Protein 6E49 (pdb70)

Secondary structure (DSSP, 8-state):
-EEEEESSHHHHHHHHHHHSTT--EEEEEEETTEEEEEEE-TTSSEEEEEEEEGGGSSEEEESS-EEEEEEHHHHHHHTTSS-TTSEEEEEE-SS-SEEEEEEE-SSS--EEEEEEE-B---------PPPP-SEEEEEEHHHHHHHHHHHHTT-SEEEEEEETTEEEEEEE-SSEEEEEEE--B--SS-GGG-BEEEESS-EEEEEEHHHHHHHGGGGGT-SEEEEEEETTEEEEEEEEETTEEEEEEEPPPP-/-EEEEESSHHHHHHHHHHHSSS--EEEEEEETTEEEEEEE-TTSSEEEEEEEEGGGSSEEEESS-EEEEEEHHHHHHHTTSS-TTSEEEEEE-SS-SEEEEEEE-SSS--EEEEEEE-B---------PPPP-SEEEEEEHHHHHHHHHHHHTT-SEEEEEEETTEEEEEEE-SSEEEEEEE--B--SS-GGG-BEEEESS-EEEEEEHHHHHHHGGGGGT-SEEEEEEETTEEEEEEEEETTEEEEEEE-----/-EEEEESSHHHHHHHHHHHHSS--EEEEEEETTEEEEEEE-TTSSEEEEEEEEGGGSSEEEESS-EEEEEEHHHHHHHTTSS-TTSEEEEEE-SS-SEEEEEEE-SSS--EEEEEEE-B---------PPPP-SEEEEEEHHHHHHHHHHHHTT-SEEEEEEETTEEEEEEE-SSEEEEEEE--B--SS-GGG-BEEEESS-EEEEEEHHHHHHHGGGGGT-SEEEEEEETTEEEEEEEEETTEEEEEEEPPP-/--HHHHHTTTTTTS---/-HHHHHH-/-HHHHHH-

GO terms:
  GO:0005634 nucleus (C, IDA)
  GO:0005657 replication fork (C, IDA)
  GO:0030337 DNA polymerase processivity factor activity (F, IDA)
  GO:0051054 positive regulation of DNA metabolic process (P, IDA)
  GO:0006272 leading strand elongation (P, IDA)
  GO:0006273 lagging strand elongation (P, IDA)
  GO:0035753 maintenance of DNA trinucleotide repeats (P, IGI)
  GO:0030466 silent mating-type cassette heterochromatin formation (P, IGI)
  GO:0034087 establishment of mitotic sister chromatid cohesion (P, IGI)
  GO:0006298 mismatch repair (P, IGI)
  GO:0006301 DNA damage tolerance (P, IGI)
  GO:0070987 error-free translesion synthesis (P, IGI)
  GO:0007064 mitotic sister chromatid cohesion (P, IGI)
  GO:0000278 mitotic cell cycle (P, IGI)
  GO:0000710 meiotic mismatch repair (P, IGI)
  GO:0035753 maintenance of DNA trinucleotide repeats (P, IMP)
  GO:0043570 maintenance of DNA repeat elements (P, IMP)
  GO:0030466 silent mating-type cassette heterochromatin formation (P, IMP)
  GO:0031509 subtelomeric heterochromatin formation (P, IMP)
  GO:0006289 nucleotide-excision repair (P, IMP)

Organism: Saccharomyces cerevisiae (strain ATCC 204508 / S288c) (NCBI:txid559292)

Sequence (797 aa):
MLEAKFEEASLFKRIIDGFKDCVQLVNFQCKEDGIIAQAVDDSRVLLVSLEIGVEAFQEYRCDHPVTLGMDLTSLSKILRCGNNTDTLTLIADNTPDSIILLFEDTKKDRIAEYSLKLMDIDADFLKIEELQYDSTLSLPSSEFSKIVRDLSQLSDSINIMITKETIKFVADGDIGSGSVIIKPFVDMEHPETSIKLEMDQPVDLTFGAKYLLDIIKGSSLSDRVGIRLSSEAPALFQFDLKSGFLQFFLAPKFNMLEAKFEEASLFKRIIDGFKDCVQLVNFQCKEDGIIAQAVDDSRVLLVSLEIGVEAFQEYRCDHPVTLGMDLTSLSKILRCGNNTDTLTLIADNTPDSIILLFEDTKKDRIAEYSLKLMDIDADFLKIEELQYDSTLSLPSSEFSKIVRDLSQLSDSINIMITKETIKFVADGDIGSGSVIIKPFVDMEHPETSIKLEMDQPVDLTFGAKYLLDIIKGSSLSDRVGIRLSSEAPALFQFDLKSGFLQFFLAPKFNMLEAKFEEASLFKRIIDGFKDCVQLVNFQCKEDGIIAQAVDDSRVLLVSLEIGVEAFQEYRCDHPVTLGMDLTSLSKILRCGNNTDTLTLIADNTPDSIILLFEDTKKDRIAEYSLKLMDIDADFLKIEELQYDSTLSLPSSEFSKIVRDLSQLSDSINIMITKETIKFVADGDIGSGSVIIKPFVDMEHPETSIKLEMDQPVDLTFGAKYLLDIIKGSSLSDRVGIRLSSEAPALFQFDLKSGFLQFFLAPKFNGIAAMLQRHSRKRFQLGIAAMLQRGIAAMLQR

InterPro domains:
  IPR000730 Proliferating cell nuclear antigen, PCNA [MF_00317] (2-254)
  IPR000730 Proliferating cell nuclear antigen, PCNA [PR00339] (10-29)
  IPR000730 Proliferating cell nuclear antigen, PCNA [PR00339] (34-52)
  IPR000730 Proliferating cell nuclear antigen, PCNA [PR00339] (56-80)
  IPR000730 Proliferating cell nuclear antigen, PCNA [PR00339] (110-132)
  IPR000730 Proliferating cell nuclear antigen, PCNA [PR00339] (203-217)
  IPR000730 Proliferating cell nuclear antigen, PCNA [PR00339] (240-257)
  IPR000730 Proliferating cell nuclear antigen, PCNA [PTHR11352] (1-257)
  IPR000730 Proliferating cell nuclear antigen, PCNA [TIGR00590] (1-258)
  IPR022648 Proliferating cell nuclear antigen, PCNA, N-terminal [PF00705] (1-124)
  IPR022649 Proliferating cell nuclear antigen, PCNA, C-terminal [PF02747] (127-253)
  IPR022659 Proliferating cell nuclear antigen, PCNA, conserved site [PS00293] (61-79)
  IPR022659 Proliferating cell nuclear antigen, PCNA, conserved site [PS01251] (34-57)
  IPR046938 DNA clamp superfamily [SSF55979] (1-125)
  IPR046938 DNA clamp superfamily [SSF55979] (128-257)

Foldseek 3Di:
DKKFKAQFLVQVLLVLQLPVPQFFKWKWKDDPFFIKIWDAGPVRFKIKIWTAGNQRTPDIDDPGIDIFMDGSVQVSVCSVPEDRRWMWIWDADPPDQWIWIWTAHPPRDDIDIDIGGTDDDDDPDDPDDDDAFQKKKKAFLVVLLVVLVVLVVAHQKWKWKDDPQKIKIKHAHDVGIDMDIDGFDADPVDRLRTMDMDGNDIDIFMAGSVVSNSNSSSNSAARMWMWGHHRVAWIWIWGDHSRIIMIMTGDTDDD/DKKFKAQFLLQVLLVLQLPVPQFFKWKWKDDAFFIKIWDAGPVRFKIKIWTAGNQRTPDIDDPDIDIFMDGSVVVNVCSVPEPRRWMWIWDADPPDQWIKIWTAHPPRDDIDIDIGGTDDDDDPDDPDDDDAFQKKKKAFLVVLLVLLVVQVVADQKWKWKDDVQWIKIKHAHDVGIDMDIDGADADPVDRLHGMDMDGNDIDIFMAGSVVSNSNSSSNSAARMWMWGHHPVAWIWIWGAHPRIIMIMTGDTDDD/DKKFKAQFLLQVLLVLQLPVPQFFKKKWKDDDFFIKIWDAGPVRFKIKIWTAGNQRTPDIDDPDIDIFMDGSVQVNVCSVPEDRRWMWIWDADPPDQWIWIWTAHPPRDDIDIDTGGTDDDDDPDDPDDDDAFQKKKKAFLVVLLCLLVVQVVAHQKWKWKDDVQWIKIKHAHDVGIDMDIDGADADPVDRLRGMDMDGNDIEIFMAGSVVSNSNSSNNSAARMWMWGHHRVAWIWIWGDHSRIIMIMTGDTDD/DDPVCVVCVPVVPPDPD/DVVVVVVD/DVVVVVVD

Solvent-accessible surface area: 36570 Å² total; per-residue (Å²): 74,1,68,0,43,0,123,86,5,8,30,0,54,71,0,0,40,2,0,65,61,30,16,101,87,1,13,0,40,1,53,110,102,2,2,16,0,20,12,57,17,146,51,172,41,0,2,0,7,1,74,1,14,62,151,13,15,94,104,36,97,8,93,111,73,12,64,0,2,1,25,0,64,12,0,3,55,0,6,136,7,17,78,87,91,13,19,0,6,2,26,1,80,93,141,28,118,16,1,41,1,46,4,30,23,99,67,164,12,60,45,10,76,0,32,1,110,29,100,152,58,135,62,115,60,33,183,45,154,136,58,138,16,26,2,48,2,26,0,8,4,79,24,1,9,56,8,0,121,10,0,25,63,10,21,107,25,0,27,1,64,0,64,151,78,38,0,73,1,31,2,100,28,144,39,9,28,2,16,13,55,1,105,26,55,107,42,179,152,78,78,38,43,0,4,114,31,120,50,68,92,90,5,84,15,19,0,15,5,140,54,1,55,10,0,10,81,0,40,47,21,22,101,48,1,22,0,63,0,6,76,135,1,4,0,8,0,43,0,82,19,176,52,17,50,0,22,0,6,1,16,34,95,211,129,98,0,75,0,61,0,110,81,4,13,28,0,49,82,0,0,30,2,0,68,58,22,18,97,81,1,15,1,42,2,64,109,91,3,3,18,0,20,10,55,14,151,59,133,44,0,0,1,9,1,75,1,12,54,143,13,14,92,121,32,97,8,93,47,96,10,64,2,3,2,27,0,66,15,0,24,73,0,5,101,7,8,75,91,94,15,20,0,5,3,34,3,85,103,138,27,120,20,0,51,1,48,4,48,25,116,63,182,9,45,44,10,64,0,36,1,113,29,88,146,54,145,65,113,66,10,177,44,99,142,45,134,17,20,1,40,2,25,0,11,4,81,25,1,10,58,9,0,123,13,0,24,67,11,19,123,35,0,24,1,53,0,61,145,94,25,0,68,0,30,2,102,20,134,44,4,28,2,16,14,45,0,87,35,53,101,43,176,124,87,79,73,47,1,0,101,31,135,53,84,103,86,5,84,8,19,0,5,4,116,37,0,57,17,0,10,81,0,42,43,20,21,111,49,1,23,0,77,0,0,58,118,0,4,0,12,0,43,0,76,13,166,46,18,51,0,22,0,7,0,13,12,87,129,169,77,1,67,0,58,0,114,76,5,9,35,0,67,73,0,0,37,2,0,55,58,28,16,94,86,1,13,2,44,2,55,108,94,3,4,15,0,20,10,57,18,146,50,142,45,0,2,0,9,1,72,1,15,58,153,15,14,88,102,37,93,10,95,101,76,11,63,2,3,2,29,0,58,10,0,4,61,0,6,128,8,21,69,95,90,13,23,0,4,4,29,3,88,82,141,28,97,23,1,51,0,51,3,31,14,98,86,180,20,75,50,12,65,1,35,1,114,13,107,141,54,140,66,108,62,18,174,51,136,138,49,136,16,24,0,38,2,26,0,7,4,81,28,1,8,41,3,1,115,9,0,24,73,11,20,116,36,0,26,1,69,1,63,154,106,27,0,74,1,31,2,102,18,133,43,3,27,2,14,10,43,0,89,35,51,98,40,165,134,107,78,63,48,0,1,114,39,98,55,66,94,90,6,80,14,37,0,8,5,143,36,1,57,25,0,12,81,0,42,47,22,21,104,49,1,21,0,85,0,3,66,162,8,7,0,7,0,41,0,84,20,189,52,17,53,0,21,0,6,1,12,32,104,256,164,10,1,21,35,32,17,72,83,69,37,169,164,173,152,149,194,63,2,34,52,64,29,127,136,49,2,29,56,79,27,114,182

CATH classification: 3.70.10.10

Radius of gyration: 32.55 Å; Cα contacts (8 Å, |Δi|>4): 2005; chains: 6; bounding box: 86×49×89 Å

Structure (mmCIF, N/CA/C/O backbone):
data_6E49
#
_entry.id   6E49
#
_cell.length_a   169.346
_cell.length_b   41.795
_cell.length_c   146.968
_cell.angle_alpha   90.00
_cell.angle_beta   92.26
_cell.angle_gamma   90.00
#
_symmetry.space_group_name_H-M   'C 1 2 1'
#
loop_
_entity.id
_entity.type
_entity.pdbx_description
1 polymer 'Proliferating cell nuclear antigen'
2 polymer 'ATP-dependent DNA helicase PIF1'
3 water water
#
loop_
_atom_site.group_PDB
_atom_site.id
_atom_site.type_symbol
_atom_site.label_atom_id
_atom_site.label_alt_id
_atom_site.label_comp_id
_atom_site.label_asym_id
_atom_site.label_entity_id
_atom_site.label_seq_id
_atom_site.pdbx_PDB_ins_code
_atom_site.Cartn_x
_atom_site.Cartn_y
_atom_site.Cartn_z
_atom_site.occupancy
_atom_site.B_iso_or_equiv
_atom_site.auth_seq_id
_atom_site.auth_comp_id
_atom_site.auth_asym_id
_atom_site.auth_atom_id
_atom_site.pdbx_PDB_model_num
ATOM 1 N N . MET A 1 15 ? 12.058 -3.747 8.509 1.00 112.22 1 MET A N 1
ATOM 2 C CA . MET A 1 15 ? 10.738 -4.173 8.959 1.00 101.00 1 MET A CA 1
ATOM 3 C C . MET A 1 15 ? 10.888 -4.876 10.276 1.00 96.77 1 MET A C 1
ATOM 4 O O . MET A 1 15 ? 11.894 -5.467 10.598 1.00 87.77 1 MET A O 1
ATOM 9 N N . LEU A 1 16 ? 9.785 -4.769 11.007 1.00 99.29 2 LEU A N 1
ATOM 10 C CA . LEU A 1 16 ? 9.441 -5.497 12.211 1.00 93.52 2 LEU A CA 1
ATOM 11 C C . LEU A 1 16 ? 8.097 -6.224 11.949 1.00 88.98 2 LEU A C 1
ATOM 12 O O . LEU A 1 16 ? 7.163 -5.608 11.513 1.00 87.02 2 LEU A O 1
ATOM 17 N N . GLU A 1 17 ? 8.050 -7.525 12.156 1.00 88.57 3 GLU A N 1
ATOM 18 C CA . GLU A 1 17 ? 6.796 -8.275 12.179 1.00 94.13 3 GLU A CA 1
ATOM 19 C C . GLU A 1 17 ? 6.810 -9.176 13.410 1.00 93.75 3 GLU A C 1
ATOM 20 O O . GLU A 1 17 ? 7.559 -10.160 13.446 1.00 95.54 3 GLU A O 1
ATOM 26 N N . ALA A 1 18 ? 5.988 -8.832 14.405 1.00 87.55 4 ALA A N 1
ATOM 27 C CA . ALA A 1 18 ? 5.884 -9.562 15.635 1.00 87.83 4 ALA A CA 1
ATOM 28 C C . ALA A 1 18 ? 4.441 -9.941 15.849 1.00 85.00 4 ALA A C 1
ATOM 29 O O . ALA A 1 18 ? 3.588 -9.058 15.960 1.00 86.52 4 ALA A O 1
ATOM 31 N N . LYS A 1 19 ? 4.168 -11.242 15.880 1.00 82.32 5 LYS A N 1
ATOM 32 C CA . LYS A 1 19 ? 2.817 -11.749 16.031 1.00 82.87 5 LYS A CA 1
ATOM 33 C C . LYS A 1 19 ? 2.635 -12.370 17.412 1.00 81.18 5 LYS A C 1
ATOM 34 O O . LYS A 1 19 ? 3.255 -13.369 17.734 1.00 79.15 5 LYS A O 1
ATOM 40 N N . PHE A 1 20 ? 1.762 -11.787 18.224 1.00 82.51 6 PHE A N 1
ATOM 41 C CA . PHE A 1 20 ? 1.367 -12.401 19.487 1.00 84.94 6 PHE A CA 1
ATOM 42 C C . PHE A 1 20 ? 0.304 -13.445 19.191 1.00 91.96 6 PHE A C 1
ATOM 43 O O . PHE A 1 20 ? -0.623 -13.167 18.403 1.00 93.67 6 PHE A O 1
ATOM 51 N N . GLU A 1 21 ? 0.407 -14.621 19.832 1.00 101.46 7 GLU A N 1
ATOM 52 C CA . GLU A 1 21 ? -0.584 -15.688 19.619 1.00 106.50 7 GLU A CA 1
ATOM 53 C C . GLU A 1 21 ? -2.006 -15.243 19.976 1.00 101.67 7 GLU A C 1
ATOM 54 O O . GLU A 1 21 ? -2.949 -15.442 19.205 1.00 101.16 7 GLU A O 1
ATOM 60 N N . GLU A 1 22 ? -2.140 -14.605 21.136 1.00 104.82 8 GLU A N 1
ATOM 61 C CA . GLU A 1 22 ? -3.377 -13.944 21.583 1.00 103.78 8 GLU A CA 1
ATOM 62 C C . GLU A 1 22 ? -3.153 -12.452 21.754 1.00 94.17 8 GLU A C 1
ATOM 63 O O . GLU A 1 22 ? -2.254 -12.039 22.521 1.00 90.08 8 GLU A O 1
ATOM 69 N N . ALA A 1 23 ? -3.998 -11.670 21.088 1.00 89.61 9 ALA A N 1
ATOM 70 C CA . ALA A 1 23 ? -4.005 -10.197 21.194 1.00 90.75 9 ALA A CA 1
ATOM 71 C C . ALA A 1 23 ? -4.141 -9.622 22.588 1.00 92.93 9 ALA A C 1
ATOM 72 O O . ALA A 1 23 ? -3.645 -8.516 22.905 1.00 91.88 9 ALA A O 1
ATOM 74 N N . SER A 1 24 ? -4.918 -10.344 23.387 1.00 93.44 10 SER A N 1
ATOM 75 C CA . SER A 1 24 ? -5.112 -10.025 24.769 1.00 93.01 10 SER A CA 1
ATOM 76 C C . SER A 1 24 ? -3.798 -9.811 25.506 1.00 88.51 10 SER A C 1
ATOM 77 O O . SER A 1 24 ? -3.749 -8.991 26.417 1.00 89.19 10 SER A O 1
ATOM 80 N N . LEU A 1 25 ? -2.746 -10.559 25.173 1.00 84.29 11 LEU A N 1
ATOM 81 C CA . LEU A 1 25 ? -1.526 -10.474 25.976 1.00 85.38 11 LEU A CA 1
ATOM 82 C C . LEU A 1 25 ? -0.930 -9.086 25.888 1.00 84.94 11 LEU A C 1
ATOM 83 O O . LEU A 1 25 ? -0.443 -8.538 26.879 1.00 79.27 11 LEU A O 1
ATOM 88 N N . PHE A 1 26 ? -0.958 -8.503 24.695 1.00 85.72 12 PHE A N 1
ATOM 89 C CA . PHE A 1 26 ? -0.358 -7.202 24.547 1.00 85.33 12 PHE A CA 1
ATOM 90 C C . PHE A 1 26 ? -1.145 -6.169 25.320 1.00 86.15 12 PHE A C 1
ATOM 91 O O . PHE A 1 26 ? -0.546 -5.316 25.945 1.00 82.86 12 PHE A O 1
ATOM 99 N N . LYS A 1 27 ? -2.473 -6.267 25.294 1.00 90.32 13 LYS A N 1
ATOM 100 C CA . LYS A 1 27 ? -3.340 -5.358 26.086 1.00 91.54 13 LYS A CA 1
ATOM 101 C C . LYS A 1 27 ? -3.041 -5.451 27.578 1.00 88.53 13 LYS A C 1
ATOM 102 O O . LYS A 1 27 ? -2.913 -4.442 28.232 1.00 91.98 13 LYS A O 1
ATOM 108 N N . ARG A 1 28 ? -2.927 -6.654 28.107 1.00 86.88 14 ARG A N 1
ATOM 109 C CA . ARG A 1 28 ? -2.613 -6.854 29.522 1.00 89.14 14 ARG A CA 1
ATOM 110 C C . ARG A 1 28 ? -1.253 -6.318 29.887 1.00 88.61 14 ARG A C 1
ATOM 111 O O . ARG A 1 28 ? -1.065 -5.755 30.960 1.00 92.55 14 ARG A O 1
ATOM 119 N N . ILE A 1 29 ? -0.291 -6.531 29.013 1.00 87.18 15 ILE A N 1
ATOM 120 C CA . ILE A 1 29 ? 1.014 -5.951 29.222 1.00 86.89 15 ILE A CA 1
ATOM 121 C C . ILE A 1 29 ? 0.879 -4.467 29.373 1.00 85.58 15 ILE A C 1
ATOM 122 O O . ILE A 1 29 ? 1.325 -3.956 30.368 1.00 82.86 15 ILE A O 1
ATOM 127 N N . ILE A 1 30 ? 0.252 -3.794 28.414 1.00 86.73 16 ILE A N 1
ATOM 128 C CA . ILE A 1 30 ? 0.180 -2.309 28.424 1.00 84.96 16 ILE A CA 1
ATOM 129 C C . ILE A 1 30 ? -0.619 -1.836 29.632 1.00 84.29 16 ILE A C 1
ATOM 130 O O . ILE A 1 30 ? -0.309 -0.814 30.230 1.00 75.20 16 ILE A O 1
ATOM 135 N N . ASP A 1 31 ? -1.645 -2.599 29.989 1.00 87.67 17 ASP A N 1
ATOM 136 C CA . ASP A 1 31 ? -2.481 -2.256 31.117 1.00 90.82 17 ASP A CA 1
ATOM 137 C C . ASP A 1 31 ? -1.699 -2.219 32.457 1.00 97.51 17 ASP A C 1
ATOM 138 O O . ASP A 1 31 ? -2.022 -1.414 33.315 1.00 108.60 17 ASP A O 1
ATOM 143 N N . GLY A 1 32 ? -0.636 -3.004 32.624 1.00 95.68 18 GLY A N 1
ATOM 144 C CA . GLY A 1 32 ? 0.210 -2.887 33.829 1.00 97.67 18 GLY A CA 1
ATOM 145 C C . GLY A 1 32 ? 1.011 -1.583 33.963 1.00 96.10 18 GLY A C 1
ATOM 146 O O . GLY A 1 32 ? 1.234 -1.098 35.037 1.00 107.02 18 GLY A O 1
ATOM 147 N N . PHE A 1 33 ? 1.489 -1.066 32.869 1.00 92.45 19 PHE A N 1
ATOM 148 C CA . PHE A 1 33 ? 2.102 0.256 32.787 1.00 93.75 19 PHE A CA 1
ATOM 149 C C . PHE A 1 33 ? 1.136 1.450 32.693 1.00 91.22 19 PHE A C 1
ATOM 150 O O . PHE A 1 33 ? 1.555 2.549 32.848 1.00 91.13 19 PHE A O 1
ATOM 158 N N . LYS A 1 34 ? -0.040 1.266 32.113 1.00 88.83 20 LYS A N 1
ATOM 159 C CA . LYS A 1 34 ? -0.776 2.337 31.332 1.00 88.67 20 LYS A CA 1
ATOM 160 C C . LYS A 1 34 ? -1.001 3.583 32.173 1.00 92.02 20 LYS A C 1
ATOM 161 O O . LYS A 1 34 ? -0.755 4.669 31.727 1.00 91.43 20 LYS A O 1
ATOM 167 N N . ASP A 1 35 ? -1.387 3.402 33.429 1.00 99.32 21 ASP A N 1
ATOM 168 C CA . ASP A 1 35 ? -1.540 4.483 34.417 1.00 106.70 21 ASP A CA 1
ATOM 169 C C . ASP A 1 35 ? -0.164 4.618 35.012 1.00 109.57 21 ASP A C 1
ATOM 170 O O . ASP A 1 35 ? 0.689 3.844 34.697 1.00 122.29 21 ASP A O 1
ATOM 175 N N . CYS A 1 36 ? 0.154 5.592 35.823 1.00 117.63 22 CYS A N 1
ATOM 176 C CA . CYS A 1 36 ? 1.599 5.691 36.251 1.00 127.90 22 CYS A CA 1
ATOM 177 C C . CYS A 1 36 ? 2.702 6.040 35.168 1.00 119.79 22 CYS A C 1
ATOM 178 O O . CYS A 1 36 ? 3.810 6.352 35.540 1.00 127.53 22 CYS A O 1
ATOM 181 N N . VAL A 1 37 ? 2.425 5.982 33.878 1.00 116.87 23 VAL A N 1
ATOM 182 C CA . VAL A 1 37 ? 3.369 6.460 32.864 1.00 113.88 23 VAL A CA 1
ATOM 183 C C . VAL A 1 37 ? 2.751 6.462 31.465 1.00 109.44 23 VAL A C 1
ATOM 184 O O . VAL A 1 37 ? 2.353 5.429 30.979 1.00 99.98 23 VAL A O 1
ATOM 188 N N . GLN A 1 38 ? 2.703 7.619 30.823 1.00 112.08 24 GLN A N 1
ATOM 189 C CA . GLN A 1 38 ? 1.902 7.778 29.632 1.00 111.52 24 GLN A CA 1
ATOM 190 C C . GLN A 1 38 ? 2.705 7.679 28.312 1.00 108.76 24 GLN A C 1
ATOM 191 O O . GLN A 1 38 ? 2.243 7.080 27.367 1.00 110.26 24 GLN A O 1
ATOM 197 N N . LEU A 1 39 ? 3.906 8.244 28.255 1.00 104.31 25 LEU A N 1
ATOM 198 C CA . LEU A 1 39 ? 4.720 8.281 27.016 1.00 100.37 25 LEU A CA 1
ATOM 199 C C . LEU A 1 39 ? 5.901 7.379 27.166 1.00 97.08 25 LEU A C 1
ATOM 200 O O . LEU A 1 39 ? 6.695 7.602 28.055 1.00 104.70 25 LEU A O 1
ATOM 205 N N . VAL A 1 40 ? 6.064 6.381 26.310 1.00 91.84 26 VAL A N 1
ATOM 206 C CA . VAL A 1 40 ? 7.138 5.382 26.529 1.00 90.06 26 VAL A CA 1
ATOM 207 C C . VAL A 1 40 ? 7.721 4.895 25.203 1.00 85.03 26 VAL A C 1
ATOM 208 O O . VAL A 1 40 ? 7.003 4.744 24.243 1.00 80.35 26 VAL A O 1
ATOM 212 N N . ASN A 1 41 ? 9.032 4.669 25.186 1.00 85.90 27 ASN A N 1
ATOM 213 C CA . ASN A 1 41 ? 9.742 4.169 24.017 1.00 90.75 27 ASN A CA 1
ATOM 214 C C . ASN A 1 41 ? 9.880 2.656 24.058 1.00 86.79 27 ASN A C 1
ATOM 215 O O . ASN A 1 41 ? 10.463 2.104 24.989 1.00 84.69 27 ASN A O 1
ATOM 220 N N . PHE A 1 42 ? 9.341 1.990 23.056 1.00 86.23 28 PHE A N 1
ATOM 221 C CA . PHE A 1 42 ? 9.531 0.551 22.899 1.00 89.53 28 PHE A CA 1
ATOM 222 C C . PHE A 1 42 ? 10.653 0.301 21.911 1.00 91.70 28 PHE A C 1
ATOM 223 O O . PHE A 1 42 ? 10.592 0.713 20.772 1.00 89.52 28 PHE A O 1
ATOM 231 N N . GLN A 1 43 ? 11.638 -0.444 22.341 1.00 96.32 29 GLN A N 1
ATOM 232 C CA . GLN A 1 43 ? 12.886 -0.598 21.610 1.00 101.04 29 GLN A CA 1
ATOM 233 C C . GLN A 1 43 ? 12.905 -2.053 21.145 1.00 99.59 29 GLN A C 1
ATOM 234 O O . GLN A 1 43 ? 13.097 -2.969 21.950 1.00 92.27 29 GLN A O 1
ATOM 240 N N . CYS A 1 44 ? 12.658 -2.274 19.859 1.00 98.98 30 CYS A N 1
ATOM 241 C CA . CYS A 1 44 ? 12.708 -3.619 19.271 1.00 96.25 30 CYS A CA 1
ATOM 242 C C . CYS A 1 44 ? 14.064 -3.916 18.676 1.00 95.71 30 CYS A C 1
ATOM 243 O O . CYS A 1 44 ? 14.701 -3.042 18.120 1.00 91.27 30 CYS A O 1
ATOM 246 N N . LYS A 1 45 ? 14.459 -5.175 18.794 1.00 100.95 31 LYS A N 1
ATOM 247 C CA . LYS A 1 45 ? 15.6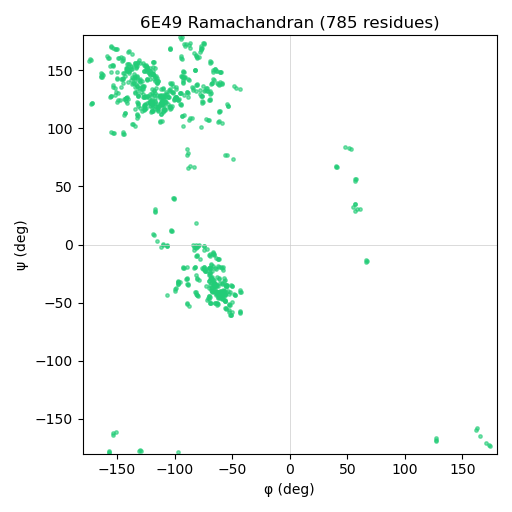80 -5.676 18.194 1.00 107.76 31 LYS A CA 1
ATOM 248 C C . LYS A 1 45 ? 15.604 -7.184 18.008 1.00 106.29 31 LYS A C 1
ATOM 249 O O . LYS A 1 45 ? 14.575 -7.774 18.253 1.00 98.25 31 LYS A O 1
ATOM 255 N N . GLU A 1 46 ? 16.670 -7.778 17.480 1.00 112.67 32 GLU A N 1
ATOM 256 C CA . GLU A 1 46 ? 16.745 -9.201 17.127 1.00 114.23 32 GLU A CA 1
ATOM 257 C C . GLU A 1 46 ? 16.149 -10.116 18.187 1.00 113.00 32 GLU A C 1
ATOM 258 O O . GLU A 1 46 ? 15.484 -11.079 17.816 1.00 118.68 32 GLU A O 1
ATOM 264 N N . ASP A 1 47 ? 16.367 -9.804 19.472 1.00 105.95 33 ASP A N 1
ATOM 265 C CA . ASP A 1 47 ? 16.087 -10.730 20.587 1.00 105.13 33 ASP A CA 1
ATOM 266 C C . ASP A 1 47 ? 14.779 -10.459 21.393 1.00 102.61 33 ASP A C 1
ATOM 267 O O . ASP A 1 47 ? 14.561 -11.053 22.458 1.00 97.31 33 ASP A O 1
ATOM 272 N N . GLY A 1 48 ? 13.916 -9.584 20.856 1.00 95.88 34 GLY A N 1
ATOM 273 C CA . GLY A 1 48 ? 12.650 -9.219 21.481 1.00 88.41 34 GLY A CA 1
ATOM 274 C C . GLY A 1 48 ? 12.493 -7.725 21.621 1.00 84.17 34 GLY A C 1
ATOM 275 O O . GLY A 1 48 ? 13.263 -6.968 21.034 1.00 80.04 34 GLY A O 1
ATOM 276 N N . ILE A 1 49 ? 11.512 -7.299 22.413 1.00 83.79 35 ILE A N 1
ATOM 277 C CA . ILE A 1 49 ? 11.283 -5.877 22.639 1.00 86.76 35 ILE A CA 1
ATOM 278 C C . ILE A 1 49 ? 11.502 -5.560 24.116 1.00 85.48 35 ILE A C 1
ATOM 279 O O . ILE A 1 49 ? 11.176 -6.342 24.949 1.00 86.91 35 ILE A O 1
ATOM 284 N N . ILE A 1 50 ? 12.105 -4.422 24.398 1.00 87.50 36 ILE A N 1
ATOM 285 C CA . ILE A 1 50 ? 12.270 -3.953 25.752 1.00 92.25 36 ILE A CA 1
ATOM 286 C C . ILE A 1 50 ? 11.710 -2.554 25.813 1.00 95.10 36 ILE A C 1
ATOM 287 O O . ILE A 1 50 ? 11.623 -1.892 24.787 1.00 93.87 36 ILE A O 1
ATOM 292 N N . ALA A 1 51 ? 11.274 -2.117 26.997 1.00 95.23 37 ALA A N 1
ATOM 293 C CA . ALA A 1 51 ? 10.733 -0.766 27.161 1.00 92.88 37 ALA A CA 1
ATOM 294 C C . ALA A 1 51 ? 10.986 -0.226 28.549 1.00 91.72 37 ALA A C 1
ATOM 295 O O . ALA A 1 51 ? 10.907 -0.970 29.506 1.00 93.37 37 ALA A O 1
ATOM 297 N N . GLN A 1 52 ? 11.254 1.071 28.658 1.00 93.47 38 GLN A N 1
ATOM 298 C CA . GLN A 1 52 ? 11.478 1.713 29.968 1.00 96.22 38 GLN A CA 1
ATOM 299 C C . GLN A 1 52 ? 10.873 3.078 30.057 1.00 95.54 38 GLN A C 1
ATOM 300 O O . GLN A 1 52 ? 10.790 3.818 29.064 1.00 95.35 38 GLN A O 1
ATOM 306 N N . ALA A 1 53 ? 10.517 3.444 31.277 1.00 97.11 39 ALA A N 1
ATOM 307 C CA . ALA A 1 53 ? 9.925 4.737 31.539 1.00 98.85 39 ALA A CA 1
ATOM 308 C C . ALA A 1 53 ? 9.997 5.030 33.006 1.00 101.00 39 ALA A C 1
ATOM 309 O O . ALA A 1 53 ? 9.897 4.131 33.838 1.00 103.11 39 ALA A O 1
ATOM 311 N N . VAL A 1 54 ? 10.134 6.306 33.317 1.00 103.56 40 VAL A N 1
ATOM 312 C CA . VAL A 1 54 ? 10.054 6.767 34.671 1.00 107.06 40 VAL A CA 1
ATOM 313 C C . VAL A 1 54 ? 8.862 7.686 34.763 1.00 108.83 40 VAL A C 1
ATOM 314 O O . VAL A 1 54 ? 8.585 8.410 33.841 1.00 106.89 40 VAL A O 1
ATOM 318 N N . ASP A 1 55 ? 8.157 7.670 35.878 1.00 114.13 41 ASP A N 1
ATOM 319 C CA . ASP A 1 55 ? 7.004 8.550 36.024 1.00 119.26 41 ASP A CA 1
ATOM 320 C C . ASP A 1 55 ? 7.439 9.984 36.258 1.00 122.88 41 ASP A C 1
ATOM 321 O O . ASP A 1 55 ? 8.624 10.243 36.469 1.00 116.58 41 ASP A O 1
ATOM 326 N N . ASP A 1 56 ? 6.476 10.904 36.268 1.00 127.20 42 ASP A N 1
ATOM 327 C CA . ASP A 1 56 ? 6.787 12.344 36.371 1.00 132.43 42 ASP A CA 1
ATOM 328 C C . ASP A 1 56 ? 7.458 12.724 37.704 1.00 128.16 42 ASP A C 1
ATOM 329 O O . ASP A 1 56 ? 8.310 13.579 37.711 1.00 130.77 42 ASP A O 1
ATOM 334 N N . SER A 1 57 ? 7.118 12.069 38.809 1.00 125.54 43 SER A N 1
ATOM 335 C CA . SER A 1 57 ? 7.755 12.370 40.096 1.00 124.99 43 SER A CA 1
ATOM 336 C C . SER A 1 57 ? 9.111 11.690 40.294 1.00 119.81 43 SER A C 1
ATOM 337 O O . SER A 1 57 ? 9.717 11.820 41.335 1.00 120.28 43 SER A O 1
ATOM 340 N N . ARG A 1 58 ? 9.543 10.914 39.321 1.00 121.67 44 ARG A N 1
ATOM 341 C CA . ARG A 1 58 ? 10.851 10.298 39.335 1.00 128.70 44 ARG A CA 1
ATOM 342 C C . ARG A 1 58 ? 11.124 9.336 40.512 1.00 125.83 44 ARG A C 1
ATOM 343 O O . ARG A 1 58 ? 12.262 9.172 40.943 1.00 127.28 44 ARG A O 1
ATOM 351 N N . VAL A 1 59 ? 10.085 8.662 41.028 1.00 122.32 45 VAL A N 1
ATOM 352 C CA . VAL A 1 59 ? 10.259 7.671 42.093 1.00 117.41 45 VAL A CA 1
ATOM 353 C C . VAL A 1 59 ? 9.983 6.230 41.703 1.00 112.97 45 VAL A C 1
ATOM 354 O O . VAL A 1 59 ? 10.168 5.336 42.535 1.00 114.09 45 VAL A O 1
ATOM 358 N N . LEU A 1 60 ? 9.559 6.006 40.447 1.00 108.67 46 LEU A N 1
ATOM 359 C CA . LEU A 1 60 ? 9.100 4.718 39.958 1.00 106.21 46 LEU A CA 1
ATOM 360 C C . LEU A 1 60 ? 9.562 4.500 38.517 1.00 104.82 46 LEU A C 1
ATOM 361 O O . LEU A 1 60 ? 9.247 5.291 37.598 1.00 101.41 46 LEU A O 1
ATOM 366 N N . LEU A 1 61 ? 10.284 3.413 38.291 1.00 100.93 47 LEU A N 1
ATOM 367 C CA . LEU A 1 61 ? 10.803 3.130 36.971 1.00 101.03 47 LEU A CA 1
ATOM 368 C C . LEU A 1 61 ? 10.154 1.828 36.579 1.00 102.53 47 LEU A C 1
ATOM 369 O O . LEU A 1 61 ? 10.134 0.896 37.384 1.00 105.35 47 LEU A O 1
ATOM 374 N N . VAL A 1 62 ? 9.631 1.791 35.356 1.00 99.01 48 VAL A N 1
ATOM 375 C CA . VAL A 1 62 ? 8.940 0.643 34.873 1.00 95.03 48 VAL A CA 1
ATOM 376 C C . VAL A 1 62 ? 9.810 0.083 33.768 1.00 95.25 48 VAL A C 1
ATOM 377 O O . VAL A 1 62 ? 10.193 0.821 32.853 1.00 93.05 48 VAL A O 1
ATOM 381 N N . SER A 1 63 ? 10.134 -1.209 33.839 1.00 93.88 49 SER A N 1
ATOM 382 C CA . SER A 1 63 ? 10.997 -1.842 32.845 1.00 91.96 49 SER A CA 1
ATOM 383 C C . SER A 1 63 ? 10.306 -3.080 32.292 1.00 89.91 49 SER A C 1
ATOM 384 O O . SER A 1 63 ? 9.833 -3.936 33.051 1.00 89.49 49 SER A O 1
ATOM 387 N N . LEU A 1 64 ? 10.249 -3.171 30.968 1.00 88.18 50 LEU A N 1
ATOM 388 C CA . LEU A 1 64 ? 9.539 -4.249 30.298 1.00 88.07 50 LEU A CA 1
ATOM 389 C C . LEU A 1 64 ? 10.499 -5.019 29.405 1.00 88.43 50 LEU A C 1
ATOM 390 O O . LEU A 1 64 ? 11.358 -4.460 28.742 1.00 83.52 50 LEU A O 1
ATOM 395 N N . GLU A 1 65 ? 10.315 -6.327 29.366 1.00 92.76 51 GLU A N 1
ATOM 396 C CA . GLU A 1 65 ? 11.116 -7.198 28.541 1.00 93.53 51 GLU A CA 1
ATOM 397 C C . GLU A 1 65 ? 10.215 -8.295 28.040 1.00 94.44 51 GLU A C 1
ATOM 398 O O . GLU A 1 65 ? 9.718 -9.108 28.810 1.00 96.69 51 GLU A O 1
ATOM 404 N N . ILE A 1 66 ? 9.958 -8.286 26.741 1.00 93.37 52 ILE A N 1
ATOM 405 C CA . ILE A 1 66 ? 9.262 -9.396 26.078 1.00 88.44 52 ILE A CA 1
ATOM 406 C C . ILE A 1 66 ? 10.290 -10.089 25.208 1.00 85.35 52 ILE A C 1
ATOM 407 O O . ILE A 1 66 ? 10.815 -9.494 24.291 1.00 81.72 52 ILE A O 1
ATOM 412 N N . GLY A 1 67 ? 10.607 -11.336 25.529 1.00 86.92 53 GLY A N 1
ATOM 413 C CA . GLY A 1 67 ? 11.533 -12.135 24.745 1.00 85.97 53 GLY A CA 1
ATOM 414 C C . GLY A 1 67 ? 10.865 -12.647 23.492 1.00 87.86 53 GLY A C 1
ATOM 415 O O . GLY A 1 67 ? 9.633 -12.583 23.336 1.00 87.74 53 GLY A O 1
ATOM 416 N N . VAL A 1 68 ? 11.686 -13.163 22.590 1.00 90.26 54 VAL A N 1
ATOM 417 C CA . VAL A 1 68 ? 11.201 -13.734 21.345 1.00 88.18 54 VAL A CA 1
ATOM 418 C C . VAL A 1 68 ? 10.227 -14.861 21.608 1.00 88.33 54 VAL A C 1
ATOM 419 O O . VAL A 1 68 ? 9.204 -14.927 20.958 1.00 85.48 54 VAL A O 1
ATOM 423 N N . GLU A 1 69 ? 10.511 -15.687 22.603 1.00 92.86 55 GLU A N 1
ATOM 424 C CA . GLU A 1 69 ? 9.686 -16.859 22.911 1.00 99.78 55 GLU A CA 1
ATOM 425 C C . GLU A 1 69 ? 8.191 -16.535 23.276 1.00 97.46 55 GLU A C 1
ATOM 426 O O . GLU A 1 69 ? 7.323 -17.388 23.180 1.00 96.68 55 GLU A O 1
ATOM 432 N N . ALA A 1 70 ? 7.915 -15.302 23.661 1.00 96.88 56 ALA A N 1
ATOM 433 C CA . ALA A 1 70 ? 6.541 -14.839 23.915 1.00 94.56 56 ALA A CA 1
ATOM 434 C C . ALA A 1 70 ? 5.672 -14.614 22.699 1.00 88.95 56 ALA A C 1
ATOM 435 O O . ALA A 1 70 ? 4.469 -14.512 22.821 1.00 85.79 56 ALA A O 1
ATOM 437 N N . PHE A 1 71 ? 6.289 -14.425 21.545 1.00 88.22 57 PHE A N 1
ATOM 438 C CA . PHE A 1 71 ? 5.554 -14.251 20.290 1.00 89.53 57 PHE A CA 1
ATOM 439 C C . PHE A 1 71 ? 5.440 -15.610 19.640 1.00 94.22 57 PHE A C 1
ATOM 440 O O . PHE A 1 71 ? 6.232 -16.503 19.984 1.00 102.32 57 PHE A O 1
ATOM 448 N N . GLN A 1 72 ? 4.486 -15.799 18.722 1.00 93.82 58 GLN A N 1
ATOM 449 C CA . GLN A 1 72 ? 4.489 -17.020 17.912 1.00 93.43 58 GLN A CA 1
ATOM 450 C C . GLN A 1 72 ? 5.301 -16.832 16.650 1.00 94.95 58 GLN A C 1
ATOM 451 O O . GLN A 1 72 ? 5.824 -17.797 16.140 1.00 100.52 58 GLN A O 1
ATOM 457 N N . GLU A 1 73 ? 5.388 -15.611 16.121 1.00 94.86 59 GLU A N 1
ATOM 458 C CA . GLU A 1 73 ? 6.359 -15.278 15.071 1.00 97.16 59 GLU A CA 1
ATOM 459 C C . GLU A 1 73 ? 7.004 -13.940 15.387 1.00 91.79 59 GLU A C 1
ATOM 460 O O . GLU A 1 73 ? 6.349 -13.042 15.889 1.00 91.09 59 GLU A O 1
ATOM 466 N N . TYR A 1 74 ? 8.283 -13.787 15.091 1.00 89.67 60 TYR A N 1
ATOM 467 C CA . TYR A 1 74 ? 8.997 -12.542 15.403 1.00 87.16 60 TYR A CA 1
ATOM 468 C C . TYR A 1 74 ? 10.113 -12.281 14.414 1.00 85.11 60 TYR A C 1
ATOM 469 O O . TYR A 1 74 ? 10.983 -13.063 14.287 1.00 86.87 60 TYR A O 1
ATOM 478 N N . ARG A 1 75 ? 10.097 -11.149 13.748 1.00 85.57 61 ARG A N 1
ATOM 479 C CA . ARG A 1 75 ? 11.196 -10.731 12.926 1.00 88.12 61 ARG A CA 1
ATOM 480 C C . ARG A 1 75 ? 11.581 -9.264 13.184 1.00 86.61 61 ARG A C 1
ATOM 481 O O . ARG A 1 75 ? 10.743 -8.405 13.218 1.00 83.52 61 ARG A O 1
ATOM 489 N N . CYS A 1 76 ? 12.857 -9.000 13.370 1.00 87.80 62 CYS A N 1
ATOM 490 C CA . CYS A 1 76 ? 13.359 -7.644 13.496 1.00 90.70 62 CYS A CA 1
ATOM 491 C C . CYS A 1 76 ? 14.748 -7.567 12.848 1.00 94.02 62 CYS A C 1
ATOM 492 O O . CYS A 1 76 ? 15.766 -7.857 13.470 1.00 95.73 62 CYS A O 1
ATOM 495 N N . ASP A 1 77 ? 14.758 -7.158 11.583 1.00 98.48 63 ASP A N 1
ATOM 496 C CA . ASP A 1 77 ? 15.964 -7.103 10.768 1.00 102.53 63 ASP A CA 1
ATOM 497 C C . ASP A 1 77 ? 16.991 -6.038 11.235 1.00 107.23 63 ASP A C 1
ATOM 498 O O . ASP A 1 77 ? 18.179 -6.170 10.938 1.00 120.23 63 ASP A O 1
ATOM 503 N N . HIS A 1 78 ? 16.535 -5.022 11.960 1.00 106.37 64 HIS A N 1
ATOM 504 C CA . HIS A 1 78 ? 17.352 -3.904 12.351 1.00 107.67 64 HIS A CA 1
ATOM 505 C C . HIS A 1 78 ? 16.792 -3.321 13.625 1.00 106.10 64 HIS A C 1
ATOM 506 O O . HIS A 1 78 ? 15.579 -3.223 13.731 1.00 105.59 64 HIS A O 1
ATOM 513 N N . PRO A 1 79 ? 17.609 -2.991 14.640 1.00 106.11 65 PRO A N 1
ATOM 514 C CA . PRO A 1 79 ? 17.046 -2.229 15.760 1.00 105.82 65 PRO A CA 1
ATOM 515 C C . PRO A 1 79 ? 16.093 -1.068 15.389 1.00 106.15 65 PRO A C 1
ATOM 516 O O . PRO A 1 79 ? 16.356 -0.311 14.429 1.00 110.02 65 PRO A O 1
ATOM 520 N N . VAL A 1 80 ? 14.961 -1.014 16.089 1.00 102.93 66 VAL A N 1
ATOM 521 C CA . VAL A 1 80 ? 13.949 0.003 15.855 1.00 102.32 66 VAL A CA 1
ATOM 522 C C . VAL A 1 80 ? 13.360 0.442 17.187 1.00 98.63 66 VAL A C 1
ATOM 523 O O . VAL A 1 80 ? 12.900 -0.383 17.971 1.00 97.54 66 VAL A O 1
ATOM 527 N N . THR A 1 81 ? 13.362 1.740 17.429 1.00 99.82 67 THR A N 1
ATOM 528 C CA . THR A 1 81 ? 12.676 2.331 18.559 1.00 105.75 67 THR A CA 1
ATOM 529 C C . THR A 1 81 ? 11.343 2.875 18.090 1.00 101.12 67 THR A C 1
ATOM 530 O O . THR A 1 81 ? 11.287 3.638 17.155 1.00 107.56 67 THR A O 1
ATOM 534 N N . LEU A 1 82 ? 10.260 2.482 18.740 1.00 93.45 68 LEU A N 1
ATOM 535 C CA . LEU A 1 82 ? 8.978 3.062 18.442 1.00 91.07 68 LEU A CA 1
ATOM 536 C C . LEU A 1 82 ? 8.370 3.564 19.733 1.00 86.51 68 LEU A C 1
ATOM 537 O O . LEU A 1 82 ? 8.159 2.799 20.642 1.00 80.58 68 LEU A O 1
ATOM 542 N N . GLY A 1 83 ? 8.145 4.880 19.787 1.00 83.72 69 GLY A N 1
ATOM 543 C CA . GLY A 1 83 ? 7.602 5.570 20.933 1.00 82.14 69 GLY A CA 1
ATOM 544 C C . GLY A 1 83 ? 6.140 5.813 20.758 1.00 83.64 69 GLY A C 1
ATOM 545 O O . GLY A 1 83 ? 5.742 6.247 19.708 1.00 87.74 69 GLY A O 1
ATOM 546 N N . MET A 1 84 ? 5.337 5.533 21.784 1.00 85.66 70 MET A N 1
ATOM 547 C CA . MET A 1 84 ? 3.903 5.699 21.683 1.00 90.00 70 MET A CA 1
ATOM 548 C C . MET A 1 84 ? 3.310 6.273 22.927 1.00 92.04 70 MET A C 1
ATOM 549 O O . MET A 1 84 ? 3.829 6.039 23.998 1.00 88.60 70 MET A O 1
ATOM 554 N N . ASP A 1 85 ? 2.231 7.029 22.741 1.00 96.25 71 ASP A N 1
ATOM 555 C CA . ASP A 1 85 ? 1.360 7.426 23.828 1.00 102.74 71 ASP A CA 1
ATOM 556 C C . ASP A 1 85 ? 0.507 6.204 24.211 1.00 96.96 71 ASP A C 1
ATOM 557 O O . ASP A 1 85 ? -0.202 5.639 23.366 1.00 106.21 71 ASP A O 1
ATOM 562 N N . LEU A 1 86 ? 0.576 5.779 25.465 1.00 87.50 72 LEU A N 1
ATOM 563 C CA . LEU A 1 86 ? -0.105 4.560 25.861 1.00 84.26 72 LEU A CA 1
ATOM 564 C C . LEU A 1 86 ? -1.610 4.765 25.953 1.00 87.30 72 LEU A C 1
ATOM 565 O O . LEU A 1 86 ? -2.374 3.785 25.875 1.00 85.30 72 LEU A O 1
ATOM 570 N N . THR A 1 87 ? -2.048 6.013 26.144 1.00 90.15 73 THR A N 1
ATOM 571 C CA . THR A 1 87 ? -3.482 6.310 26.151 1.00 90.74 73 THR A CA 1
ATOM 572 C C . THR A 1 87 ? -4.060 5.992 24.806 1.00 88.65 73 THR A C 1
ATOM 573 O O . THR A 1 87 ? -5.027 5.270 24.733 1.00 91.15 73 THR A O 1
ATOM 577 N N . SER A 1 88 ? -3.414 6.512 23.754 1.00 91.12 74 SER A N 1
ATOM 578 C CA . SER A 1 88 ? -3.732 6.209 22.355 1.00 88.87 74 SER A CA 1
ATOM 579 C C . SER A 1 88 ? -3.673 4.737 22.054 1.00 85.52 74 SER A C 1
ATOM 580 O O . SER A 1 88 ? -4.550 4.192 21.412 1.00 85.58 74 SER A O 1
ATOM 583 N N . LEU A 1 89 ? -2.593 4.111 22.477 1.00 84.43 75 LEU A N 1
ATOM 584 C CA . LEU A 1 89 ? -2.366 2.691 22.170 1.00 83.72 75 LEU A CA 1
ATOM 585 C C . LEU A 1 89 ? -3.399 1.775 22.827 1.00 84.55 75 LEU A C 1
ATOM 586 O O . LEU A 1 89 ? -3.759 0.755 22.265 1.00 79.97 75 LEU A O 1
ATOM 591 N N . SER A 1 90 ? -3.870 2.127 24.018 1.00 93.15 76 SER A N 1
ATOM 592 C CA . SER A 1 90 ? -4.817 1.250 24.669 1.00 94.37 76 SER A CA 1
ATOM 593 C C . SER A 1 90 ? -6.237 1.524 24.144 1.00 97.71 76 SER A C 1
ATOM 594 O O . SER A 1 90 ? -7.056 0.623 24.226 1.00 105.71 76 SER A O 1
ATOM 597 N N . LYS A 1 91 ? -6.505 2.699 23.537 1.00 94.60 77 LYS A N 1
ATOM 598 C CA . LYS A 1 91 ? -7.751 2.905 22.730 1.00 93.08 77 LYS A CA 1
ATOM 599 C C . LYS A 1 91 ? -7.849 1.946 21.531 1.00 85.00 77 LYS A C 1
ATOM 600 O O . LYS A 1 91 ? -8.898 1.455 21.181 1.00 83.90 77 LYS A O 1
ATOM 606 N N . ILE A 1 92 ? -6.743 1.723 20.885 1.00 81.99 78 ILE A N 1
ATOM 607 C CA . ILE A 1 92 ? -6.678 0.744 19.831 1.00 86.55 78 ILE A CA 1
ATOM 608 C C . ILE A 1 92 ? -6.661 -0.693 20.343 1.00 91.73 78 ILE A C 1
ATOM 609 O O . ILE A 1 92 ? -6.959 -1.591 19.606 1.00 90.96 78 ILE A O 1
ATOM 614 N N . LEU A 1 93 ? -6.280 -0.920 21.583 1.00 96.60 79 LEU A N 1
ATOM 615 C CA . LEU A 1 93 ? -6.302 -2.271 22.132 1.00 96.07 79 LEU A CA 1
ATOM 616 C C . LEU A 1 93 ? -7.534 -2.454 23.019 1.00 107.60 79 LEU A C 1
ATOM 617 O O . LEU A 1 93 ? -7.467 -3.022 24.107 1.00 132.78 79 LEU A O 1
ATOM 622 N N . ARG A 1 94 ? -8.660 -1.913 22.602 1.00 113.83 80 ARG A N 1
ATOM 623 C CA . ARG A 1 94 ? -9.924 -2.557 22.900 1.00 121.30 80 ARG A CA 1
ATOM 624 C C . ARG A 1 94 ? -10.586 -2.960 21.551 1.00 130.20 80 ARG A C 1
ATOM 625 O O . ARG A 1 94 ? -11.825 -3.088 21.504 1.00 146.47 80 ARG A O 1
ATOM 633 N N . CYS A 1 95 ? -9.775 -3.222 20.493 1.00 130.37 81 CYS A N 1
ATOM 634 C CA . CYS A 1 95 ? -10.271 -3.368 19.077 1.00 126.88 81 CYS A CA 1
ATOM 635 C C . CYS A 1 95 ? -10.123 -4.740 18.386 1.00 118.72 81 CYS A C 1
ATOM 636 O O . CYS A 1 95 ? -10.463 -4.881 17.236 1.00 107.92 81 CYS A O 1
ATOM 639 N N . GLY A 1 96 ? -9.613 -5.722 19.112 1.00 122.04 82 GLY A N 1
ATOM 640 C CA . GLY A 1 96 ? -9.644 -7.111 18.681 1.00 127.32 82 GLY A CA 1
ATOM 641 C C . GLY A 1 96 ? -10.146 -7.960 19.835 1.00 134.88 82 GLY A C 1
ATOM 642 O O . GLY A 1 96 ? -10.076 -7.555 21.015 1.00 132.79 82 GLY A O 1
ATOM 643 N N . ASN A 1 97 ? -10.682 -9.127 19.489 1.00 142.01 83 ASN A N 1
ATOM 644 C CA . ASN A 1 97 ? -11.089 -10.108 20.481 1.00 148.95 83 ASN A CA 1
ATOM 645 C C . ASN A 1 97 ? -9.854 -10.683 21.157 1.00 163.33 83 ASN A C 1
ATOM 646 O O . ASN A 1 97 ? -8.750 -10.685 20.590 1.00 163.92 83 ASN A O 1
ATOM 651 N N . ASN A 1 98 ? -10.062 -11.197 22.371 1.00 176.08 84 ASN A N 1
ATOM 652 C CA . ASN A 1 98 ? -8.984 -11.845 23.137 1.00 171.13 84 ASN A CA 1
ATOM 653 C C . ASN A 1 98 ? -8.514 -13.171 22.458 1.00 166.09 84 ASN A C 1
ATOM 654 O O . ASN A 1 98 ? -7.516 -13.772 22.907 1.00 163.19 84 ASN A O 1
ATOM 659 N N . THR A 1 99 ? -9.233 -13.585 21.394 1.00 151.99 85 THR A N 1
ATOM 660 C CA . THR A 1 99 ? -8.956 -14.734 20.521 1.00 140.03 85 THR A CA 1
ATOM 661 C C . THR A 1 99 ? -8.410 -14.446 19.079 1.00 132.68 85 THR A C 1
ATOM 662 O O . THR A 1 99 ? -8.169 -15.374 18.287 1.00 134.59 85 THR A O 1
ATOM 666 N N . ASP A 1 100 ? -8.250 -13.179 18.695 1.00 118.67 86 ASP A N 1
ATOM 667 C CA . ASP A 1 100 ? -7.572 -12.831 17.426 1.00 102.98 86 ASP A CA 1
ATOM 668 C C . ASP A 1 100 ? -6.069 -12.839 17.665 1.00 98.07 86 ASP A C 1
ATOM 669 O O . ASP A 1 100 ? -5.568 -12.827 18.828 1.00 92.75 86 ASP A O 1
ATOM 674 N N . THR A 1 101 ? -5.331 -12.860 16.562 1.00 92.03 87 THR A N 1
ATOM 675 C CA . THR A 1 101 ? -3.873 -12.650 16.643 1.00 86.67 87 THR A CA 1
ATOM 676 C C . THR A 1 101 ? -3.585 -11.147 16.442 1.00 79.24 87 THR A C 1
ATOM 677 O O . THR A 1 101 ? -4.207 -10.475 15.624 1.00 75.02 87 THR A O 1
ATOM 681 N N . LEU A 1 102 ? -2.630 -10.640 17.174 1.00 76.82 88 LEU A N 1
ATOM 682 C CA . LEU A 1 102 ? -2.160 -9.309 16.945 1.00 81.98 88 LEU A CA 1
ATOM 683 C C . LEU A 1 102 ? -0.768 -9.341 16.362 1.00 81.36 88 LEU A C 1
ATOM 684 O O . LEU A 1 102 ? 0.093 -10.036 16.849 1.00 82.73 88 LEU A O 1
ATOM 689 N N . THR A 1 103 ? -0.547 -8.546 15.330 1.00 81.08 89 THR A N 1
ATOM 690 C CA . THR A 1 103 ? 0.768 -8.414 14.737 1.00 80.35 89 THR A CA 1
ATOM 691 C C . THR A 1 103 ? 1.163 -6.953 14.723 1.00 77.19 89 THR A C 1
ATOM 692 O O . THR A 1 103 ? 0.392 -6.133 14.229 1.00 71.80 89 THR A O 1
ATOM 696 N N . LEU A 1 104 ? 2.341 -6.653 15.271 1.00 76.12 90 LEU A N 1
ATOM 697 C CA . LEU A 1 104 ? 2.959 -5.324 15.120 1.00 77.92 90 LEU A CA 1
ATOM 698 C C . LEU A 1 104 ? 3.825 -5.246 13.863 1.00 74.63 90 LEU A C 1
ATOM 699 O O . LEU A 1 104 ? 4.613 -6.098 13.647 1.00 74.71 90 LEU A O 1
ATOM 704 N N . ILE A 1 105 ? 3.656 -4.235 13.058 1.00 75.15 91 ILE A N 1
ATOM 705 C CA . ILE A 1 105 ? 4.370 -4.100 11.802 1.00 80.88 91 ILE A CA 1
ATOM 706 C C . ILE A 1 105 ? 4.913 -2.704 11.744 1.00 83.99 91 ILE A C 1
ATOM 707 O O . ILE A 1 105 ? 4.158 -1.765 11.901 1.00 86.80 91 ILE A O 1
ATOM 712 N N . ALA A 1 106 ? 6.195 -2.556 11.497 1.00 88.64 92 ALA A N 1
ATOM 713 C CA . ALA A 1 106 ? 6.792 -1.237 11.369 1.00 95.96 92 ALA A CA 1
ATOM 714 C C . ALA A 1 106 ? 7.785 -1.300 10.236 1.00 107.25 92 ALA A C 1
ATOM 715 O O . ALA A 1 106 ? 8.348 -2.343 10.004 1.00 115.37 92 ALA A O 1
ATOM 717 N N . ASP A 1 107 ? 7.992 -0.192 9.537 1.00 119.27 93 ASP A N 1
ATOM 718 C CA . ASP A 1 107 ? 9.010 -0.118 8.475 1.00 123.87 93 ASP A CA 1
ATOM 719 C C . ASP A 1 107 ? 10.287 0.463 9.048 1.00 127.49 93 ASP A C 1
ATOM 720 O O . ASP A 1 107 ? 10.341 0.801 10.247 1.00 127.88 93 ASP A O 1
ATOM 725 N N . ASN A 1 108 ? 11.329 0.574 8.226 1.00 136.90 94 ASN A N 1
ATOM 726 C CA . ASN A 1 108 ? 12.528 1.305 8.661 1.00 142.10 94 ASN A CA 1
ATOM 727 C C . ASN A 1 108 ? 12.232 2.797 8.854 1.00 132.80 94 ASN A C 1
ATOM 728 O O . ASN A 1 108 ? 11.437 3.395 8.107 1.00 119.88 94 ASN A O 1
ATOM 733 N N . THR A 1 109 ? 12.849 3.351 9.911 1.00 133.65 95 THR A N 1
ATOM 734 C CA . THR A 1 109 ? 12.652 4.740 10.413 1.00 136.35 95 THR A CA 1
ATOM 735 C C . THR A 1 109 ? 11.190 5.200 10.382 1.00 127.38 95 THR A C 1
ATOM 736 O O . THR A 1 109 ? 10.847 6.107 9.621 1.00 130.78 95 THR A O 1
ATOM 740 N N . PRO A 1 110 ? 10.321 4.586 11.218 1.00 120.02 96 PRO A N 1
ATOM 741 C CA . PRO A 1 110 ? 8.879 4.788 11.018 1.00 116.86 96 PRO A CA 1
ATOM 742 C C . PRO A 1 110 ? 8.246 6.045 11.630 1.00 115.30 96 PRO A C 1
ATOM 743 O O . PRO A 1 110 ? 8.563 6.466 12.736 1.00 119.17 96 PRO A O 1
ATOM 747 N N . ASP A 1 111 ? 7.460 6.695 10.786 1.00 115.18 97 ASP A N 1
ATOM 748 C CA . ASP A 1 111 ? 6.339 7.564 11.142 1.00 115.29 97 ASP A CA 1
ATOM 749 C C . ASP A 1 111 ? 5.303 6.835 12.015 1.00 106.93 97 ASP A C 1
ATOM 750 O O . ASP A 1 111 ? 4.689 7.460 12.853 1.00 99.43 97 ASP A O 1
ATOM 755 N N . SER A 1 112 ? 5.079 5.532 11.783 1.00 99.03 98 SER A N 1
ATOM 756 C CA . SER A 1 112 ? 3.958 4.812 12.393 1.00 92.47 98 SER A CA 1
ATOM 757 C C . SER A 1 112 ? 4.120 3.324 12.583 1.00 88.09 98 SER A C 1
ATOM 758 O O . SER A 1 112 ? 4.822 2.644 11.859 1.00 95.76 98 SER A O 1
ATOM 761 N N . ILE A 1 113 ? 3.397 2.837 13.564 1.00 84.42 99 ILE A N 1
ATOM 762 C CA . ILE A 1 113 ? 3.305 1.428 13.889 1.00 83.56 99 ILE A CA 1
ATOM 763 C C . ILE A 1 113 ? 1.951 0.931 13.363 1.00 80.92 99 ILE A C 1
ATOM 764 O O . ILE A 1 113 ? 0.939 1.612 13.463 1.00 80.55 99 ILE A O 1
ATOM 769 N N . ILE A 1 114 ? 1.943 -0.257 12.773 1.00 81.23 100 ILE A N 1
ATOM 770 C CA . ILE A 1 114 ? 0.690 -0.928 12.358 1.00 78.64 100 ILE A CA 1
ATOM 771 C C . ILE A 1 114 ? 0.376 -2.042 13.344 1.00 76.04 100 ILE A C 1
ATOM 772 O O . ILE A 1 114 ? 1.244 -2.819 13.666 1.00 69.68 100 ILE A O 1
ATOM 777 N N . LEU A 1 115 ? -0.878 -2.100 13.805 1.00 77.81 101 LEU A N 1
ATOM 778 C CA . LEU A 1 115 ? -1.397 -3.205 14.598 1.00 73.93 101 LEU A CA 1
ATOM 779 C C . LEU A 1 115 ? -2.461 -3.899 13.794 1.00 73.45 101 LEU A C 1
ATOM 780 O O . LEU A 1 115 ? -3.521 -3.329 13.501 1.00 70.51 101 LEU A O 1
ATOM 785 N N . LEU A 1 116 ? -2.176 -5.156 13.450 1.00 76.23 102 LEU A N 1
ATOM 786 C CA . LEU A 1 116 ? -3.027 -5.944 12.600 1.00 77.63 102 LEU A CA 1
ATOM 787 C C . LEU A 1 116 ? -3.669 -7.052 13.433 1.00 75.44 102 LEU A C 1
ATOM 788 O O . LEU A 1 116 ? -2.960 -7.940 13.914 1.00 75.52 102 LEU A O 1
ATOM 793 N N . PHE A 1 117 ? -4.993 -6.988 13.598 1.00 72.73 103 PHE A N 1
ATOM 794 C CA . PHE A 1 117 ? -5.765 -8.027 14.292 1.00 75.27 103 PHE A CA 1
ATOM 795 C C . PHE A 1 117 ? -6.401 -8.911 13.264 1.00 76.06 103 PHE A C 1
ATOM 796 O O . PHE A 1 117 ? -7.090 -8.424 12.404 1.00 71.75 103 PHE A O 1
ATOM 804 N N . GLU A 1 118 ? -6.176 -10.206 13.350 1.00 84.13 104 GLU A N 1
ATOM 805 C CA . GLU A 1 118 ? -6.682 -11.111 12.349 1.00 92.91 104 GLU A CA 1
ATOM 806 C C . GLU A 1 118 ? -7.410 -12.244 13.096 1.00 91.50 104 GLU A C 1
ATOM 807 O O . GLU A 1 118 ? -6.993 -12.654 14.180 1.00 85.81 104 GLU A O 1
ATOM 813 N N . ASP A 1 119 ? -8.548 -12.666 12.551 1.00 101.81 105 ASP A N 1
ATOM 814 C CA . ASP A 1 119 ? -9.332 -13.775 13.100 1.00 120.66 105 ASP A CA 1
ATOM 815 C C . ASP A 1 119 ? -8.925 -15.110 12.452 1.00 140.33 105 ASP A C 1
ATOM 816 O O . ASP A 1 119 ? -8.529 -15.178 11.266 1.00 133.03 105 ASP A O 1
ATOM 821 N N . THR A 1 120 ? -9.042 -16.164 13.267 1.00 161.30 106 THR A N 1
ATOM 822 C CA . THR A 1 120 ? -8.668 -17.534 12.902 1.00 170.75 106 THR A CA 1
ATOM 823 C C . THR A 1 120 ? -9.308 -17.972 11.557 1.00 172.15 106 THR A C 1
ATOM 824 O O . THR A 1 120 ? -8.584 -18.243 10.587 1.00 162.20 106 THR A O 1
ATOM 828 N N . LYS A 1 121 ? -10.643 -17.995 11.479 1.00 168.84 107 LYS A N 1
ATOM 829 C CA . LYS A 1 121 ? -11.324 -18.068 10.167 1.00 164.88 107 LYS A CA 1
ATOM 830 C C . LYS A 1 121 ? -10.969 -16.817 9.307 1.00 181.37 107 LYS A C 1
ATOM 831 O O . LYS A 1 121 ? -11.333 -15.680 9.676 1.00 174.62 107 LYS A O 1
ATOM 837 N N . LYS A 1 122 ? -10.256 -17.050 8.190 1.00 193.73 108 LYS A N 1
ATOM 838 C CA . LYS A 1 122 ? -9.642 -15.977 7.320 1.00 196.66 108 LYS A CA 1
ATOM 839 C C . LYS A 1 122 ? -10.612 -14.873 6.790 1.00 182.65 108 LYS A C 1
ATOM 840 O O . LYS A 1 122 ? -11.010 -14.820 5.623 1.00 185.14 108 LYS A O 1
ATOM 846 N N . ASP A 1 123 ? -10.946 -13.958 7.682 1.00 163.41 109 ASP A N 1
ATOM 847 C CA . ASP A 1 123 ? -12.095 -13.098 7.546 1.00 143.58 109 ASP A CA 1
ATOM 848 C C . ASP A 1 123 ? -11.902 -12.129 8.725 1.00 132.19 109 ASP A C 1
ATOM 849 O O . ASP A 1 123 ? -11.177 -12.441 9.665 1.00 135.54 109 ASP A O 1
ATOM 854 N N . ARG A 1 124 ? -12.502 -10.958 8.688 1.00 115.13 110 ARG A N 1
ATOM 855 C CA . ARG A 1 124 ? -12.260 -9.937 9.728 1.00 113.81 110 ARG A CA 1
ATOM 856 C C . ARG A 1 124 ? -10.780 -9.651 9.961 1.00 103.72 110 ARG A C 1
ATOM 857 O O . ARG A 1 124 ? -10.189 -10.156 10.857 1.00 107.14 110 ARG A O 1
ATOM 865 N N . ILE A 1 125 ? -10.211 -8.794 9.129 1.00 95.25 111 ILE A N 1
ATOM 866 C CA . ILE A 1 125 ? -8.985 -8.071 9.429 1.00 85.33 111 ILE A CA 1
ATOM 867 C C . ILE A 1 125 ? -9.363 -6.733 9.984 1.00 76.95 111 ILE A C 1
ATOM 868 O O . ILE A 1 125 ? -10.155 -6.008 9.398 1.00 78.52 111 ILE A O 1
ATOM 873 N N . ALA A 1 126 ? -8.760 -6.381 11.103 1.00 72.54 112 ALA A N 1
ATOM 874 C CA . ALA A 1 126 ? -8.776 -5.013 11.611 1.00 71.77 112 ALA A CA 1
ATOM 875 C C . ALA A 1 126 ? -7.370 -4.488 11.570 1.00 71.04 112 ALA A C 1
ATOM 876 O O . ALA A 1 126 ? -6.501 -5.047 12.218 1.00 69.79 112 ALA A O 1
ATOM 878 N N . GLU A 1 127 ? -7.132 -3.444 10.798 1.00 75.57 113 GLU A N 1
ATOM 879 C CA . GLU A 1 127 ? -5.768 -2.872 10.668 1.00 78.70 113 GLU A CA 1
ATOM 880 C C . GLU A 1 127 ? -5.790 -1.473 11.245 1.00 74.02 113 GLU A C 1
ATOM 881 O O . GLU A 1 127 ? -6.577 -0.659 10.817 1.00 74.09 113 GLU A O 1
ATOM 887 N N . TYR A 1 128 ? -4.964 -1.225 12.247 1.00 72.50 114 TYR A N 1
ATOM 888 C CA . TYR A 1 128 ? -4.847 0.083 12.858 1.00 75.11 114 TYR A CA 1
ATOM 889 C C . TYR A 1 128 ? -3.439 0.609 12.606 1.00 76.30 114 TYR A C 1
ATOM 890 O O . TYR A 1 128 ? -2.457 -0.136 12.640 1.00 71.21 114 TYR A O 1
ATOM 899 N N . SER A 1 129 ? -3.376 1.908 12.319 1.00 79.74 115 SER A N 1
ATOM 900 C CA . SER A 1 129 ? -2.125 2.594 12.128 1.00 83.44 115 SER A CA 1
ATOM 901 C C . SER A 1 129 ? -2.052 3.657 13.196 1.00 80.60 115 SER A C 1
ATOM 902 O O . SER A 1 129 ? -2.869 4.527 13.234 1.00 87.35 115 SER A O 1
ATOM 905 N N . LEU A 1 130 ? -1.115 3.542 14.106 1.00 78.90 116 LEU A N 1
ATOM 906 C CA . LEU A 1 130 ? -0.999 4.481 15.184 1.00 82.70 116 LEU A CA 1
ATOM 907 C C . LEU A 1 130 ? 0.220 5.376 14.894 1.00 83.90 116 LEU A C 1
ATOM 908 O O . LEU A 1 130 ? 1.319 4.869 14.663 1.00 81.86 116 LEU A O 1
ATOM 913 N N . LYS A 1 131 ? 0.036 6.698 14.915 1.00 82.87 117 LYS A N 1
ATOM 914 C CA . LYS A 1 131 ? 1.170 7.612 14.749 1.00 83.19 117 LYS A CA 1
ATOM 915 C C . LYS A 1 131 ? 2.100 7.505 15.959 1.00 82.75 117 LYS A C 1
ATOM 916 O O . LYS A 1 131 ? 1.635 7.405 17.082 1.00 83.41 117 LYS A O 1
ATOM 922 N N . LEU A 1 132 ? 3.406 7.508 15.708 1.00 81.91 118 LEU A N 1
ATOM 923 C CA . LEU A 1 132 ? 4.436 7.403 16.740 1.00 84.60 118 LEU A CA 1
ATOM 924 C C . LEU A 1 132 ? 4.856 8.761 17.204 1.00 92.04 118 LEU A C 1
ATOM 925 O O . LEU A 1 132 ? 4.396 9.779 16.670 1.00 96.75 118 LEU A O 1
ATOM 930 N N . MET A 1 133 ? 5.681 8.778 18.248 1.00 97.62 119 MET A N 1
ATOM 931 C CA . MET A 1 133 ? 6.052 10.010 18.937 1.00 105.80 119 MET A CA 1
ATOM 932 C C . MET A 1 133 ? 7.554 10.061 19.096 1.00 112.49 119 MET A C 1
ATOM 933 O O . MET A 1 133 ? 8.265 9.043 19.005 1.00 115.52 119 MET A O 1
ATOM 938 N N . ASP A 1 134 ? 8.066 11.271 19.283 1.00 115.10 120 ASP A N 1
ATOM 939 C CA . ASP A 1 134 ? 9.498 11.448 19.506 1.00 112.28 120 ASP A CA 1
ATOM 940 C C . ASP A 1 134 ? 9.696 11.640 20.994 1.00 109.17 120 ASP A C 1
ATOM 941 O O . ASP A 1 134 ? 9.044 12.512 21.617 1.00 103.53 120 ASP A O 1
ATOM 946 N N . ILE A 1 135 ? 10.550 10.790 21.580 1.00 106.82 121 ILE A N 1
ATOM 947 C CA . ILE A 1 135 ? 10.753 10.730 23.030 1.00 106.65 121 ILE A CA 1
ATOM 948 C C . ILE A 1 135 ? 12.249 10.577 23.355 1.00 112.87 121 ILE A C 1
ATOM 949 O O . ILE A 1 135 ? 12.995 10.039 22.520 1.00 109.29 121 ILE A O 1
ATOM 954 N N . ASP A 1 136 ? 12.680 11.055 24.545 1.00 123.68 122 ASP A N 1
ATOM 955 C CA . ASP A 1 136 ? 14.084 10.895 25.004 1.00 131.24 122 ASP A CA 1
ATOM 956 C C . ASP A 1 136 ? 14.481 9.587 25.728 1.00 131.76 122 ASP A C 1
ATOM 957 O O . ASP A 1 136 ? 14.169 9.384 26.899 1.00 109.52 122 ASP A O 1
ATOM 962 N N . ALA A 1 137 ? 15.277 8.800 24.987 1.00 148.34 123 ALA A N 1
ATOM 963 C CA . ALA A 1 137 ? 15.542 7.372 25.233 1.00 160.94 123 ALA A CA 1
ATOM 964 C C . ALA A 1 137 ? 16.718 7.154 26.172 1.00 169.21 123 ALA A C 1
ATOM 965 O O . ALA A 1 137 ? 17.848 6.849 25.744 1.00 173.95 123 ALA A O 1
ATOM 967 N N . ASP A 1 138 ? 16.423 7.340 27.449 1.00 167.19 124 ASP A N 1
ATOM 968 C CA . ASP A 1 138 ? 17.368 7.110 28.523 1.00 168.10 124 ASP A CA 1
ATOM 969 C C . ASP A 1 138 ? 17.228 5.636 28.924 1.00 162.98 124 ASP A C 1
ATOM 970 O O . ASP A 1 138 ? 16.746 5.381 30.042 1.00 172.49 124 ASP A O 1
ATOM 975 N N . PHE A 1 139 ? 17.569 4.666 28.047 1.00 146.61 125 PHE A N 1
ATOM 976 C CA . PHE A 1 139 ? 17.460 3.261 28.461 1.00 146.30 125 PHE A CA 1
ATOM 977 C C . PHE A 1 139 ? 18.619 2.967 29.404 1.00 144.00 125 PHE A C 1
ATOM 978 O O . PHE A 1 139 ? 19.741 3.319 29.109 1.00 145.72 125 PHE A O 1
ATOM 986 N N . LEU A 1 140 ? 18.319 2.338 30.542 1.00 144.89 126 LEU A N 1
ATOM 987 C CA . LEU A 1 140 ? 19.276 2.055 31.609 1.00 143.47 126 LEU A CA 1
ATOM 988 C C . LEU A 1 140 ? 19.555 0.562 31.616 1.00 140.37 126 LEU A C 1
ATOM 989 O O . LEU A 1 140 ? 18.627 -0.247 31.725 1.00 133.16 126 LEU A O 1
ATOM 994 N N . LYS A 1 141 ? 20.829 0.197 31.473 1.00 140.90 127 LYS A N 1
ATOM 995 C CA . LYS A 1 141 ? 21.274 -1.162 31.760 1.00 142.79 127 LYS A CA 1
ATOM 996 C C . LYS A 1 141 ? 21.190 -1.236 33.273 1.00 144.24 127 LYS A C 1
ATOM 997 O O . LYS A 1 141 ? 21.970 -0.604 33.966 1.00 146.31 127 LYS A O 1
ATOM 1003 N N . ILE A 1 142 ? 20.208 -1.955 33.789 1.00 151.93 128 ILE A N 1
ATOM 1004 C CA . ILE A 1 142 ? 20.068 -2.138 35.228 1.00 160.76 128 ILE A CA 1
ATOM 1005 C C . ILE A 1 142 ? 20.779 -3.437 35.596 1.00 162.67 128 ILE A C 1
ATOM 1006 O O . ILE A 1 142 ? 20.328 -4.512 35.217 1.00 161.88 128 ILE A O 1
ATOM 1011 N N . GLU A 1 143 ? 21.898 -3.325 36.306 1.00 168.60 129 GLU A N 1
ATOM 1012 C CA . GLU A 1 143 ? 22.649 -4.480 36.777 1.00 173.11 129 GLU A CA 1
ATOM 1013 C C . GLU A 1 143 ? 21.923 -5.079 37.982 1.00 176.10 129 GLU A C 1
ATOM 1014 O O . GLU A 1 143 ? 21.613 -4.345 38.931 1.00 182.24 129 GLU A O 1
ATOM 1020 N N . GLU A 1 144 ? 21.643 -6.390 37.949 1.00 173.16 130 GLU A N 1
ATOM 1021 C CA . GLU A 1 144 ? 20.870 -7.033 39.021 1.00 168.58 130 GLU A CA 1
ATOM 1022 C C . GLU A 1 144 ? 21.563 -6.720 40.307 1.00 167.42 130 GLU A C 1
ATOM 1023 O O . GLU A 1 144 ? 22.727 -7.041 40.446 1.00 174.81 130 GLU A O 1
ATOM 1029 N N . LEU A 1 145 ? 20.863 -6.067 41.220 1.00 158.62 131 LEU A N 1
ATOM 1030 C CA . LEU A 1 145 ? 21.368 -5.904 42.556 1.00 157.20 131 LEU A CA 1
ATOM 1031 C C . LEU A 1 145 ? 21.150 -7.227 43.342 1.00 157.89 131 LEU A C 1
ATOM 1032 O O . LEU A 1 145 ? 20.383 -8.116 42.923 1.00 149.67 131 LEU A O 1
ATOM 1037 N N . GLN A 1 146 ? 21.885 -7.382 44.438 1.00 162.66 132 GLN A N 1
ATOM 1038 C CA . GLN A 1 146 ? 21.523 -8.365 45.449 1.00 156.44 132 GLN A CA 1
ATOM 1039 C C . GLN A 1 146 ? 20.665 -7.659 46.480 1.00 148.09 132 GLN A C 1
ATOM 1040 O O . GLN A 1 146 ? 20.851 -6.477 46.769 1.00 145.92 132 GLN A O 1
ATOM 1046 N N . TYR A 1 147 ? 19.684 -8.367 47.005 1.00 144.44 133 TYR A N 1
ATOM 1047 C CA . TYR A 1 147 ? 18.687 -7.773 47.894 1.00 142.81 133 TYR A CA 1
ATOM 1048 C C . TYR A 1 147 ? 18.700 -8.484 49.229 1.00 142.72 133 TYR A C 1
ATOM 1049 O O . TYR A 1 147 ? 18.978 -9.676 49.306 1.00 138.89 133 TYR A O 1
ATOM 1058 N N . ASP A 1 148 ? 18.326 -7.775 50.272 1.00 144.27 134 ASP A N 1
ATOM 1059 C CA . ASP A 1 148 ? 18.274 -8.361 51.613 1.00 147.90 134 ASP A CA 1
ATOM 1060 C C . ASP A 1 148 ? 17.201 -9.440 51.710 1.00 152.13 134 ASP A C 1
ATOM 1061 O O . ASP A 1 148 ? 17.390 -10.403 52.425 1.00 150.05 134 ASP A O 1
ATOM 1066 N N . SER A 1 149 ? 16.074 -9.260 51.011 1.00 153.64 135 SER A N 1
ATOM 1067 C CA . SER A 1 149 ? 14.991 -10.260 51.004 1.00 147.88 135 SER A CA 1
ATOM 1068 C C . SER A 1 149 ? 14.349 -10.409 49.657 1.00 144.91 135 SER A C 1
ATOM 1069 O O . SER A 1 149 ? 14.256 -9.464 48.881 1.00 139.90 135 SER A O 1
ATOM 1072 N N . THR A 1 150 ? 13.846 -11.611 49.436 1.00 144.29 136 THR A N 1
ATOM 1073 C CA . THR A 1 150 ? 13.041 -11.919 48.276 1.00 146.30 136 THR A CA 1
ATOM 1074 C C . THR A 1 150 ? 11.815 -12.680 48.722 1.00 153.70 136 THR A C 1
ATOM 1075 O O . THR A 1 150 ? 11.916 -13.578 49.567 1.00 157.87 136 THR A O 1
ATOM 1079 N N . LEU A 1 151 ? 10.661 -12.317 48.179 1.00 152.85 137 LEU A N 1
ATOM 1080 C CA . LEU A 1 151 ? 9.462 -13.110 48.406 1.00 148.52 137 LEU A CA 1
ATOM 1081 C C . LEU A 1 151 ? 8.648 -13.188 47.146 1.00 144.23 137 LEU A C 1
ATOM 1082 O O . LEU A 1 151 ? 8.768 -12.333 46.277 1.00 149.67 137 LEU A O 1
ATOM 1087 N N . SER A 1 152 ? 7.850 -14.234 47.029 1.00 134.34 138 SER A N 1
ATOM 1088 C CA . SER A 1 152 ? 6.883 -14.269 45.970 1.00 125.65 138 SER A CA 1
ATOM 1089 C C . SER A 1 152 ? 5.584 -14.726 46.557 1.00 120.93 138 SER A C 1
ATOM 1090 O O . SER A 1 152 ? 5.576 -15.556 47.445 1.00 127.18 138 SER A O 1
ATOM 1093 N N . LEU A 1 153 ? 4.486 -14.165 46.064 1.00 110.88 139 LEU A N 1
ATOM 1094 C CA . LEU A 1 153 ? 3.154 -14.500 46.536 1.00 108.58 139 LEU A CA 1
ATOM 1095 C C . LEU A 1 153 ? 2.153 -14.286 45.421 1.00 105.85 139 LEU A C 1
ATOM 1096 O O . LEU A 1 153 ? 2.490 -13.711 44.395 1.00 100.43 139 LEU A O 1
ATOM 1101 N N . PRO A 1 154 ? 0.920 -14.764 45.600 1.00 111.49 140 PRO A N 1
ATOM 1102 C CA . PRO A 1 154 ? -0.060 -14.524 44.555 1.00 116.33 140 PRO A CA 1
ATOM 1103 C C . PRO A 1 154 ? -0.319 -13.055 44.328 1.00 117.56 140 PRO A C 1
ATOM 1104 O O . PRO A 1 154 ? -0.432 -12.314 45.288 1.00 126.75 140 PRO A O 1
ATOM 1108 N N . SER A 1 155 ? -0.408 -12.653 43.065 1.00 116.57 141 SER A N 1
ATOM 1109 C CA . SER A 1 155 ? -0.752 -11.294 42.696 1.00 110.07 141 SER A CA 1
ATOM 1110 C C . SER A 1 155 ? -2.010 -10.794 43.324 1.00 106.79 141 SER A C 1
ATOM 1111 O O . SER A 1 155 ? -2.117 -9.627 43.712 1.00 101.83 141 SER A O 1
ATOM 1114 N N . SER A 1 156 ? -2.998 -11.664 43.327 1.00 110.00 142 SER A N 1
ATOM 1115 C CA . SER A 1 156 ? -4.317 -11.307 43.794 1.00 112.38 142 SER A CA 1
ATOM 1116 C C . SER A 1 156 ? -4.259 -11.053 45.309 1.00 116.94 142 SER A C 1
ATOM 1117 O O . SER A 1 156 ? -5.037 -10.286 45.842 1.00 115.02 142 SER A O 1
ATOM 1120 N N . GLU A 1 157 ? -3.349 -11.719 45.998 1.00 117.38 143 GLU A N 1
ATOM 1121 C CA . GLU A 1 157 ? -3.331 -11.623 47.413 1.00 121.27 143 GLU A CA 1
ATOM 1122 C C . GLU A 1 157 ? -2.653 -10.344 47.808 1.00 114.48 143 GLU A C 1
ATOM 1123 O O . GLU A 1 157 ? -3.108 -9.643 48.707 1.00 123.40 143 GLU A O 1
ATOM 1129 N N . PHE A 1 158 ? -1.548 -10.082 47.134 1.00 107.93 144 PHE A N 1
ATOM 1130 C CA . PHE A 1 158 ? -0.806 -8.861 47.244 1.00 100.63 144 PHE A CA 1
ATOM 1131 C C . PHE A 1 158 ? -1.683 -7.685 46.864 1.00 97.93 144 PHE A C 1
ATOM 1132 O O . PHE A 1 158 ? -1.647 -6.645 47.503 1.00 103.19 144 PHE A O 1
ATOM 1140 N N . SER A 1 159 ? -2.459 -7.848 45.810 1.00 96.03 145 SER A N 1
ATOM 1141 C CA . SER A 1 159 ? -3.356 -6.803 45.376 1.00 97.17 145 SER A CA 1
ATOM 1142 C C . SER A 1 159 ? -4.364 -6.423 46.431 1.00 97.01 145 SER A C 1
ATOM 1143 O O . SER A 1 159 ? -4.639 -5.251 46.615 1.00 94.87 145 SER A O 1
ATOM 1146 N N . LYS A 1 160 ? -4.921 -7.434 47.091 1.00 103.19 146 LYS A N 1
ATOM 1147 C CA . LYS A 1 160 ? -5.960 -7.256 48.088 1.00 100.80 146 LYS A CA 1
ATOM 1148 C C . LYS A 1 160 ? -5.400 -6.613 49.331 1.00 99.76 146 LYS A C 1
ATOM 1149 O O . LYS A 1 160 ? -5.998 -5.721 49.876 1.00 105.11 146 LYS A O 1
ATOM 1155 N N . ILE A 1 161 ? -4.238 -7.073 49.780 1.00 96.24 147 ILE A N 1
ATOM 1156 C CA . ILE A 1 161 ? -3.518 -6.424 50.873 1.00 94.45 147 ILE A CA 1
ATOM 1157 C C . ILE A 1 161 ? -3.306 -4.932 50.627 1.00 94.01 147 ILE A C 1
ATOM 1158 O O . ILE A 1 161 ? -3.585 -4.140 51.490 1.00 96.74 147 ILE A O 1
ATOM 1163 N N . VAL A 1 162 ? -2.771 -4.565 49.472 1.00 99.24 148 VAL A N 1
ATOM 1164 C CA . VAL A 1 162 ? -2.484 -3.181 49.165 1.00 100.68 148 VAL A CA 1
ATOM 1165 C C . VAL A 1 162 ? -3.762 -2.400 49.103 1.00 100.94 148 VAL A C 1
ATOM 1166 O O . VAL A 1 162 ? -3.851 -1.362 49.717 1.00 94.72 148 VAL A O 1
ATOM 1170 N N . ARG A 1 163 ? -4.740 -2.889 48.341 1.00 105.05 149 ARG A N 1
ATOM 1171 C CA . ARG A 1 163 ? -6.032 -2.202 48.215 1.00 106.83 149 ARG A CA 1
ATOM 1172 C C . ARG A 1 163 ? -6.693 -2.014 49.580 1.00 110.41 149 ARG A C 1
ATOM 1173 O O . ARG A 1 163 ? -7.217 -0.968 49.854 1.00 107.82 149 ARG A O 1
ATOM 1181 N N . ASP A 1 164 ? -6.615 -3.000 50.458 1.00 116.76 150 ASP A N 1
ATOM 1182 C CA . ASP A 1 164 ? -7.225 -2.874 51.785 1.00 116.99 150 ASP A CA 1
ATOM 1183 C C . ASP A 1 164 ? -6.528 -1.874 52.672 1.00 107.05 150 ASP A C 1
ATOM 1184 O O . ASP A 1 164 ? -7.164 -0.998 53.223 1.00 110.88 150 ASP A O 1
ATOM 1189 N N . LEU A 1 165 ? -5.225 -1.976 52.788 1.00 101.72 151 LEU A N 1
ATOM 1190 C CA . LEU A 1 165 ? -4.486 -1.051 53.648 1.00 103.10 151 LEU A CA 1
ATOM 1191 C C . LEU A 1 165 ? -4.480 0.356 53.143 1.00 101.60 151 LEU A C 1
ATOM 1192 O O . LEU A 1 165 ? -4.359 1.255 53.928 1.00 105.03 151 LEU A O 1
ATOM 1197 N N . SER A 1 166 ? -4.588 0.560 51.840 1.00 101.94 152 SER A N 1
ATOM 1198 C CA . SER A 1 166 ? -4.610 1.902 51.260 1.00 103.49 152 SER A CA 1
ATOM 1199 C C . SER A 1 166 ? -5.684 2.737 51.828 1.00 105.66 152 SER A C 1
ATOM 1200 O O . SER A 1 166 ? -5.559 3.932 51.863 1.00 110.85 152 SER A O 1
ATOM 1203 N N . GLN A 1 167 ? -6.769 2.099 52.227 1.00 108.53 153 GLN A N 1
ATOM 1204 C CA . GLN A 1 167 ? -7.898 2.777 52.821 1.00 111.10 153 GLN A CA 1
ATOM 1205 C C . GLN A 1 167 ? -7.633 3.362 54.199 1.00 109.88 153 GLN A C 1
ATOM 1206 O O . GLN A 1 167 ? -8.395 4.181 54.643 1.00 104.37 153 GLN A O 1
ATOM 1212 N N . LEU A 1 168 ? -6.579 2.929 54.873 1.00 111.78 154 LEU A N 1
ATOM 1213 C CA . LEU A 1 168 ? -6.198 3.472 56.147 1.00 113.33 154 LEU A CA 1
ATOM 1214 C C . LEU A 1 168 ? -5.129 4.521 56.050 1.00 115.86 154 LEU A C 1
ATOM 1215 O O . LEU A 1 168 ? -5.118 5.389 56.885 1.00 126.25 154 LEU A O 1
ATOM 1220 N N . SER A 1 169 ? -4.207 4.450 55.100 1.00 120.36 155 SER A N 1
ATOM 1221 C CA . SER A 1 169 ? -3.203 5.529 54.955 1.00 123.06 155 SER A CA 1
ATOM 1222 C C . SER A 1 169 ? -2.631 5.636 53.555 1.00 121.32 155 SER A C 1
ATOM 1223 O O . SER A 1 169 ? -2.877 4.772 52.703 1.00 119.03 155 SER A O 1
ATOM 1226 N N . ASP A 1 170 ? -1.873 6.703 53.339 1.00 120.11 156 ASP A N 1
ATOM 1227 C CA . ASP A 1 170 ? -1.106 6.904 52.115 1.00 122.73 156 ASP A CA 1
ATOM 1228 C C . ASP A 1 170 ? 0.257 6.195 52.107 1.00 119.66 156 ASP A C 1
ATOM 1229 O O . ASP A 1 170 ? 0.981 6.272 51.122 1.00 118.07 156 ASP A O 1
ATOM 1234 N N . SER A 1 171 ? 0.611 5.536 53.201 1.00 116.80 157 SER A N 1
ATOM 1235 C CA . SER A 1 171 ? 1.859 4.800 53.307 1.00 118.65 157 SER A CA 1
ATOM 1236 C C . SER A 1 171 ? 1.639 3.403 53.825 1.00 113.83 157 SER A C 1
ATOM 1237 O O . SER A 1 171 ? 0.851 3.169 54.724 1.00 120.57 157 SER A O 1
ATOM 1240 N N . ILE A 1 172 ? 2.363 2.464 53.263 1.00 116.51 158 ILE A N 1
ATOM 1241 C CA . ILE A 1 172 ? 2.271 1.078 53.648 1.00 118.03 158 ILE A CA 1
ATOM 1242 C C . ILE A 1 172 ? 3.699 0.623 53.931 1.00 120.29 158 ILE A C 1
ATOM 1243 O O . ILE A 1 172 ? 4.638 0.893 53.168 1.00 121.47 158 ILE A O 1
ATOM 1248 N N . ASN A 1 173 ? 3.849 -0.065 55.043 1.00 119.74 159 ASN A N 1
ATOM 1249 C CA . ASN A 1 173 ? 5.134 -0.413 55.536 1.00 122.53 159 ASN A CA 1
ATOM 1250 C C . ASN A 1 173 ? 5.250 -1.903 55.384 1.00 123.02 159 ASN A C 1
ATOM 1251 O O . ASN A 1 173 ? 4.374 -2.635 55.827 1.00 119.00 159 ASN A O 1
ATOM 1256 N N . ILE A 1 174 ? 6.334 -2.359 54.761 1.00 129.34 160 ILE A N 1
ATOM 1257 C CA . ILE A 1 174 ? 6.590 -3.792 54.587 1.00 132.36 160 ILE A CA 1
ATOM 1258 C C . ILE A 1 174 ? 7.746 -4.182 55.471 1.00 137.11 160 ILE A C 1
ATOM 1259 O O . ILE A 1 174 ? 8.809 -3.595 55.357 1.00 142.78 160 ILE A O 1
ATOM 1264 N N . MET A 1 175 ? 7.543 -5.205 56.299 1.00 140.79 161 MET A N 1
ATOM 1265 C CA . MET A 1 175 ? 8.462 -5.548 57.372 1.00 144.77 161 MET A CA 1
ATOM 1266 C C . MET A 1 175 ? 8.693 -7.027 57.256 1.00 142.90 161 MET A C 1
ATOM 1267 O O . MET A 1 175 ? 7.743 -7.811 57.375 1.00 139.85 161 MET A O 1
ATOM 1272 N N . ILE A 1 176 ? 9.942 -7.405 57.037 1.00 148.00 162 ILE A N 1
ATOM 1273 C CA . ILE A 1 176 ? 10.303 -8.811 56.907 1.00 159.33 162 ILE A CA 1
ATOM 1274 C C . ILE A 1 176 ? 11.230 -9.293 58.018 1.00 161.83 162 ILE A C 1
ATOM 1275 O O . ILE A 1 176 ? 12.260 -8.675 58.312 1.00 155.91 162 ILE A O 1
ATOM 1280 N N . THR A 1 177 ? 10.834 -10.397 58.635 1.00 163.72 163 THR A N 1
ATOM 1281 C CA . THR A 1 177 ? 11.654 -11.078 59.607 1.00 164.44 163 THR A CA 1
ATOM 1282 C C . THR A 1 177 ? 11.651 -12.532 59.182 1.00 171.75 163 THR A C 1
ATOM 1283 O O . THR A 1 177 ? 11.093 -12.893 58.152 1.00 166.29 163 THR A O 1
ATOM 1287 N N . LYS A 1 178 ? 12.295 -13.369 59.975 1.00 182.41 164 LYS A N 1
ATOM 1288 C CA . LYS A 1 178 ? 12.497 -14.750 59.599 1.00 185.74 164 LYS A CA 1
ATOM 1289 C C . LYS A 1 178 ? 11.162 -15.471 59.619 1.00 179.31 164 LYS A C 1
ATOM 1290 O O . LYS A 1 178 ? 10.458 -15.432 60.607 1.00 180.18 164 LYS A O 1
ATOM 1296 N N . GLU A 1 179 ? 10.791 -16.094 58.506 1.00 173.39 165 GLU A N 1
ATOM 1297 C CA . GLU A 1 179 ? 9.492 -16.806 58.376 1.00 173.12 165 GLU A CA 1
ATOM 1298 C C . GLU A 1 179 ? 8.222 -15.929 58.706 1.00 169.79 165 GLU A C 1
ATOM 1299 O O . GLU A 1 179 ? 7.206 -16.460 59.195 1.00 180.64 165 GLU A O 1
ATOM 1305 N N . THR A 1 180 ? 8.297 -14.620 58.422 1.00 161.16 166 THR A N 1
ATOM 1306 C CA . THR A 1 180 ? 7.185 -13.681 58.647 1.00 156.15 166 THR A CA 1
ATOM 1307 C C . THR A 1 180 ? 7.275 -12.462 57.734 1.00 152.60 166 THR A C 1
ATOM 1308 O O . THR A 1 180 ? 8.314 -11.749 57.681 1.00 157.22 166 THR A O 1
ATOM 1312 N N . ILE A 1 181 ? 6.167 -12.199 57.044 1.00 142.46 167 ILE A N 1
ATOM 1313 C CA . ILE A 1 181 ? 6.024 -11.003 56.246 1.00 137.30 167 ILE A CA 1
ATOM 1314 C C . ILE A 1 181 ? 4.868 -10.203 56.846 1.00 131.07 167 ILE A C 1
ATOM 1315 O O . ILE A 1 181 ? 3.793 -10.767 57.104 1.00 123.35 167 ILE A O 1
ATOM 1320 N N . LYS A 1 182 ? 5.071 -8.902 57.058 1.00 126.05 168 LYS A N 1
ATOM 1321 C CA . LYS A 1 182 ? 4.077 -8.087 57.749 1.00 130.89 168 LYS A CA 1
ATOM 1322 C C . LYS A 1 182 ? 3.865 -6.804 56.963 1.00 126.91 168 LYS A C 1
ATOM 1323 O O . LYS A 1 182 ? 4.837 -6.081 56.702 1.00 133.56 168 LYS A O 1
ATOM 1329 N N . PHE A 1 183 ? 2.623 -6.537 56.561 1.00 118.84 169 PHE A N 1
ATOM 1330 C CA . PHE A 1 183 ? 2.272 -5.290 55.876 1.00 118.24 169 PHE A CA 1
ATOM 1331 C C . PHE A 1 183 ? 1.483 -4.432 56.853 1.00 114.67 169 PHE A C 1
ATOM 1332 O O . PHE A 1 183 ? 0.552 -4.926 57.446 1.00 105.57 169 PHE A O 1
ATOM 1340 N N . VAL A 1 184 ? 1.838 -3.164 57.004 1.00 117.11 170 VAL A N 1
ATOM 1341 C CA . VAL A 1 184 ? 1.198 -2.298 57.999 1.00 121.87 170 VAL A CA 1
ATOM 1342 C C . VAL A 1 184 ? 0.887 -0.909 57.441 1.00 122.18 170 VAL A C 1
ATOM 1343 O O . VAL A 1 184 ? 1.688 -0.323 56.720 1.00 129.75 170 VAL A O 1
ATOM 1347 N N . ALA A 1 185 ? -0.287 -0.386 57.776 1.00 119.74 171 ALA A N 1
ATOM 1348 C CA . ALA A 1 185 ? -0.671 0.969 57.432 1.00 118.94 171 ALA A CA 1
ATOM 1349 C C . ALA A 1 185 ? -1.286 1.605 58.648 1.00 125.83 171 ALA A C 1
ATOM 1350 O O . ALA A 1 185 ? -1.986 0.944 59.434 1.00 127.37 171 ALA A O 1
ATOM 1352 N N . ASP A 1 186 ? -1.037 2.896 58.788 1.00 129.53 172 ASP A N 1
ATOM 1353 C CA . ASP A 1 186 ? -1.425 3.573 60.001 1.00 133.91 172 ASP A CA 1
ATOM 1354 C C . ASP A 1 186 ? -1.916 4.968 59.666 1.00 127.86 172 ASP A C 1
ATOM 1355 O O . ASP A 1 186 ? -1.216 5.736 59.001 1.00 126.54 172 ASP A O 1
ATOM 1360 N N . GLY A 1 187 ? -3.117 5.300 60.107 1.00 123.12 173 GLY A N 1
ATOM 1361 C CA . GLY A 1 187 ? -3.710 6.556 59.711 1.00 127.61 173 GLY A CA 1
ATOM 1362 C C . GLY A 1 187 ? -4.710 7.088 60.704 1.00 126.82 173 GLY A C 1
ATOM 1363 O O . GLY A 1 187 ? -4.778 6.650 61.858 1.00 113.18 173 GLY A O 1
ATOM 1364 N N . ASP A 1 188 ? -5.504 8.031 60.223 1.00 133.59 174 ASP A N 1
ATOM 1365 C CA . ASP A 1 188 ? -6.372 8.799 61.081 1.00 138.07 174 ASP A CA 1
ATOM 1366 C C . ASP A 1 188 ? -7.511 7.960 61.615 1.00 133.57 174 ASP A C 1
ATOM 1367 O O . ASP A 1 188 ? -7.704 7.945 62.790 1.00 137.77 174 ASP A O 1
ATOM 1372 N N . ILE A 1 189 ? -8.204 7.190 60.795 1.00 128.99 175 ILE A N 1
ATOM 1373 C CA . ILE A 1 189 ? -9.296 6.369 61.336 1.00 128.90 175 ILE A CA 1
ATOM 1374 C C . ILE A 1 189 ? -8.854 5.208 62.242 1.00 128.80 175 ILE A C 1
ATOM 1375 O O . ILE A 1 189 ? -9.616 4.727 63.073 1.00 124.71 175 ILE A O 1
ATOM 1380 N N . GLY A 1 190 ? -7.627 4.752 62.054 1.00 126.95 176 GLY A N 1
ATOM 1381 C CA . GLY A 1 190 ? -7.088 3.629 62.784 1.00 129.73 176 GLY A CA 1
ATOM 1382 C C . GLY A 1 190 ? -5.869 3.073 62.043 1.00 134.96 176 GLY A C 1
ATOM 1383 O O . GLY A 1 190 ? -5.268 3.748 61.217 1.00 132.44 176 GLY A O 1
ATOM 1384 N N . SER A 1 191 ? -5.523 1.827 62.326 1.00 134.06 177 SER A N 1
ATOM 1385 C CA . SER A 1 191 ? -4.393 1.179 61.709 1.00 135.09 177 SER A CA 1
ATOM 1386 C C . SER A 1 191 ? -4.734 -0.263 61.379 1.00 135.66 177 SER A C 1
ATOM 1387 O O . SER A 1 191 ? -5.703 -0.849 61.894 1.00 136.22 177 SER A O 1
ATOM 1390 N N . GLY A 1 192 ? -3.893 -0.870 60.566 1.00 132.04 178 GLY A N 1
ATOM 1391 C CA . GLY A 1 192 ? -4.126 -2.254 60.238 1.00 127.88 178 GLY A CA 1
ATOM 1392 C C . GLY A 1 192 ? -2.878 -2.935 59.815 1.00 126.15 178 GLY A C 1
ATOM 1393 O O . GLY A 1 192 ? -1.946 -2.297 59.323 1.00 136.50 178 GLY A O 1
ATOM 1394 N N . SER A 1 193 ? -2.849 -4.243 60.013 1.00 117.10 179 SER A N 1
ATOM 1395 C CA . SER A 1 193 ? -1.719 -5.013 59.588 1.00 115.77 179 SER A CA 1
ATOM 1396 C C . SER A 1 193 ? -2.100 -6.385 59.094 1.00 110.60 179 SER A C 1
ATOM 1397 O O . SER A 1 193 ? -2.914 -7.057 59.700 1.00 103.40 179 SER A O 1
ATOM 1400 N N . VAL A 1 194 ? -1.463 -6.811 58.016 1.00 113.01 180 VAL A N 1
ATOM 1401 C CA . VAL A 1 194 ? -1.668 -8.135 57.506 1.00 120.82 180 VAL A CA 1
ATOM 1402 C C . VAL A 1 194 ? -0.378 -8.921 57.656 1.00 130.00 180 VAL A C 1
ATOM 1403 O O . VAL A 1 194 ? 0.648 -8.542 57.092 1.00 135.19 180 VAL A O 1
ATOM 1407 N N . ILE A 1 195 ? -0.429 -10.010 58.419 1.00 133.27 181 ILE A N 1
ATOM 1408 C CA . ILE A 1 195 ? 0.744 -10.835 58.661 1.00 135.96 181 ILE A CA 1
ATOM 1409 C C . ILE A 1 195 ? 0.542 -12.145 57.917 1.00 136.30 181 ILE A C 1
ATOM 1410 O O . ILE A 1 195 ? -0.433 -12.840 58.188 1.00 127.47 181 ILE A O 1
ATOM 1415 N N . ILE A 1 196 ? 1.430 -12.486 56.985 1.00 140.97 182 ILE A N 1
ATOM 1416 C CA . ILE A 1 196 ? 1.312 -13.742 56.230 1.00 141.87 182 ILE A CA 1
ATOM 1417 C C . ILE A 1 196 ? 2.586 -14.498 56.408 1.00 144.74 182 ILE A C 1
ATOM 1418 O O . ILE A 1 196 ? 3.663 -13.900 56.589 1.00 150.20 182 ILE A O 1
ATOM 1423 N N . LYS A 1 197 ? 2.457 -15.818 56.331 1.00 144.76 183 LYS A N 1
ATOM 1424 C CA . LYS A 1 197 ? 3.545 -16.705 56.651 1.00 154.57 183 LYS A CA 1
ATOM 1425 C C . LYS A 1 197 ? 3.807 -17.537 55.414 1.00 147.82 183 LYS A C 1
ATOM 1426 O O . LYS A 1 197 ? 2.867 -17.830 54.685 1.00 138.82 183 LYS A O 1
ATOM 1432 N N . PRO A 1 198 ? 5.087 -17.902 55.178 1.00 148.69 184 PRO A N 1
ATOM 1433 C CA . PRO A 1 198 ? 5.444 -18.779 54.047 1.00 154.74 184 PRO A CA 1
ATOM 1434 C C . PRO A 1 198 ? 4.758 -20.101 54.176 1.00 162.21 184 PRO A C 1
ATOM 1435 O O . PRO A 1 198 ? 4.620 -20.591 55.299 1.00 171.34 184 PRO A O 1
ATOM 1439 N N . PHE A 1 199 ? 4.281 -20.648 53.066 1.00 166.25 185 PHE A N 1
ATOM 1440 C CA . PHE A 1 199 ? 3.725 -22.001 53.071 1.00 168.99 185 PHE A CA 1
ATOM 1441 C C . PHE A 1 199 ? 3.652 -22.519 51.648 1.00 169.12 185 PHE A C 1
ATOM 1442 O O . PHE A 1 199 ? 3.501 -21.722 50.726 1.00 177.88 185 PHE A O 1
ATOM 1450 N N . VAL A 1 200 ? 3.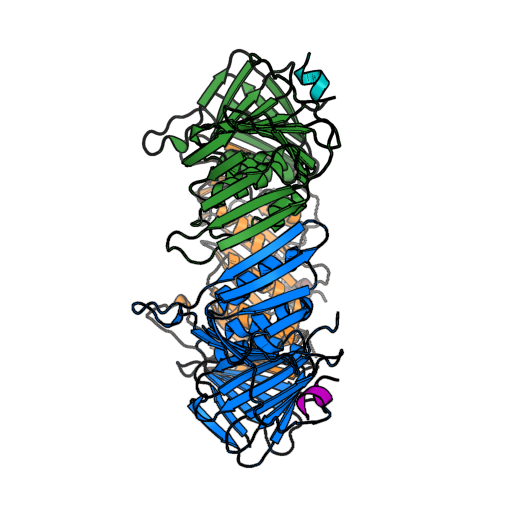834 -23.825 51.478 1.00 169.14 186 VAL A N 1
ATOM 1451 C CA . VAL A 1 200 ? 3.774 -24.458 50.180 1.00 171.75 186 VAL A CA 1
ATOM 1452 C C . VAL A 1 200 ? 2.628 -25.446 50.211 1.00 176.20 186 VAL A C 1
ATOM 1453 O O . VAL A 1 200 ? 2.642 -26.367 51.011 1.00 186.65 186 VAL A O 1
ATOM 1457 N N . ASP A 1 201 ? 1.625 -25.214 49.376 1.00 172.28 187 ASP A N 1
ATOM 1458 C CA . ASP A 1 201 ? 0.501 -26.148 49.215 1.00 174.12 187 ASP A CA 1
ATOM 1459 C C . ASP A 1 201 ? 0.714 -26.919 47.921 1.00 169.15 187 ASP A C 1
ATOM 1460 O O . ASP A 1 201 ? 0.769 -26.316 46.851 1.00 160.43 187 ASP A O 1
ATOM 1465 N N . MET A 1 202 ? 0.839 -28.235 48.023 1.00 172.56 188 MET A N 1
ATOM 1466 C CA . MET A 1 202 ? 1.198 -29.073 46.883 1.00 176.42 188 MET A CA 1
ATOM 1467 C C . MET A 1 202 ? 0.081 -29.192 45.827 1.00 177.70 188 MET A C 1
ATOM 1468 O O . MET A 1 202 ? 0.370 -29.228 44.628 1.00 176.47 188 MET A O 1
ATOM 1473 N N . GLU A 1 203 ? -1.175 -29.252 46.282 1.00 182.86 189 GLU A N 1
ATOM 1474 C CA . GLU A 1 203 ? -2.390 -29.209 45.401 1.00 187.70 189 GLU A CA 1
ATOM 1475 C C . GLU A 1 203 ? -2.267 -28.140 44.290 1.00 183.99 189 GLU A C 1
ATOM 1476 O O . GLU A 1 203 ? -2.381 -28.466 43.109 1.00 173.05 189 GLU A O 1
ATOM 1482 N N . HIS A 1 204 ? -2.067 -26.876 44.675 1.00 185.30 190 HIS A N 1
ATOM 1483 C CA . HIS A 1 204 ? -1.747 -25.835 43.710 1.00 178.81 190 HIS A CA 1
ATOM 1484 C C . HIS A 1 204 ? -0.635 -24.959 44.249 1.00 180.29 190 HIS A C 1
ATOM 1485 O O . HIS A 1 204 ? -0.877 -24.127 45.110 1.00 174.94 190 HIS A O 1
ATOM 1492 N N . PRO A 1 205 ? 0.602 -25.149 43.725 1.00 185.96 191 PRO A N 1
ATOM 1493 C CA . PRO A 1 205 ? 1.734 -24.398 44.245 1.00 186.36 191 PRO A CA 1
ATOM 1494 C C . PRO A 1 205 ? 1.793 -22.963 43.708 1.00 183.33 191 PRO A C 1
ATOM 1495 O O . PRO A 1 205 ? 2.702 -22.214 44.080 1.00 182.38 191 PRO A O 1
ATOM 1499 N N . GLU A 1 206 ? 0.846 -22.576 42.848 1.00 175.70 192 GLU A N 1
ATOM 1500 C CA . GLU A 1 206 ? 0.685 -21.161 42.525 1.00 169.07 192 GLU A CA 1
ATOM 1501 C C . GLU A 1 206 ? 0.192 -20.357 43.743 1.00 160.78 192 GLU A C 1
ATOM 1502 O O . GLU A 1 206 ? 0.598 -19.207 43.917 1.00 162.19 192 GLU A O 1
ATOM 1508 N N . THR A 1 207 ? -0.586 -20.952 44.646 1.00 150.04 193 THR A N 1
ATOM 1509 C CA . THR A 1 207 ? -0.964 -20.246 45.898 1.00 141.42 193 THR A CA 1
ATOM 1510 C C . THR A 1 207 ? 0.149 -20.121 46.978 1.00 135.12 193 THR A C 1
ATOM 1511 O O . THR A 1 207 ? -0.064 -19.504 48.032 1.00 130.59 193 THR A O 1
ATOM 1515 N N . SER A 1 208 ? 1.333 -20.677 46.713 1.00 134.75 194 SER A N 1
ATOM 1516 C CA . SER A 1 208 ? 2.421 -20.646 47.672 1.00 137.72 194 SER A CA 1
ATOM 1517 C C . SER A 1 208 ? 2.935 -19.273 47.955 1.00 129.13 194 SER A C 1
ATOM 1518 O O . SER A 1 208 ? 2.910 -18.408 47.101 1.00 132.30 194 SER A O 1
ATOM 1521 N N . ILE A 1 209 ? 3.433 -19.114 49.162 1.00 128.76 195 ILE A N 1
ATOM 1522 C CA . ILE A 1 209 ? 4.123 -17.927 49.579 1.00 131.93 195 ILE A CA 1
ATOM 1523 C C . ILE A 1 209 ? 5.532 -18.354 49.972 1.00 139.16 195 ILE A C 1
ATOM 1524 O O . ILE A 1 209 ? 5.695 -19.200 50.855 1.00 142.62 195 ILE A O 1
ATOM 1529 N N . LYS A 1 210 ? 6.533 -17.790 49.295 1.00 135.12 196 LYS A N 1
ATOM 1530 C CA . LYS A 1 210 ? 7.918 -18.168 49.484 1.00 132.96 196 LYS A CA 1
ATOM 1531 C C . LYS A 1 210 ? 8.723 -16.970 49.963 1.00 136.13 196 LYS A C 1
ATOM 1532 O O . LYS A 1 210 ? 8.385 -15.840 49.656 1.00 140.34 196 LYS A O 1
ATOM 1538 N N . LEU A 1 211 ? 9.814 -17.217 50.692 1.00 142.03 197 LEU A N 1
ATOM 1539 C CA . LEU A 1 211 ? 10.585 -16.153 51.348 1.00 144.18 197 LEU A CA 1
ATOM 1540 C C . LEU A 1 211 ? 12.062 -16.536 51.482 1.00 152.22 197 LEU A C 1
ATOM 1541 O O . LEU A 1 211 ? 12.377 -17.610 51.914 1.00 153.47 197 LEU A O 1
ATOM 1546 N N . GLU A 1 212 ? 12.964 -15.657 51.100 1.00 159.71 198 GLU A N 1
ATOM 1547 C CA . GLU A 1 212 ? 14.384 -15.886 51.264 1.00 165.15 198 GLU A CA 1
ATOM 1548 C C . GLU A 1 212 ? 14.862 -14.616 51.965 1.00 164.82 198 GLU A C 1
ATOM 1549 O O . GLU A 1 212 ? 14.773 -13.530 51.399 1.00 156.62 198 GLU A O 1
ATOM 1555 N N . MET A 1 213 ? 15.328 -14.728 53.202 1.00 167.20 199 MET A N 1
ATOM 1556 C CA . MET A 1 213 ? 15.758 -13.559 53.961 1.00 162.68 199 MET A CA 1
ATOM 1557 C C . MET A 1 213 ? 17.217 -13.673 54.356 1.00 164.21 199 MET A C 1
ATOM 1558 O O . MET A 1 213 ? 17.590 -14.600 55.038 1.00 161.13 199 MET A O 1
ATOM 1563 N N . ASP A 1 214 ? 18.049 -12.738 53.911 1.00 171.97 200 ASP A N 1
ATOM 1564 C CA . ASP A 1 214 ? 19.410 -12.609 54.453 1.00 179.58 200 ASP A CA 1
ATOM 1565 C C . ASP A 1 214 ? 19.377 -11.679 55.637 1.00 185.19 200 ASP A C 1
ATOM 1566 O O . ASP A 1 214 ? 19.912 -11.991 56.661 1.00 193.83 200 ASP A O 1
ATOM 1571 N N . GLN A 1 215 ? 18.771 -10.515 55.478 1.00 190.25 201 GLN A N 1
ATOM 1572 C CA . GLN A 1 215 ? 18.678 -9.538 56.568 1.00 188.21 201 GLN A CA 1
ATOM 1573 C C . GLN A 1 215 ? 17.196 -9.173 56.717 1.00 182.60 201 GLN A C 1
ATOM 1574 O O . GLN A 1 215 ? 16.459 -9.137 55.710 1.00 177.91 201 GLN A O 1
ATOM 1580 N N . PRO A 1 216 ? 16.772 -8.844 57.941 1.00 184.16 202 PRO A N 1
ATOM 1581 C CA . PRO A 1 216 ? 15.479 -8.209 58.081 1.00 178.41 202 PRO A CA 1
ATOM 1582 C C . PRO A 1 216 ? 15.422 -6.884 57.325 1.00 171.01 202 PRO A C 1
ATOM 1583 O O . PRO A 1 216 ? 16.441 -6.184 57.196 1.00 168.68 202 PRO A O 1
ATOM 1587 N N . VAL A 1 217 ? 14.237 -6.554 56.827 1.00 162.96 203 VAL A N 1
ATOM 1588 C CA . VAL A 1 217 ? 14.024 -5.279 56.162 1.00 160.19 203 VAL A CA 1
ATOM 1589 C C . VAL A 1 217 ? 12.757 -4.642 56.658 1.00 155.11 203 VAL A C 1
ATOM 1590 O O . VAL A 1 217 ? 11.867 -5.325 57.135 1.00 147.18 203 VAL A O 1
ATOM 1594 N N . ASP A 1 218 ? 12.722 -3.319 56.559 1.00 153.58 204 ASP A N 1
ATOM 1595 C CA . ASP A 1 218 ? 11.644 -2.511 57.091 1.00 149.57 204 ASP A CA 1
ATOM 1596 C C . ASP A 1 218 ? 11.606 -1.248 56.234 1.00 143.03 204 ASP A C 1
ATOM 1597 O O . ASP A 1 218 ? 12.369 -0.324 56.455 1.00 137.53 204 ASP A O 1
ATOM 1602 N N . LEU A 1 219 ? 10.731 -1.250 55.231 1.00 139.92 205 LEU A N 1
ATOM 1603 C CA . LEU A 1 219 ? 10.623 -0.165 54.258 1.00 134.38 205 LEU A CA 1
ATOM 1604 C C . LEU A 1 219 ? 9.208 0.349 54.216 1.00 127.38 205 LEU A C 1
ATOM 1605 O O . LEU A 1 219 ? 8.279 -0.374 54.538 1.00 126.89 205 LEU A O 1
ATOM 1610 N N . THR A 1 220 ? 9.053 1.607 53.832 1.00 123.48 206 THR A N 1
ATOM 1611 C CA . THR A 1 220 ? 7.744 2.206 53.710 1.00 122.67 206 THR A CA 1
ATOM 1612 C C . THR A 1 220 ? 7.630 2.729 52.297 1.00 120.13 206 THR A C 1
ATOM 1613 O O . THR A 1 220 ? 8.619 3.223 51.744 1.00 120.10 206 THR A O 1
ATOM 1617 N N . PHE A 1 221 ? 6.431 2.586 51.727 1.00 114.37 207 PHE A N 1
ATOM 1618 C CA . PHE A 1 221 ? 6.180 2.974 50.359 1.00 114.12 207 PHE A CA 1
ATOM 1619 C C . PHE A 1 221 ? 4.894 3.766 50.248 1.00 114.37 207 PHE A C 1
ATOM 1620 O O . PHE A 1 221 ? 3.997 3.589 51.050 1.00 117.70 207 PHE A O 1
ATOM 1628 N N . GLY A 1 222 ? 4.797 4.635 49.244 1.00 112.41 208 GLY A N 1
ATOM 1629 C CA . GLY A 1 222 ? 3.545 5.325 48.957 1.00 109.32 208 GLY A CA 1
ATOM 1630 C C . GLY A 1 222 ? 2.474 4.395 48.431 1.00 105.88 208 GLY A C 1
ATOM 1631 O O . GLY A 1 222 ? 2.677 3.648 47.516 1.00 112.93 208 GLY A O 1
ATOM 1632 N N . ALA A 1 223 ? 1.299 4.459 48.994 1.00 107.08 209 ALA A N 1
ATOM 1633 C CA . ALA A 1 223 ? 0.207 3.638 48.533 1.00 105.55 209 ALA A CA 1
ATOM 1634 C C . ALA A 1 223 ? -0.192 4.000 47.112 1.00 100.19 209 ALA A C 1
ATOM 1635 O O . ALA A 1 223 ? -0.566 3.140 46.394 1.00 99.56 209 ALA A O 1
ATOM 1637 N N . LYS A 1 224 ? -0.109 5.265 46.728 1.00 101.96 210 LYS A N 1
ATOM 1638 C CA . LYS A 1 224 ? -0.338 5.716 45.345 1.00 107.36 210 LYS A CA 1
ATOM 1639 C C . LYS A 1 224 ? 0.431 4.858 44.338 1.00 109.72 210 LYS A C 1
ATOM 1640 O O . LYS A 1 224 ? -0.081 4.494 43.292 1.00 103.74 210 LYS A O 1
ATOM 1646 N N . TYR A 1 225 ? 1.677 4.559 44.663 1.00 109.20 211 TYR A N 1
ATOM 1647 C CA . TYR A 1 225 ? 2.530 3.839 43.753 1.00 109.96 211 TYR A CA 1
ATOM 1648 C C . TYR A 1 225 ? 2.268 2.351 43.806 1.00 105.54 211 TYR A C 1
ATOM 1649 O O . TYR A 1 225 ? 2.206 1.705 42.758 1.00 108.99 211 TYR A O 1
ATOM 1658 N N . LEU A 1 226 ? 2.093 1.807 45.005 1.00 99.04 212 LEU A N 1
ATOM 1659 C CA . LEU A 1 226 ? 1.709 0.417 45.098 1.00 96.44 212 LEU A CA 1
ATOM 1660 C C . LEU A 1 226 ? 0.378 0.125 44.367 1.00 98.98 212 LEU A C 1
ATOM 1661 O O . LEU A 1 226 ? 0.244 -0.953 43.785 1.00 98.96 212 LEU A O 1
ATOM 1666 N N . LEU A 1 227 ? -0.561 1.079 44.354 1.00 99.43 213 LEU A N 1
ATOM 1667 C CA . LEU A 1 227 ? -1.870 0.876 43.694 1.00 100.66 213 LEU A CA 1
ATOM 1668 C C . LEU A 1 227 ? -1.823 0.824 42.194 1.00 102.88 213 LEU A C 1
ATOM 1669 O O . LEU A 1 227 ? -2.775 0.302 41.569 1.00 105.08 213 LEU A O 1
ATOM 1674 N N . ASP A 1 228 ? -0.739 1.369 41.635 1.00 102.51 214 ASP A N 1
ATOM 1675 C CA . ASP A 1 228 ? -0.426 1.228 40.206 1.00 105.12 214 ASP A CA 1
ATOM 1676 C C . ASP A 1 228 ? 0.392 -0.027 39.908 1.00 96.60 214 ASP A C 1
ATOM 1677 O O . ASP A 1 228 ? 0.251 -0.630 38.843 1.00 97.80 214 ASP A O 1
ATOM 1682 N N . ILE A 1 229 ? 1.267 -0.391 40.826 1.00 89.70 215 ILE A N 1
ATOM 1683 C CA . ILE A 1 229 ? 2.094 -1.559 40.629 1.00 86.91 215 ILE A CA 1
ATOM 1684 C C . ILE A 1 229 ? 1.247 -2.828 40.620 1.00 87.67 215 ILE A C 1
ATOM 1685 O O . ILE A 1 229 ? 1.461 -3.740 39.820 1.00 91.88 215 ILE A O 1
ATOM 1690 N N . ILE A 1 230 ? 0.264 -2.887 41.495 1.00 88.57 216 ILE A N 1
ATOM 1691 C CA . ILE A 1 230 ? -0.529 -4.067 41.562 1.00 91.16 216 ILE A CA 1
ATOM 1692 C C . ILE A 1 230 ? -1.335 -4.273 40.306 1.00 90.23 216 ILE A C 1
ATOM 1693 O O . ILE A 1 230 ? -1.937 -5.304 40.165 1.00 101.43 216 ILE A O 1
ATOM 1698 N N . LYS A 1 231 ? -1.370 -3.331 39.386 1.00 92.14 217 LYS A N 1
ATOM 1699 C CA . LYS A 1 231 ? -1.982 -3.622 38.077 1.00 95.82 217 LYS A CA 1
ATOM 1700 C C . LYS A 1 231 ? -1.242 -4.608 37.165 1.00 96.21 217 LYS A C 1
ATOM 1701 O O . LYS A 1 231 ? -1.814 -5.096 36.172 1.00 102.74 217 LYS A O 1
ATOM 1707 N N . GLY A 1 232 ? -0.012 -4.964 37.540 1.00 99.52 218 GLY A N 1
ATOM 1708 C CA . GLY A 1 232 ? 0.694 -6.066 36.894 1.00 99.33 218 GLY A CA 1
ATOM 1709 C C . GLY A 1 232 ? 0.023 -7.414 37.041 1.00 102.67 218 GLY A C 1
ATOM 1710 O O . GLY A 1 232 ? 0.386 -8.391 36.392 1.00 105.62 218 GLY A O 1
ATOM 1711 N N . SER A 1 233 ? -0.949 -7.481 37.930 1.00 103.26 219 SER A N 1
ATOM 1712 C CA . SER A 1 233 ? -1.714 -8.684 38.161 1.00 106.90 219 SER A CA 1
ATOM 1713 C C . SER A 1 233 ? -2.428 -9.228 36.944 1.00 104.99 219 SER A C 1
ATOM 1714 O O . SER A 1 233 ? -2.781 -10.406 36.917 1.00 105.20 219 SER A O 1
ATOM 1717 N N . SER A 1 234 ? -2.663 -8.356 35.957 1.00 97.76 220 SER A N 1
ATOM 1718 C CA . SER A 1 234 ? -3.234 -8.774 34.711 1.00 95.11 220 SER A CA 1
ATOM 1719 C C . SER A 1 234 ? -2.291 -9.666 33.938 1.00 98.92 220 SER A C 1
ATOM 1720 O O . SER A 1 234 ? -2.765 -10.352 33.051 1.00 112.82 220 SER A O 1
ATOM 1723 N N . LEU A 1 235 ? -0.994 -9.671 34.240 1.00 95.38 221 LEU A N 1
ATOM 1724 C CA . LEU A 1 235 ? -0.002 -10.508 33.543 1.00 95.09 221 LEU A CA 1
ATOM 1725 C C . LEU A 1 235 ? 0.346 -11.824 34.153 1.00 98.88 221 LEU A C 1
ATOM 1726 O O . LEU A 1 235 ? 0.732 -12.751 33.449 1.00 102.89 221 LEU A O 1
ATOM 1731 N N . SER A 1 236 ? 0.311 -11.888 35.473 1.00 104.10 222 SER A N 1
ATOM 1732 C CA . SER A 1 236 ? 0.875 -13.023 36.176 1.00 101.82 222 SER A CA 1
ATOM 1733 C C . SER A 1 236 ? 0.069 -13.354 37.419 1.00 106.29 222 SER A C 1
ATOM 1734 O O . SER A 1 236 ? -0.492 -12.465 38.068 1.00 96.40 222 SER A O 1
ATOM 1737 N N . ASP A 1 237 ? 0.044 -14.663 37.716 1.00 118.04 223 ASP A N 1
ATOM 1738 C CA . ASP A 1 237 ? -0.598 -15.244 38.892 1.00 118.09 223 ASP A CA 1
ATOM 1739 C C . ASP A 1 237 ? 0.145 -14.833 40.094 1.00 113.13 223 ASP A C 1
ATOM 1740 O O . ASP A 1 237 ? -0.448 -14.722 41.156 1.00 115.00 223 ASP A O 1
ATOM 1745 N N . ARG A 1 238 ? 1.453 -14.688 39.923 1.00 107.23 224 ARG A N 1
ATOM 1746 C CA . ARG A 1 238 ? 2.358 -14.367 41.012 1.00 111.86 224 ARG A CA 1
ATOM 1747 C C . ARG A 1 238 ? 3.117 -13.039 40.828 1.00 112.71 224 ARG A C 1
ATOM 1748 O O . ARG A 1 238 ? 3.296 -12.543 39.689 1.00 109.86 224 ARG A O 1
ATOM 1756 N N . VAL A 1 239 ? 3.559 -12.484 41.962 1.00 108.76 225 VAL A N 1
ATOM 1757 C CA . VAL A 1 239 ? 4.405 -11.295 41.974 1.00 105.16 225 VAL A CA 1
ATOM 1758 C C . VAL A 1 239 ? 5.660 -11.555 42.777 1.00 101.43 225 VAL A C 1
ATOM 1759 O O . VAL A 1 239 ? 5.585 -12.123 43.827 1.00 104.41 225 VAL A O 1
ATOM 1763 N N . GLY A 1 240 ? 6.805 -11.130 42.280 1.00 102.36 226 GLY A N 1
ATOM 1764 C CA . GLY A 1 240 ? 8.041 -11.222 43.024 1.00 108.96 226 GLY A CA 1
ATOM 1765 C C . GLY A 1 240 ? 8.388 -9.866 43.588 1.00 111.61 226 GLY A C 1
ATOM 1766 O O . GLY A 1 240 ? 8.370 -8.851 42.871 1.00 116.97 226 GLY A O 1
ATOM 1767 N N . ILE A 1 241 ? 8.712 -9.846 44.873 1.00 116.29 227 ILE A N 1
ATOM 1768 C CA . ILE A 1 241 ? 9.089 -8.613 45.554 1.00 119.80 227 ILE A CA 1
ATOM 1769 C C . ILE A 1 241 ? 10.475 -8.787 46.137 1.00 126.18 227 ILE A C 1
ATOM 1770 O O . ILE A 1 241 ? 10.705 -9.700 46.940 1.00 129.02 227 ILE A O 1
ATOM 1775 N N . ARG A 1 242 ? 11.389 -7.908 45.739 1.00 124.13 228 ARG A N 1
ATOM 1776 C CA . ARG A 1 242 ? 12.750 -7.941 46.229 1.00 122.40 228 ARG A CA 1
ATOM 1777 C C . ARG A 1 242 ? 12.969 -6.629 46.941 1.00 120.93 228 ARG A C 1
ATOM 1778 O O . ARG A 1 242 ? 12.790 -5.577 46.363 1.00 115.94 228 ARG A O 1
ATOM 1786 N N . LEU A 1 243 ? 13.329 -6.702 48.215 1.00 129.62 229 LEU A N 1
ATOM 1787 C CA . LEU A 1 243 ? 13.543 -5.526 49.036 1.00 131.70 229 LEU A CA 1
ATOM 1788 C C . LEU A 1 243 ? 14.959 -5.465 49.547 1.00 137.51 229 LEU A C 1
ATOM 1789 O O . LEU A 1 243 ? 15.570 -6.493 49.834 1.00 125.78 229 LEU A O 1
ATOM 1794 N N . SER A 1 244 ? 15.480 -4.256 49.690 1.00 148.67 230 SER A N 1
ATOM 1795 C CA . SER A 1 244 ? 16.623 -4.076 50.577 1.00 157.82 230 SER A CA 1
ATOM 1796 C C . SER A 1 244 ? 16.553 -2.678 51.178 1.00 160.42 230 SER A C 1
ATOM 1797 O O . SER A 1 244 ? 15.869 -1.782 50.657 1.00 159.58 230 SER A O 1
ATOM 1800 N N . SER A 1 245 ? 17.269 -2.502 52.281 1.00 163.59 231 SER A N 1
ATOM 1801 C CA . SER A 1 245 ? 17.204 -1.271 53.083 1.00 161.73 231 SER A CA 1
ATOM 1802 C C . SER A 1 245 ? 18.047 -0.120 52.539 1.00 163.66 231 SER A C 1
ATOM 1803 O O . SER A 1 245 ? 17.944 1.011 53.016 1.00 161.43 231 SER A O 1
ATOM 1806 N N . GLU A 1 246 ? 18.864 -0.409 51.546 1.00 168.08 232 GLU A N 1
ATOM 1807 C CA . GLU A 1 246 ? 19.697 0.598 50.918 1.00 175.39 232 GLU A CA 1
ATOM 1808 C C . GLU A 1 246 ? 18.968 1.208 49.725 1.00 177.00 232 GLU A C 1
ATOM 1809 O O . GLU A 1 246 ? 19.301 2.307 49.308 1.00 178.93 232 GLU A O 1
ATOM 1815 N N . ALA A 1 247 ? 17.973 0.500 49.202 1.00 176.56 233 ALA A N 1
ATOM 1816 C CA . ALA A 1 247 ? 17.741 0.494 47.758 1.00 170.36 233 ALA A CA 1
ATOM 1817 C C . ALA A 1 247 ? 16.282 0.411 47.324 1.00 159.39 233 ALA A C 1
ATOM 1818 O O . ALA A 1 247 ? 15.409 -0.076 48.086 1.00 150.61 233 ALA A O 1
ATOM 1820 N N . PRO A 1 248 ? 16.031 0.843 46.071 1.00 147.66 234 PRO A N 1
ATOM 1821 C CA . PRO A 1 248 ? 14.673 0.739 45.623 1.00 141.68 234 PRO A CA 1
ATOM 1822 C C . PRO A 1 248 ? 14.240 -0.716 45.551 1.00 137.76 234 PRO A C 1
ATOM 1823 O O . PRO A 1 248 ? 15.057 -1.632 45.346 1.00 135.20 234 PRO A O 1
ATOM 1827 N N . ALA A 1 249 ? 12.952 -0.892 45.779 1.00 132.97 235 ALA A N 1
ATOM 1828 C CA . ALA A 1 249 ? 12.337 -2.184 45.771 1.00 129.83 235 ALA A CA 1
ATOM 1829 C C . ALA A 1 249 ? 12.038 -2.544 44.326 1.00 119.25 235 ALA A C 1
ATOM 1830 O O . ALA A 1 249 ? 11.781 -1.663 43.503 1.00 110.63 235 ALA A O 1
ATOM 1832 N N . LEU A 1 250 ? 12.058 -3.844 44.050 1.00 115.53 236 LEU A N 1
ATOM 1833 C CA . LEU A 1 250 ? 11.693 -4.418 42.753 1.00 112.95 236 LEU A CA 1
ATOM 1834 C C . LEU A 1 250 ? 10.407 -5.204 42.910 1.00 108.90 236 LEU A C 1
ATOM 1835 O O . LEU A 1 250 ? 10.360 -6.139 43.709 1.00 109.37 236 LEU A O 1
ATOM 1840 N N . PHE A 1 251 ? 9.372 -4.829 42.162 1.00 101.98 237 PHE A N 1
ATOM 1841 C CA . PHE A 1 251 ? 8.168 -5.655 42.060 1.00 102.37 237 PHE A CA 1
ATOM 1842 C C . PHE A 1 251 ? 8.160 -6.173 40.647 1.00 100.05 237 PHE A C 1
ATOM 1843 O O . PHE A 1 251 ? 8.260 -5.390 39.719 1.00 102.04 237 PHE A O 1
ATOM 1851 N N . GLN A 1 252 ? 8.093 -7.493 40.492 1.00 96.52 238 GLN A N 1
ATOM 1852 C CA . GLN A 1 252 ? 8.241 -8.105 39.199 1.00 94.02 238 GLN A CA 1
ATOM 1853 C C . GLN A 1 252 ? 7.128 -9.091 38.928 1.00 95.56 238 GLN A C 1
ATOM 1854 O O . GLN A 1 252 ? 6.803 -9.921 39.772 1.00 91.27 238 GLN A O 1
ATOM 1860 N N . PHE A 1 253 ? 6.574 -9.008 37.716 1.00 99.32 239 PHE A N 1
ATOM 1861 C CA . PHE A 1 253 ? 5.507 -9.901 37.243 1.00 98.14 239 PHE A CA 1
ATOM 1862 C C . PHE A 1 253 ? 6.062 -10.606 36.033 1.00 98.27 239 PHE A C 1
ATOM 1863 O O . PHE A 1 253 ? 6.458 -9.948 35.087 1.00 95.05 239 PHE A O 1
ATOM 1871 N N . ASP A 1 254 ? 6.084 -11.934 36.051 1.00 103.45 240 ASP A N 1
ATOM 1872 C CA . ASP A 1 254 ? 6.724 -12.681 34.980 1.00 102.71 240 ASP A CA 1
ATOM 1873 C C . ASP A 1 254 ? 5.765 -12.937 33.866 1.00 104.29 240 ASP A C 1
ATOM 1874 O O . ASP A 1 254 ? 4.602 -13.149 34.107 1.00 112.34 240 ASP A O 1
ATOM 1879 N N . LEU A 1 255 ? 6.265 -12.861 32.631 1.00 112.60 241 LEU A N 1
ATOM 1880 C CA . LEU A 1 255 ? 5.535 -13.242 31.420 1.00 113.33 241 LEU A CA 1
ATOM 1881 C C . LEU A 1 255 ? 6.075 -14.584 30.955 1.00 117.63 241 LEU A C 1
ATOM 1882 O O . LEU A 1 255 ? 7.128 -15.034 31.437 1.00 115.11 241 LEU A O 1
ATOM 1887 N N . LYS A 1 256 ? 5.367 -15.194 29.998 1.00 123.10 242 LYS A N 1
ATOM 1888 C CA . LYS A 1 256 ? 5.945 -16.237 29.145 1.00 127.68 242 LYS A CA 1
ATOM 1889 C C . LYS A 1 256 ? 7.142 -15.623 28.424 1.00 123.11 242 LYS A C 1
ATOM 1890 O O . LYS A 1 256 ? 6.981 -14.806 27.515 1.00 125.65 242 LYS A O 1
ATOM 1896 N N . SER A 1 257 ? 8.331 -15.982 28.881 1.00 113.26 243 SER A N 1
ATOM 1897 C CA . SER A 1 257 ? 9.583 -15.436 28.359 1.00 114.47 243 SER A CA 1
ATOM 1898 C C . SER A 1 257 ? 9.683 -13.915 28.420 1.00 107.96 243 SER A C 1
ATOM 1899 O O . SER A 1 257 ? 9.930 -13.251 27.450 1.00 106.09 243 SER A O 1
ATOM 1902 N N . GLY A 1 258 ? 9.493 -13.364 29.602 1.00 108.43 244 GLY A N 1
ATOM 1903 C CA . GLY A 1 258 ? 9.717 -11.935 29.825 1.00 104.94 244 GLY A CA 1
ATOM 1904 C C . GLY A 1 258 ? 9.308 -11.471 31.204 1.00 102.11 244 GLY A C 1
ATOM 1905 O O . GLY A 1 258 ? 8.942 -12.268 32.061 1.00 94.32 244 GLY A O 1
ATOM 1906 N N . PHE A 1 259 ? 9.357 -10.168 31.408 1.00 101.32 245 PHE A N 1
ATOM 1907 C CA . PHE A 1 259 ? 8.885 -9.614 32.640 1.00 101.59 245 PHE A CA 1
ATOM 1908 C C . PHE A 1 259 ? 8.492 -8.159 32.549 1.00 100.06 245 PHE A C 1
ATOM 1909 O O . PHE A 1 259 ? 8.899 -7.423 31.667 1.00 106.97 245 PHE A O 1
ATOM 1917 N N . LEU A 1 260 ? 7.704 -7.757 33.519 1.00 94.85 246 LEU A N 1
ATOM 1918 C CA . LEU A 1 260 ? 7.384 -6.382 33.727 1.00 92.31 246 LEU A CA 1
ATOM 1919 C C . LEU A 1 260 ? 7.861 -6.095 35.120 1.00 93.74 246 LEU A C 1
ATOM 1920 O O . LEU A 1 260 ? 7.459 -6.771 36.061 1.00 102.63 246 LEU A O 1
ATOM 1925 N N . GLN A 1 261 ? 8.746 -5.117 35.252 1.00 93.29 247 GLN A N 1
ATOM 1926 C CA . GLN A 1 261 ? 9.319 -4.779 36.545 1.00 92.15 247 GLN A CA 1
ATOM 1927 C C . GLN A 1 261 ? 9.019 -3.366 36.951 1.00 91.53 247 GLN A C 1
ATOM 1928 O O . GLN A 1 261 ? 8.958 -2.473 36.125 1.00 93.49 247 GLN A O 1
ATOM 1934 N N . PHE A 1 262 ? 8.873 -3.168 38.242 1.00 95.83 248 PHE A N 1
ATOM 1935 C CA . PHE A 1 262 ? 8.666 -1.864 38.796 1.00 98.07 248 PHE A CA 1
ATOM 1936 C C . PHE A 1 262 ? 9.721 -1.651 39.862 1.00 105.41 248 PHE A C 1
ATOM 1937 O O . PHE A 1 262 ? 9.782 -2.405 40.851 1.00 109.49 248 PHE A O 1
ATOM 1945 N N . PHE A 1 263 ? 10.529 -0.612 39.683 1.00 108.64 249 PHE A N 1
ATOM 1946 C CA . PHE A 1 263 ? 11.515 -0.257 40.687 1.00 114.12 249 PHE A CA 1
ATOM 1947 C C . PHE A 1 263 ? 10.942 0.939 41.420 1.00 111.82 249 PHE A C 1
ATOM 1948 O O . PHE A 1 263 ? 10.690 1.982 40.809 1.00 109.69 249 PHE A O 1
ATOM 1956 N N . LEU A 1 264 ? 10.700 0.769 42.713 1.00 107.87 250 LEU A N 1
ATOM 1957 C CA . LEU A 1 264 ? 10.084 1.815 43.500 1.00 113.50 250 LEU A CA 1
ATOM 1958 C C . LEU A 1 264 ? 10.992 2.257 44.644 1.00 119.24 250 LEU A C 1
ATOM 1959 O O . LEU A 1 264 ? 11.462 1.437 45.461 1.00 113.70 250 LEU A O 1
ATOM 1964 N N . ALA A 1 265 ? 11.181 3.574 44.717 1.00 122.63 251 ALA A N 1
ATOM 1965 C CA . ALA A 1 265 ? 11.916 4.219 45.787 1.00 130.62 251 ALA A CA 1
ATOM 1966 C C . ALA A 1 265 ? 11.141 4.202 47.103 1.00 137.69 251 ALA A C 1
ATOM 1967 O O . ALA A 1 265 ? 9.956 4.546 47.133 1.00 135.15 251 ALA A O 1
ATOM 1969 N N . PRO A 1 266 ? 11.811 3.856 48.206 1.00 145.12 252 PRO A N 1
ATOM 1970 C CA . PRO A 1 266 ? 11.118 3.947 49.482 1.00 139.85 252 PRO A CA 1
ATOM 1971 C C . PRO A 1 266 ? 11.026 5.367 49.974 1.00 135.58 252 PRO A C 1
ATOM 1972 O O . PRO A 1 266 ? 11.702 6.252 49.459 1.00 127.81 252 PRO A O 1
ATOM 1976 N N . LYS A 1 267 ? 10.207 5.537 51.009 1.00 137.87 253 LYS A N 1
ATOM 1977 C CA . LYS A 1 267 ? 10.000 6.796 51.663 1.00 144.79 253 LYS A CA 1
ATOM 1978 C C . LYS A 1 267 ? 11.071 6.928 52.766 1.00 152.91 253 LYS A C 1
ATOM 1979 O O . LYS A 1 267 ? 11.157 6.040 53.603 1.00 156.81 253 LYS A O 1
ATOM 1985 N N . PHE A 1 268 ? 11.849 8.021 52.806 1.00 160.67 254 PHE A N 1
ATOM 1986 C CA . PHE A 1 268 ? 12.609 8.359 54.042 1.00 177.23 254 PHE A CA 1
ATOM 1987 C C . PHE A 1 268 ? 11.587 8.979 55.015 1.00 183.59 254 PHE A C 1
ATOM 1988 O O . PHE A 1 268 ? 10.790 9.836 54.607 1.00 190.95 254 PHE A O 1
ATOM 1996 N N . ASN A 1 269 ? 11.596 8.537 56.284 1.00 186.05 255 ASN A N 1
ATOM 1997 C CA . ASN A 1 269 ? 10.546 8.915 57.254 1.00 179.47 255 ASN A CA 1
ATOM 1998 C C . ASN A 1 269 ? 11.101 9.553 58.544 1.00 171.36 255 ASN A C 1
ATOM 1999 O O . ASN A 1 269 ? 11.100 8.957 59.602 1.00 170.23 255 ASN A O 1
ATOM 2004 N N . MET B 1 15 ? -61.218 3.879 22.401 1.00 117.69 1 MET B N 1
ATOM 2005 C CA . MET B 1 15 ? -60.229 3.185 23.183 1.00 110.85 1 MET B CA 1
ATOM 2006 C C . MET B 1 15 ? -59.221 2.515 22.280 1.00 107.72 1 MET B C 1
ATOM 2007 O O . MET B 1 15 ? -59.470 2.205 21.109 1.00 104.30 1 MET B O 1
ATOM 2012 N N . LEU B 1 16 ? -58.062 2.340 22.910 1.00 102.29 2 LEU B N 1
ATOM 2013 C CA . LEU B 1 16 ? -56.967 1.521 22.484 1.00 96.32 2 LEU B CA 1
ATOM 2014 C C . LEU B 1 16 ? -56.665 0.522 23.622 1.00 92.29 2 LEU B C 1
ATOM 2015 O O . LEU B 1 16 ? -56.544 0.907 24.789 1.00 89.52 2 LEU B O 1
ATOM 2020 N N . GLU B 1 17 ? -56.611 -0.763 23.288 1.00 89.46 3 GLU B N 1
ATOM 2021 C CA . GLU B 1 17 ? -56.110 -1.785 24.188 1.00 88.49 3 GLU B CA 1
ATOM 2022 C C . GLU B 1 17 ? -55.138 -2.645 23.408 1.00 89.28 3 GLU B C 1
ATOM 2023 O O . GLU B 1 17 ? -55.562 -3.404 22.523 1.00 93.60 3 GLU B O 1
ATOM 2029 N N . ALA B 1 18 ? -53.852 -2.542 23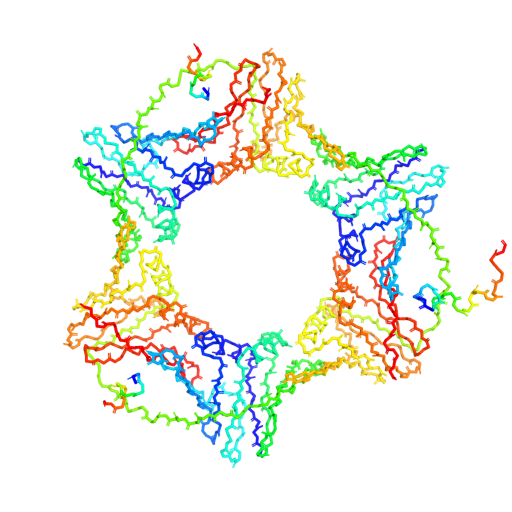.763 1.00 85.94 4 ALA B N 1
ATOM 2030 C CA . ALA B 1 18 ? -52.797 -3.301 23.138 1.00 85.87 4 ALA B CA 1
ATOM 2031 C C . ALA B 1 18 ? -52.049 -4.026 24.232 1.00 87.74 4 ALA B C 1
ATOM 2032 O O . ALA B 1 18 ? -51.444 -3.381 25.077 1.00 87.27 4 ALA B O 1
ATOM 2034 N N . LYS B 1 19 ? -52.074 -5.354 24.203 1.00 87.71 5 LYS B N 1
ATOM 2035 C CA . LYS B 1 19 ? -51.372 -6.163 25.187 1.00 86.74 5 LYS B CA 1
ATOM 2036 C C . LYS B 1 19 ? -50.153 -6.839 24.548 1.00 83.05 5 LYS B C 1
ATOM 2037 O O . LYS B 1 19 ? -50.298 -7.662 23.662 1.00 78.38 5 LYS B O 1
ATOM 2043 N N . PHE B 1 20 ? -48.960 -6.508 25.015 1.00 85.27 6 PHE B N 1
ATOM 2044 C CA . PHE B 1 20 ? -47.773 -7.275 24.641 1.00 93.15 6 PHE B CA 1
ATOM 2045 C C . PHE B 1 20 ? -47.710 -8.528 25.498 1.00 100.10 6 PHE B C 1
ATOM 2046 O O . PHE B 1 20 ? -47.912 -8.429 26.707 1.00 91.58 6 PHE B O 1
ATOM 2054 N N . GLU B 1 21 ? -47.365 -9.671 24.889 1.00 111.62 7 GLU B N 1
ATOM 2055 C CA . GLU B 1 21 ? -47.145 -10.908 25.652 1.00 113.98 7 GLU B CA 1
ATOM 2056 C C . GLU B 1 21 ? -46.083 -10.739 26.755 1.00 117.32 7 GLU B C 1
ATOM 2057 O O . GLU B 1 21 ? -46.308 -11.146 27.902 1.00 111.64 7 GLU B O 1
ATOM 2063 N N . GLU B 1 22 ? -44.938 -10.142 26.385 1.00 116.32 8 GLU B N 1
ATOM 2064 C CA . GLU B 1 22 ? -43.862 -9.818 27.325 1.00 114.71 8 GLU B CA 1
ATOM 2065 C C . GLU B 1 22 ? -43.611 -8.320 27.340 1.00 109.07 8 GLU B C 1
ATOM 2066 O O . GLU B 1 22 ? -43.314 -7.728 26.301 1.00 109.68 8 GLU B O 1
ATOM 2072 N N . ALA B 1 23 ? -43.690 -7.722 28.532 1.00 100.94 9 ALA B N 1
ATOM 2073 C CA . ALA B 1 23 ? -43.382 -6.310 28.780 1.00 96.40 9 ALA B CA 1
ATOM 2074 C C . ALA B 1 23 ? -42.009 -5.841 28.331 1.00 94.33 9 ALA B C 1
ATOM 2075 O O . ALA B 1 23 ? -41.802 -4.660 27.982 1.00 98.33 9 ALA B O 1
ATOM 2077 N N . SER B 1 24 ? -41.055 -6.745 28.459 1.00 89.50 10 SER B N 1
ATOM 2078 C CA . SER B 1 24 ? -39.719 -6.519 28.018 1.00 93.14 10 SER B CA 1
ATOM 2079 C C . SER B 1 24 ? -39.659 -6.013 26.567 1.00 86.54 10 SER B C 1
ATOM 2080 O O . SER B 1 24 ? -38.773 -5.215 26.244 1.00 86.82 10 SER B O 1
ATOM 2083 N N . LEU B 1 25 ? -40.561 -6.472 25.700 1.00 79.47 11 LEU B N 1
ATOM 2084 C CA . LEU B 1 25 ? -40.458 -6.102 24.291 1.00 76.37 11 LEU B CA 1
ATOM 2085 C C . LEU B 1 25 ? -40.600 -4.621 24.095 1.00 72.22 11 LEU B C 1
ATOM 2086 O O . LEU B 1 25 ? -39.886 -4.004 23.328 1.00 72.30 11 LEU B O 1
ATOM 2091 N N . PHE B 1 26 ? -41.527 -4.035 24.817 1.00 72.32 12 PHE B N 1
ATOM 2092 C CA . PHE B 1 26 ? -41.762 -2.619 24.658 1.00 69.47 12 PHE B CA 1
ATOM 2093 C C . PHE B 1 26 ? -40.600 -1.831 25.136 1.00 64.39 12 PHE B C 1
ATOM 2094 O O . PHE B 1 26 ? -40.237 -0.884 24.492 1.00 63.46 12 PHE B O 1
ATOM 2102 N N . LYS B 1 27 ? -40.001 -2.234 26.247 1.00 65.48 13 LYS B N 1
ATOM 2103 C CA . LYS B 1 27 ? -38.808 -1.549 26.783 1.00 67.05 13 LYS B CA 1
ATOM 2104 C C . LYS B 1 27 ? -37.648 -1.601 25.787 1.00 67.32 13 LYS B C 1
ATOM 2105 O O . LYS B 1 27 ? -37.005 -0.586 25.561 1.00 69.43 13 LYS B O 1
ATOM 2111 N N . ARG B 1 28 ? -37.391 -2.772 25.188 1.00 67.35 14 ARG B N 1
ATOM 2112 C CA . ARG B 1 28 ? -36.332 -2.899 24.210 1.00 68.02 14 ARG B CA 1
ATOM 2113 C C . ARG B 1 28 ? -36.581 -2.067 22.976 1.00 64.62 14 ARG B C 1
ATOM 2114 O O . ARG B 1 28 ? -35.672 -1.474 22.429 1.00 65.10 14 ARG B O 1
ATOM 2122 N N . ILE B 1 29 ? -37.827 -2.045 22.536 1.00 63.42 15 ILE B N 1
ATOM 2123 C CA . ILE B 1 29 ? -38.194 -1.191 21.435 1.00 65.44 15 ILE B CA 1
ATOM 2124 C C . ILE B 1 29 ? -37.814 0.212 21.758 1.00 67.10 15 ILE B C 1
ATOM 2125 O O . ILE B 1 29 ? -37.080 0.780 20.980 1.00 74.03 15 ILE B O 1
ATOM 2130 N N . ILE B 1 30 ? -38.284 0.759 22.893 1.00 66.08 16 ILE B N 1
ATOM 2131 C CA . ILE B 1 30 ? -38.082 2.183 23.212 1.00 65.42 16 ILE B CA 1
ATOM 2132 C C . ILE B 1 30 ? -36.579 2.468 23.398 1.00 66.50 16 ILE B C 1
ATOM 2133 O O . ILE B 1 30 ? -36.076 3.532 23.015 1.00 59.49 16 ILE B O 1
ATOM 2138 N N . ASP B 1 31 ? -35.878 1.484 23.967 1.00 69.16 17 ASP B N 1
ATOM 2139 C CA . ASP B 1 31 ? -34.465 1.646 24.205 1.00 75.34 17 ASP B CA 1
ATOM 2140 C C . ASP B 1 31 ? -33.642 1.807 22.906 1.00 76.74 17 ASP B C 1
ATOM 2141 O O . ASP B 1 31 ? -32.649 2.508 22.921 1.00 88.34 17 ASP B O 1
ATOM 2146 N N . GLY B 1 32 ? -34.078 1.272 21.779 1.00 75.13 18 GLY B N 1
ATOM 2147 C CA . GLY B 1 32 ? -33.390 1.551 20.507 1.00 77.22 18 GLY B CA 1
ATOM 2148 C C . GLY B 1 32 ? -33.497 2.954 19.958 1.00 79.65 18 GLY B C 1
ATOM 2149 O O . GLY B 1 32 ? -32.570 3.453 19.338 1.00 98.49 18 GLY B O 1
ATOM 2150 N N . PHE B 1 33 ? -34.632 3.587 20.155 1.00 77.02 19 PHE B N 1
ATOM 2151 C CA . PHE B 1 33 ? -34.816 5.011 19.874 1.00 77.03 19 PHE B CA 1
ATOM 2152 C C . PHE B 1 33 ? -34.283 5.993 20.962 1.00 76.12 19 PHE B C 1
ATOM 2153 O O . PHE B 1 33 ? -34.247 7.164 20.725 1.00 78.28 19 PHE B O 1
ATOM 2161 N N . LYS B 1 34 ? -34.253 5.583 22.219 1.00 79.07 20 LYS B N 1
ATOM 2162 C CA . LYS B 1 34 ? -34.489 6.495 23.412 1.00 75.16 20 LYS B CA 1
ATOM 2163 C C . LYS B 1 34 ? -33.519 7.672 23.412 1.00 73.74 20 LYS B C 1
ATOM 2164 O O . LYS B 1 34 ? -33.912 8.787 23.614 1.00 74.40 20 LYS B O 1
ATOM 2170 N N . ASP B 1 35 ? -32.253 7.404 23.119 1.00 75.58 21 ASP B N 1
ATOM 2171 C CA . ASP B 1 35 ? -31.221 8.454 22.944 1.00 77.24 21 ASP B CA 1
ATOM 2172 C C . ASP B 1 35 ? -31.335 8.844 21.483 1.00 79.90 21 ASP B C 1
ATOM 2173 O O . ASP B 1 35 ? -32.117 8.285 20.780 1.00 89.09 21 ASP B O 1
ATOM 2178 N N . CYS B 1 36 ? -30.673 9.836 20.969 1.00 85.67 22 CYS B N 1
ATOM 2179 C CA . CYS B 1 36 ? -31.017 10.239 19.548 1.00 91.35 22 CYS B CA 1
ATOM 2180 C C . CYS B 1 36 ? -32.423 10.842 19.211 1.00 87.50 22 CYS B C 1
ATOM 2181 O O . CYS B 1 36 ? -32.582 11.409 18.144 1.00 99.71 22 CYS B O 1
ATOM 2184 N N . VAL B 1 37 ? -33.413 10.733 20.076 1.00 83.62 23 VAL B N 1
ATOM 2185 C CA . VAL B 1 37 ? -34.665 11.470 19.889 1.00 83.73 23 VAL B CA 1
ATOM 2186 C C . VAL B 1 37 ? -35.560 11.338 21.119 1.00 82.87 23 VAL B C 1
ATOM 2187 O O . VAL B 1 37 ? -35.929 10.256 21.485 1.00 83.87 23 VAL B O 1
ATOM 2191 N N . GLN B 1 38 ? -35.934 12.443 21.732 1.00 84.76 24 GLN B N 1
ATOM 2192 C CA . GLN B 1 38 ? -36.581 12.426 23.028 1.00 83.85 24 GLN B CA 1
ATOM 2193 C C . GLN B 1 38 ? -38.125 12.563 22.956 1.00 80.90 24 GLN B C 1
ATOM 2194 O O . GLN B 1 38 ? -38.794 11.906 23.681 1.00 83.98 24 GLN B O 1
ATOM 2200 N N . LEU B 1 39 ? -38.687 13.350 22.057 1.00 81.70 25 LEU B N 1
ATOM 2201 C CA . LEU B 1 39 ? -40.142 13.599 21.974 1.00 77.11 25 LEU B CA 1
ATOM 2202 C C . LEU B 1 39 ? -40.669 12.981 20.728 1.00 74.82 25 LEU B C 1
ATOM 2203 O O . LEU B 1 39 ? -40.256 13.387 19.653 1.00 78.70 25 LEU B O 1
ATOM 2208 N N . VAL B 1 40 ? -41.627 12.075 20.825 1.00 71.93 26 VAL B N 1
ATOM 2209 C CA . VAL B 1 40 ? -42.064 11.335 19.623 1.00 72.23 26 VAL B CA 1
ATOM 2210 C C . VAL B 1 40 ? -43.548 11.035 19.635 1.00 69.19 26 VAL B C 1
ATOM 2211 O O . VAL B 1 40 ? -44.075 10.747 20.675 1.00 70.26 26 VAL B O 1
ATOM 2215 N N . ASN B 1 41 ? -44.179 11.088 18.460 1.00 67.95 27 ASN B N 1
ATOM 2216 C CA . ASN B 1 41 ? -45.600 10.773 18.317 1.00 69.14 27 ASN B CA 1
ATOM 2217 C C . ASN B 1 41 ? -45.795 9.333 17.914 1.00 70.27 27 ASN B C 1
ATOM 2218 O O . ASN B 1 41 ? -45.293 8.900 16.859 1.00 70.47 27 ASN B O 1
ATOM 2223 N N . PHE B 1 42 ? -46.515 8.582 18.740 1.00 69.41 28 PHE B N 1
ATOM 2224 C CA . PHE B 1 42 ? -46.914 7.230 18.376 1.00 70.13 28 PHE B CA 1
ATOM 2225 C C . PHE B 1 42 ? -48.317 7.260 17.835 1.00 71.92 28 PHE B C 1
ATOM 2226 O O . PHE B 1 42 ? -49.247 7.656 18.521 1.00 75.29 28 PHE B O 1
ATOM 2234 N N . GLN B 1 43 ? -48.479 6.746 16.638 1.00 77.50 29 GLN B N 1
ATOM 2235 C CA . GLN B 1 43 ? -49.713 6.840 15.905 1.00 84.77 29 GLN B CA 1
ATOM 2236 C C . GLN B 1 43 ? -50.299 5.445 15.849 1.00 88.36 29 GLN B C 1
ATOM 2237 O O . GLN B 1 43 ? -49.791 4.584 15.134 1.00 93.85 29 GLN B O 1
ATOM 2243 N N . CYS B 1 44 ? -51.349 5.213 16.620 1.00 91.24 30 CYS B N 1
ATOM 2244 C CA . CYS B 1 44 ? -52.047 3.926 16.612 1.00 94.66 30 CYS B CA 1
ATOM 2245 C C . CYS B 1 44 ? -53.220 3.951 15.674 1.00 100.54 30 CYS B C 1
ATOM 2246 O O . CYS B 1 44 ? -53.900 4.975 15.531 1.00 104.74 30 CYS B O 1
ATOM 2249 N N . LYS B 1 45 ? -53.457 2.809 15.042 1.00 104.85 31 LYS B N 1
ATOM 2250 C CA . LYS B 1 45 ? -54.605 2.626 14.169 1.00 108.92 31 LYS B CA 1
ATOM 2251 C C . LYS B 1 45 ? -54.932 1.134 14.052 1.00 108.71 31 LYS B C 1
ATOM 2252 O O . LYS B 1 45 ? -54.318 0.320 14.717 1.00 96.24 31 LYS B O 1
ATOM 2258 N N . GLU B 1 46 ? -55.939 0.810 13.246 1.00 117.20 32 GLU B N 1
ATOM 2259 C CA . GLU B 1 46 ? -56.472 -0.544 13.091 1.00 119.11 32 GLU B CA 1
ATOM 2260 C C . GLU B 1 46 ? -55.409 -1.622 12.982 1.00 111.33 32 GLU B C 1
ATOM 2261 O O . GLU B 1 46 ? -55.560 -2.684 13.545 1.00 108.04 32 GLU B O 1
ATOM 2267 N N . ASP B 1 47 ? -54.345 -1.327 12.245 1.00 105.42 33 ASP B N 1
ATOM 2268 C CA . ASP B 1 47 ? -53.352 -2.316 11.768 1.00 103.08 33 ASP B CA 1
ATOM 2269 C C . ASP B 1 47 ? -52.009 -2.336 12.552 1.00 99.57 33 ASP B C 1
ATOM 2270 O O . ASP B 1 47 ? -51.049 -2.985 12.121 1.00 95.80 33 ASP B O 1
ATOM 2275 N N . GLY B 1 48 ? -51.965 -1.661 13.711 1.00 96.61 34 GLY B N 1
ATOM 2276 C CA . GLY B 1 48 ? -50.782 -1.605 14.570 1.00 90.69 34 GLY B CA 1
ATOM 2277 C C . GLY B 1 48 ? -50.388 -0.184 14.914 1.00 85.40 34 GLY B C 1
ATOM 2278 O O . GLY B 1 48 ? -51.167 0.734 14.689 1.00 85.82 34 GLY B O 1
ATOM 2279 N N . ILE B 1 49 ? -49.192 0.000 15.493 1.00 80.75 35 ILE B N 1
ATOM 2280 C CA . ILE B 1 49 ? -48.699 1.335 15.830 1.00 83.14 35 ILE B CA 1
ATOM 2281 C C . ILE B 1 49 ? -47.470 1.667 15.010 1.00 76.23 35 ILE B C 1
ATOM 2282 O O . ILE B 1 49 ? -46.668 0.818 14.735 1.00 72.72 35 ILE B O 1
ATOM 2287 N N . ILE B 1 50 ? -47.388 2.894 14.541 1.00 73.92 36 ILE B N 1
ATOM 2288 C CA . ILE B 1 50 ? -46.194 3.379 13.845 1.00 74.99 36 ILE B CA 1
ATOM 2289 C C . ILE B 1 50 ? -45.715 4.602 14.572 1.00 67.87 36 ILE B C 1
ATOM 2290 O O . ILE B 1 50 ? -46.494 5.238 15.257 1.00 68.38 36 ILE B O 1
ATOM 2295 N N . ALA B 1 51 ? -44.434 4.882 14.497 1.00 64.29 37 ALA B N 1
ATOM 2296 C CA . ALA B 1 51 ? -43.872 6.082 15.116 1.00 65.06 37 ALA B CA 1
ATOM 2297 C C . ALA B 1 51 ? -42.711 6.641 14.320 1.00 65.26 37 ALA B C 1
ATOM 2298 O O . ALA B 1 51 ? -41.938 5.897 13.769 1.00 67.51 37 ALA B O 1
ATOM 2300 N N . GLN B 1 52 ? -42.606 7.956 14.248 1.00 66.10 38 GLN B N 1
ATOM 2301 C CA . GLN B 1 52 ? -41.528 8.633 13.552 1.00 65.51 38 GLN B CA 1
ATOM 2302 C C . GLN B 1 52 ? -41.007 9.821 14.309 1.00 66.58 38 GLN B C 1
ATOM 2303 O O . GLN B 1 52 ? -41.744 10.537 15.010 1.00 70.53 38 GLN B O 1
ATOM 2309 N N . ALA B 1 53 ? -39.735 10.093 14.074 1.00 65.95 39 ALA B N 1
ATOM 2310 C CA . ALA B 1 53 ? -39.078 11.220 14.675 1.00 63.14 39 ALA B CA 1
ATOM 2311 C C . ALA B 1 53 ? -37.833 11.534 13.939 1.00 63.42 39 ALA B C 1
ATOM 2312 O O . ALA B 1 53 ? -37.150 10.652 13.453 1.00 62.66 39 ALA B O 1
ATOM 2314 N N . VAL B 1 54 ? -37.520 12.825 13.881 1.00 65.27 40 VAL B N 1
ATOM 2315 C CA . VAL B 1 54 ? -36.262 13.280 13.327 1.00 63.09 40 VAL B CA 1
ATOM 2316 C C . VAL B 1 54 ? -35.484 13.936 14.434 1.00 64.39 40 VAL B C 1
ATOM 2317 O O . VAL B 1 54 ? -36.052 14.542 15.285 1.00 69.04 40 VAL B O 1
ATOM 2321 N N . ASP B 1 55 ? -34.185 13.810 14.457 1.00 67.33 41 ASP B N 1
ATOM 2322 C CA . ASP B 1 55 ? -33.383 14.446 15.517 1.00 72.42 41 ASP B CA 1
ATOM 2323 C C . ASP B 1 55 ? -33.289 15.965 15.244 1.00 74.53 41 ASP B C 1
ATOM 2324 O O . ASP B 1 55 ? -33.685 16.427 14.191 1.00 68.96 41 ASP B O 1
ATOM 2329 N N . ASP B 1 56 ? -32.704 16.695 16.188 1.00 80.03 42 ASP B N 1
ATOM 2330 C CA . ASP B 1 56 ? -32.630 18.160 16.118 1.00 83.78 42 ASP B CA 1
ATOM 2331 C C . ASP B 1 56 ? -31.834 18.676 14.926 1.00 80.94 42 ASP B C 1
ATOM 2332 O O . ASP B 1 56 ? -32.208 19.685 14.334 1.00 88.50 42 ASP B O 1
ATOM 2337 N N . SER B 1 57 ? -30.776 17.990 14.527 1.00 74.98 43 SER B N 1
ATOM 2338 C CA . SER B 1 57 ? -29.979 18.426 13.372 1.00 73.49 43 SER B CA 1
ATOM 2339 C C . SER B 1 57 ? -30.567 18.027 12.034 1.00 71.04 43 SER B C 1
ATOM 2340 O O . SER B 1 57 ? -30.028 18.357 11.024 1.00 69.80 43 SER B O 1
ATOM 2343 N N . ARG B 1 58 ? -31.669 17.303 12.034 1.00 71.61 44 ARG B N 1
ATOM 2344 C CA . ARG B 1 58 ? -32.314 16.862 10.823 1.00 71.30 44 ARG B CA 1
ATOM 2345 C C . ARG B 1 58 ? -31.433 16.021 9.835 1.00 67.44 44 ARG B C 1
ATOM 2346 O O . ARG B 1 58 ? -31.648 16.070 8.641 1.00 64.87 44 ARG B O 1
ATOM 2354 N N . VAL B 1 59 ? -30.533 15.202 10.364 1.00 65.07 45 VAL B N 1
ATOM 2355 C CA . VAL B 1 59 ? -29.858 14.201 9.534 1.00 67.94 45 VAL B CA 1
ATOM 2356 C C . VAL B 1 59 ? -30.201 12.731 9.752 1.00 64.36 45 VAL B C 1
ATOM 2357 O O . VAL B 1 59 ? -29.670 11.897 9.051 1.00 63.05 45 VAL B O 1
ATOM 2361 N N . LEU B 1 60 ? -31.089 12.453 10.697 1.00 62.18 46 LEU B N 1
ATOM 2362 C CA . LEU B 1 60 ? -31.425 11.108 11.142 1.00 60.61 46 LEU B CA 1
ATOM 2363 C C . LEU B 1 60 ? -32.941 10.997 11.412 1.00 60.82 46 LEU B C 1
ATOM 2364 O O . LEU B 1 60 ? -33.489 11.717 12.239 1.00 63.42 46 LEU B O 1
ATOM 2369 N N . LEU B 1 61 ? -33.603 10.081 10.725 1.00 59.25 47 LEU B N 1
ATOM 2370 C CA . LEU B 1 61 ? -35.011 9.898 10.920 1.00 58.33 47 LEU B CA 1
ATOM 2371 C C . LEU B 1 61 ? -35.187 8.485 11.388 1.00 58.31 47 LEU B C 1
ATOM 2372 O O . LEU B 1 61 ? -34.549 7.558 10.870 1.00 58.79 47 LEU B O 1
ATOM 2377 N N . VAL B 1 62 ? -35.989 8.317 12.428 1.00 56.79 48 VAL B N 1
ATOM 2378 C CA . VAL B 1 62 ? -36.191 7.054 13.051 1.00 56.51 48 VAL B CA 1
ATOM 2379 C C . VAL B 1 62 ? -37.621 6.676 12.739 1.00 57.94 48 VAL B C 1
ATOM 2380 O O . VAL B 1 62 ? -38.518 7.477 13.024 1.00 58.29 48 VAL B O 1
ATOM 2384 N N . SER B 1 63 ? -37.842 5.480 12.187 1.00 58.79 49 SER B N 1
ATOM 2385 C CA . SER B 1 63 ? -39.208 5.049 11.858 1.00 63.31 49 SER B CA 1
ATOM 2386 C C . SER B 1 63 ? -39.478 3.692 12.516 1.00 64.96 49 SER B C 1
ATOM 2387 O O . SER B 1 63 ? -38.694 2.745 12.359 1.00 69.33 49 SER B O 1
ATOM 2390 N N . LEU B 1 64 ? -40.576 3.607 13.246 1.00 64.37 50 LEU B N 1
ATOM 2391 C CA . LEU B 1 64 ? -40.951 2.399 13.957 1.00 66.38 50 LEU B CA 1
ATOM 2392 C C . LEU B 1 64 ? -42.286 1.866 13.414 1.00 68.06 50 LEU B C 1
ATOM 2393 O O . LEU B 1 64 ? -43.205 2.607 13.100 1.00 66.18 50 LEU B O 1
ATOM 2398 N N . GLU B 1 65 ? -42.380 0.558 13.342 1.00 74.03 51 GLU B N 1
ATOM 2399 C CA 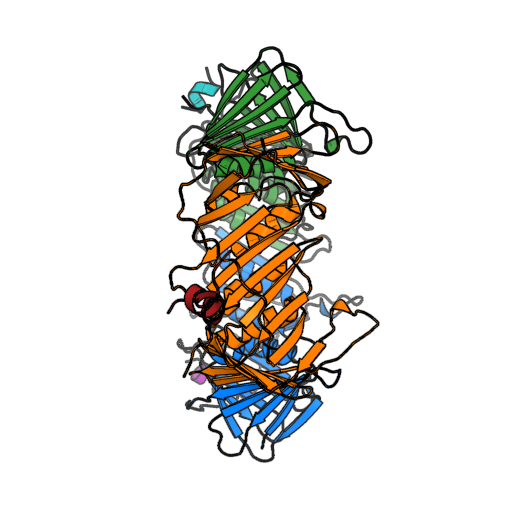. GLU B 1 65 ? -43.601 -0.106 12.931 1.00 79.87 51 GLU B CA 1
ATOM 2400 C C . GLU B 1 65 ? -43.755 -1.373 13.752 1.00 74.74 51 GLU B C 1
ATOM 2401 O O . GLU B 1 65 ? -42.950 -2.294 13.655 1.00 73.41 51 GLU B O 1
ATOM 2407 N N . ILE B 1 66 ? -44.762 -1.382 14.594 1.00 74.33 52 ILE B N 1
ATOM 2408 C CA . ILE B 1 66 ? -45.175 -2.610 15.279 1.00 77.67 52 ILE B CA 1
ATOM 2409 C C . ILE B 1 66 ? -46.512 -3.047 14.664 1.00 79.09 52 ILE B C 1
ATOM 2410 O O . ILE B 1 66 ? -47.498 -2.326 14.742 1.00 82.20 52 ILE B O 1
ATOM 2415 N N . GLY B 1 67 ? -46.527 -4.203 14.021 1.00 78.24 53 GLY B N 1
ATOM 2416 C CA . GLY B 1 67 ? -47.754 -4.730 13.460 1.00 80.67 53 GLY B CA 1
ATOM 2417 C C . GLY B 1 67 ? -48.650 -5.337 14.505 1.00 81.12 53 GLY B C 1
ATOM 2418 O O . GLY B 1 67 ? -48.257 -5.521 15.659 1.00 77.80 53 GLY B O 1
ATOM 2419 N N . VAL B 1 68 ? -49.865 -5.663 14.088 1.00 85.71 54 VAL B N 1
ATOM 2420 C CA . VAL B 1 68 ? -50.824 -6.300 14.995 1.00 89.54 54 VAL B CA 1
ATOM 2421 C C . VAL B 1 68 ? -50.300 -7.611 15.535 1.00 85.27 54 VAL B C 1
ATOM 2422 O O . VAL B 1 68 ? -50.408 -7.878 16.720 1.00 84.33 54 VAL B O 1
ATOM 2426 N N . GLU B 1 69 ? -49.662 -8.373 14.674 1.00 86.54 55 GLU B N 1
ATOM 2427 C CA . GLU B 1 69 ? -49.162 -9.717 15.029 1.00 92.47 55 GLU B CA 1
ATOM 2428 C C . GLU B 1 69 ? -48.107 -9.719 16.178 1.00 87.97 55 GLU B C 1
ATOM 2429 O O . GLU B 1 69 ? -47.889 -10.733 16.820 1.00 86.36 55 GLU B O 1
ATOM 2435 N N . ALA B 1 70 ? -47.481 -8.573 16.452 1.00 85.46 56 ALA B N 1
ATOM 2436 C CA . ALA B 1 70 ? -46.550 -8.417 17.576 1.00 81.17 56 ALA B CA 1
ATOM 2437 C C . ALA B 1 70 ? -47.177 -8.332 18.943 1.00 78.85 56 ALA B C 1
ATOM 2438 O O . ALA B 1 70 ? -46.484 -8.494 19.920 1.00 79.46 56 ALA B O 1
ATOM 2440 N N . PHE B 1 71 ? -48.451 -8.011 19.024 1.00 79.16 57 PHE B N 1
ATOM 2441 C CA . PHE B 1 71 ? -49.178 -8.004 20.294 1.00 83.97 57 PHE B CA 1
ATOM 2442 C C . PHE B 1 71 ? -49.857 -9.361 20.446 1.00 92.28 57 PHE B C 1
ATOM 2443 O O . PHE B 1 71 ? -50.024 -10.037 19.445 1.00 99.69 57 PHE B O 1
ATOM 2451 N N . GLN B 1 72 ? -50.280 -9.746 21.652 1.00 94.39 58 GLN B N 1
ATOM 2452 C CA . GLN B 1 72 ? -51.145 -10.911 21.793 1.00 96.19 58 GLN B CA 1
ATOM 2453 C C . GLN B 1 72 ? -52.607 -10.533 21.717 1.00 97.41 58 GLN B C 1
ATOM 2454 O O . GLN B 1 72 ? -53.390 -11.355 21.270 1.00 105.54 58 GLN B O 1
ATOM 2460 N N . GLU B 1 73 ? -52.976 -9.332 22.135 1.00 95.37 59 GLU B N 1
ATOM 2461 C CA . GLU B 1 73 ? -54.296 -8.774 21.806 1.00 100.05 59 GLU B CA 1
ATOM 2462 C C . GLU B 1 73 ? -54.156 -7.312 21.421 1.00 98.64 59 GLU B C 1
ATOM 2463 O O . GLU B 1 73 ? -53.317 -6.598 21.970 1.00 108.45 59 GLU B O 1
ATOM 2469 N N . TYR B 1 74 ? -54.969 -6.860 20.465 1.00 92.20 60 TYR B N 1
ATOM 2470 C CA . TYR B 1 74 ? -54.875 -5.493 19.976 1.00 87.30 60 TYR B CA 1
ATOM 2471 C C . TYR B 1 74 ? -56.210 -4.960 19.519 1.00 89.07 60 TYR B C 1
ATOM 2472 O O . TYR B 1 74 ? -56.819 -5.514 18.648 1.00 87.64 60 TYR B O 1
ATOM 2481 N N . ARG B 1 75 ? -56.640 -3.836 20.062 1.00 97.10 61 ARG B N 1
ATOM 2482 C CA . ARG B 1 75 ? -57.825 -3.167 19.562 1.00 103.56 61 ARG B CA 1
ATOM 2483 C C . ARG B 1 75 ? -57.604 -1.655 19.413 1.00 105.04 61 ARG B C 1
ATOM 2484 O O . ARG B 1 75 ? -57.088 -1.009 20.301 1.00 106.90 61 ARG B O 1
ATOM 2492 N N . CYS B 1 76 ? -57.970 -1.110 18.266 1.00 106.55 62 CYS B N 1
ATOM 2493 C CA . CYS B 1 76 ? -57.911 0.325 18.043 1.00 109.25 62 CYS B CA 1
ATOM 2494 C C . CYS B 1 76 ? -59.086 0.731 17.148 1.00 113.72 62 CYS B C 1
ATOM 2495 O O . CYS B 1 76 ? -59.047 0.619 15.909 1.00 115.84 62 CYS B O 1
ATOM 2498 N N . ASP B 1 77 ? -60.145 1.197 17.805 1.00 119.29 63 ASP B N 1
ATOM 2499 C CA . ASP B 1 77 ? -61.415 1.496 17.121 1.00 124.06 63 ASP B CA 1
ATOM 2500 C C . ASP B 1 77 ? -61.361 2.711 16.183 1.00 124.26 63 ASP B C 1
ATOM 2501 O O . ASP B 1 77 ? -62.170 2.846 15.299 1.00 130.11 63 ASP B O 1
ATOM 2506 N N . HIS B 1 78 ? -60.391 3.588 16.379 1.00 125.76 64 HIS B N 1
ATOM 2507 C CA . HIS B 1 78 ? -60.317 4.910 15.763 1.00 124.86 64 HIS B CA 1
ATOM 2508 C C . HIS B 1 78 ? -58.828 5.269 15.706 1.00 115.63 64 HIS B C 1
ATOM 2509 O O . HIS B 1 78 ? -58.130 5.031 16.692 1.00 109.78 64 HIS B O 1
ATOM 2516 N N . PRO B 1 79 ? -58.333 5.841 14.609 1.00 114.65 65 PRO B N 1
ATOM 2517 C CA . PRO B 1 79 ? -56.953 6.386 14.723 1.00 111.26 65 PRO B CA 1
ATOM 2518 C C . PRO B 1 79 ? -56.690 7.272 15.945 1.00 105.37 65 PRO B C 1
ATOM 2519 O O . PRO B 1 79 ? -57.540 8.045 16.344 1.00 110.29 65 PRO B O 1
ATOM 2523 N N . VAL B 1 80 ? -55.548 7.065 16.589 1.00 103.25 66 VAL B N 1
ATOM 2524 C CA . VAL B 1 80 ? -55.183 7.800 17.803 1.00 102.97 66 VAL B CA 1
ATOM 2525 C C . VAL B 1 80 ? -53.694 8.082 17.772 1.00 100.34 66 VAL B C 1
ATOM 2526 O O . VAL B 1 80 ? -52.885 7.166 17.624 1.00 99.36 66 VAL B O 1
ATOM 2530 N N . THR B 1 81 ? -53.351 9.359 17.929 1.00 95.13 67 THR B N 1
ATOM 2531 C CA . THR B 1 81 ? -51.968 9.767 18.094 1.00 91.84 67 THR B CA 1
ATOM 2532 C C . THR B 1 81 ? -51.697 9.969 19.567 1.00 91.25 67 THR B C 1
ATOM 2533 O O . THR B 1 81 ? -52.417 10.706 20.214 1.00 99.09 67 THR B O 1
ATOM 2537 N N . LEU B 1 82 ? -50.673 9.329 20.108 1.00 87.68 68 LEU B N 1
ATOM 2538 C CA . LEU B 1 82 ? -50.264 9.625 21.454 1.00 88.16 68 LEU B CA 1
ATOM 2539 C C . LEU B 1 82 ? -48.796 9.961 21.460 1.00 88.24 68 LEU B C 1
ATOM 2540 O O . LEU B 1 82 ? -47.980 9.139 21.064 1.00 86.65 68 LEU B O 1
ATOM 2545 N N . GLY B 1 83 ? -48.490 11.195 21.885 1.00 86.84 69 GLY B N 1
ATOM 2546 C CA . GLY B 1 83 ? -47.142 11.705 21.928 1.00 85.08 69 GLY B CA 1
ATOM 2547 C C . GLY B 1 83 ? -46.586 11.592 23.328 1.00 83.07 69 GLY B C 1
ATOM 2548 O O . GLY B 1 83 ? -47.263 11.918 24.264 1.00 78.55 69 GLY B O 1
ATOM 2549 N N . MET B 1 84 ? -45.342 11.125 23.456 1.00 83.16 70 MET B N 1
ATOM 2550 C CA . MET B 1 84 ? -44.724 10.946 24.738 1.00 83.62 70 MET B CA 1
ATOM 2551 C C . MET B 1 84 ? -43.291 11.348 24.749 1.00 85.75 70 MET B C 1
ATOM 2552 O O . MET B 1 84 ? -42.629 11.254 23.762 1.00 89.33 70 MET B O 1
ATOM 2557 N N . ASP B 1 85 ? -42.850 11.844 25.893 1.00 87.47 71 ASP B N 1
ATOM 2558 C CA . ASP B 1 85 ? -41.456 12.040 26.173 1.00 89.99 71 ASP B CA 1
ATOM 2559 C C . ASP B 1 85 ? -40.856 10.646 26.492 1.00 87.54 71 ASP B C 1
ATOM 2560 O O . ASP B 1 85 ? -41.300 9.951 27.404 1.00 87.40 71 ASP B O 1
ATOM 2565 N N . LEU B 1 86 ? -39.851 10.239 25.738 1.00 81.22 72 LEU B N 1
ATOM 2566 C CA . LEU B 1 86 ? -39.274 8.918 25.894 1.00 75.39 72 LEU B CA 1
ATOM 2567 C C . LEU B 1 86 ? -38.430 8.818 27.176 1.00 75.07 72 LEU B C 1
ATOM 2568 O O . LEU B 1 86 ? -38.213 7.717 27.693 1.00 72.55 72 LEU B O 1
ATOM 2573 N N . THR B 1 87 ? -37.950 9.957 27.681 1.00 74.50 73 THR B N 1
ATOM 2574 C CA . THR B 1 87 ? -37.230 9.973 28.939 1.00 77.10 73 THR B CA 1
ATOM 2575 C C . THR B 1 87 ? -38.152 9.533 30.060 1.00 79.47 73 THR B C 1
ATOM 2576 O O . THR B 1 87 ? -37.817 8.617 30.815 1.00 83.45 73 THR B O 1
ATOM 2580 N N . SER B 1 88 ? -39.326 10.163 30.114 1.00 78.24 74 SER B N 1
ATOM 2581 C CA . SER B 1 88 ? -40.424 9.793 31.015 1.00 76.20 74 SER B CA 1
ATOM 2582 C C . SER B 1 88 ? -40.851 8.361 30.855 1.00 75.03 74 SER B C 1
ATOM 2583 O O . SER B 1 88 ? -41.040 7.644 31.823 1.00 71.10 74 SER B O 1
ATOM 2586 N N . LEU B 1 89 ? -41.054 7.969 29.616 1.00 78.43 75 LEU B N 1
ATOM 2587 C CA . LEU B 1 89 ? -41.580 6.632 29.313 1.00 82.89 75 LEU B CA 1
ATOM 2588 C C . LEU B 1 89 ? -40.595 5.531 29.686 1.00 80.59 75 LEU B C 1
ATOM 2589 O O . LEU B 1 89 ? -41.008 4.449 30.061 1.00 80.20 75 LEU B O 1
ATOM 2594 N N . SER B 1 90 ? -39.301 5.782 29.579 1.00 80.20 76 SER B N 1
ATOM 2595 C CA . SER B 1 90 ? -38.362 4.747 29.924 1.00 85.72 76 SER B CA 1
ATOM 2596 C C . SER B 1 90 ? -38.122 4.697 31.435 1.00 86.82 76 SER B C 1
ATOM 2597 O O . SER B 1 90 ? -37.745 3.634 31.924 1.00 99.99 76 SER B O 1
ATOM 2600 N N . LYS B 1 91 ? -38.432 5.767 32.178 1.00 84.89 77 LYS B N 1
ATOM 2601 C CA . LYS B 1 91 ? -38.507 5.700 33.671 1.00 83.82 77 LYS B CA 1
ATOM 2602 C C . LYS B 1 91 ? -39.601 4.709 34.148 1.00 85.20 77 LYS B C 1
ATOM 2603 O O . LYS B 1 91 ? -39.449 3.966 35.111 1.00 87.86 77 LYS B O 1
ATOM 2609 N N . ILE B 1 92 ? -40.726 4.726 33.477 1.00 84.16 78 ILE B N 1
ATOM 2610 C CA . ILE B 1 92 ? -41.774 3.786 33.757 1.00 82.55 78 ILE B CA 1
ATOM 2611 C C . ILE B 1 92 ? -41.476 2.401 33.190 1.00 87.03 78 ILE B C 1
ATOM 2612 O O . ILE B 1 92 ? -42.089 1.441 33.575 1.00 94.51 78 ILE B O 1
ATOM 2617 N N . LEU B 1 93 ? -40.588 2.262 32.219 1.00 92.44 79 LEU B N 1
ATOM 2618 C CA . LEU B 1 93 ? -40.214 0.965 31.697 1.00 90.68 79 LEU B CA 1
ATOM 2619 C C . LEU B 1 93 ? -38.890 0.516 32.281 1.00 97.52 79 LEU B C 1
ATOM 2620 O O . LEU B 1 93 ? -38.038 -0.015 31.579 1.00 93.39 79 LEU B O 1
ATOM 2625 N N . ARG B 1 94 ? -38.687 0.764 33.564 1.00 108.22 80 ARG B N 1
ATOM 2626 C CA . ARG B 1 94 ? -37.951 -0.212 34.357 1.00 124.78 80 ARG B CA 1
ATOM 2627 C C . ARG B 1 94 ? -38.876 -0.766 35.466 1.00 138.45 80 ARG B C 1
ATOM 2628 O O . ARG B 1 94 ? -38.376 -1.149 36.535 1.00 143.77 80 ARG B O 1
ATOM 2636 N N . CYS B 1 95 ? -40.198 -0.831 35.200 1.00 147.54 81 CYS B N 1
ATOM 2637 C CA . CYS B 1 95 ? -41.259 -1.077 36.254 1.00 154.09 81 CYS B CA 1
ATOM 2638 C C . CYS B 1 95 ? -42.122 -2.340 36.129 1.00 148.92 81 CYS B C 1
ATOM 2639 O O . CYS B 1 95 ? -43.082 -2.518 36.892 1.00 128.65 81 CYS B O 1
ATOM 2642 N N . GLY B 1 96 ? -41.776 -3.222 35.208 1.00 161.81 82 GLY B N 1
ATOM 2643 C CA . GLY B 1 96 ? -42.344 -4.568 35.188 1.00 169.66 82 GLY B CA 1
ATOM 2644 C C . GLY B 1 96 ? -41.217 -5.580 35.008 1.00 178.73 82 GLY B C 1
ATOM 2645 O O . GLY B 1 96 ? -40.141 -5.242 34.492 1.00 184.47 82 GLY B O 1
ATOM 2646 N N . ASN B 1 97 ? -41.453 -6.818 35.442 1.00 183.54 83 ASN B N 1
ATOM 2647 C CA . ASN B 1 97 ? -40.560 -7.922 35.112 1.00 185.59 83 ASN B CA 1
ATOM 2648 C C . ASN B 1 97 ? -40.637 -8.231 33.629 1.00 187.12 83 ASN B C 1
ATOM 2649 O O . ASN B 1 97 ? -41.645 -7.938 32.960 1.00 184.87 83 ASN B O 1
ATOM 2654 N N . ASN B 1 98 ? -39.568 -8.852 33.129 1.00 185.64 84 ASN B N 1
ATOM 2655 C CA . ASN B 1 98 ? -39.506 -9.267 31.721 1.00 188.75 84 ASN B CA 1
ATOM 2656 C C . ASN B 1 98 ? -40.538 -10.393 31.393 1.00 180.93 84 ASN B C 1
ATOM 2657 O O . ASN B 1 98 ? -40.722 -10.737 30.198 1.00 196.71 84 ASN B O 1
ATOM 2662 N N . THR B 1 99 ? -41.198 -10.910 32.450 1.00 156.51 85 THR B N 1
ATOM 2663 C CA . THR B 1 99 ? -42.287 -11.904 32.411 1.00 136.40 85 THR B CA 1
ATOM 2664 C C . THR B 1 99 ? -43.745 -11.405 32.707 1.00 129.75 85 THR B C 1
ATOM 2665 O O . THR B 1 99 ? -44.687 -12.206 32.735 1.00 119.54 85 THR B O 1
ATOM 2669 N N . ASP B 1 100 ? -43.938 -10.115 32.981 1.00 123.26 86 ASP B N 1
ATOM 2670 C CA . ASP B 1 100 ? -45.302 -9.547 33.084 1.00 111.92 86 ASP B CA 1
ATOM 2671 C C . ASP B 1 100 ? -45.841 -9.246 31.713 1.00 96.14 86 ASP B C 1
ATOM 2672 O O . ASP B 1 100 ? -45.091 -9.152 30.747 1.00 101.20 86 ASP B O 1
ATOM 2677 N N . THR B 1 101 ? -47.147 -9.086 31.622 1.00 88.14 87 THR B N 1
ATOM 2678 C CA . THR B 1 101 ? -47.776 -8.578 30.413 1.00 89.29 87 THR B CA 1
ATOM 2679 C C . THR B 1 101 ? -47.921 -7.056 30.528 1.00 89.01 87 THR B C 1
ATOM 2680 O O . THR B 1 101 ? -48.267 -6.531 31.569 1.00 86.96 87 THR B O 1
ATOM 2684 N N . LEU B 1 102 ? -47.662 -6.357 29.437 1.00 83.44 88 LEU B N 1
ATOM 2685 C CA . LEU B 1 102 ? -47.887 -4.937 29.409 1.00 77.32 88 LEU B CA 1
ATOM 2686 C C . LEU B 1 102 ? -49.047 -4.622 28.505 1.00 75.32 88 LEU B C 1
ATOM 2687 O O . LEU B 1 102 ? -49.134 -5.131 27.409 1.00 71.34 88 LEU B O 1
ATOM 2692 N N . THR B 1 103 ? -49.938 -3.765 28.972 1.00 78.54 89 THR B N 1
ATOM 2693 C CA . THR B 1 103 ? -51.080 -3.350 28.189 1.00 79.47 89 THR B CA 1
ATOM 2694 C C . THR B 1 103 ? -51.105 -1.846 28.137 1.00 79.22 89 THR B C 1
ATOM 2695 O O . THR B 1 103 ? -51.061 -1.208 29.186 1.00 78.66 89 THR B O 1
ATOM 2699 N N . LEU B 1 104 ? -51.180 -1.299 26.912 1.00 75.58 90 LEU B N 1
ATOM 2700 C CA . LEU B 1 104 ? -51.432 0.115 26.700 1.00 76.21 90 LEU B CA 1
ATOM 2701 C C . LEU B 1 104 ? -52.911 0.395 26.612 1.00 76.85 90 LEU B C 1
ATOM 2702 O O . LEU B 1 104 ? -53.592 -0.243 25.885 1.00 78.88 90 LEU B O 1
ATOM 2707 N N . ILE B 1 105 ? -53.399 1.390 27.342 1.00 80.02 91 ILE B N 1
ATOM 2708 C CA . ILE B 1 105 ? -54.814 1.727 27.356 1.00 82.36 91 ILE B CA 1
ATOM 2709 C C . ILE B 1 105 ? -54.918 3.200 27.154 1.00 85.30 91 ILE B C 1
ATOM 2710 O O . ILE B 1 105 ? -54.283 3.931 27.885 1.00 88.49 91 ILE B O 1
ATOM 2715 N N . ALA B 1 106 ? -55.710 3.651 26.197 1.00 92.48 92 ALA B N 1
ATOM 2716 C CA . ALA B 1 106 ? -55.922 5.092 26.019 1.00 102.17 92 ALA B CA 1
ATOM 2717 C C . ALA B 1 106 ? -57.371 5.301 25.669 1.00 112.92 92 ALA B C 1
ATOM 2718 O O . ALA B 1 106 ? -57.969 4.410 25.063 1.00 124.82 92 ALA B O 1
ATOM 2720 N N . ASP B 1 107 ? -57.946 6.450 26.050 1.00 118.39 93 ASP B N 1
ATOM 2721 C CA . ASP B 1 107 ? -59.308 6.782 25.633 1.00 123.96 93 ASP B CA 1
ATOM 2722 C C . ASP B 1 107 ? -59.307 7.612 24.366 1.00 127.88 93 ASP B C 1
ATOM 2723 O O . ASP B 1 107 ? -58.261 7.918 23.832 1.00 128.70 93 ASP B O 1
ATOM 2728 N N . ASN B 1 108 ? -60.489 7.951 23.886 1.00 137.74 94 ASN B N 1
ATOM 2729 C CA . ASN B 1 108 ? -60.657 8.919 22.784 1.00 142.75 94 ASN B CA 1
ATOM 2730 C C . ASN B 1 108 ? -60.088 10.301 23.186 1.00 138.75 94 ASN B C 1
ATOM 2731 O O . ASN B 1 108 ? -60.325 10.741 24.322 1.00 131.68 94 ASN B O 1
ATOM 2736 N N . THR B 1 109 ? -59.377 10.943 22.245 1.00 136.26 95 THR B N 1
ATOM 2737 C CA . THR B 1 109 ? -58.681 12.244 22.419 1.00 133.11 95 THR B CA 1
ATOM 2738 C C . THR B 1 109 ? -57.983 12.406 23.788 1.00 129.59 95 THR B C 1
ATOM 2739 O O . THR B 1 109 ? -58.390 13.242 24.596 1.00 127.81 95 THR B O 1
ATOM 2743 N N . PRO B 1 110 ? -56.925 11.597 24.044 1.00 123.61 96 PRO B N 1
ATOM 2744 C CA . PRO B 1 110 ? -56.442 11.482 25.428 1.00 119.43 96 PRO B CA 1
ATOM 2745 C C . PRO B 1 110 ? -55.471 12.543 25.943 1.00 119.81 96 PRO B C 1
ATOM 2746 O O . PRO B 1 110 ? -54.583 13.019 25.234 1.00 111.85 96 PRO B O 1
ATOM 2750 N N . ASP B 1 111 ? -55.783 12.996 27.148 1.00 129.40 97 ASP B N 1
ATOM 2751 C CA . ASP B 1 111 ? -54.843 13.547 28.124 1.00 132.24 97 ASP B CA 1
ATOM 2752 C C . ASP B 1 111 ? -53.681 12.584 28.435 1.00 120.77 97 ASP B C 1
ATOM 2753 O O . ASP B 1 111 ? -52.594 13.052 28.702 1.00 118.01 97 ASP B O 1
ATOM 2758 N N . SER B 1 112 ? -53.931 11.269 28.467 1.00 112.83 98 SER B N 1
ATOM 2759 C CA . SER B 1 112 ? -52.959 10.296 28.985 1.00 105.25 98 SER B CA 1
ATOM 2760 C C . SER B 1 112 ? -53.030 8.888 28.461 1.00 99.58 98 SER B C 1
ATOM 2761 O O . SER B 1 112 ? -54.056 8.412 28.036 1.00 106.54 98 SER B O 1
ATOM 2764 N N . ILE B 1 113 ? -51.890 8.234 28.515 1.00 95.48 99 ILE B N 1
ATOM 2765 C CA . ILE B 1 113 ? -51.742 6.824 28.187 1.00 91.38 99 ILE B CA 1
ATOM 2766 C C . ILE B 1 113 ? -51.614 6.060 29.505 1.00 90.70 99 ILE B C 1
ATOM 2767 O O . ILE B 1 113 ? -50.948 6.500 30.440 1.00 88.93 99 ILE B O 1
ATOM 2772 N N . ILE B 1 114 ? -52.264 4.902 29.599 1.00 92.39 100 ILE B N 1
ATOM 2773 C CA . ILE B 1 114 ? -52.106 3.996 30.756 1.00 92.15 100 ILE B CA 1
ATOM 2774 C C . ILE B 1 114 ? -51.241 2.817 30.346 1.00 87.34 100 ILE B C 1
ATOM 2775 O O . ILE B 1 114 ? -51.506 2.224 29.310 1.00 87.77 100 ILE B O 1
ATOM 2780 N N . LEU B 1 115 ? -50.257 2.472 31.171 1.00 82.96 101 LEU B N 1
ATOM 2781 C CA . LEU B 1 115 ? -49.493 1.241 31.020 1.00 81.04 101 LEU B CA 1
ATOM 2782 C C . LEU B 1 115 ? -49.757 0.342 32.205 1.00 81.02 101 LEU B C 1
ATOM 2783 O O . LEU B 1 115 ? -49.400 0.664 33.342 1.00 78.18 101 LEU B O 1
ATOM 2788 N N . LEU B 1 116 ? -50.352 -0.798 31.924 1.00 81.57 102 LEU B N 1
ATOM 2789 C CA . LEU B 1 116 ? -50.784 -1.734 32.935 1.00 79.62 102 LEU B CA 1
ATOM 2790 C C . LEU B 1 116 ? -49.927 -3.003 32.846 1.00 78.49 102 LEU B C 1
ATOM 2791 O O . LEU B 1 116 ? -49.987 -3.717 31.852 1.00 77.41 102 LEU B O 1
ATOM 2796 N N . PHE B 1 117 ? -49.109 -3.247 33.860 1.00 80.76 103 PHE B N 1
ATOM 2797 C CA . PHE B 1 117 ? -48.258 -4.443 33.951 1.00 82.26 103 PHE B CA 1
ATOM 2798 C C . PHE B 1 117 ? -48.932 -5.415 34.880 1.00 88.22 103 PHE B C 1
ATOM 2799 O O . PHE B 1 117 ? -49.220 -5.078 35.996 1.00 91.31 103 PHE B O 1
ATOM 2807 N N . GLU B 1 118 ? -49.169 -6.632 34.429 1.00 97.65 104 GLU B N 1
ATOM 2808 C CA . GLU B 1 118 ? -49.891 -7.609 35.197 1.00 103.66 104 GLU B CA 1
ATOM 2809 C C . GLU B 1 118 ? -49.038 -8.887 35.227 1.00 101.29 104 GLU B C 1
ATOM 2810 O O . GLU B 1 118 ? -48.355 -9.208 34.276 1.00 103.37 104 GLU B O 1
ATOM 2816 N N . ASP B 1 119 ? -49.020 -9.551 36.376 1.00 112.73 105 ASP B N 1
ATOM 2817 C CA . ASP B 1 119 ? -48.296 -10.814 36.562 1.00 120.57 105 ASP B CA 1
ATOM 2818 C C . ASP B 1 119 ? -49.208 -12.022 36.302 1.00 122.07 105 ASP B C 1
ATOM 2819 O O . ASP B 1 119 ? -50.433 -11.986 36.563 1.00 106.63 105 ASP B O 1
ATOM 2824 N N . THR B 1 120 ? -48.570 -13.087 35.798 1.00 132.73 106 THR B N 1
ATOM 2825 C CA . THR B 1 120 ? -49.237 -14.341 35.431 1.00 139.08 106 THR B CA 1
ATOM 2826 C C . THR B 1 120 ? -50.119 -14.892 36.581 1.00 147.76 106 THR B C 1
ATOM 2827 O O . THR B 1 120 ? -51.345 -14.993 36.420 1.00 145.58 106 THR B O 1
ATOM 2831 N N . LYS B 1 121 ? -49.517 -15.194 37.739 1.00 152.17 107 LYS B N 1
ATOM 2832 C CA . LYS B 1 121 ? -50.301 -15.402 38.976 1.00 157.46 107 LYS B CA 1
ATOM 2833 C C . LYS B 1 121 ? -51.083 -14.093 39.326 1.00 168.47 107 LYS B C 1
ATOM 2834 O O . LYS B 1 121 ? -50.478 -13.056 39.635 1.00 158.76 107 LYS B O 1
ATOM 2840 N N . LYS B 1 122 ? -52.420 -14.179 39.276 1.00 180.55 108 LYS B N 1
ATOM 2841 C CA . LYS B 1 122 ? -53.397 -13.064 39.432 1.00 183.30 108 LYS B CA 1
ATOM 2842 C C . LYS B 1 122 ? -53.215 -12.118 40.667 1.00 184.97 108 LYS B C 1
ATOM 2843 O O . LYS B 1 122 ? -53.997 -12.117 41.629 1.00 188.64 108 LYS B O 1
ATOM 2849 N N . ASP B 1 123 ? -52.201 -11.278 40.599 1.00 174.84 109 ASP B N 1
ATOM 2850 C CA . ASP B 1 123 ? -51.620 -10.675 41.794 1.00 167.18 109 ASP B CA 1
ATOM 2851 C C . ASP B 1 123 ? -50.609 -9.695 41.218 1.00 160.99 109 ASP B C 1
ATOM 2852 O O . ASP B 1 123 ? -50.203 -9.850 40.080 1.00 170.84 109 ASP B O 1
ATOM 2857 N N . ARG B 1 124 ? -50.212 -8.686 41.964 1.00 147.41 110 ARG B N 1
ATOM 2858 C CA . ARG B 1 124 ? -49.279 -7.652 41.418 1.00 136.83 110 ARG B CA 1
ATOM 2859 C C . ARG B 1 124 ? -49.770 -7.044 40.108 1.00 121.14 110 ARG B C 1
ATOM 2860 O O . ARG B 1 124 ? -49.343 -7.435 39.072 1.00 117.00 110 ARG B O 1
ATOM 2868 N N . ILE B 1 125 ? -50.661 -6.071 40.197 1.00 114.99 111 ILE B N 1
ATOM 2869 C CA . ILE B 1 125 ? -50.904 -5.109 39.128 1.00 107.98 111 ILE B CA 1
ATOM 2870 C C . ILE B 1 125 ? -50.079 -3.881 39.429 1.00 100.25 111 ILE B C 1
ATOM 2871 O O . ILE B 1 125 ? -50.158 -3.331 40.519 1.00 103.03 111 ILE B O 1
ATOM 2876 N N . ALA B 1 126 ? -49.333 -3.420 38.439 1.00 93.95 112 ALA B N 1
ATOM 2877 C CA . ALA B 1 126 ? -48.752 -2.080 38.471 1.00 94.58 112 ALA B CA 1
ATOM 2878 C C . ALA B 1 126 ? -49.396 -1.287 37.357 1.00 95.42 112 ALA B C 1
ATOM 2879 O O . ALA B 1 126 ? -49.293 -1.662 36.204 1.00 97.60 112 ALA B O 1
ATOM 2881 N N . GLU B 1 127 ? -50.106 -0.206 37.702 1.00 97.79 113 GLU B N 1
ATOM 2882 C CA . GLU B 1 127 ? -50.732 0.669 36.718 1.00 98.00 113 GLU B CA 1
ATOM 2883 C C . GLU B 1 127 ? -49.999 2.008 36.718 1.00 96.60 113 GLU B C 1
ATOM 2884 O O . GLU B 1 127 ? -49.862 2.630 37.765 1.00 103.36 113 GLU B O 1
ATOM 2890 N N . TYR B 1 128 ? -49.504 2.419 35.555 1.00 91.31 114 TYR B N 1
ATOM 2891 C CA . TYR B 1 128 ? -48.879 3.728 35.380 1.00 89.05 114 TYR B CA 1
ATOM 2892 C C . TYR B 1 128 ? -49.721 4.551 34.433 1.00 86.88 114 TYR B C 1
ATOM 2893 O O . TYR B 1 128 ? -50.265 4.037 33.448 1.00 86.85 114 TYR B O 1
ATOM 2902 N N . SER B 1 129 ? -49.849 5.837 34.744 1.00 85.15 115 SER B N 1
ATOM 2903 C CA . SER B 1 129 ? -50.547 6.776 33.886 1.00 84.15 115 SER B CA 1
ATOM 2904 C C . SER B 1 129 ? -49.510 7.820 33.504 1.00 83.31 115 SER B C 1
ATOM 2905 O O . SER B 1 129 ? -48.973 8.493 34.360 1.00 81.25 115 SER B O 1
ATOM 2908 N N . LEU B 1 130 ? -49.176 7.895 32.232 1.00 81.96 116 LEU B N 1
ATOM 2909 C CA . LEU B 1 130 ? -48.200 8.843 31.783 1.00 85.58 116 LEU B CA 1
ATOM 2910 C C . LEU B 1 130 ? -48.928 9.995 31.064 1.00 85.86 116 LEU B C 1
ATOM 2911 O O . LEU B 1 130 ? -49.717 9.754 30.144 1.00 85.55 116 LEU B O 1
ATOM 2916 N N . LYS B 1 131 ? -48.664 11.234 31.468 1.00 87.63 117 LYS B N 1
ATOM 2917 C CA . LYS B 1 131 ? -49.241 12.390 30.775 1.00 91.58 117 LYS B CA 1
ATOM 2918 C C . LYS B 1 131 ? -48.638 12.492 29.385 1.00 86.40 117 LYS B C 1
ATOM 2919 O O . LYS B 1 131 ? -47.460 12.310 29.251 1.00 87.29 117 LYS B O 1
ATOM 2925 N N . LEU B 1 132 ? -49.474 12.803 28.394 1.00 86.65 118 LEU B N 1
ATOM 2926 C CA . LEU B 1 132 ? -49.088 12.910 27.000 1.00 85.26 118 LEU B CA 1
ATOM 2927 C C . LEU B 1 132 ? -48.653 14.316 26.677 1.00 85.26 118 LEU B C 1
ATOM 2928 O O . LEU B 1 132 ? -48.743 15.217 27.502 1.00 83.35 118 LEU B O 1
ATOM 2933 N N . MET B 1 133 ? -48.131 14.465 25.469 1.00 88.32 119 MET B N 1
ATOM 2934 C CA . MET B 1 133 ? -47.582 15.701 25.001 1.00 98.51 119 MET B CA 1
ATOM 2935 C C . MET B 1 133 ? -48.186 16.094 23.681 1.00 100.37 119 MET B C 1
ATOM 2936 O O . MET B 1 133 ? -48.696 15.244 22.941 1.00 107.01 119 MET B O 1
ATOM 2941 N N . ASP B 1 134 ? -48.154 17.394 23.390 1.00 105.89 120 ASP B N 1
ATOM 2942 C CA . ASP B 1 134 ? -48.516 17.850 22.076 1.00 109.95 120 ASP B CA 1
ATOM 2943 C C . ASP B 1 134 ? -47.291 18.042 21.226 1.00 106.06 120 ASP B C 1
ATOM 2944 O O . ASP B 1 134 ? -46.371 18.739 21.660 1.00 104.04 120 ASP B O 1
ATOM 2949 N N . ILE B 1 135 ? -47.291 17.380 20.056 1.00 104.84 121 ILE B N 1
ATOM 2950 C CA . ILE B 1 135 ? -46.138 17.358 19.158 1.00 108.46 121 ILE B CA 1
ATOM 2951 C C . ILE B 1 135 ? -46.572 17.545 17.700 1.00 113.49 121 ILE B C 1
ATOM 2952 O O . ILE B 1 135 ? -47.696 17.178 17.354 1.00 113.78 121 ILE B O 1
ATOM 2957 N N . ASP B 1 136 ? -45.689 18.131 16.864 1.00 121.44 122 ASP B N 1
ATOM 2958 C CA . ASP B 1 136 ? -45.959 18.337 15.414 1.00 121.87 122 ASP B CA 1
ATOM 2959 C C . ASP B 1 136 ? -45.596 17.178 14.452 1.00 125.44 122 ASP B C 1
ATOM 2960 O O . ASP B 1 136 ? -44.438 16.977 14.093 1.00 115.22 122 ASP B O 1
ATOM 2965 N N . ALA B 1 137 ? -46.663 16.528 13.973 1.00 137.42 123 ALA B N 1
ATOM 2966 C CA . ALA B 1 137 ? -46.664 15.227 13.296 1.00 137.43 123 ALA B CA 1
ATOM 2967 C C . ALA B 1 137 ? -46.471 15.405 11.776 1.00 138.66 123 ALA B C 1
ATOM 2968 O O . ALA B 1 137 ? -47.426 15.378 10.967 1.00 133.39 123 ALA B O 1
ATOM 2970 N N . ASP B 1 138 ? -45.209 15.561 11.412 1.00 135.96 124 ASP B N 1
ATOM 2971 C CA . ASP B 1 138 ? -44.763 15.401 10.027 1.00 137.72 124 ASP B CA 1
ATOM 2972 C C . ASP B 1 138 ? -44.540 13.885 9.776 1.00 129.69 124 ASP B C 1
ATOM 2973 O O . ASP B 1 138 ? -43.392 13.478 9.647 1.00 139.16 124 ASP B O 1
ATOM 2978 N N . PHE B 1 139 ? -45.586 13.041 9.782 1.00 116.49 125 PHE B N 1
ATOM 2979 C CA . PHE B 1 139 ? -45.385 11.628 9.413 1.00 109.23 125 PHE B CA 1
ATOM 2980 C C . PHE B 1 139 ? -45.131 11.557 7.894 1.00 103.68 125 PHE B C 1
ATOM 2981 O O . PHE B 1 139 ? -45.844 12.164 7.129 1.00 103.91 125 PHE B O 1
ATOM 2989 N N . LEU B 1 140 ? -44.094 10.829 7.502 1.00 99.16 126 LEU B N 1
ATOM 2990 C CA . LEU B 1 140 ? -43.625 10.714 6.129 1.00 100.22 126 LEU B CA 1
ATOM 2991 C C . LEU B 1 140 ? -43.963 9.326 5.607 1.00 106.39 126 LEU B C 1
ATOM 2992 O O . LEU B 1 140 ? -43.575 8.321 6.205 1.00 106.46 126 LEU B O 1
ATOM 2997 N N . LYS B 1 141 ? -44.703 9.273 4.503 1.00 115.67 127 LYS B N 1
ATOM 2998 C CA . LYS B 1 141 ? -44.837 8.030 3.732 1.00 118.52 127 LYS B CA 1
ATOM 2999 C C . LYS B 1 141 ? -43.454 7.902 3.073 1.00 112.99 127 LYS B C 1
ATOM 3000 O O . LYS B 1 141 ? -43.112 8.681 2.205 1.00 107.95 127 LYS B O 1
ATOM 3006 N N . ILE B 1 142 ? -42.655 6.960 3.539 1.00 110.36 128 ILE B N 1
ATOM 3007 C CA . ILE B 1 142 ? -41.348 6.718 2.965 1.00 108.03 128 ILE B CA 1
ATOM 3008 C C . ILE B 1 142 ? -41.467 5.645 1.871 1.00 112.10 128 ILE B C 1
ATOM 3009 O O . ILE B 1 142 ? -41.777 4.496 2.171 1.00 104.56 128 ILE B O 1
ATOM 3014 N N . GLU B 1 143 ? -41.262 6.047 0.623 1.00 118.72 129 GLU B N 1
ATOM 3015 C CA . GLU B 1 143 ? -41.320 5.129 -0.510 1.00 133.16 129 GLU B CA 1
ATOM 3016 C C . GLU B 1 143 ? -40.038 4.294 -0.557 1.00 131.55 129 GLU B C 1
ATOM 3017 O O . GLU B 1 143 ? -38.943 4.849 -0.529 1.00 126.12 129 GLU B O 1
ATOM 3023 N N . GLU B 1 144 ? -40.177 2.968 -0.625 1.00 134.81 130 GLU B N 1
ATOM 3024 C CA . GLU B 1 144 ? -39.017 2.053 -0.630 1.00 135.91 130 GLU B CA 1
ATOM 3025 C C . GLU B 1 144 ? -38.115 2.513 -1.730 1.00 127.32 130 GLU B C 1
ATOM 3026 O O . GLU B 1 144 ? -38.546 2.551 -2.870 1.00 128.70 130 GLU B O 1
ATOM 3032 N N . LEU B 1 145 ? -36.897 2.895 -1.406 1.00 119.03 131 LEU B N 1
ATOM 3033 C CA . LEU B 1 145 ? -35.925 3.126 -2.436 1.00 124.12 131 LEU B CA 1
ATOM 3034 C C . LEU B 1 145 ? -35.335 1.763 -2.898 1.00 117.31 131 LEU B C 1
ATOM 3035 O O . LEU B 1 145 ? -35.493 0.735 -2.225 1.00 115.68 131 LEU B O 1
ATOM 3040 N N . GLN B 1 146 ? -34.725 1.745 -4.078 1.00 113.32 132 GLN B N 1
ATOM 3041 C CA . GLN B 1 146 ? -33.799 0.685 -4.437 1.00 112.15 132 GLN B CA 1
ATOM 3042 C C . GLN B 1 146 ? -32.404 1.174 -4.022 1.00 101.80 132 GLN B C 1
ATOM 3043 O O . GLN B 1 146 ? -32.076 2.365 -4.119 1.00 97.99 132 GLN B O 1
ATOM 3049 N N . TYR B 1 147 ? -31.585 0.242 -3.559 1.00 89.62 133 TYR B N 1
ATOM 3050 C CA . TYR B 1 147 ? -30.287 0.585 -3.011 1.00 82.68 133 TYR B CA 1
ATOM 3051 C C . TYR B 1 147 ? -29.204 -0.107 -3.769 1.00 82.06 133 TYR B C 1
ATOM 3052 O O . TYR B 1 147 ? -29.386 -1.229 -4.221 1.00 88.53 133 TYR B O 1
ATOM 3061 N N . ASP B 1 148 ? -28.051 0.516 -3.848 1.00 80.49 134 ASP B N 1
ATOM 3062 C CA . ASP B 1 148 ? -26.914 -0.067 -4.542 1.00 83.38 134 ASP B CA 1
ATOM 3063 C C . ASP B 1 148 ? -26.417 -1.316 -3.839 1.00 81.33 134 ASP B C 1
ATOM 3064 O O . ASP B 1 148 ? -25.987 -2.245 -4.512 1.00 79.66 134 ASP B O 1
ATOM 3069 N N . SER B 1 149 ? -26.462 -1.339 -2.500 1.00 80.06 135 SER B N 1
ATOM 3070 C CA . SER B 1 149 ? -26.052 -2.527 -1.719 1.00 79.08 135 SER B CA 1
ATOM 3071 C C . SER B 1 149 ? -26.891 -2.781 -0.536 1.00 73.69 135 SER B C 1
ATOM 3072 O O . SER B 1 149 ? -27.438 -1.886 0.071 1.00 70.00 135 SER B O 1
ATOM 3075 N N . THR B 1 150 ? -26.939 -4.051 -0.188 1.00 72.94 136 THR B N 1
ATOM 3076 C CA . THR B 1 150 ? -27.637 -4.521 1.006 1.00 70.65 136 THR B CA 1
ATOM 3077 C C . THR B 1 150 ? -26.735 -5.493 1.723 1.00 69.04 136 THR B C 1
ATOM 3078 O O . THR B 1 150 ? -26.070 -6.318 1.089 1.00 70.17 136 THR B O 1
ATOM 3082 N N . LEU B 1 151 ? -26.651 -5.345 3.041 1.00 65.42 137 LEU B N 1
ATOM 3083 C CA . LEU B 1 151 ? -25.948 -6.318 3.841 1.00 67.28 137 LEU B CA 1
ATOM 3084 C C . LEU B 1 151 ? -26.667 -6.564 5.134 1.00 67.38 137 LEU B C 1
ATOM 3085 O O . LEU B 1 151 ? -27.443 -5.737 5.573 1.00 72.82 137 LEU B O 1
ATOM 3090 N N . SER B 1 152 ? -26.462 -7.725 5.731 1.00 64.06 138 SER B N 1
ATOM 3091 C CA . SER B 1 152 ? -26.848 -7.900 7.091 1.00 62.53 138 SER B CA 1
ATOM 3092 C C . SER B 1 152 ? -25.739 -8.528 7.854 1.00 59.60 138 SER B C 1
ATOM 3093 O O . SER B 1 152 ? -25.046 -9.307 7.327 1.00 58.59 138 SER B O 1
ATOM 3096 N N . LEU B 1 153 ? -25.583 -8.144 9.112 1.00 58.73 139 LEU B N 1
ATOM 3097 C CA . LEU B 1 153 ? -24.547 -8.652 9.991 1.00 58.54 139 LEU B CA 1
ATOM 3098 C C . LEU B 1 153 ? -24.994 -8.635 11.429 1.00 58.29 139 LEU B C 1
ATOM 3099 O O . LEU B 1 153 ? -26.042 -8.085 11.719 1.00 59.87 139 LEU B O 1
ATOM 3104 N N . PRO B 1 154 ? -24.260 -9.293 12.325 1.00 58.11 140 PRO B N 1
ATOM 3105 C CA . PRO B 1 154 ? -24.680 -9.239 13.702 1.00 57.99 140 PRO B CA 1
ATOM 3106 C C . PRO B 1 154 ? -24.656 -7.828 14.246 1.00 58.77 140 PRO B C 1
ATOM 3107 O O . PRO B 1 154 ? -23.721 -7.124 13.994 1.00 60.71 140 PRO B O 1
ATOM 3111 N N . SER B 1 155 ? -25.668 -7.450 15.008 1.00 58.75 141 SER B N 1
ATOM 3112 C CA . SER B 1 155 ? -25.698 -6.211 15.738 1.00 58.68 141 SER B CA 1
ATOM 3113 C C . SER B 1 155 ? -24.486 -5.985 16.592 1.00 60.31 141 SER B C 1
ATOM 3114 O O . SER B 1 155 ? -24.005 -4.842 16.703 1.00 62.54 141 SER B O 1
ATOM 3117 N N . SER B 1 156 ? -24.040 -7.052 17.240 1.00 61.29 142 SER B N 1
ATOM 3118 C CA . SER B 1 156 ? -22.927 -6.927 18.162 1.00 61.45 142 SER B CA 1
ATOM 3119 C C . SER B 1 156 ? -21.649 -6.622 17.397 1.00 59.97 142 SER B C 1
ATOM 3120 O O . SER B 1 156 ? -20.737 -6.014 17.911 1.00 59.38 142 SER B O 1
ATOM 3123 N N . GLU B 1 157 ? -21.569 -7.079 16.175 1.00 61.15 143 GLU B N 1
ATOM 3124 C CA . GLU B 1 157 ? -20.347 -6.984 15.446 1.00 65.48 143 GLU B CA 1
ATOM 3125 C C . GLU B 1 157 ? -20.252 -5.589 14.891 1.00 63.02 143 GLU B C 1
ATOM 3126 O O . GLU B 1 157 ? -19.194 -4.970 14.932 1.00 62.67 143 GLU B O 1
ATOM 3132 N N . PHE B 1 158 ? -21.392 -5.133 14.355 1.00 59.04 144 PHE B N 1
ATOM 3133 C CA . PHE B 1 158 ? -21.583 -3.825 13.881 1.00 56.20 144 PHE B CA 1
ATOM 3134 C C . PHE B 1 158 ? -21.357 -2.825 15.013 1.00 56.61 144 PHE B C 1
ATOM 3135 O O . PHE B 1 158 ? -20.735 -1.792 14.821 1.00 59.12 144 PHE B O 1
ATOM 3143 N N . SER B 1 159 ? -21.875 -3.129 16.170 1.00 56.70 145 SER B N 1
ATOM 3144 C CA . SER B 1 159 ? -21.694 -2.296 17.329 1.00 58.39 145 SER B CA 1
ATOM 3145 C C . SER B 1 159 ? -20.270 -2.095 17.713 1.00 59.77 145 SER B C 1
ATOM 3146 O O . SER B 1 159 ? -19.882 -0.993 18.047 1.00 63.06 145 SER B O 1
ATOM 3149 N N . LYS B 1 160 ? -19.497 -3.170 17.675 1.00 61.04 146 LYS B N 1
ATOM 3150 C CA . LYS B 1 160 ? -18.093 -3.177 18.075 1.00 61.39 146 LYS B CA 1
ATOM 3151 C C . LYS B 1 160 ? -17.257 -2.404 17.078 1.00 59.75 146 LYS B C 1
ATOM 3152 O O . LYS B 1 160 ? -16.415 -1.633 17.459 1.00 59.09 146 LYS B O 1
ATOM 3158 N N . ILE B 1 161 ? -17.505 -2.628 15.798 1.00 58.38 147 ILE B N 1
ATOM 3159 C CA . ILE B 1 161 ? -16.877 -1.852 14.740 1.00 57.92 147 ILE B CA 1
ATOM 3160 C C . ILE B 1 161 ? -17.056 -0.341 14.936 1.00 57.57 147 ILE B C 1
ATOM 3161 O O . ILE B 1 161 ? -16.092 0.411 14.861 1.00 53.86 147 ILE B O 1
ATOM 3166 N N . VAL B 1 162 ? -18.306 0.080 15.129 1.00 57.36 148 VAL B N 1
ATOM 3167 C CA . VAL B 1 162 ? -18.598 1.481 15.258 1.00 57.10 148 VAL B CA 1
ATOM 3168 C C . VAL B 1 162 ? -17.953 2.011 16.512 1.00 58.98 148 VAL B C 1
ATOM 3169 O O . VAL B 1 162 ? -17.306 3.018 16.459 1.00 59.78 148 VAL B O 1
ATOM 3173 N N . ARG B 1 163 ? -18.156 1.344 17.647 1.00 61.96 149 ARG B N 1
ATOM 3174 C CA . ARG B 1 163 ? -17.574 1.780 18.923 1.00 64.02 149 ARG B CA 1
ATOM 3175 C C . ARG B 1 163 ? -16.065 1.871 18.832 1.00 65.15 149 ARG B C 1
ATOM 3176 O O . ARG B 1 163 ? -15.497 2.816 19.300 1.00 68.83 149 ARG B O 1
ATOM 3184 N N . ASP B 1 164 ? -15.410 0.943 18.162 1.00 67.38 150 ASP B N 1
ATOM 3185 C CA . ASP B 1 164 ? -13.939 0.989 18.038 1.00 67.91 150 ASP B CA 1
ATOM 3186 C C . ASP B 1 164 ? -13.456 2.120 17.176 1.00 64.78 150 ASP B C 1
ATOM 3187 O O . ASP B 1 164 ? -12.617 2.878 17.586 1.00 67.24 150 ASP B O 1
ATOM 3192 N N . LEU B 1 165 ? -14.001 2.260 15.989 1.00 62.19 151 LEU B N 1
ATOM 3193 C CA . LEU B 1 165 ? -13.543 3.303 15.095 1.00 62.42 151 LEU B CA 1
ATOM 3194 C C . LEU B 1 165 ? -13.881 4.676 15.569 1.00 64.48 151 LEU B C 1
ATOM 3195 O O . LEU B 1 165 ? -13.160 5.601 15.237 1.00 66.44 151 LEU B O 1
ATOM 3200 N N . SER B 1 166 ? -14.965 4.826 16.320 1.00 65.59 152 SER B N 1
ATOM 3201 C CA . SER B 1 166 ? -15.372 6.136 16.834 1.00 66.25 152 SER B CA 1
ATOM 3202 C C . SER B 1 166 ? -14.313 6.778 17.644 1.00 66.63 152 SER B C 1
ATOM 3203 O O . SER B 1 166 ? -14.272 7.987 17.693 1.00 67.16 152 SER B O 1
ATOM 3206 N N . GLN B 1 167 ? -13.483 5.976 18.276 1.00 66.49 153 GLN B N 1
ATOM 3207 C CA . GLN B 1 167 ? -12.406 6.466 19.081 1.00 68.45 153 GLN B CA 1
ATOM 3208 C C . GLN B 1 167 ? -11.295 7.146 18.320 1.00 71.12 153 GLN B C 1
ATOM 3209 O O . GLN B 1 167 ? -10.501 7.870 18.899 1.00 75.04 153 GLN B O 1
ATOM 3215 N N . LEU B 1 168 ? -11.195 6.880 17.018 1.00 71.44 154 LEU B N 1
ATOM 3216 C CA . LEU B 1 168 ? -10.186 7.483 16.190 1.00 69.03 154 LEU B CA 1
ATOM 3217 C C . LEU B 1 168 ? -10.726 8.693 15.446 1.00 69.77 154 LEU B C 1
ATOM 3218 O O . LEU B 1 168 ? -9.964 9.549 15.156 1.00 73.27 154 LEU B O 1
ATOM 3223 N N . SER B 1 169 ? -12.002 8.744 15.071 1.00 69.82 155 SER B N 1
ATOM 3224 C CA . SER B 1 169 ? -12.554 9.887 14.379 1.00 71.82 155 SER B CA 1
ATOM 3225 C C . SER B 1 169 ? -14.021 10.113 14.543 1.00 72.19 155 SER B C 1
ATOM 3226 O O . SER B 1 169 ? -14.700 9.284 15.097 1.00 77.51 155 SER B O 1
ATOM 3229 N N . ASP B 1 170 ? -14.472 11.291 14.096 1.00 73.70 156 ASP B N 1
ATOM 3230 C CA . ASP B 1 170 ? -15.877 11.673 14.033 1.00 76.94 156 ASP B CA 1
ATOM 3231 C C . ASP B 1 170 ? -16.591 11.164 12.797 1.00 71.06 156 ASP B C 1
ATOM 3232 O O . ASP B 1 170 ? -17.787 11.344 12.674 1.00 70.81 156 ASP B O 1
ATOM 3237 N N . SER B 1 171 ? -15.873 10.526 11.888 1.00 68.18 157 SER B N 1
ATOM 3238 C CA . SER B 1 171 ? -16.441 9.998 10.654 1.00 67.97 157 SER B CA 1
ATOM 3239 C C . SER B 1 171 ? -16.029 8.553 10.456 1.00 65.60 157 SER B C 1
ATOM 3240 O O . SER B 1 171 ? -14.898 8.168 10.716 1.00 65.92 157 SER B O 1
ATOM 3243 N N . ILE B 1 172 ? -16.954 7.785 9.950 1.00 63.02 158 ILE B N 1
ATOM 3244 C CA . ILE B 1 172 ? -16.692 6.413 9.602 1.00 63.10 158 ILE B CA 1
ATOM 3245 C C . ILE B 1 172 ? -17.150 6.263 8.156 1.00 65.82 158 ILE B C 1
ATOM 3246 O O . ILE B 1 172 ? -18.250 6.679 7.770 1.00 66.70 158 ILE B O 1
ATOM 3251 N N . ASN B 1 173 ? -16.303 5.636 7.375 1.00 67.74 159 ASN B N 1
ATOM 3252 C CA . ASN B 1 173 ? -16.532 5.505 5.985 1.00 72.47 159 ASN B CA 1
ATOM 3253 C C . ASN B 1 173 ? -16.851 4.060 5.728 1.00 71.69 159 ASN B C 1
ATOM 3254 O O . ASN B 1 173 ? -16.102 3.214 6.139 1.00 74.37 159 ASN B O 1
ATOM 3259 N N . ILE B 1 174 ? -17.963 3.798 5.038 1.00 71.48 160 ILE B N 1
ATOM 3260 C CA . ILE B 1 174 ? -18.366 2.462 4.668 1.00 72.13 160 ILE B CA 1
ATOM 3261 C C . ILE B 1 174 ? -18.199 2.266 3.200 1.00 72.11 160 ILE B C 1
ATOM 3262 O O . ILE B 1 174 ? -18.768 2.998 2.450 1.00 71.00 160 ILE B O 1
ATOM 3267 N N . MET B 1 175 ? -17.455 1.235 2.807 1.00 74.90 161 MET B N 1
ATOM 3268 C CA . MET B 1 175 ? -17.014 1.031 1.450 1.00 77.01 161 MET B CA 1
ATOM 3269 C C . MET B 1 175 ? -17.349 -0.366 1.099 1.00 75.46 161 MET B C 1
ATOM 3270 O O . MET B 1 175 ? -16.833 -1.279 1.731 1.00 80.00 161 MET B O 1
ATOM 3275 N N . ILE B 1 176 ? -18.216 -0.537 0.104 1.00 75.23 162 ILE B N 1
ATOM 3276 C CA . ILE B 1 176 ? -18.598 -1.855 -0.369 1.00 74.76 162 ILE B CA 1
ATOM 3277 C C . ILE B 1 176 ? -18.120 -2.177 -1.782 1.00 75.28 162 ILE B C 1
ATOM 3278 O O . ILE B 1 176 ? -18.297 -1.403 -2.716 1.00 76.07 162 ILE B O 1
ATOM 3283 N N . THR B 1 177 ? -17.469 -3.322 -1.907 1.00 74.13 163 THR B N 1
ATOM 3284 C CA . THR B 1 177 ? -17.050 -3.853 -3.173 1.00 73.99 163 THR B CA 1
ATOM 3285 C C . THR B 1 177 ? -17.522 -5.286 -3.172 1.00 77.24 163 THR B C 1
ATOM 3286 O O . THR B 1 177 ? -18.177 -5.741 -2.248 1.00 77.58 163 THR B O 1
ATOM 3290 N N . LYS B 1 178 ? -17.203 -5.995 -4.228 1.00 86.00 164 LYS B N 1
ATOM 3291 C CA . LYS B 1 178 ? -17.730 -7.334 -4.415 1.00 89.28 164 LYS B CA 1
ATOM 3292 C C . LYS B 1 178 ? -17.098 -8.256 -3.376 1.00 87.34 164 LYS B C 1
ATOM 3293 O O . LYS B 1 178 ? -15.880 -8.300 -3.248 1.00 86.09 164 LYS B O 1
ATOM 3299 N N . GLU B 1 179 ? -17.906 -8.952 -2.606 1.00 87.51 165 GLU B N 1
ATOM 3300 C CA . GLU B 1 179 ? -17.387 -9.836 -1.548 1.00 92.48 165 GLU B CA 1
ATOM 3301 C C . GLU B 1 179 ? -16.470 -9.167 -0.473 1.00 86.58 165 GLU B C 1
ATOM 3302 O O . GLU B 1 179 ? -15.630 -9.819 0.140 1.00 81.89 165 GLU B O 1
ATOM 3308 N N . THR B 1 180 ? -16.682 -7.871 -0.214 1.00 82.67 166 THR B N 1
ATOM 3309 C CA . THR B 1 180 ? -15.901 -7.081 0.769 1.00 77.56 166 THR B CA 1
ATOM 3310 C C . THR B 1 180 ? -16.685 -5.887 1.298 1.00 74.18 166 THR B C 1
ATOM 3311 O O . THR B 1 180 ? -17.175 -5.056 0.546 1.00 74.04 166 THR B O 1
ATOM 3315 N N . ILE B 1 181 ? -16.747 -5.802 2.611 1.00 73.59 167 ILE B N 1
ATOM 3316 C CA . ILE B 1 181 ? -17.287 -4.648 3.318 1.00 69.88 167 ILE B CA 1
ATOM 3317 C C . ILE B 1 181 ? -16.157 -4.079 4.144 1.00 70.23 167 ILE B C 1
ATOM 3318 O O . ILE B 1 181 ? -15.488 -4.809 4.873 1.00 71.12 167 ILE B O 1
ATOM 3323 N N . LYS B 1 182 ? -15.914 -2.781 4.030 1.00 71.23 168 LYS B N 1
ATOM 3324 C CA . LYS B 1 182 ? -14.719 -2.151 4.642 1.00 71.00 168 LYS B CA 1
ATOM 3325 C C . LYS B 1 182 ? -15.184 -0.913 5.400 1.00 68.29 168 LYS B C 1
ATOM 3326 O O . LYS B 1 182 ? -15.862 -0.063 4.822 1.00 72.71 168 LYS B O 1
ATOM 3332 N N . PHE B 1 183 ? -14.903 -0.865 6.700 1.00 63.11 169 PHE B N 1
ATOM 3333 C CA . PHE B 1 183 ? -15.228 0.285 7.539 1.00 61.48 169 PHE B CA 1
ATOM 3334 C C . PHE B 1 183 ? -13.916 0.990 7.855 1.00 61.01 169 PHE B C 1
ATOM 3335 O O . PHE B 1 183 ? -12.974 0.355 8.275 1.00 64.71 169 PHE B O 1
ATOM 3343 N N . VAL B 1 184 ? -13.843 2.291 7.653 1.00 60.64 170 VAL B N 1
ATOM 3344 C CA . VAL B 1 184 ? -12.601 3.041 7.819 1.00 61.70 170 VAL B CA 1
ATOM 3345 C C . VAL B 1 184 ? -12.822 4.356 8.584 1.00 62.25 170 VAL B C 1
ATOM 3346 O O . VAL B 1 184 ? -13.819 5.038 8.376 1.00 62.65 170 VAL B O 1
ATOM 3350 N N . ALA B 1 185 ? -11.901 4.668 9.474 1.00 62.96 171 ALA B N 1
ATOM 3351 C CA . ALA B 1 185 ? -11.922 5.892 10.244 1.00 66.98 171 ALA B CA 1
ATOM 3352 C C . ALA B 1 185 ? -10.530 6.428 10.301 1.00 71.55 171 ALA B C 1
ATOM 3353 O O . ALA B 1 185 ? -9.566 5.659 10.438 1.00 74.66 171 ALA B O 1
ATOM 3355 N N . ASP B 1 186 ? -10.404 7.735 10.222 1.00 75.32 172 ASP B N 1
ATOM 3356 C CA . ASP B 1 186 ? -9.109 8.341 10.133 1.00 82.22 172 ASP B CA 1
ATOM 3357 C C . ASP B 1 186 ? -9.069 9.608 10.957 1.00 82.88 172 ASP B C 1
ATOM 3358 O O . ASP B 1 186 ? -9.929 10.497 10.784 1.00 87.34 172 ASP B O 1
ATOM 3363 N N . GLY B 1 187 ? -8.110 9.697 11.870 1.00 79.18 173 GLY B N 1
ATOM 3364 C CA . GLY B 1 187 ? -8.055 10.837 12.748 1.00 83.07 173 GLY B CA 1
ATOM 3365 C C . GLY B 1 187 ? -6.669 11.181 13.211 1.00 87.86 173 GLY B C 1
ATOM 3366 O O . GLY B 1 187 ? -5.664 10.730 12.635 1.00 84.41 173 GLY B O 1
ATOM 3367 N N . ASP B 1 188 ? -6.628 11.949 14.288 1.00 93.85 174 ASP B N 1
ATOM 3368 C CA . ASP B 1 188 ? -5.395 12.574 14.699 1.00 99.93 174 ASP B CA 1
ATOM 3369 C C . ASP B 1 188 ? -4.431 11.563 15.265 1.00 94.48 174 ASP B C 1
ATOM 3370 O O . ASP B 1 188 ? -3.317 11.528 14.818 1.00 99.17 174 ASP B O 1
ATOM 3375 N N . ILE B 1 189 ? -4.839 10.680 16.166 1.00 88.91 175 ILE B N 1
ATOM 3376 C CA . ILE B 1 189 ? -3.870 9.706 16.684 1.00 86.83 175 ILE B CA 1
ATOM 3377 C C . ILE B 1 189 ? -3.432 8.641 15.682 1.00 84.26 175 ILE B C 1
ATOM 3378 O O . ILE B 1 189 ? -2.350 8.054 15.816 1.00 87.59 175 ILE B O 1
ATOM 3383 N N . GLY B 1 190 ? -4.276 8.376 14.701 1.00 82.87 176 GLY B N 1
ATOM 3384 C CA . GLY B 1 190 ? -4.040 7.327 13.737 1.00 78.83 176 GLY B CA 1
ATOM 3385 C C . GLY B 1 190 ? -5.319 7.019 12.968 1.00 75.28 176 GLY B C 1
ATOM 3386 O O . GLY B 1 190 ? -6.267 7.785 12.963 1.00 78.04 176 GLY B O 1
ATOM 3387 N N . SER B 1 191 ? -5.331 5.898 12.292 1.00 72.28 177 SER B N 1
ATOM 3388 C CA . SER B 1 191 ? -6.447 5.452 11.503 1.00 69.97 177 SER B CA 1
ATOM 3389 C C . SER B 1 191 ? -6.691 3.961 11.712 1.00 67.41 177 SER B C 1
ATOM 3390 O O . SER B 1 191 ? -5.829 3.195 12.188 1.00 65.76 177 SER B O 1
ATOM 3393 N N . GLY B 1 192 ? -7.859 3.540 11.301 1.00 64.87 178 GLY B N 1
ATOM 3394 C CA . GLY B 1 192 ? -8.215 2.147 11.509 1.00 64.67 178 GLY B CA 1
ATOM 3395 C C . GLY B 1 192 ? -9.155 1.681 10.423 1.00 62.70 178 GLY B C 1
ATOM 3396 O O . GLY B 1 192 ? -9.954 2.482 9.915 1.00 59.27 178 GLY B O 1
ATOM 3397 N N . SER B 1 193 ? -9.051 0.399 10.089 1.00 63.41 179 SER B N 1
ATOM 3398 C CA . SER B 1 193 ? -9.985 -0.140 9.150 1.00 68.14 179 SER B CA 1
ATOM 3399 C C . SER B 1 193 ? -10.324 -1.568 9.403 1.00 65.37 179 SER B C 1
ATOM 3400 O O . SER B 1 193 ? -9.454 -2.359 9.643 1.00 67.10 179 SER B O 1
ATOM 3403 N N . VAL B 1 194 ? -11.601 -1.884 9.321 1.00 63.93 180 VAL B N 1
ATOM 3404 C CA . VAL B 1 194 ? -12.076 -3.211 9.579 1.00 65.53 180 VAL B CA 1
ATOM 3405 C C . VAL B 1 194 ? -12.687 -3.749 8.321 1.00 65.08 180 VAL B C 1
ATOM 3406 O O . VAL B 1 194 ? -13.647 -3.195 7.814 1.00 66.65 180 VAL B O 1
ATOM 3410 N N . ILE B 1 195 ? -12.136 -4.836 7.825 1.00 66.30 181 ILE B N 1
ATOM 3411 C CA . ILE B 1 195 ? -12.585 -5.445 6.576 1.00 70.42 181 ILE B CA 1
ATOM 3412 C C . ILE B 1 195 ? -13.246 -6.756 6.926 1.00 72.40 181 ILE B C 1
ATOM 3413 O O . ILE B 1 195 ? -12.600 -7.607 7.488 1.00 77.45 181 ILE B O 1
ATOM 3418 N N . ILE B 1 196 ? -14.520 -6.943 6.597 1.00 72.41 182 ILE B N 1
ATOM 3419 C CA . ILE B 1 196 ? -15.226 -8.225 6.879 1.00 70.86 182 ILE B CA 1
ATOM 3420 C C . ILE B 1 196 ? -15.768 -8.710 5.598 1.00 72.88 182 ILE B C 1
ATOM 3421 O O . ILE B 1 196 ? -16.101 -7.919 4.727 1.00 71.55 182 ILE B O 1
ATOM 3426 N N . LYS B 1 197 ? -15.881 -10.029 5.486 1.00 78.36 183 LYS B N 1
ATOM 3427 C CA . LYS B 1 197 ? -16.235 -10.674 4.225 1.00 79.13 183 LYS B CA 1
ATOM 3428 C C . LYS B 1 197 ? -17.463 -11.492 4.483 1.00 75.18 183 LYS B C 1
ATOM 3429 O O . LYS B 1 197 ? -17.602 -11.980 5.614 1.00 74.19 183 LYS B O 1
ATOM 3435 N N . PRO B 1 198 ? -18.343 -11.654 3.473 1.00 73.87 184 PRO B N 1
ATOM 3436 C CA . PRO B 1 198 ? -19.545 -12.488 3.599 1.00 75.53 184 PRO B CA 1
ATOM 3437 C C . PRO B 1 198 ? -19.208 -13.880 3.941 1.00 77.53 184 PRO B C 1
ATOM 3438 O O . PRO B 1 198 ? -18.222 -14.383 3.417 1.00 85.53 184 PRO B O 1
ATOM 3442 N N . PHE B 1 199 ? -19.973 -14.490 4.824 1.00 81.39 185 PHE B N 1
ATOM 3443 C CA . PHE B 1 199 ? -19.787 -15.908 5.130 1.00 91.64 185 PHE B CA 1
ATOM 3444 C C . PHE B 1 199 ? -21.003 -16.420 5.850 1.00 91.75 185 PHE B C 1
ATOM 3445 O O . PHE B 1 199 ? -21.653 -15.669 6.565 1.00 89.56 185 PHE B O 1
ATOM 3453 N N . VAL B 1 200 ? -21.342 -17.680 5.581 1.00 93.99 186 VAL B N 1
ATOM 3454 C CA . VAL B 1 200 ? -22.478 -18.329 6.222 1.00 93.40 186 VAL B CA 1
ATOM 3455 C C . VAL B 1 200 ? -21.913 -19.506 6.965 1.00 90.25 186 VAL B C 1
ATOM 3456 O O . VAL B 1 200 ? -21.371 -20.392 6.377 1.00 97.44 186 VAL B O 1
ATOM 3460 N N . ASP B 1 201 ? -22.009 -19.467 8.277 1.00 92.08 187 ASP B N 1
ATOM 3461 C CA . ASP B 1 201 ? -21.583 -20.546 9.160 1.00 94.19 187 ASP B CA 1
ATOM 3462 C C . ASP B 1 201 ? -22.847 -21.236 9.639 1.00 91.70 187 ASP B C 1
ATOM 3463 O O . ASP B 1 201 ? -23.697 -20.615 10.297 1.00 90.21 187 ASP B O 1
ATOM 3468 N N . MET B 1 202 ? -22.997 -22.510 9.311 1.00 92.29 188 MET B N 1
ATOM 3469 C CA . MET B 1 202 ? -24.317 -23.125 9.551 1.00 95.17 188 MET B CA 1
ATOM 3470 C C . MET B 1 202 ? -24.463 -23.558 11.032 1.00 98.64 188 MET B C 1
ATOM 3471 O O . MET B 1 202 ? -25.580 -23.548 11.517 1.00 95.22 188 MET B O 1
ATOM 3476 N N . GLU B 1 203 ? -23.350 -23.850 11.741 1.00 108.61 189 GLU B N 1
ATOM 3477 C CA . GLU B 1 203 ? -23.340 -24.033 13.220 1.00 116.22 189 GLU B CA 1
ATOM 3478 C C . GLU B 1 203 ? -24.181 -22.953 13.951 1.00 110.09 189 GLU B C 1
ATOM 3479 O O . GLU B 1 203 ? -25.085 -23.281 14.714 1.00 106.19 189 GLU B O 1
ATOM 3485 N N . HIS B 1 204 ? -23.858 -21.668 13.737 1.00 103.27 190 HIS B N 1
ATOM 3486 C CA . HIS B 1 204 ? -24.698 -20.583 14.206 1.00 102.97 190 HIS B CA 1
ATOM 3487 C C . HIS B 1 204 ? -24.878 -19.549 13.126 1.00 89.35 190 HIS B C 1
ATOM 3488 O O . HIS B 1 204 ? -24.001 -18.760 12.914 1.00 81.47 190 HIS B O 1
ATOM 3495 N N . PRO B 1 205 ? -26.048 -19.552 12.442 1.00 87.67 191 PRO B N 1
ATOM 3496 C CA . PRO B 1 205 ? -26.240 -18.652 11.319 1.00 87.94 191 PRO B CA 1
ATOM 3497 C C . PRO B 1 205 ? -26.601 -17.237 11.750 1.00 88.58 191 PRO B C 1
ATOM 3498 O O . PRO B 1 205 ? -26.754 -16.360 10.893 1.00 87.91 191 PRO B O 1
ATOM 3502 N N . GLU B 1 206 ? -26.741 -17.009 13.060 1.00 90.50 192 GLU B N 1
ATOM 3503 C CA . GLU B 1 206 ? -26.878 -15.664 13.571 1.00 88.83 192 GLU B CA 1
ATOM 3504 C C . GLU B 1 206 ? -25.548 -14.908 13.414 1.00 83.18 192 GLU B C 1
ATOM 3505 O O . GLU B 1 206 ? -25.593 -13.702 13.329 1.00 89.82 192 GLU B O 1
ATOM 3511 N N . THR B 1 207 ? -24.392 -15.584 13.449 1.00 73.20 193 THR B N 1
ATOM 3512 C CA . THR B 1 207 ? -23.137 -14.907 13.099 1.00 70.00 193 THR B CA 1
ATOM 3513 C C . THR B 1 207 ? -22.900 -14.545 11.593 1.00 67.18 193 THR B C 1
ATOM 3514 O O . THR B 1 207 ? -21.880 -13.980 11.249 1.00 62.92 193 THR B O 1
ATOM 3518 N N . SER B 1 208 ? -23.798 -14.929 10.702 1.00 67.51 194 SER B N 1
ATOM 3519 C CA . SER B 1 208 ? -23.571 -14.777 9.257 1.00 67.93 194 SER B CA 1
ATOM 3520 C C . SER B 1 208 ? -23.525 -13.359 8.813 1.00 66.48 194 SER B C 1
ATOM 3521 O O . SER B 1 208 ? -24.183 -12.521 9.369 1.00 67.53 194 SER B O 1
ATOM 3524 N N . ILE B 1 209 ? -22.733 -13.118 7.788 1.00 66.24 195 ILE B N 1
ATOM 3525 C CA . ILE B 1 209 ? -22.618 -11.835 7.150 1.00 65.03 195 ILE B CA 1
ATOM 3526 C C . ILE B 1 209 ? -23.025 -12.018 5.701 1.00 64.84 195 ILE B C 1
ATOM 3527 O O . ILE B 1 209 ? -22.429 -12.831 5.013 1.00 72.70 195 ILE B O 1
ATOM 3532 N N . LYS B 1 210 ? -24.045 -11.309 5.258 1.00 62.32 196 LYS B N 1
ATOM 3533 C CA . LYS B 1 210 ? -24.598 -11.434 3.936 1.00 65.88 196 LYS B CA 1
ATOM 3534 C C . LYS B 1 210 ? -24.455 -10.151 3.159 1.00 67.53 196 LYS B C 1
ATOM 3535 O O . LYS B 1 210 ? -24.464 -9.108 3.747 1.00 69.38 196 LYS B O 1
ATOM 3541 N N . LEU B 1 211 ? -24.361 -10.213 1.838 1.00 69.85 197 LEU B N 1
ATOM 3542 C CA . LEU B 1 211 ? -24.048 -9.048 0.991 1.00 68.50 197 LEU B CA 1
ATOM 3543 C C . LEU B 1 211 ? -24.627 -9.156 -0.410 1.00 68.87 197 LEU B C 1
ATOM 3544 O O . LEU B 1 211 ? -24.481 -10.139 -1.025 1.00 74.09 197 LEU B O 1
ATOM 3549 N N . GLU B 1 212 ? -25.324 -8.167 -0.881 1.00 72.42 198 GLU B N 1
ATOM 3550 C CA . GLU B 1 212 ? -25.973 -8.213 -2.191 1.00 79.16 198 GLU B CA 1
ATOM 3551 C C . GLU B 1 212 ? -25.558 -6.854 -2.786 1.00 81.56 198 GLU B C 1
ATOM 3552 O O . GLU B 1 212 ? -25.934 -5.789 -2.268 1.00 86.96 198 GLU B O 1
ATOM 3558 N N . MET B 1 213 ? -24.726 -6.861 -3.819 1.00 79.98 199 MET B N 1
ATOM 3559 C CA . MET B 1 213 ? -24.166 -5.636 -4.358 1.00 77.97 199 MET B CA 1
ATOM 3560 C C . MET B 1 213 ? -24.543 -5.483 -5.820 1.00 78.86 199 MET B C 1
ATOM 3561 O O . MET B 1 213 ? -24.190 -6.312 -6.610 1.00 82.12 199 MET B O 1
ATOM 3566 N N . ASP B 1 214 ? -25.248 -4.425 -6.178 1.00 82.90 200 ASP B N 1
ATOM 3567 C CA . ASP B 1 214 ? -25.396 -4.036 -7.594 1.00 88.76 200 ASP B CA 1
ATOM 3568 C C . ASP B 1 214 ? -24.257 -3.135 -7.996 1.00 86.97 200 ASP B C 1
ATOM 3569 O O . ASP B 1 214 ? -23.601 -3.385 -8.966 1.00 91.95 200 ASP B O 1
ATOM 3574 N N . GLN B 1 215 ? -24.033 -2.075 -7.239 1.00 87.86 201 GLN B N 1
ATOM 3575 C CA . GLN B 1 215 ? -22.936 -1.173 -7.489 1.00 90.64 201 GLN B CA 1
ATOM 3576 C C . GLN B 1 215 ? -22.075 -1.048 -6.243 1.00 87.10 201 GLN B C 1
ATOM 3577 O O . GLN B 1 215 ? -22.569 -1.148 -5.122 1.00 83.21 201 GLN B O 1
ATOM 3583 N N . PRO B 1 216 ? -20.772 -0.810 -6.430 1.00 85.30 202 PRO B N 1
ATOM 3584 C CA . PRO B 1 216 ? -19.973 -0.388 -5.312 1.00 83.80 202 PRO B CA 1
ATOM 3585 C C . PRO B 1 216 ? -20.477 0.915 -4.718 1.00 82.63 202 PRO B C 1
ATOM 3586 O O . PRO B 1 216 ? -21.019 1.763 -5.417 1.00 79.38 202 PRO B O 1
ATOM 3590 N N . VAL B 1 217 ? -20.297 1.046 -3.411 1.00 83.78 203 VAL B N 1
ATOM 3591 C CA . VAL B 1 217 ? -20.673 2.253 -2.692 1.00 84.47 203 VAL B CA 1
ATOM 3592 C C . VAL B 1 217 ? -19.570 2.657 -1.761 1.00 82.87 203 VAL B C 1
ATOM 3593 O O . VAL B 1 217 ? -18.801 1.850 -1.342 1.00 83.02 203 VAL B O 1
ATOM 3597 N N . ASP B 1 218 ? -19.528 3.938 -1.469 1.00 86.32 204 ASP B N 1
ATOM 3598 C CA . ASP B 1 218 ? -18.480 4.560 -0.678 1.00 84.49 204 ASP B CA 1
ATOM 3599 C C . ASP B 1 218 ? -19.129 5.788 -0.036 1.00 80.16 204 ASP B C 1
ATOM 3600 O O . ASP B 1 218 ? -19.264 6.796 -0.662 1.00 82.53 204 ASP B O 1
ATOM 3605 N N . LEU B 1 219 ? -19.579 5.635 1.200 1.00 75.45 205 LEU B N 1
ATOM 3606 C CA . LEU B 1 219 ? -20.295 6.649 1.948 1.00 74.80 205 LEU B CA 1
ATOM 3607 C C . LEU B 1 219 ? -19.612 6.934 3.252 1.00 70.96 205 LEU B C 1
ATOM 3608 O O . LEU B 1 219 ? -18.933 6.084 3.774 1.00 74.29 205 LEU B O 1
ATOM 3613 N N . THR B 1 220 ? -19.782 8.135 3.773 1.00 67.75 206 THR B N 1
ATOM 3614 C CA . THR B 1 220 ? -19.203 8.503 5.045 1.00 65.90 206 THR B CA 1
ATOM 3615 C C . THR B 1 220 ? -20.319 8.975 5.926 1.00 61.86 206 THR B C 1
ATOM 3616 O O . THR B 1 220 ? -21.251 9.611 5.426 1.00 61.17 206 THR B O 1
ATOM 3620 N N . PHE B 1 221 ? -20.237 8.632 7.213 1.00 57.29 207 PHE B N 1
ATOM 3621 C CA . PHE B 1 221 ? -21.274 8.963 8.161 1.00 56.48 207 PHE B CA 1
ATOM 3622 C C . PHE B 1 221 ? -20.676 9.556 9.430 1.00 55.70 207 PHE B C 1
ATOM 3623 O O . PHE B 1 221 ? -19.546 9.247 9.759 1.00 56.89 207 PHE B O 1
ATOM 3631 N N . GLY B 1 222 ? -21.436 10.372 10.147 1.00 54.04 208 GLY B N 1
ATOM 3632 C CA . GLY B 1 222 ? -21.013 10.821 11.451 1.00 55.39 208 GLY B CA 1
ATOM 3633 C C . GLY B 1 222 ? -21.010 9.711 12.497 1.00 56.11 208 GLY B C 1
ATOM 3634 O O . GLY B 1 222 ? -21.944 8.944 12.654 1.00 57.40 208 GLY B O 1
ATOM 3635 N N . ALA B 1 223 ? -19.950 9.611 13.237 1.00 57.17 209 ALA B N 1
ATOM 3636 C CA . ALA B 1 223 ? -19.862 8.595 14.254 1.00 56.94 209 ALA B CA 1
ATOM 3637 C C . ALA B 1 223 ? -20.872 8.816 15.370 1.00 58.25 209 ALA B C 1
ATOM 3638 O O . ALA B 1 223 ? -21.380 7.920 15.911 1.00 59.44 209 ALA B O 1
ATOM 3640 N N . LYS B 1 224 ? -21.172 10.040 15.704 1.00 63.24 210 LYS B N 1
ATOM 3641 C CA . LYS B 1 224 ? -22.240 10.448 16.643 1.00 64.13 210 LYS B CA 1
ATOM 3642 C C . LYS B 1 224 ? -23.524 9.766 16.327 1.00 61.97 210 LYS B C 1
ATOM 3643 O O . LYS B 1 224 ? -24.212 9.310 17.217 1.00 62.36 210 LYS B O 1
ATOM 3649 N N . TYR B 1 225 ? -23.871 9.682 15.060 1.00 61.84 211 TYR B N 1
ATOM 3650 C CA . TYR B 1 225 ? -25.155 9.104 14.668 1.00 61.78 211 TYR B CA 1
ATOM 3651 C C . TYR B 1 225 ? -25.078 7.591 14.647 1.00 59.89 211 TYR B C 1
ATOM 3652 O O . TYR B 1 225 ? -26.006 6.937 15.119 1.00 61.14 211 TYR B O 1
ATOM 3661 N N . LEU B 1 226 ? -23.978 7.027 14.145 1.00 56.29 212 LEU B N 1
ATOM 3662 C CA . LEU B 1 226 ? -23.827 5.608 14.202 1.00 55.16 212 LEU B CA 1
ATOM 3663 C C . LEU B 1 226 ? -23.836 5.101 15.649 1.00 56.10 212 LEU B C 1
ATOM 3664 O O . LEU B 1 226 ? -24.383 3.994 15.893 1.00 56.46 212 LEU B O 1
ATOM 3669 N N . LEU B 1 227 ? -23.318 5.885 16.617 1.00 56.04 213 LEU B N 1
ATOM 3670 C CA . LEU B 1 227 ? -23.263 5.447 18.034 1.00 54.97 213 LEU B CA 1
ATOM 3671 C C . LEU B 1 227 ? -24.594 5.385 18.717 1.00 56.88 213 LEU B C 1
ATOM 3672 O O . LEU B 1 227 ? -24.707 4.699 19.758 1.00 57.33 213 LEU B O 1
ATOM 3677 N N . ASP B 1 228 ? -25.576 6.098 18.153 1.00 58.41 214 ASP B N 1
ATOM 3678 C CA . ASP B 1 228 ? -26.966 5.993 18.584 1.00 62.08 214 ASP B CA 1
ATOM 3679 C C . ASP B 1 228 ? -27.738 4.888 17.822 1.00 60.71 214 ASP B C 1
ATOM 3680 O O . ASP B 1 228 ? -28.700 4.277 18.358 1.00 56.77 214 ASP B O 1
ATOM 3685 N N . ILE B 1 229 ? -27.382 4.697 16.546 1.00 58.54 215 ILE B N 1
ATOM 3686 C CA . ILE B 1 229 ? -28.060 3.711 15.752 1.00 58.38 215 ILE B CA 1
ATOM 3687 C C . ILE B 1 229 ? -27.797 2.296 16.278 1.00 58.14 215 ILE B C 1
ATOM 3688 O O . ILE B 1 229 ? -28.684 1.435 16.330 1.00 54.51 215 ILE B O 1
ATOM 3693 N N . ILE B 1 230 ? -26.573 2.062 16.686 1.00 59.01 216 ILE B N 1
ATOM 3694 C CA . ILE B 1 230 ? -26.221 0.782 17.158 1.00 60.68 216 ILE B CA 1
ATOM 3695 C C . ILE B 1 230 ? -26.967 0.405 18.402 1.00 63.04 216 ILE B C 1
ATOM 3696 O O . ILE B 1 230 ? -26.902 -0.722 18.824 1.00 67.61 216 ILE B O 1
ATOM 3701 N N . LYS B 1 231 ? -27.656 1.334 19.044 1.00 63.58 217 LYS B N 1
ATOM 3702 C CA . LYS B 1 231 ? -28.512 0.953 20.168 1.00 63.56 217 LYS B CA 1
ATOM 3703 C C . LYS B 1 231 ? -29.772 0.145 19.815 1.00 65.09 217 LYS B C 1
ATOM 3704 O O . LYS B 1 231 ? -30.436 -0.399 20.720 1.00 67.99 217 LYS B O 1
ATOM 3710 N N . GLY B 1 232 ? -30.074 0.006 18.530 1.00 63.27 218 GLY B N 1
ATOM 3711 C CA . GLY B 1 232 ? -31.088 -0.924 18.091 1.00 64.68 218 GLY B CA 1
ATOM 3712 C C . GLY B 1 232 ? -30.796 -2.385 18.406 1.00 64.24 218 GLY B C 1
ATOM 3713 O O . GLY B 1 232 ? -31.663 -3.250 18.259 1.00 61.15 218 GLY B O 1
ATOM 3714 N N . SER B 1 233 ? -29.562 -2.648 18.803 1.00 65.66 219 SER B N 1
ATOM 3715 C CA . SER B 1 233 ? -29.145 -3.953 19.193 1.00 70.79 219 SER B CA 1
ATOM 3716 C C . SER B 1 233 ? -29.947 -4.564 20.341 1.00 73.65 219 SER B C 1
ATOM 3717 O O . SER B 1 233 ? -29.922 -5.775 20.524 1.00 78.05 219 SER B O 1
ATOM 3720 N N . SER B 1 234 ? -30.645 -3.735 21.114 1.00 72.16 220 SER B N 1
ATOM 3721 C CA . SER B 1 234 ? -31.564 -4.178 22.112 1.00 70.13 220 SER B CA 1
ATOM 3722 C C . SER B 1 234 ? -32.747 -4.933 21.531 1.00 69.65 220 SER B C 1
ATOM 3723 O O . SER B 1 234 ? -33.367 -5.640 22.262 1.00 72.76 220 SER B O 1
ATOM 3726 N N . LEU B 1 235 ? -33.066 -4.756 20.245 1.00 69.87 221 LEU B N 1
ATOM 3727 C CA . LEU B 1 235 ? -34.166 -5.450 19.579 1.00 66.86 221 LEU B CA 1
ATOM 3728 C C . LEU B 1 235 ? -33.837 -6.671 18.800 1.00 67.18 221 LEU B C 1
ATOM 3729 O O . LEU B 1 235 ? -34.728 -7.504 18.599 1.00 68.54 221 LEU B O 1
ATOM 3734 N N . SER B 1 236 ? -32.668 -6.674 18.186 1.00 68.10 222 SER B N 1
ATOM 3735 C CA . SER B 1 236 ? -32.338 -7.682 17.220 1.00 70.51 222 SER B CA 1
ATOM 3736 C C . SER B 1 236 ? -30.881 -8.100 17.287 1.00 71.14 222 SER B C 1
ATOM 3737 O O . SER B 1 236 ? -30.012 -7.313 17.570 1.00 73.43 222 SER B O 1
ATOM 3740 N N . ASP B 1 237 ? -30.660 -9.370 17.027 1.00 75.56 223 ASP B N 1
ATOM 3741 C CA . ASP B 1 237 ? -29.348 -10.026 16.980 1.00 77.23 223 ASP B CA 1
ATOM 3742 C C . ASP B 1 237 ? -28.646 -9.541 15.782 1.00 66.92 223 ASP B C 1
ATOM 3743 O O . ASP B 1 237 ? -27.428 -9.533 15.789 1.00 63.37 223 ASP B O 1
ATOM 3748 N N . ARG B 1 238 ? -29.430 -9.230 14.738 1.00 60.86 224 ARG B N 1
ATOM 3749 C CA . ARG B 1 238 ? -28.925 -8.788 13.468 1.00 61.61 224 ARG B CA 1
ATOM 3750 C C . ARG B 1 238 ? -29.374 -7.364 13.069 1.00 60.44 224 ARG B C 1
ATOM 3751 O O . ARG B 1 238 ? -30.403 -6.855 13.527 1.00 61.41 224 ARG B O 1
ATOM 3759 N N . VAL B 1 239 ? -28.596 -6.742 12.186 1.00 57.25 225 VAL B N 1
ATOM 3760 C CA . VAL B 1 239 ? -28.923 -5.422 11.626 1.00 54.79 225 VAL B CA 1
ATOM 3761 C C . VAL B 1 239 ? -28.860 -5.475 10.121 1.00 54.18 225 VAL B C 1
ATOM 3762 O O . VAL B 1 239 ? -27.940 -6.020 9.583 1.00 54.65 225 VAL B O 1
ATOM 3766 N N . GLY B 1 240 ? -29.833 -4.884 9.448 1.00 54.07 226 GLY B N 1
ATOM 3767 C CA . GLY B 1 240 ? -29.795 -4.777 7.999 1.00 54.66 226 GLY B CA 1
ATOM 3768 C C . GLY B 1 240 ? -29.356 -3.367 7.621 1.00 55.78 226 GLY B C 1
ATOM 3769 O O . GLY B 1 240 ? -29.883 -2.374 8.142 1.00 55.27 226 GLY B O 1
ATOM 3770 N N . ILE B 1 241 ? -28.388 -3.279 6.719 1.00 55.60 227 ILE B N 1
ATOM 3771 C CA . ILE B 1 241 ? -27.859 -2.026 6.248 1.00 56.12 227 ILE B CA 1
ATOM 3772 C C . ILE B 1 241 ? -28.048 -1.939 4.750 1.00 58.63 227 ILE B C 1
ATOM 3773 O O . ILE B 1 241 ? -27.552 -2.781 4.023 1.00 60.14 227 ILE B O 1
ATOM 3778 N N . ARG B 1 242 ? -28.754 -0.915 4.289 1.00 62.21 228 ARG B N 1
ATOM 3779 C CA . ARG B 1 242 ? -28.952 -0.673 2.874 1.00 64.53 228 ARG B CA 1
ATOM 3780 C C . ARG B 1 242 ? -28.295 0.656 2.559 1.00 65.18 228 ARG B C 1
ATOM 3781 O O . ARG B 1 242 ? -28.624 1.637 3.151 1.00 65.74 228 ARG B O 1
ATOM 3789 N N . LEU B 1 243 ? -27.356 0.659 1.638 1.00 66.90 229 LEU B N 1
ATOM 3790 C CA . LEU B 1 243 ? -26.629 1.852 1.219 1.00 67.69 229 LEU B CA 1
ATOM 3791 C C . LEU B 1 243 ? -26.851 2.172 -0.235 1.00 70.76 229 LEU B C 1
ATOM 3792 O O . LEU B 1 243 ? -26.996 1.287 -1.050 1.00 79.21 229 LEU B O 1
ATOM 3797 N N . SER B 1 244 ? -26.875 3.430 -0.578 1.00 76.41 230 SER B N 1
ATOM 3798 C CA . SER B 1 244 ? -26.643 3.833 -1.954 1.00 82.20 230 SER B CA 1
ATOM 3799 C C . SER B 1 244 ? -25.992 5.203 -1.982 1.00 85.90 230 SER B C 1
ATOM 3800 O O . SER B 1 244 ? -26.077 5.964 -1.004 1.00 89.43 230 SER B O 1
ATOM 3803 N N . SER B 1 245 ? -25.373 5.518 -3.109 1.00 91.20 231 SER B N 1
ATOM 3804 C CA . SER B 1 245 ? -24.597 6.743 -3.281 1.00 96.02 231 SER B CA 1
ATOM 3805 C C . SER B 1 245 ? -25.405 8.012 -3.511 1.00 97.78 231 SER B C 1
ATOM 3806 O O . SER B 1 245 ? -24.870 9.111 -3.416 1.00 96.80 231 SER B O 1
ATOM 3809 N N . GLU B 1 246 ? -26.687 7.846 -3.776 1.00 107.63 232 GLU B N 1
ATOM 3810 C CA . GLU B 1 246 ? -27.574 8.951 -4.046 1.00 121.49 232 GLU B CA 1
ATOM 3811 C C . GLU B 1 246 ? -28.243 9.396 -2.757 1.00 125.22 232 GLU B C 1
ATOM 3812 O O . GLU B 1 246 ? -28.703 10.532 -2.658 1.00 133.13 232 GLU B O 1
ATOM 3818 N N . ALA B 1 247 ? -28.255 8.515 -1.748 1.00 116.99 233 ALA B N 1
ATOM 3819 C CA . ALA B 1 247 ? -29.400 8.431 -0.855 1.00 103.44 233 ALA B CA 1
ATOM 3820 C C . ALA B 1 247 ? -29.073 8.100 0.586 1.00 92.14 233 ALA B C 1
ATOM 3821 O O . ALA B 1 247 ? -27.995 7.503 0.902 1.00 91.57 233 ALA B O 1
ATOM 3823 N N . PRO B 1 248 ? -30.025 8.471 1.478 1.00 78.77 234 PRO B N 1
ATOM 3824 C CA . PRO B 1 248 ? -29.717 8.175 2.860 1.00 74.11 234 PRO B CA 1
ATOM 3825 C C . PRO B 1 248 ? -29.682 6.660 3.052 1.00 69.79 234 PRO B C 1
ATOM 3826 O O . PRO B 1 248 ? -30.346 5.894 2.335 1.00 66.72 234 PRO B O 1
ATOM 3830 N N . ALA B 1 249 ? -28.860 6.275 4.009 1.00 65.58 235 ALA B N 1
ATOM 3831 C CA . ALA B 1 249 ? -28.662 4.901 4.339 1.00 62.74 235 ALA B CA 1
ATOM 3832 C C . ALA B 1 249 ? -29.783 4.487 5.257 1.00 60.42 235 ALA B C 1
ATOM 3833 O O . ALA B 1 249 ? -30.288 5.301 6.035 1.00 63.23 235 ALA B O 1
ATOM 3835 N N . LEU B 1 250 ? -30.136 3.212 5.191 1.00 59.19 236 LEU B N 1
ATOM 3836 C CA . LEU B 1 250 ? -31.122 2.561 6.067 1.00 58.59 236 LEU B CA 1
ATOM 3837 C C . LEU B 1 250 ? -30.435 1.583 6.949 1.00 56.92 236 LEU B C 1
ATOM 3838 O O . LEU B 1 250 ? -29.786 0.681 6.459 1.00 54.51 236 LEU B O 1
ATOM 3843 N N . PHE B 1 251 ? -30.557 1.758 8.258 1.00 58.42 237 PHE B N 1
ATOM 3844 C CA . PHE B 1 251 ? -30.141 0.706 9.235 1.00 58.16 237 PHE B CA 1
ATOM 3845 C C . PHE B 1 251 ? -31.422 0.214 9.838 1.00 58.06 237 PHE B C 1
ATOM 3846 O O . PHE B 1 251 ? -32.209 0.997 10.335 1.00 56.99 237 PHE B O 1
ATOM 3854 N N . GLN B 1 252 ? -31.682 -1.082 9.734 1.00 60.23 238 GLN B N 1
ATOM 3855 C CA . GLN B 1 252 ? -32.950 -1.663 10.182 1.00 60.84 238 GLN B CA 1
ATOM 3856 C C . GLN B 1 252 ? -32.756 -2.834 11.127 1.00 58.70 238 GLN B C 1
ATOM 3857 O O . GLN B 1 252 ? -31.912 -3.693 10.876 1.00 55.59 238 GLN B O 1
ATOM 3863 N N . PHE B 1 253 ? -33.545 -2.838 12.195 1.00 59.25 239 PHE B N 1
ATOM 3864 C CA . PHE B 1 253 ? -33.542 -3.916 13.227 1.00 60.79 239 PHE B CA 1
ATOM 3865 C C . PHE B 1 253 ? -34.923 -4.532 13.268 1.00 60.41 239 PHE B C 1
ATOM 3866 O O . PHE B 1 253 ? -35.902 -3.790 13.452 1.00 58.83 239 PHE B O 1
ATOM 3874 N N . ASP B 1 254 ? -35.039 -5.836 13.038 1.00 64.13 240 ASP B N 1
ATOM 3875 C CA . ASP B 1 254 ? -36.407 -6.389 12.819 1.00 70.19 240 ASP B CA 1
ATOM 3876 C C . ASP B 1 254 ? -37.031 -6.837 14.109 1.00 70.94 240 ASP B C 1
ATOM 3877 O O . ASP B 1 254 ? -36.323 -7.284 14.975 1.00 71.65 240 ASP B O 1
ATOM 3882 N N . LEU B 1 255 ? -38.337 -6.661 14.242 1.00 73.78 241 LEU B N 1
ATOM 3883 C CA . LEU B 1 255 ? -39.136 -7.199 15.326 1.00 78.30 241 LEU B CA 1
ATOM 3884 C C . LEU B 1 255 ? -39.934 -8.392 14.827 1.00 85.86 241 LEU B C 1
ATOM 3885 O O . LEU B 1 255 ? -40.029 -8.593 13.617 1.00 84.40 241 LEU B O 1
ATOM 3890 N N . LYS B 1 256 ? -40.524 -9.144 15.778 1.00 92.61 242 LYS B N 1
ATOM 3891 C CA . LYS B 1 256 ? -41.627 -10.039 15.445 1.00 95.56 242 LYS B CA 1
ATOM 3892 C C . LYS B 1 256 ? -42.769 -9.172 14.910 1.00 89.90 242 LYS B C 1
ATOM 3893 O O . LYS B 1 256 ? -43.417 -8.437 15.649 1.00 80.44 242 LYS B O 1
ATOM 3899 N N . SER B 1 257 ? -42.963 -9.244 13.598 1.00 87.07 243 SER B N 1
ATOM 3900 C CA . SER B 1 257 ? -43.944 -8.456 12.892 1.00 87.69 243 SER B CA 1
ATOM 3901 C C . SER B 1 257 ? -43.777 -6.960 13.073 1.00 84.39 243 SER B C 1
ATOM 3902 O O . SER B 1 257 ? -44.706 -6.257 13.473 1.00 90.95 243 SER B O 1
ATOM 3905 N N . GLY B 1 258 ? -42.592 -6.483 12.737 1.00 82.06 244 GLY B N 1
ATOM 3906 C CA . GLY B 1 258 ? -42.329 -5.044 12.660 1.00 77.59 244 GLY B CA 1
ATOM 3907 C C . GLY B 1 258 ? -40.862 -4.687 12.481 1.00 71.56 244 GLY B C 1
ATOM 3908 O O . GLY B 1 258 ? -40.010 -5.547 12.264 1.00 74.17 244 GLY B O 1
ATOM 3909 N N . PHE B 1 259 ? -40.562 -3.419 12.597 1.00 66.88 245 PHE B N 1
ATOM 3910 C CA . PHE B 1 259 ? -39.192 -2.990 12.536 1.00 66.13 245 PHE B CA 1
ATOM 3911 C C . PHE B 1 259 ? -38.939 -1.644 13.157 1.00 64.12 245 PHE B C 1
ATOM 3912 O O . PHE B 1 259 ? -39.838 -0.827 13.343 1.00 62.50 245 PHE B O 1
ATOM 3920 N N . LEU B 1 260 ? -37.673 -1.414 13.433 1.00 62.27 246 LEU B N 1
ATOM 3921 C CA . LEU B 1 260 ? -37.219 -0.116 13.792 1.00 61.88 246 LEU B CA 1
ATOM 3922 C C . LEU B 1 260 ? -36.189 0.229 12.744 1.00 59.84 246 LEU B C 1
ATOM 3923 O O . LEU B 1 260 ? -35.241 -0.513 12.537 1.00 59.96 246 LEU B O 1
ATOM 3928 N N . GLN B 1 261 ? -36.372 1.339 12.084 1.00 58.99 247 GLN B N 1
ATOM 3929 C CA . GLN B 1 261 ? -35.438 1.769 11.045 1.00 59.90 247 GLN B CA 1
ATOM 3930 C C . GLN B 1 261 ? -34.806 3.111 11.352 1.00 57.99 247 GLN B C 1
ATOM 3931 O O . GLN B 1 261 ? -35.433 3.988 11.923 1.00 57.11 247 GLN B O 1
ATOM 3937 N N . PHE B 1 262 ? -33.585 3.269 10.912 1.00 56.18 248 PHE B N 1
ATOM 3938 C CA . PHE B 1 262 ? -32.894 4.524 11.015 1.00 57.58 248 PHE B CA 1
ATOM 3939 C C . PHE B 1 262 ? -32.448 4.938 9.603 1.00 59.04 248 PHE B C 1
ATOM 3940 O O . PHE B 1 262 ? -31.698 4.208 8.946 1.00 58.02 248 PHE B O 1
ATOM 3948 N N . PHE B 1 263 ? -32.887 6.103 9.169 1.00 60.63 249 PHE B N 1
ATOM 3949 C CA . PHE B 1 263 ? -32.456 6.628 7.882 1.00 60.58 249 PHE B CA 1
ATOM 3950 C C . PHE B 1 263 ? -31.441 7.703 8.218 1.00 60.83 249 PHE B C 1
ATOM 3951 O O . PHE B 1 263 ? -31.744 8.700 8.923 1.00 61.41 249 PHE B O 1
ATOM 3959 N N . LEU B 1 264 ? -30.232 7.492 7.730 1.00 59.02 250 LEU B N 1
ATOM 3960 C CA . LEU B 1 264 ? -29.178 8.449 7.980 1.00 58.90 250 LEU B CA 1
ATOM 3961 C C . LEU B 1 264 ? -28.620 9.047 6.720 1.00 58.05 250 LEU B C 1
ATOM 3962 O O . LEU B 1 264 ? -28.211 8.330 5.788 1.00 58.52 250 LEU B O 1
ATOM 3967 N N . ALA B 1 265 ? -28.547 10.365 6.738 1.00 58.58 251 ALA B N 1
ATOM 3968 C CA . ALA B 1 265 ? -27.917 11.172 5.682 1.00 59.69 251 ALA B CA 1
ATOM 3969 C C . ALA B 1 265 ? -26.427 11.042 5.674 1.00 61.35 251 ALA B C 1
ATOM 3970 O O . ALA B 1 265 ? -25.786 11.155 6.727 1.00 61.54 251 ALA B O 1
ATOM 3972 N N . PRO B 1 266 ? -25.833 10.814 4.496 1.00 66.01 252 PRO B N 1
ATOM 3973 C CA . PRO B 1 266 ? -24.355 10.761 4.493 1.00 69.05 252 PRO B CA 1
ATOM 3974 C C . PRO B 1 266 ? -23.757 12.141 4.540 1.00 74.79 252 PRO B C 1
ATOM 3975 O O . PRO B 1 266 ? -24.436 13.129 4.290 1.00 76.64 252 PRO B O 1
ATOM 3979 N N . LYS B 1 267 ? -22.474 12.169 4.840 1.00 81.67 253 LYS B N 1
ATOM 3980 C CA . LYS B 1 267 ? -21.661 13.364 4.965 1.00 88.41 253 LYS B CA 1
ATOM 3981 C C . LYS B 1 267 ? -21.092 13.512 3.573 1.00 100.53 253 LYS B C 1
ATOM 3982 O O . LYS B 1 267 ? -20.341 12.652 3.134 1.00 108.79 253 LYS B O 1
ATOM 3988 N N . PHE B 1 268 ? -21.653 14.419 2.780 1.00 123.09 254 PHE B N 1
ATOM 3989 C CA . PHE B 1 268 ? -21.195 14.589 1.375 1.00 141.67 254 PHE B CA 1
ATOM 3990 C C . PHE B 1 268 ? -19.939 15.449 1.403 1.00 152.02 254 PHE B C 1
ATOM 3991 O O . PHE B 1 268 ? -19.916 16.453 2.104 1.00 156.96 254 PHE B O 1
ATOM 3999 N N . ASN B 1 269 ? -18.880 15.027 0.704 1.00 157.90 255 ASN B N 1
ATOM 4000 C CA . ASN B 1 269 ? -17.530 15.648 0.877 1.00 161.00 255 ASN B CA 1
ATOM 4001 C C . ASN B 1 269 ? -16.889 16.144 -0.434 1.00 152.55 255 ASN B C 1
ATOM 4002 O O . ASN B 1 269 ? -16.895 17.344 -0.724 1.00 138.31 255 ASN B O 1
ATOM 4007 N N . MET C 1 15 ? -13.358 -6.938 78.995 1.00 138.43 1 MET C N 1
ATOM 4008 C CA . MET C 1 15 ? -13.124 -7.401 77.636 1.00 133.41 1 MET C CA 1
ATOM 4009 C C . MET C 1 15 ? -14.435 -7.789 77.004 1.00 130.70 1 MET C C 1
ATOM 4010 O O . MET C 1 15 ? -15.403 -8.158 77.683 1.00 113.96 1 MET C O 1
ATOM 4015 N N . LEU C 1 16 ? -14.382 -7.706 75.679 1.00 136.32 2 LEU C N 1
ATOM 4016 C CA . LEU C 1 16 ? -15.373 -8.177 74.747 1.00 130.77 2 LEU C CA 1
ATOM 4017 C C . LEU C 1 16 ? -14.652 -9.070 73.730 1.00 128.32 2 LEU C C 1
ATOM 4018 O O . LEU C 1 16 ? -13.643 -8.661 73.145 1.00 127.51 2 LEU C O 1
ATOM 4023 N N . GLU C 1 17 ? -15.145 -10.295 73.539 1.00 128.45 3 GLU C N 1
ATOM 4024 C CA . GLU C 1 17 ? -14.736 -11.132 72.412 1.00 129.93 3 GLU C CA 1
ATOM 4025 C C . GLU C 1 17 ? -15.986 -11.686 71.759 1.00 125.94 3 GLU C C 1
ATOM 4026 O O . GLU C 1 17 ? -16.663 -12.535 72.353 1.00 113.94 3 GLU C O 1
ATOM 4032 N N . ALA C 1 18 ? -16.271 -11.208 70.545 1.00 129.97 4 ALA C N 1
ATOM 4033 C CA . ALA C 1 18 ? -17.437 -11.626 69.780 1.00 127.65 4 ALA C CA 1
ATOM 4034 C C . ALA C 1 18 ? -16.959 -12.087 68.422 1.00 122.90 4 ALA C C 1
ATOM 4035 O O . ALA C 1 18 ? -16.400 -11.297 67.669 1.00 123.01 4 ALA C O 1
ATOM 4037 N N . LYS C 1 19 ? -17.160 -13.366 68.127 1.00 122.83 5 LYS C N 1
ATOM 4038 C CA . LYS C 1 19 ? -16.731 -13.960 66.875 1.00 122.15 5 LYS C CA 1
ATOM 4039 C C . LYS C 1 19 ? -17.934 -14.276 65.999 1.00 119.22 5 LYS C C 1
ATOM 4040 O O . LYS C 1 19 ? -18.742 -15.118 66.342 1.00 121.07 5 LYS C O 1
ATOM 4046 N N . PHE C 1 20 ? -18.035 -13.631 64.844 1.00 120.58 6 PHE C N 1
ATOM 4047 C CA . PHE C 1 20 ? -19.019 -14.047 63.832 1.00 117.16 6 PHE C CA 1
ATOM 4048 C C . PHE C 1 20 ? -18.466 -15.228 63.073 1.00 122.23 6 PHE C C 1
ATOM 4049 O O . PHE C 1 20 ? -17.296 -15.190 62.686 1.00 126.24 6 PHE C O 1
ATOM 4057 N N . GLU C 1 21 ? -19.299 -16.240 62.807 1.00 133.37 7 GLU C N 1
ATOM 4058 C CA . GLU C 1 21 ? -18.865 -17.403 61.995 1.00 142.37 7 GLU C CA 1
ATOM 4059 C C . GLU C 1 21 ? -18.381 -16.961 60.596 1.00 139.68 7 GLU C C 1
ATOM 4060 O O . GLU C 1 21 ? -17.319 -17.404 60.150 1.00 138.42 7 GLU C O 1
ATOM 4066 N N . GLU C 1 22 ? -19.166 -16.100 59.936 1.00 134.69 8 GLU C N 1
ATOM 4067 C CA . GLU C 1 22 ? -18.789 -15.485 58.663 1.00 131.21 8 GLU C CA 1
ATOM 4068 C C . GLU C 1 22 ? -18.684 -13.968 58.786 1.00 125.16 8 GLU C C 1
ATOM 4069 O O . GLU C 1 22 ? -19.649 -13.320 59.153 1.00 122.43 8 GLU C O 1
ATOM 4075 N N . ALA C 1 23 ? -17.521 -13.422 58.446 1.00 123.21 9 ALA C N 1
ATOM 4076 C CA . ALA C 1 23 ? -17.247 -11.962 58.409 1.00 120.94 9 ALA C CA 1
ATOM 4077 C C . ALA C 1 23 ? -18.199 -11.146 57.539 1.00 123.35 9 ALA C C 1
ATOM 4078 O O . ALA C 1 23 ? -18.456 -9.965 57.811 1.00 121.34 9 ALA C O 1
ATOM 4080 N N . SER C 1 24 ? -18.621 -11.757 56.449 1.00 122.56 10 SER C N 1
ATOM 4081 C CA . SER C 1 24 ? -19.610 -11.182 55.571 1.00 121.46 10 SER C CA 1
ATOM 4082 C C . SER C 1 24 ? -20.86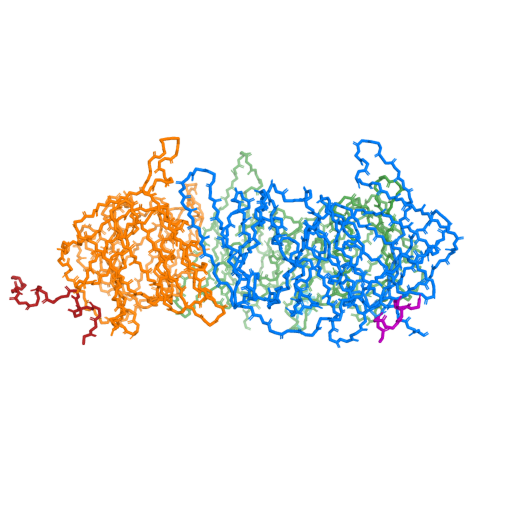1 -10.693 56.323 1.00 119.46 10 SER C C 1
ATOM 4083 O O . SER C 1 24 ? -21.467 -9.704 55.932 1.00 124.73 10 SER C O 1
ATOM 4086 N N . LEU C 1 25 ? -21.273 -11.386 57.377 1.00 114.62 11 LEU C N 1
ATOM 4087 C CA . LEU C 1 25 ? -22.531 -11.021 58.033 1.00 114.74 11 LEU C CA 1
ATOM 4088 C C . LEU C 1 25 ? -22.432 -9.645 58.648 1.00 112.73 11 LEU C C 1
ATOM 4089 O O . LEU C 1 25 ? -23.363 -8.860 58.590 1.00 117.60 11 LEU C O 1
ATOM 4094 N N . PHE C 1 26 ? -21.298 -9.336 59.234 1.00 113.15 12 PHE C N 1
ATOM 4095 C CA . PHE C 1 26 ? -21.159 -8.042 59.871 1.00 108.14 12 PHE C CA 1
ATOM 4096 C C . PHE C 1 26 ? -21.161 -6.952 58.833 1.00 106.56 12 PHE C C 1
ATOM 4097 O O . PHE C 1 26 ? -21.771 -5.936 59.072 1.00 101.89 12 PHE C O 1
ATOM 4105 N N . LYS C 1 27 ? -20.509 -7.177 57.686 1.00 103.79 13 LYS C N 1
ATOM 4106 C CA . LYS C 1 27 ? -20.518 -6.203 56.587 1.00 100.37 13 LYS C CA 1
ATOM 4107 C C . LYS C 1 27 ? -21.941 -5.935 56.082 1.00 99.65 13 LYS C C 1
ATOM 4108 O O . LYS C 1 27 ? -22.313 -4.778 55.892 1.00 105.05 13 LYS C O 1
ATOM 4114 N N . ARG C 1 28 ? -22.729 -6.986 55.876 1.00 96.61 14 ARG C N 1
ATOM 4115 C CA . ARG C 1 28 ? -24.107 -6.831 55.438 1.00 102.15 14 ARG C CA 1
ATOM 4116 C C . ARG C 1 28 ? -24.958 -6.089 56.446 1.00 100.94 14 ARG C C 1
ATOM 4117 O O . ARG C 1 28 ? -25.802 -5.270 56.079 1.00 102.56 14 ARG C O 1
ATOM 4125 N N . ILE C 1 29 ? -24.753 -6.407 57.711 1.00 100.76 15 ILE C N 1
ATOM 4126 C CA . ILE C 1 29 ? -25.422 -5.681 58.762 1.00 105.16 15 ILE C CA 1
ATOM 4127 C C . ILE C 1 29 ? -25.136 -4.220 58.615 1.00 102.99 15 ILE C C 1
ATOM 4128 O O . ILE C 1 29 ? -26.074 -3.464 58.522 1.00 108.91 15 ILE C O 1
ATOM 4133 N N . ILE C 1 30 ? -23.861 -3.833 58.567 1.00 100.59 16 ILE C N 1
ATOM 4134 C CA . ILE C 1 30 ? -23.482 -2.405 58.566 1.00 102.33 16 ILE C CA 1
ATOM 4135 C C . ILE C 1 30 ? -23.982 -1.741 57.301 1.00 106.06 16 ILE C C 1
ATOM 4136 O O . ILE C 1 30 ? -24.397 -0.575 57.317 1.00 105.71 16 ILE C O 1
ATOM 4141 N N . ASP C 1 31 ? -23.953 -2.489 56.203 1.00 110.26 17 ASP C N 1
ATOM 4142 C CA . ASP C 1 31 ? -24.404 -1.955 54.925 1.00 112.88 17 ASP C CA 1
ATOM 4143 C C . ASP C 1 31 ? -25.895 -1.543 54.928 1.00 109.83 17 ASP C C 1
ATOM 4144 O O . ASP C 1 31 ? -26.245 -0.599 54.249 1.00 110.53 17 ASP C O 1
ATOM 4149 N N . GLY C 1 32 ? -26.748 -2.172 55.727 1.00 108.47 18 GLY C N 1
ATOM 4150 C CA . GLY C 1 32 ? -28.149 -1.716 55.837 1.00 112.92 18 GLY C CA 1
ATOM 4151 C C . GLY C 1 32 ? -28.351 -0.353 56.517 1.00 117.96 18 GLY C C 1
ATOM 4152 O O . GLY C 1 32 ? -29.245 0.416 56.162 1.00 124.42 18 GLY C O 1
ATOM 4153 N N . PHE C 1 33 ? -27.552 -0.086 57.532 1.00 115.29 19 PHE C N 1
ATOM 4154 C CA . PHE C 1 33 ? -27.475 1.230 58.166 1.00 113.91 19 PHE C CA 1
ATOM 4155 C C . PHE C 1 33 ? -26.645 2.299 57.425 1.00 112.86 19 PHE C C 1
ATOM 4156 O O . PHE C 1 33 ? -26.785 3.429 57.704 1.00 106.80 19 PHE C O 1
ATOM 4164 N N . LYS C 1 34 ? -25.608 1.893 56.695 1.00 116.46 20 LYS C N 1
ATOM 4165 C CA . LYS C 1 34 ? -24.375 2.702 56.462 1.00 111.81 20 LYS C CA 1
ATOM 4166 C C . LYS C 1 34 ? -24.704 4.065 55.860 1.00 108.21 20 LYS C C 1
ATOM 4167 O O . LYS C 1 34 ? -24.195 5.069 56.306 1.00 98.03 20 LYS C O 1
ATOM 4173 N N . ASP C 1 35 ? -25.623 4.090 54.886 1.00 105.62 21 ASP C N 1
ATOM 4174 C CA . ASP C 1 35 ? -26.129 5.321 54.282 1.00 104.36 21 ASP C CA 1
ATOM 4175 C C . ASP C 1 35 ? -27.266 5.725 55.196 1.00 112.60 21 ASP C C 1
ATOM 4176 O O . ASP C 1 35 ? -27.604 4.992 56.093 1.00 122.74 21 ASP C O 1
ATOM 4181 N N . CYS C 1 36 ? -27.843 6.894 55.100 1.00 118.37 22 CYS C N 1
ATOM 4182 C CA . CYS C 1 36 ? -28.890 7.242 56.131 1.00 118.83 22 CYS C CA 1
ATOM 4183 C C . CYS C 1 36 ? -28.457 7.452 57.620 1.00 112.19 22 CYS C C 1
ATOM 4184 O O . CYS C 1 36 ? -29.234 7.973 58.391 1.00 117.36 22 CYS C O 1
ATOM 4187 N N . VAL C 1 37 ? -27.261 7.070 58.036 1.00 111.47 23 VAL C N 1
ATOM 4188 C CA . VAL C 1 37 ? -26.771 7.408 59.384 1.00 119.68 23 VAL C CA 1
ATOM 4189 C C . VAL C 1 37 ? -25.302 7.034 59.552 1.00 120.22 23 VAL C C 1
ATOM 4190 O O . VAL C 1 37 ? -24.944 5.895 59.416 1.00 125.04 23 VAL C O 1
ATOM 4194 N N . GLN C 1 38 ? -24.461 8.001 59.881 1.00 125.74 24 GLN C N 1
ATOM 4195 C CA . GLN C 1 38 ? -23.023 7.812 59.799 1.00 127.97 24 GLN C CA 1
ATOM 4196 C C . GLN C 1 38 ? -22.357 7.486 61.155 1.00 122.81 24 GLN C C 1
ATOM 4197 O O . GLN C 1 38 ? -21.473 6.669 61.209 1.00 119.85 24 GLN C O 1
ATOM 4203 N N . LEU C 1 39 ? -22.795 8.106 62.250 1.00 125.62 25 LEU C N 1
ATOM 4204 C CA . LEU C 1 39 ? -22.140 7.970 63.571 1.00 131.37 25 LEU C CA 1
ATOM 4205 C C . LEU C 1 39 ? -23.051 7.212 64.485 1.00 125.92 25 LEU C C 1
ATOM 4206 O O . LEU C 1 39 ? -24.163 7.669 64.716 1.00 127.50 25 LEU C O 1
ATOM 4211 N N . VAL C 1 40 ? -22.615 6.089 65.030 1.00 121.53 26 VAL C N 1
ATOM 4212 C CA . VAL C 1 40 ? -23.538 5.245 65.815 1.00 123.68 26 VAL C CA 1
ATOM 4213 C C . VAL C 1 40 ? -22.827 4.569 66.982 1.00 130.72 26 VAL C C 1
ATOM 4214 O O . VAL C 1 40 ? -21.678 4.164 66.854 1.00 138.87 26 VAL C O 1
ATOM 4218 N N . ASN C 1 41 ? -23.525 4.466 68.117 1.00 131.59 27 ASN C N 1
ATOM 4219 C CA . ASN C 1 41 ? -22.999 3.813 69.314 1.00 125.93 27 ASN C CA 1
ATOM 4220 C C . ASN C 1 41 ? -23.453 2.369 69.364 1.00 122.42 27 ASN C C 1
ATOM 4221 O O . ASN C 1 41 ? -24.661 2.080 69.384 1.00 115.48 27 ASN C O 1
ATOM 4226 N N . PHE C 1 42 ? -22.489 1.459 69.390 1.00 126.67 28 PHE C N 1
ATOM 4227 C CA . PHE C 1 42 ? -22.791 0.045 69.567 1.00 131.23 28 PHE C CA 1
ATOM 4228 C C . PHE C 1 42 ? -22.586 -0.305 71.029 1.00 131.51 28 PHE C C 1
ATOM 4229 O O . PHE C 1 42 ? -21.500 -0.138 71.583 1.00 126.49 28 PHE C O 1
ATOM 4237 N N . GLN C 1 43 ? -23.629 -0.859 71.620 1.00 130.19 29 GLN C N 1
ATOM 4238 C CA . GLN C 1 43 ? -23.689 -1.056 73.041 1.00 132.17 29 GLN C CA 1
ATOM 4239 C C . GLN C 1 43 ? -23.649 -2.562 73.238 1.00 130.66 29 GLN C C 1
ATOM 4240 O O . GLN C 1 43 ? -24.630 -3.254 72.959 1.00 132.76 29 GLN C O 1
ATOM 4246 N N . CYS C 1 44 ? -22.510 -3.076 73.696 1.00 133.61 30 CYS C N 1
ATOM 4247 C CA . CYS C 1 44 ? -22.379 -4.497 74.009 1.00 134.42 30 CYS C CA 1
ATOM 4248 C C . CYS C 1 44 ? -22.655 -4.767 75.464 1.00 139.55 30 CYS C C 1
ATOM 4249 O O . CYS C 1 44 ? -22.318 -3.961 76.337 1.00 139.65 30 CYS C O 1
ATOM 4252 N N . LYS C 1 45 ? -23.270 -5.917 75.712 1.00 142.64 31 LYS C N 1
ATOM 4253 C CA . LYS C 1 45 ? -23.546 -6.378 77.053 1.00 142.95 31 LYS C CA 1
ATOM 4254 C C . LYS C 1 45 ? -23.721 -7.896 77.055 1.00 143.13 31 LYS C C 1
ATOM 4255 O O . LYS C 1 45 ? -23.540 -8.539 76.030 1.00 150.44 31 LYS C O 1
ATOM 4261 N N . GLU C 1 46 ? -24.007 -8.451 78.230 1.00 143.95 32 GLU C N 1
ATOM 4262 C CA . GLU C 1 46 ? -24.114 -9.892 78.464 1.00 142.43 32 GLU C CA 1
ATOM 4263 C C . GLU C 1 46 ? -24.852 -10.653 77.372 1.00 136.22 32 GLU C C 1
ATOM 4264 O O . GLU C 1 46 ? -24.428 -11.731 76.984 1.00 134.09 32 GLU C O 1
ATOM 4270 N N . ASP C 1 47 ? -25.942 -10.064 76.877 1.00 130.97 33 ASP C N 1
ATOM 4271 C CA . ASP C 1 47 ? -26.948 -10.745 76.044 1.00 125.50 33 ASP C CA 1
ATOM 4272 C C . ASP C 1 47 ? -26.879 -10.447 74.521 1.00 121.80 33 ASP C C 1
ATOM 4273 O O . ASP C 1 47 ? -27.799 -10.812 73.763 1.00 119.72 33 ASP C O 1
ATOM 4278 N N . GLY C 1 48 ? -25.793 -9.810 74.078 1.00 121.95 34 GLY C N 1
ATOM 4279 C CA . GLY C 1 48 ? -25.589 -9.456 72.672 1.00 123.82 34 GLY C CA 1
ATOM 4280 C C . GLY C 1 48 ? -25.264 -7.988 72.497 1.00 127.68 34 GLY C C 1
ATOM 4281 O O . GLY C 1 48 ? -24.966 -7.294 73.478 1.00 122.06 34 GLY C O 1
ATOM 4282 N N . ILE C 1 49 ? -25.284 -7.518 71.241 1.00 131.96 35 ILE C N 1
ATOM 4283 C CA . ILE C 1 49 ? -25.008 -6.102 70.969 1.00 129.07 35 ILE C CA 1
ATOM 4284 C C . ILE C 1 49 ? -26.248 -5.447 70.389 1.00 121.55 35 ILE C C 1
ATOM 4285 O O . ILE C 1 49 ? -26.987 -6.055 69.654 1.00 111.08 35 ILE C O 1
ATOM 4290 N N . ILE C 1 50 ? -26.518 -4.233 70.828 1.00 122.61 36 ILE C N 1
ATOM 4291 C CA . ILE C 1 50 ? -27.631 -3.459 70.301 1.00 125.83 36 ILE C CA 1
ATOM 4292 C C . ILE C 1 50 ? -27.065 -2.137 69.845 1.00 128.14 36 ILE C C 1
ATOM 4293 O O . ILE C 1 50 ? -26.002 -1.732 70.308 1.00 130.72 36 ILE C O 1
ATOM 4298 N N . ALA C 1 51 ? -27.726 -1.501 68.882 1.00 127.51 37 ALA C N 1
ATOM 4299 C CA . ALA C 1 51 ? -27.254 -0.210 68.368 1.00 125.52 37 ALA C CA 1
ATOM 4300 C C . ALA C 1 51 ? -28.403 0.648 67.885 1.00 118.34 37 ALA C C 1
ATOM 4301 O O . ALA C 1 51 ? -29.327 0.143 67.311 1.00 112.42 37 ALA C O 1
ATOM 4303 N N . GLN C 1 52 ? -28.322 1.948 68.116 1.00 116.23 38 GLN C N 1
ATOM 4304 C CA . GLN C 1 52 ? -29.365 2.891 67.731 1.00 112.45 38 GLN C CA 1
ATOM 4305 C C . GLN C 1 52 ? -28.801 4.192 67.226 1.00 113.74 38 GLN C C 1
ATOM 4306 O O . GLN C 1 52 ? -27.747 4.670 67.669 1.00 117.53 38 GLN C O 1
ATOM 4312 N N . ALA C 1 53 ? -29.564 4.812 66.342 1.00 113.98 39 ALA C N 1
ATOM 4313 C CA . ALA C 1 53 ? -29.143 6.040 65.713 1.00 113.66 39 ALA C CA 1
ATOM 4314 C C . ALA C 1 53 ? -30.313 6.708 65.076 1.00 115.94 39 ALA C C 1
ATOM 4315 O O . ALA C 1 53 ? -31.177 6.033 64.523 1.00 111.35 39 ALA C O 1
ATOM 4317 N N . VAL C 1 54 ? -30.307 8.030 65.120 1.00 120.23 40 VAL C N 1
ATOM 4318 C CA . VAL C 1 54 ? -31.285 8.811 64.415 1.00 119.86 40 VAL C CA 1
ATOM 4319 C C . VAL C 1 54 ? -30.542 9.619 63.384 1.00 119.54 40 VAL C C 1
ATOM 4320 O O . VAL C 1 54 ? -29.439 10.090 63.654 1.00 116.07 40 VAL C O 1
ATOM 4324 N N . ASP C 1 55 ? -31.130 9.791 62.210 1.00 117.90 41 ASP C N 1
ATOM 4325 C CA . ASP C 1 55 ? -30.441 10.527 61.161 1.00 117.07 41 ASP C CA 1
ATOM 4326 C C . ASP C 1 55 ? -30.457 12.015 61.454 1.00 115.60 41 ASP C C 1
ATOM 4327 O O . ASP C 1 55 ? -31.150 12.459 62.378 1.00 110.29 41 ASP C O 1
ATOM 4332 N N . ASP C 1 56 ? -29.729 12.786 60.638 1.00 119.29 42 ASP C N 1
ATOM 4333 C CA . ASP C 1 56 ? -29.566 14.214 60.867 1.00 124.01 42 ASP C CA 1
ATOM 4334 C C . ASP C 1 56 ? -30.897 15.000 60.781 1.00 120.35 42 ASP C C 1
ATOM 4335 O O . ASP C 1 56 ? -31.085 15.940 61.522 1.00 127.53 42 ASP C O 1
ATOM 4340 N N . SER C 1 57 ? -31.819 14.606 59.917 1.00 112.06 43 SER C N 1
ATOM 4341 C CA . SER C 1 57 ? -33.111 15.295 59.819 1.00 112.34 43 SER C CA 1
ATOM 4342 C C . SER C 1 57 ? -34.129 14.848 60.869 1.00 108.29 43 SER C C 1
ATOM 4343 O O . SER C 1 57 ? -35.229 15.356 60.906 1.00 106.52 43 SER C O 1
ATOM 4346 N N . ARG C 1 58 ? -33.770 13.895 61.705 1.00 104.40 44 ARG C N 1
ATOM 4347 C CA . ARG C 1 58 ? -34.633 13.405 62.760 1.00 105.87 44 ARG C CA 1
ATOM 4348 C C . ARG C 1 58 ? -36.025 12.860 62.318 1.00 101.77 44 ARG C C 1
ATOM 4349 O O . ARG C 1 58 ? -36.978 12.945 63.081 1.00 95.20 44 ARG C O 1
ATOM 4357 N N . VAL C 1 59 ? -36.096 12.222 61.144 1.00 96.37 45 VAL C N 1
ATOM 4358 C CA . VAL C 1 59 ? -37.308 11.461 60.780 1.00 94.44 45 VAL C CA 1
ATOM 4359 C C . VAL C 1 59 ? -37.195 9.943 60.729 1.00 94.68 45 VAL C C 1
ATOM 4360 O O . VAL C 1 59 ? -38.190 9.264 60.433 1.00 91.98 45 VAL C O 1
ATOM 4364 N N . LEU C 1 60 ? -36.011 9.415 61.028 1.00 95.09 46 LEU C N 1
ATOM 4365 C CA . LEU C 1 60 ? -35.700 7.988 60.872 1.00 93.73 46 LEU C CA 1
ATOM 4366 C C . LEU C 1 60 ? -34.800 7.497 61.994 1.00 97.06 46 LEU C C 1
ATOM 4367 O O . LEU C 1 60 ? -33.717 8.035 62.224 1.00 97.53 46 LEU C O 1
ATOM 4372 N N . LEU C 1 61 ? -35.233 6.458 62.681 1.00 99.37 47 LEU C N 1
ATOM 4373 C CA . LEU C 1 61 ? -34.453 5.867 63.737 1.00 103.91 47 LEU C CA 1
ATOM 4374 C C . LEU C 1 61 ? -34.129 4.474 63.273 1.00 102.41 47 LEU C C 1
ATOM 4375 O O . LEU C 1 61 ? -35.001 3.763 62.785 1.00 102.35 47 LEU C O 1
ATOM 4380 N N . VAL C 1 62 ? -32.878 4.092 63.448 1.00 103.29 48 VAL C N 1
ATOM 4381 C CA . VAL C 1 62 ? -32.427 2.784 63.077 1.00 106.89 48 VAL C CA 1
ATOM 4382 C C . VAL C 1 62 ? -32.112 2.068 64.367 1.00 106.34 48 VAL C C 1
ATOM 4383 O O . VAL C 1 62 ? -31.366 2.601 65.171 1.00 105.76 48 VAL C O 1
ATOM 4387 N N . SER C 1 63 ? -32.672 0.872 64.567 1.00 105.41 49 SER C N 1
ATOM 4388 C CA . SER C 1 63 ? -32.362 0.067 65.740 1.00 105.34 49 SER C CA 1
ATOM 4389 C C . SER C 1 63 ? -31.838 -1.312 65.313 1.00 105.27 49 SER C C 1
ATOM 4390 O O . SER C 1 63 ? -32.470 -2.008 64.536 1.00 100.75 49 SER C O 1
ATOM 4393 N N . LEU C 1 64 ? -30.689 -1.699 65.841 1.00 106.93 50 LEU C N 1
ATOM 4394 C CA . LEU C 1 64 ? -30.093 -2.989 65.583 1.00 104.59 50 LEU C CA 1
ATOM 4395 C C . LEU C 1 64 ? -30.023 -3.849 66.868 1.00 110.72 50 LEU C C 1
ATOM 4396 O O . LEU C 1 64 ? -29.774 -3.366 67.969 1.00 107.99 50 LEU C O 1
ATOM 4401 N N . GLU C 1 65 ? -30.243 -5.138 66.699 1.00 113.79 51 GLU C N 1
ATOM 4402 C CA . GLU C 1 65 ? -30.145 -6.087 67.775 1.00 116.61 51 GLU C CA 1
ATOM 4403 C C . GLU C 1 65 ? -29.545 -7.360 67.210 1.00 110.50 51 GLU C C 1
ATOM 4404 O O . GLU C 1 65 ? -30.136 -8.023 66.363 1.00 105.05 51 GLU C O 1
ATOM 4410 N N . ILE C 1 66 ? -28.338 -7.672 67.648 1.00 112.05 52 ILE C N 1
ATOM 4411 C CA . ILE C 1 66 ? -27.731 -8.963 67.361 1.00 114.09 52 ILE C CA 1
ATOM 4412 C C . ILE C 1 66 ? -27.700 -9.724 68.678 1.00 119.79 52 ILE C C 1
ATOM 4413 O O . ILE C 1 66 ? -27.055 -9.288 69.640 1.00 124.28 52 ILE C O 1
ATOM 4418 N N . GLY C 1 67 ? -28.421 -10.847 68.733 1.00 119.58 53 GLY C N 1
ATOM 4419 C CA . GLY C 1 67 ? -28.434 -11.681 69.925 1.00 123.10 53 GLY C CA 1
ATOM 4420 C C . GLY C 1 67 ? -27.162 -12.495 70.042 1.00 126.44 53 GLY C C 1
ATOM 4421 O O . GLY C 1 67 ? -26.369 -12.573 69.086 1.00 134.88 53 GLY C O 1
ATOM 4422 N N . VAL C 1 68 ? -26.971 -13.125 71.197 1.00 123.39 54 VAL C N 1
ATOM 4423 C CA . VAL C 1 68 ? -25.811 -13.974 71.406 1.00 121.07 54 VAL C CA 1
ATOM 4424 C C . VAL C 1 68 ? -25.774 -15.109 70.396 1.00 121.03 54 VAL C C 1
ATOM 4425 O O . VAL C 1 68 ? -24.720 -15.403 69.833 1.00 114.41 54 VAL C O 1
ATOM 4429 N N . GLU C 1 69 ? -26.942 -15.678 70.109 1.00 126.69 55 GLU C N 1
ATOM 4430 C CA . GLU C 1 69 ? -27.034 -16.835 69.214 1.00 134.91 55 GLU C CA 1
ATOM 4431 C C . GLU C 1 69 ? -26.542 -16.561 67.751 1.00 124.83 55 GLU C C 1
ATOM 4432 O O . GLU C 1 69 ? -26.229 -17.480 67.016 1.00 118.65 55 GLU C O 1
ATOM 4438 N N . ALA C 1 70 ? -26.459 -15.300 67.350 1.00 122.87 56 ALA C N 1
ATOM 4439 C CA . ALA C 1 70 ? -25.919 -14.903 66.047 1.00 124.57 56 ALA C CA 1
ATOM 4440 C C . ALA C 1 70 ? -24.405 -14.990 65.911 1.00 123.71 56 ALA C C 1
ATOM 4441 O O . ALA C 1 70 ? -23.898 -14.957 64.807 1.00 125.84 56 ALA C O 1
ATOM 4443 N N . PHE C 1 71 ? -23.688 -15.019 67.017 1.00 125.49 57 PHE C N 1
ATOM 4444 C CA . PHE C 1 71 ? -22.237 -15.199 66.998 1.00 127.16 57 PHE C CA 1
ATOM 4445 C C . PHE C 1 71 ? -21.951 -16.677 67.170 1.00 137.86 57 PHE C C 1
ATOM 4446 O O . PHE C 1 71 ? -22.828 -17.390 67.656 1.00 153.99 57 PHE C O 1
ATOM 4454 N N . GLN C 1 72 ? -20.753 -17.150 66.802 1.00 136.17 58 GLN C N 1
ATOM 4455 C CA . GLN C 1 72 ? -20.355 -18.513 67.169 1.00 134.05 58 GLN C CA 1
ATOM 4456 C C . GLN C 1 72 ? -19.657 -18.534 68.518 1.00 137.84 58 GLN C C 1
ATOM 4457 O O . GLN C 1 72 ? -19.716 -19.532 69.197 1.00 148.15 58 GLN C O 1
ATOM 4463 N N . GLU C 1 73 ? -18.972 -17.454 68.895 1.00 135.49 59 GLU C N 1
ATOM 4464 C CA . GLU C 1 73 ? -18.503 -17.272 70.277 1.00 131.56 59 GLU C CA 1
ATOM 4465 C C . GLU C 1 73 ? -18.803 -15.851 70.737 1.00 124.36 59 GLU C C 1
ATOM 4466 O O . GLU C 1 73 ? -18.679 -14.920 69.955 1.00 113.78 59 GLU C O 1
ATOM 4472 N N . TYR C 1 74 ? -19.204 -15.690 71.997 1.00 123.50 60 TYR C N 1
ATOM 4473 C CA . TYR C 1 74 ? -19.512 -14.362 72.519 1.00 122.70 60 TYR C CA 1
ATOM 4474 C C . TYR C 1 74 ? -19.190 -14.232 73.988 1.00 123.62 60 TYR C C 1
ATOM 4475 O O . TYR C 1 74 ? -19.713 -14.965 74.770 1.00 128.17 60 TYR C O 1
ATOM 4484 N N . ARG C 1 75 ? -18.369 -13.262 74.361 1.00 126.66 61 ARG C N 1
ATOM 4485 C CA . ARG C 1 75 ? -18.148 -12.968 75.756 1.00 124.90 61 ARG C CA 1
ATOM 4486 C C . ARG C 1 75 ? -18.202 -11.457 76.021 1.00 129.26 61 ARG C C 1
ATOM 4487 O O . ARG C 1 75 ? -17.559 -10.677 75.325 1.00 125.95 61 ARG C O 1
ATOM 4495 N N . CYS C 1 76 ? -18.971 -11.048 77.031 1.00 140.49 62 CYS C N 1
ATOM 4496 C CA . CYS C 1 76 ? -19.002 -9.656 77.438 1.00 146.84 62 CYS C CA 1
ATOM 4497 C C . CYS C 1 76 ? -19.157 -9.568 78.957 1.00 149.81 62 CYS C C 1
ATOM 4498 O O . CYS C 1 76 ? -20.272 -9.590 79.508 1.00 147.29 62 CYS C O 1
ATOM 4501 N N . ASP C 1 77 ? -18.016 -9.432 79.623 1.00 154.97 63 ASP C N 1
ATOM 4502 C CA . ASP C 1 77 ? -17.941 -9.424 81.082 1.00 161.67 63 ASP C CA 1
ATOM 4503 C C . ASP C 1 77 ? -18.567 -8.172 81.724 1.00 162.51 63 ASP C C 1
ATOM 4504 O O . ASP C 1 77 ? -18.964 -8.222 82.897 1.00 175.93 63 ASP C O 1
ATOM 4509 N N . HIS C 1 78 ? -18.658 -7.075 80.969 1.00 154.23 64 HIS C N 1
ATOM 4510 C CA . HIS C 1 78 ? -19.050 -5.781 81.517 1.00 158.83 64 HIS C CA 1
ATOM 4511 C C . HIS C 1 78 ? -19.723 -4.994 80.414 1.00 152.42 64 HIS C C 1
ATOM 4512 O O . HIS C 1 78 ? -19.250 -5.037 79.301 1.00 164.01 64 HIS C O 1
ATOM 4519 N N . PRO C 1 79 ? -20.870 -4.340 80.661 1.00 150.81 65 PRO C N 1
ATOM 4520 C CA . PRO C 1 79 ? -21.370 -3.437 79.603 1.00 152.72 65 PRO C CA 1
ATOM 4521 C C . PRO C 1 79 ? -20.313 -2.496 78.987 1.00 149.25 65 PRO C C 1
ATOM 4522 O O . PRO C 1 79 ? -19.459 -1.955 79.695 1.00 146.84 65 PRO C O 1
ATOM 4526 N N . VAL C 1 80 ? -20.324 -2.395 77.659 1.00 141.49 66 VAL C N 1
ATOM 4527 C CA . VAL C 1 80 ? -19.355 -1.582 76.932 1.00 139.39 66 VAL C CA 1
ATOM 4528 C C . VAL C 1 80 ? -20.043 -0.908 75.770 1.00 135.75 66 VAL C C 1
ATOM 4529 O O . VAL C 1 80 ? -20.651 -1.589 74.944 1.00 138.40 66 VAL C O 1
ATOM 4533 N N . THR C 1 81 ? -19.907 0.414 75.705 1.00 138.80 67 THR C N 1
ATOM 4534 C CA . THR C 1 81 ? -20.348 1.177 74.550 1.00 143.49 67 THR C CA 1
ATOM 4535 C C . THR C 1 81 ? -19.145 1.456 73.673 1.00 142.84 67 THR C C 1
ATOM 4536 O O . THR C 1 81 ? -18.153 1.983 74.151 1.00 147.92 67 THR C O 1
ATOM 4540 N N . LEU C 1 82 ? -19.231 1.113 72.397 1.00 136.74 68 LEU C N 1
ATOM 4541 C CA . LEU C 1 82 ? -18.187 1.508 71.473 1.00 133.35 68 LEU C CA 1
ATOM 4542 C C . LEU C 1 82 ? -18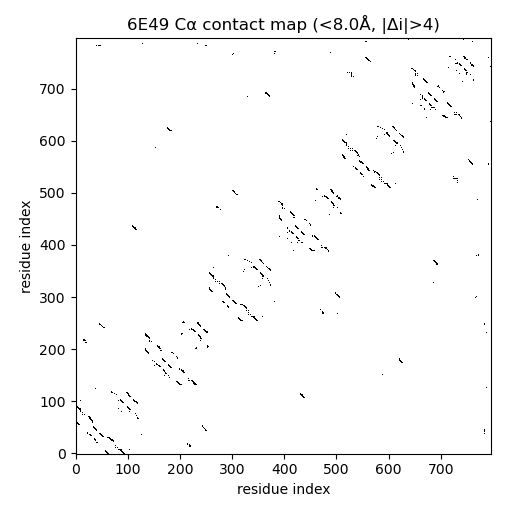.843 2.219 70.307 1.00 121.74 68 LEU C C 1
ATOM 4543 O O . LEU C 1 82 ? -19.695 1.639 69.639 1.00 117.92 68 LEU C O 1
ATOM 4548 N N . GLY C 1 83 ? -18.450 3.479 70.104 1.00 115.70 69 GLY C N 1
ATOM 4549 C CA . GLY C 1 83 ? -19.005 4.313 69.056 1.00 117.92 69 GLY C CA 1
ATOM 4550 C C . GLY C 1 83 ? -18.040 4.356 67.883 1.00 122.35 69 GLY C C 1
ATOM 4551 O O . GLY C 1 83 ? -16.811 4.479 68.069 1.00 125.44 69 GLY C O 1
ATOM 4552 N N . MET C 1 84 ? -18.586 4.232 66.674 1.00 124.12 70 MET C N 1
ATOM 4553 C CA . MET C 1 84 ? -17.769 4.244 65.485 1.00 118.49 70 MET C CA 1
ATOM 4554 C C . MET C 1 84 ? -18.436 4.999 64.375 1.00 117.00 70 MET C C 1
ATOM 4555 O O . MET C 1 84 ? -19.649 5.050 64.272 1.00 109.14 70 MET C O 1
ATOM 4560 N N . ASP C 1 85 ? -17.596 5.597 63.548 1.00 119.03 71 ASP C N 1
ATOM 4561 C CA . ASP C 1 85 ? -18.003 6.138 62.278 1.00 118.58 71 ASP C CA 1
ATOM 4562 C C . ASP C 1 85 ? -18.173 4.957 61.310 1.00 116.09 71 ASP C C 1
ATOM 4563 O O . ASP C 1 85 ? -17.246 4.162 61.098 1.00 120.57 71 ASP C O 1
ATOM 4568 N N . LEU C 1 86 ? -19.351 4.832 60.723 1.00 113.71 72 LEU C N 1
ATOM 4569 C CA . LEU C 1 86 ? -19.624 3.685 59.859 1.00 111.58 72 LEU C CA 1
ATOM 4570 C C . LEU C 1 86 ? -18.905 3.789 58.525 1.00 111.69 72 LEU C C 1
ATOM 4571 O O . LEU C 1 86 ? -18.679 2.763 57.874 1.00 122.73 72 LEU C O 1
ATOM 4576 N N . THR C 1 87 ? -18.551 5.007 58.115 1.00 109.54 73 THR C N 1
ATOM 4577 C CA . THR C 1 87 ? -17.768 5.197 56.900 1.00 108.82 73 THR C CA 1
ATOM 4578 C C . THR C 1 87 ? -16.423 4.529 57.069 1.00 111.57 73 THR C C 1
ATOM 4579 O O . THR C 1 87 ? -16.035 3.727 56.232 1.00 115.24 73 THR C O 1
ATOM 4583 N N . SER C 1 88 ? -15.751 4.843 58.180 1.00 117.32 74 SER C N 1
ATOM 4584 C CA . SER C 1 88 ? -14.497 4.207 58.597 1.00 114.60 74 SER C CA 1
ATOM 4585 C C . SER C 1 88 ? -14.611 2.721 58.717 1.00 112.20 74 SER C C 1
ATOM 4586 O O . SER C 1 88 ? -13.758 1.979 58.243 1.00 114.51 74 SER C O 1
ATOM 4589 N N . LEU C 1 89 ? -15.654 2.291 59.414 1.00 115.01 75 LEU C N 1
ATOM 4590 C CA . LEU C 1 89 ? -15.832 0.867 59.705 1.00 114.55 75 LEU C CA 1
ATOM 4591 C C . LEU C 1 89 ? -16.092 0.042 58.440 1.00 118.52 75 LEU C C 1
ATOM 4592 O O . LEU C 1 89 ? -15.693 -1.109 58.366 1.00 115.11 75 LEU C O 1
ATOM 4597 N N . SER C 1 90 ? -16.772 0.613 57.450 1.00 119.48 76 SER C N 1
ATOM 4598 C CA . SER C 1 90 ? -17.044 -0.158 56.262 1.00 116.27 76 SER C CA 1
ATOM 4599 C C . SER C 1 90 ? -15.841 -0.141 55.312 1.00 115.05 76 SER C C 1
ATOM 4600 O O . SER C 1 90 ? -15.723 -1.070 54.514 1.00 122.62 76 SER C O 1
ATOM 4603 N N . LYS C 1 91 ? -14.920 0.822 55.445 1.00 117.42 77 LYS C N 1
ATOM 4604 C CA . LYS C 1 91 ? -13.585 0.744 54.768 1.00 126.88 77 LYS C CA 1
ATOM 4605 C C . LYS C 1 91 ? -12.768 -0.488 55.248 1.00 126.73 77 LYS C C 1
ATOM 4606 O O . LYS C 1 91 ? -12.084 -1.158 54.480 1.00 136.44 77 LYS C O 1
ATOM 4612 N N . ILE C 1 92 ? -12.822 -0.758 56.534 1.00 117.91 78 ILE C N 1
ATOM 4613 C CA . ILE C 1 92 ? -12.210 -1.931 57.071 1.00 118.21 78 ILE C CA 1
ATOM 4614 C C . ILE C 1 92 ? -13.008 -3.205 56.757 1.00 124.63 78 ILE C C 1
ATOM 4615 O O . ILE C 1 92 ? -12.475 -4.283 56.857 1.00 144.24 78 ILE C O 1
ATOM 4620 N N . LEU C 1 93 ? -14.288 -3.108 56.448 1.00 126.52 79 LEU C N 1
ATOM 4621 C CA . LEU C 1 93 ? -15.067 -4.278 56.096 1.00 121.78 79 LEU C CA 1
ATOM 4622 C C . LEU C 1 93 ? -15.240 -4.383 54.589 1.00 128.90 79 LEU C C 1
ATOM 4623 O O . LEU C 1 93 ? -16.312 -4.700 54.092 1.00 123.38 79 LEU C O 1
ATOM 4628 N N . ARG C 1 94 ? -14.197 -4.058 53.842 1.00 143.73 80 ARG C N 1
ATOM 4629 C CA . ARG C 1 94 ? -13.960 -4.749 52.581 1.00 151.46 80 ARG C CA 1
ATOM 4630 C C . ARG C 1 94 ? -12.599 -5.497 52.694 1.00 164.28 80 ARG C C 1
ATOM 4631 O O . ARG C 1 94 ? -11.945 -5.734 51.672 1.00 170.32 80 ARG C O 1
ATOM 4639 N N . CYS C 1 95 ? -12.200 -5.917 53.917 1.00 178.31 81 CYS C N 1
ATOM 4640 C CA . CYS C 1 95 ? -10.820 -6.446 54.238 1.00 169.87 81 CYS C CA 1
ATOM 4641 C C . CYS C 1 95 ? -10.735 -7.899 54.752 1.00 154.42 81 CYS C C 1
ATOM 4642 O O . CYS C 1 95 ? -9.696 -8.327 55.264 1.00 134.03 81 CYS C O 1
ATOM 4645 N N . GLY C 1 96 ? -11.827 -8.633 54.702 1.00 160.04 82 GLY C N 1
ATOM 4646 C CA . GLY C 1 96 ? -11.796 -10.076 54.875 1.00 174.28 82 GLY C CA 1
ATOM 4647 C C . GLY C 1 96 ? -12.653 -10.732 53.823 1.00 186.84 82 GLY C C 1
ATOM 4648 O O . GLY C 1 96 ? -13.560 -10.108 53.269 1.00 193.11 82 GLY C O 1
ATOM 4649 N N . ASN C 1 97 ? -12.351 -11.994 53.530 1.00 189.91 83 ASN C N 1
ATOM 4650 C CA . ASN C 1 97 ? -13.193 -12.801 52.652 1.00 180.28 83 ASN C CA 1
ATOM 4651 C C . ASN C 1 97 ? -14.513 -13.107 53.339 1.00 179.16 83 ASN C C 1
ATOM 4652 O O . ASN C 1 97 ? -14.599 -13.102 54.589 1.00 169.80 83 ASN C O 1
ATOM 4657 N N . ASN C 1 98 ? -15.509 -13.417 52.526 1.00 178.65 84 ASN C N 1
ATOM 4658 C CA . ASN C 1 98 ? -16.827 -13.807 53.021 1.00 178.52 84 ASN C CA 1
ATOM 4659 C C . ASN C 1 98 ? -16.802 -15.160 53.800 1.00 175.30 84 ASN C C 1
ATOM 4660 O O . ASN C 1 98 ? -17.815 -15.550 54.424 1.00 174.06 84 ASN C O 1
ATOM 4665 N N . THR C 1 99 ? -15.638 -15.835 53.738 1.00 170.29 85 THR C N 1
ATOM 4666 C CA . THR C 1 99 ? -15.310 -17.094 54.429 1.00 166.54 85 THR C CA 1
ATOM 4667 C C . THR C 1 99 ? -14.330 -17.016 55.647 1.00 155.78 85 THR C C 1
ATOM 4668 O O . THR C 1 99 ? -13.998 -18.047 56.241 1.00 160.81 85 THR C O 1
ATOM 4672 N N . ASP C 1 100 ? -13.825 -15.829 55.991 1.00 141.03 86 ASP C N 1
ATOM 4673 C CA . ASP C 1 100 ? -13.029 -15.667 57.222 1.00 132.33 86 ASP C CA 1
ATOM 4674 C C . ASP C 1 100 ? -13.950 -15.519 58.411 1.00 132.74 86 ASP C C 1
ATOM 4675 O O . ASP C 1 100 ? -15.128 -15.195 58.258 1.00 146.83 86 ASP C O 1
ATOM 4680 N N . THR C 1 101 ? -13.397 -15.713 59.599 1.00 130.20 87 THR C N 1
ATOM 4681 C CA . THR C 1 101 ? -14.098 -15.359 60.826 1.00 126.36 87 THR C CA 1
ATOM 4682 C C . THR C 1 101 ? -13.702 -13.942 61.235 1.00 119.44 87 THR C C 1
ATOM 4683 O O . THR C 1 101 ? -12.541 -13.533 61.135 1.00 117.57 87 THR C O 1
ATOM 4687 N N . LEU C 1 102 ? -14.670 -13.180 61.703 1.00 111.45 88 LEU C N 1
ATOM 4688 C CA . LEU C 1 102 ? -14.376 -11.876 62.236 1.00 108.40 88 LEU C CA 1
ATOM 4689 C C . LEU C 1 102 ? -14.616 -11.892 63.719 1.00 109.58 88 LEU C C 1
ATOM 4690 O O . LEU C 1 102 ? -15.652 -12.368 64.184 1.00 110.37 88 LEU C O 1
ATOM 4695 N N . THR C 1 103 ? -13.668 -11.336 64.462 1.00 109.71 89 THR C N 1
ATOM 4696 C CA . THR C 1 103 ? -13.811 -11.233 65.891 1.00 109.55 89 THR C CA 1
ATOM 4697 C C . THR C 1 103 ? -13.606 -9.799 66.300 1.00 108.11 89 THR C C 1
ATOM 4698 O O . THR C 1 103 ? -12.585 -9.199 65.921 1.00 113.22 89 THR C O 1
ATOM 4702 N N . LEU C 1 104 ? -14.570 -9.257 67.051 1.00 109.05 90 LEU C N 1
ATOM 4703 C CA . LEU C 1 104 ? -14.420 -7.949 67.684 1.00 109.44 90 LEU C CA 1
ATOM 4704 C C . LEU C 1 104 ? -13.803 -8.095 69.077 1.00 112.72 90 LEU C C 1
ATOM 4705 O O . LEU C 1 104 ? -14.249 -8.906 69.864 1.00 108.40 90 LEU C O 1
ATOM 4710 N N . ILE C 1 105 ? -12.787 -7.303 69.379 1.00 113.24 91 ILE C N 1
ATOM 4711 C CA . ILE C 1 105 ? -12.096 -7.393 70.645 1.00 119.10 91 ILE C CA 1
ATOM 4712 C C . ILE C 1 105 ? -11.991 -5.999 71.189 1.00 123.14 91 ILE C C 1
ATOM 4713 O O . ILE C 1 105 ? -11.508 -5.117 70.484 1.00 116.25 91 ILE C O 1
ATOM 4718 N N . ALA C 1 106 ? -12.405 -5.792 72.434 1.00 129.21 92 ALA C N 1
ATOM 4719 C CA . ALA C 1 106 ? -12.263 -4.481 73.060 1.00 129.56 92 ALA C CA 1
ATOM 4720 C C . ALA C 1 106 ? -11.864 -4.709 74.495 1.00 137.06 92 ALA C C 1
ATOM 4721 O O . ALA C 1 106 ? -12.232 -5.727 75.062 1.00 138.30 92 ALA C O 1
ATOM 4723 N N . ASP C 1 107 ? -11.126 -3.778 75.092 1.00 149.26 93 ASP C N 1
ATOM 4724 C CA . ASP C 1 107 ? -10.834 -3.838 76.533 1.00 153.36 93 ASP C CA 1
ATOM 4725 C C . ASP C 1 107 ? -11.859 -3.005 77.300 1.00 157.25 93 ASP C C 1
ATOM 4726 O O . ASP C 1 107 ? -12.729 -2.385 76.706 1.00 157.55 93 ASP C O 1
ATOM 4731 N N . ASN C 1 108 ? -11.773 -2.997 78.625 1.00 163.11 94 ASN C N 1
ATOM 4732 C CA . ASN C 1 108 ? -12.563 -2.038 79.401 1.00 168.80 94 ASN C CA 1
ATOM 4733 C C . ASN C 1 108 ? -12.096 -0.588 79.135 1.00 162.04 94 ASN C C 1
ATOM 4734 O O . ASN C 1 108 ? -10.906 -0.319 78.920 1.00 151.56 94 ASN C O 1
ATOM 4739 N N . THR C 1 109 ? -13.093 0.305 79.091 1.00 156.45 95 THR C N 1
ATOM 4740 C CA . THR C 1 109 ? -12.971 1.742 78.710 1.00 152.73 95 THR C CA 1
ATOM 4741 C C . THR C 1 109 ? -12.028 1.973 77.519 1.00 144.91 95 THR C C 1
ATOM 4742 O O . THR C 1 109 ? -10.972 2.593 77.670 1.00 142.45 95 THR C O 1
ATOM 4746 N N . PRO C 1 110 ? -12.414 1.489 76.315 1.00 141.82 96 PRO C N 1
ATOM 4747 C CA . PRO C 1 110 ? -11.432 1.480 75.216 1.00 134.68 96 PRO C CA 1
ATOM 4748 C C . PRO C 1 110 ? -11.315 2.806 74.404 1.00 133.29 96 PRO C C 1
ATOM 4749 O O . PRO C 1 110 ? -12.294 3.511 74.119 1.00 128.00 96 PRO C O 1
ATOM 4753 N N . ASP C 1 111 ? -10.064 3.157 74.180 1.00 138.82 97 ASP C N 1
ATOM 4754 C CA . ASP C 1 111 ? -9.590 3.955 73.057 1.00 143.25 97 ASP C CA 1
ATOM 4755 C C . ASP C 1 111 ? -9.998 3.366 71.690 1.00 142.06 97 ASP C C 1
ATOM 4756 O O . ASP C 1 111 ? -10.253 4.116 70.752 1.00 134.70 97 ASP C O 1
ATOM 4761 N N . SER C 1 112 ? -10.025 2.027 71.564 1.00 142.01 98 SER C N 1
ATOM 4762 C CA . SER C 1 112 ? -10.174 1.371 70.261 1.00 130.34 98 SER C CA 1
ATOM 4763 C C . SER C 1 112 ? -10.780 -0.011 70.259 1.00 123.47 98 SER C C 1
ATOM 4764 O O . SER C 1 112 ? -10.662 -0.785 71.202 1.00 121.60 98 SER C O 1
ATOM 4767 N N . ILE C 1 113 ? -11.364 -0.326 69.119 1.00 123.02 99 ILE C N 1
ATOM 4768 C CA . ILE C 1 113 ? -11.929 -1.642 68.837 1.00 122.46 99 ILE C CA 1
ATOM 4769 C C . ILE C 1 113 ? -10.939 -2.387 67.930 1.00 120.08 99 ILE C C 1
ATOM 4770 O O . ILE C 1 113 ? -10.361 -1.792 67.027 1.00 113.74 99 ILE C O 1
ATOM 4775 N N . ILE C 1 114 ? -10.733 -3.676 68.191 1.00 116.87 100 ILE C N 1
ATOM 4776 C CA . ILE C 1 114 ? -9.913 -4.530 67.306 1.00 113.42 100 ILE C CA 1
ATOM 4777 C C . ILE C 1 114 ? -10.837 -5.421 66.482 1.00 106.72 100 ILE C C 1
ATOM 4778 O O . ILE C 1 114 ? -11.743 -6.032 67.044 1.00 111.64 100 ILE C O 1
ATOM 4783 N N . LEU C 1 115 ? -10.585 -5.502 65.177 1.00 98.89 101 LEU C N 1
ATOM 4784 C CA . LEU C 1 115 ? -11.258 -6.446 64.299 1.00 103.47 101 LEU C CA 1
ATOM 4785 C C . LEU C 1 115 ? -10.231 -7.414 63.771 1.00 106.18 101 LEU C C 1
ATOM 4786 O O . LEU C 1 115 ? -9.310 -7.028 63.034 1.00 116.04 101 LEU C O 1
ATOM 4791 N N . LEU C 1 116 ? -10.417 -8.674 64.125 1.00 108.18 102 LEU C N 1
ATOM 4792 C CA . LEU C 1 116 ? -9.486 -9.720 63.792 1.00 111.24 102 LEU C CA 1
ATOM 4793 C C . LEU C 1 116 ? -10.138 -10.660 62.792 1.00 109.79 102 LEU C C 1
ATOM 4794 O O . LEU C 1 116 ? -11.107 -11.349 63.141 1.00 109.67 102 LEU C O 1
ATOM 4799 N N . PHE C 1 117 ? -9.618 -10.673 61.551 1.00 111.17 103 PHE C N 1
ATOM 4800 C CA . PHE C 1 117 ? -10.088 -11.578 60.508 1.00 112.36 103 PHE C CA 1
ATOM 4801 C C . PHE C 1 117 ? -9.118 -12.729 60.434 1.00 118.56 103 PHE C C 1
ATOM 4802 O O . PHE C 1 117 ? -7.925 -12.515 60.284 1.00 113.54 103 PHE C O 1
ATOM 4810 N N . GLU C 1 118 ? -9.623 -13.947 60.527 1.00 135.88 104 GLU C N 1
ATOM 4811 C CA . GLU C 1 118 ? -8.767 -15.104 60.541 1.00 158.01 104 GLU C CA 1
ATOM 4812 C C . GLU C 1 118 ? -9.340 -16.088 59.508 1.00 160.16 104 GLU C C 1
ATOM 4813 O O . GLU C 1 118 ? -10.546 -16.184 59.321 1.00 155.15 104 GLU C O 1
ATOM 4819 N N . ASP C 1 119 ? -8.452 -16.762 58.781 1.00 167.36 105 ASP C N 1
ATOM 4820 C CA . ASP C 1 119 ? -8.835 -17.780 57.794 1.00 172.17 105 ASP C CA 1
ATOM 4821 C C . ASP C 1 119 ? -8.844 -19.181 58.410 1.00 182.08 105 ASP C C 1
ATOM 4822 O O . ASP C 1 119 ? -8.063 -19.490 59.334 1.00 195.76 105 ASP C O 1
ATOM 4827 N N . THR C 1 120 ? -9.729 -20.019 57.863 1.00 187.24 106 THR C N 1
ATOM 4828 C CA . THR C 1 120 ? -9.924 -21.408 58.313 1.00 189.54 106 THR C CA 1
ATOM 4829 C C . THR C 1 120 ? -8.586 -22.192 58.391 1.00 195.95 106 THR C C 1
ATOM 4830 O O . THR C 1 120 ? -8.187 -22.615 59.487 1.00 192.20 106 THR C O 1
ATOM 4834 N N . LYS C 1 121 ? -7.880 -22.336 57.259 1.00 200.96 107 LYS C N 1
ATOM 4835 C CA . LYS C 1 121 ? -6.469 -22.765 57.309 1.00 209.87 107 LYS C CA 1
ATOM 4836 C C . LYS C 1 121 ? -5.617 -21.723 58.092 1.00 221.89 107 LYS C C 1
ATOM 4837 O O . LYS C 1 121 ? -5.477 -20.575 57.645 1.00 230.51 107 LYS C O 1
ATOM 4843 N N . LYS C 1 122 ? -5.073 -22.137 59.247 1.00 222.97 108 LYS C N 1
ATOM 4844 C CA . LYS C 1 122 ? -4.382 -21.236 60.253 1.00 215.67 108 LYS C CA 1
ATOM 4845 C C . LYS C 1 122 ? -3.188 -20.382 59.687 1.00 208.83 108 LYS C C 1
ATOM 4846 O O . LYS C 1 122 ? -2.013 -20.629 59.928 1.00 204.27 108 LYS C O 1
ATOM 4852 N N . ASP C 1 123 ? -3.555 -19.324 58.986 1.00 195.04 109 ASP C N 1
ATOM 4853 C CA . ASP C 1 123 ? -2.689 -18.639 58.063 1.00 183.43 109 ASP C CA 1
ATOM 4854 C C . ASP C 1 123 ? -3.521 -17.416 57.667 1.00 181.55 109 ASP C C 1
ATOM 4855 O O . ASP C 1 123 ? -4.724 -17.416 57.884 1.00 189.74 109 ASP C O 1
ATOM 4860 N N . ARG C 1 124 ? -2.914 -16.357 57.155 1.00 177.25 110 ARG C N 1
ATOM 4861 C CA . ARG C 1 124 ? -3.607 -15.075 56.949 1.00 166.47 110 ARG C CA 1
ATOM 4862 C C . ARG C 1 124 ? -4.410 -14.597 58.167 1.00 159.24 110 ARG C C 1
ATOM 4863 O O . ARG C 1 124 ? -5.612 -14.837 58.256 1.00 152.63 110 ARG C O 1
ATOM 4871 N N . ILE C 1 125 ? -3.737 -13.939 59.110 1.00 147.41 111 ILE C N 1
ATOM 4872 C CA . ILE C 1 125 ? -4.401 -13.079 60.077 1.00 138.01 111 ILE C CA 1
ATOM 4873 C C . ILE C 1 125 ? -4.357 -11.659 59.568 1.00 136.39 111 ILE C C 1
ATOM 4874 O O . ILE C 1 125 ? -3.288 -11.163 59.203 1.00 128.85 111 ILE C O 1
ATOM 4879 N N . ALA C 1 126 ? -5.504 -10.997 59.567 1.00 138.23 112 ALA C N 1
ATOM 4880 C CA . ALA C 1 126 ? -5.564 -9.551 59.369 1.00 136.20 112 ALA C CA 1
ATOM 4881 C C . ALA C 1 126 ? -6.097 -8.944 60.651 1.00 132.32 112 ALA C C 1
ATOM 4882 O O . ALA C 1 126 ? -7.223 -9.256 61.042 1.00 121.96 112 ALA C O 1
ATOM 4884 N N . GLU C 1 127 ? -5.307 -8.080 61.293 1.00 131.69 113 GLU C N 1
ATOM 4885 C CA . GLU C 1 127 ? -5.738 -7.384 62.495 1.00 130.96 113 GLU C CA 1
ATOM 4886 C C . GLU C 1 127 ? -5.894 -5.901 62.196 1.00 123.79 113 GLU C C 1
ATOM 4887 O O . GLU C 1 127 ? -4.956 -5.265 61.733 1.00 120.17 113 GLU C O 1
ATOM 4893 N N . TYR C 1 128 ? -7.093 -5.368 62.434 1.00 118.80 114 TYR C N 1
ATOM 4894 C CA . TYR C 1 128 ? -7.359 -3.947 62.291 1.00 114.57 114 TYR C CA 1
ATOM 4895 C C . TYR C 1 128 ? -7.688 -3.378 63.667 1.00 113.45 114 TYR C C 1
ATOM 4896 O O . TYR C 1 128 ? -8.352 -4.024 64.498 1.00 100.70 114 TYR C O 1
ATOM 4905 N N . SER C 1 129 ? -7.192 -2.178 63.913 1.00 118.37 115 SER C N 1
ATOM 4906 C CA . SER C 1 129 ? -7.486 -1.450 65.126 1.00 120.12 115 SER C CA 1
ATOM 4907 C C . SER C 1 129 ? -8.136 -0.164 64.683 1.00 120.29 115 SER C C 1
ATOM 4908 O O . SER C 1 129 ? -7.523 0.632 64.008 1.00 120.54 115 SER C O 1
ATOM 4911 N N . LEU C 1 130 ? -9.401 0.016 65.012 1.00 122.48 116 LEU C N 1
ATOM 4912 C CA . LEU C 1 130 ? -10.130 1.189 64.579 1.00 127.74 116 LEU C CA 1
ATOM 4913 C C . LEU C 1 130 ? -10.285 2.108 65.803 1.00 129.08 116 LEU C C 1
ATOM 4914 O O . LEU C 1 130 ? -10.757 1.686 66.854 1.00 118.70 116 LEU C O 1
ATOM 4919 N N . LYS C 1 131 ? -9.881 3.372 65.666 1.00 130.57 117 LYS C N 1
ATOM 4920 C CA . LYS C 1 131 ? -10.049 4.347 66.745 1.00 130.29 117 LYS C CA 1
ATOM 4921 C C . LYS C 1 131 ? -11.538 4.635 66.935 1.00 126.14 117 LYS C C 1
ATOM 4922 O O . LYS C 1 131 ? -12.259 4.742 65.961 1.00 116.48 117 LYS C O 1
ATOM 4928 N N . LEU C 1 132 ? -11.976 4.725 68.188 1.00 132.79 118 LEU C N 1
ATOM 4929 C CA . LEU C 1 132 ? -13.390 4.934 68.540 1.00 131.74 118 LEU C CA 1
ATOM 4930 C C . LEU C 1 132 ? -13.715 6.392 68.663 1.00 132.00 118 LEU C C 1
ATOM 4931 O O . LEU C 1 132 ? -12.817 7.234 68.593 1.00 125.38 118 LEU C O 1
ATOM 4936 N N . MET C 1 133 ? -15.005 6.675 68.796 1.00 137.95 119 MET C N 1
ATOM 4937 C CA . MET C 1 133 ? -15.508 8.040 68.780 1.00 144.61 119 MET C CA 1
ATOM 4938 C C . MET C 1 133 ? -16.414 8.288 69.971 1.00 142.90 119 MET C C 1
ATOM 4939 O O . MET C 1 133 ? -16.934 7.358 70.576 1.00 138.18 119 MET C O 1
ATOM 4944 N N . ASP C 1 134 ? -16.531 9.553 70.348 1.00 141.94 120 ASP C N 1
ATOM 4945 C CA . ASP C 1 134 ? -17.414 9.914 71.445 1.00 137.14 120 ASP C CA 1
ATOM 4946 C C . ASP C 1 134 ? -18.716 10.436 70.885 1.00 133.89 120 ASP C C 1
ATOM 4947 O O . ASP C 1 134 ? -18.706 11.340 70.059 1.00 131.05 120 ASP C O 1
ATOM 4952 N N . ILE C 1 135 ? -19.818 9.821 71.315 1.00 132.28 121 ILE C N 1
ATOM 4953 C CA . ILE C 1 135 ? -21.157 10.078 70.773 1.00 141.07 121 ILE C CA 1
ATOM 4954 C C . ILE C 1 135 ? -22.200 10.145 71.903 1.00 147.91 121 ILE C C 1
ATOM 4955 O O . ILE C 1 135 ? -21.984 9.542 72.952 1.00 149.51 121 ILE C O 1
ATOM 4960 N N . ASP C 1 136 ? -23.309 10.869 71.690 1.00 155.33 122 ASP C N 1
ATOM 4961 C CA . ASP C 1 136 ? -24.406 10.995 72.692 1.00 163.92 122 ASP C CA 1
ATOM 4962 C C . ASP C 1 136 ? -25.503 9.928 72.696 1.00 164.49 122 ASP C C 1
ATOM 4963 O O . ASP C 1 136 ? -26.394 9.877 71.804 1.00 148.29 122 ASP C O 1
ATOM 4968 N N . ALA C 1 137 ? -25.440 9.099 73.759 1.00 167.80 123 ALA C N 1
ATOM 4969 C CA . ALA C 1 137 ? -26.143 7.804 73.865 1.00 163.66 123 ALA C CA 1
ATOM 4970 C C . ALA C 1 137 ? -27.530 7.964 74.465 1.00 157.65 123 ALA C C 1
ATOM 4971 O O . ALA C 1 137 ? -27.774 7.652 75.621 1.00 156.61 123 ALA C O 1
ATOM 4973 N N . ASP C 1 138 ? -28.441 8.444 73.632 1.00 158.69 124 A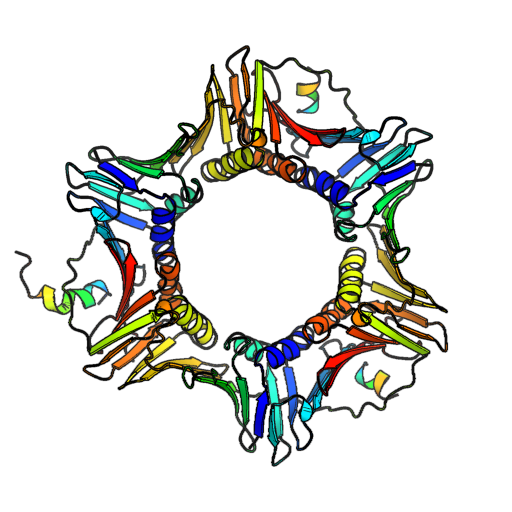SP C N 1
ATOM 4974 C CA . ASP C 1 138 ? -29.863 8.464 73.892 1.00 169.08 124 ASP C CA 1
ATOM 4975 C C . ASP C 1 138 ? -30.394 7.091 73.428 1.00 174.57 124 ASP C C 1
ATOM 4976 O O . ASP C 1 138 ? -31.124 7.035 72.422 1.00 193.48 124 ASP C O 1
ATOM 4981 N N . PHE C 1 139 ? -30.033 5.978 74.101 1.00 168.96 125 PHE C N 1
ATOM 4982 C CA . PHE C 1 139 ? -30.646 4.687 73.741 1.00 166.33 125 PHE C CA 1
ATOM 4983 C C . PHE C 1 139 ? -32.078 4.709 74.275 1.00 164.25 125 PHE C C 1
ATOM 4984 O O . PHE C 1 139 ? -32.302 5.091 75.420 1.00 174.33 125 PHE C O 1
ATOM 4992 N N . LEU C 1 140 ? -33.031 4.313 73.427 1.00 160.45 126 LEU C N 1
ATOM 4993 C CA . LEU C 1 140 ? -34.452 4.349 73.722 1.00 160.20 126 LEU C CA 1
ATOM 4994 C C . LEU C 1 140 ? -34.944 2.924 73.933 1.00 166.62 126 LEU C C 1
ATOM 4995 O O . LEU C 1 140 ? -34.775 2.081 73.051 1.00 174.01 126 LEU C O 1
ATOM 5000 N N . LYS C 1 141 ? -35.529 2.659 75.105 1.00 171.42 127 LYS C N 1
ATOM 5001 C CA . LYS C 1 141 ? -36.316 1.463 75.318 1.00 173.85 127 LYS C CA 1
ATOM 5002 C C . LYS C 1 141 ? -37.552 1.691 74.486 1.00 176.67 127 LYS C C 1
ATOM 5003 O O . LYS C 1 141 ? -38.370 2.544 74.823 1.00 186.05 127 LYS C O 1
ATOM 5009 N N . ILE C 1 142 ? -37.663 0.983 73.364 1.00 175.97 128 ILE C N 1
ATOM 5010 C CA . ILE C 1 142 ? -38.833 1.106 72.504 1.00 166.48 128 ILE C CA 1
ATOM 5011 C C . ILE C 1 142 ? -39.822 0.021 72.925 1.00 156.46 128 ILE C C 1
ATOM 5012 O O . ILE C 1 142 ? -39.581 -1.157 72.722 1.00 145.29 128 ILE C O 1
ATOM 5017 N N . GLU C 1 143 ? -40.931 0.449 73.527 1.00 151.82 129 GLU C N 1
ATOM 5018 C CA . GLU C 1 143 ? -41.992 -0.424 74.009 1.00 159.73 129 GLU C CA 1
ATOM 5019 C C . GLU C 1 143 ? -42.804 -0.823 72.770 1.00 156.90 129 GLU C C 1
ATOM 5020 O O . GLU C 1 143 ? -43.223 0.060 71.976 1.00 157.49 129 GLU C O 1
ATOM 5026 N N . GLU C 1 144 ? -43.029 -2.134 72.596 1.00 152.61 130 GLU C N 1
ATOM 5027 C CA . GLU C 1 144 ? -43.732 -2.629 71.403 1.00 144.84 130 GLU C CA 1
ATOM 5028 C C . GLU C 1 144 ? -45.015 -1.905 71.305 1.00 139.31 130 GLU C C 1
ATOM 5029 O O . GLU C 1 144 ? -45.797 -1.986 72.226 1.00 139.91 130 GLU C O 1
ATOM 5035 N N . LEU C 1 145 ? -45.218 -1.172 70.217 1.00 136.85 131 LEU C N 1
ATOM 5036 C CA . LEU C 1 145 ? -46.510 -0.589 69.963 1.00 146.02 131 LEU C CA 1
ATOM 5037 C C . LEU C 1 145 ? -47.419 -1.679 69.364 1.00 147.80 131 LEU C C 1
ATOM 5038 O O . LEU C 1 145 ? -46.953 -2.746 68.909 1.00 138.14 131 LEU C O 1
ATOM 5043 N N . GLN C 1 146 ? -48.733 -1.439 69.447 1.00 154.66 132 GLN C N 1
ATOM 5044 C CA . GLN C 1 146 ? -49.673 -2.172 68.632 1.00 150.13 132 GLN C CA 1
ATOM 5045 C C . GLN C 1 146 ? -49.872 -1.360 67.359 1.00 134.52 132 GLN C C 1
ATOM 5046 O O . GLN C 1 146 ? -49.874 -0.115 67.373 1.00 130.86 132 GLN C O 1
ATOM 5052 N N . TYR C 1 147 ? -50.013 -2.072 66.253 1.00 126.73 133 TYR C N 1
ATOM 5053 C CA . TYR C 1 147 ? -50.091 -1.445 64.962 1.00 119.13 133 TYR C CA 1
ATOM 5054 C C . TYR C 1 147 ? -51.381 -1.837 64.304 1.00 111.43 133 TYR C C 1
ATOM 5055 O O . TYR C 1 147 ? -51.849 -2.964 64.448 1.00 109.61 133 TYR C O 1
ATOM 5064 N N . ASP C 1 148 ? -51.921 -0.921 63.513 1.00 107.21 134 ASP C N 1
ATOM 5065 C CA . ASP C 1 148 ? -53.167 -1.166 62.820 1.00 109.57 134 ASP C CA 1
ATOM 5066 C C . ASP C 1 148 ? -53.018 -2.278 61.791 1.00 108.88 134 ASP C C 1
ATOM 5067 O O . ASP C 1 148 ? -53.954 -3.028 61.576 1.00 106.42 134 ASP C O 1
ATOM 5072 N N . SER C 1 149 ? -51.852 -2.364 61.135 1.00 111.90 135 SER C N 1
ATOM 5073 C CA . SER C 1 149 ? -51.584 -3.413 60.148 1.00 108.35 135 SER C CA 1
ATOM 5074 C C . SER C 1 149 ? -50.182 -3.923 60.198 1.00 103.83 135 SER C C 1
ATOM 5075 O O . SER C 1 149 ? -49.248 -3.195 60.505 1.00 98.39 135 SER C O 1
ATOM 5078 N N . THR C 1 150 ? -50.057 -5.184 59.831 1.00 105.35 136 THR C N 1
ATOM 5079 C CA . THR C 1 150 ? -48.779 -5.819 59.662 1.00 107.84 136 THR C CA 1
ATOM 5080 C C . THR C 1 150 ? -48.768 -6.574 58.354 1.00 104.67 136 THR C C 1
ATOM 5081 O O . THR C 1 150 ? -49.740 -7.227 58.014 1.00 98.08 136 THR C O 1
ATOM 5085 N N . LEU C 1 151 ? -47.666 -6.455 57.618 1.00 102.77 137 LEU C N 1
ATOM 5086 C CA . LEU C 1 151 ? -47.468 -7.274 56.457 1.00 107.21 137 LEU C CA 1
ATOM 5087 C C . LEU C 1 151 ? -46.046 -7.725 56.360 1.00 104.02 137 LEU C C 1
ATOM 5088 O O . LEU C 1 151 ? -45.164 -7.104 56.926 1.00 106.35 137 LEU C O 1
ATOM 5093 N N . SER C 1 152 ? -45.832 -8.836 55.679 1.00 100.72 138 SER C N 1
ATOM 5094 C CA . SER C 1 152 ? -44.490 -9.194 55.313 1.00 100.88 138 SER C CA 1
ATOM 5095 C C . SER C 1 152 ? -44.510 -9.575 53.866 1.00 97.13 138 SER C C 1
ATOM 5096 O O . SER C 1 152 ? -45.486 -10.149 53.379 1.00 94.91 138 SER C O 1
ATOM 5099 N N . LEU C 1 153 ? -43.433 -9.232 53.173 1.00 96.07 139 LEU C N 1
ATOM 5100 C CA . LEU C 1 153 ? -43.293 -9.538 51.754 1.00 95.49 139 LEU C CA 1
ATOM 5101 C C . LEU C 1 153 ? -41.817 -9.693 51.437 1.00 93.98 139 LEU C C 1
ATOM 5102 O O . LEU C 1 153 ? -40.959 -9.376 52.265 1.00 92.61 139 LEU C O 1
ATOM 5107 N N . PRO C 1 154 ? -41.503 -10.207 50.247 1.00 95.22 140 PRO C N 1
ATOM 5108 C CA . PRO C 1 154 ? -40.092 -10.331 49.933 1.00 97.18 140 PRO C CA 1
ATOM 5109 C C . PRO C 1 154 ? -39.412 -8.985 49.887 1.00 99.72 140 PRO C C 1
ATOM 5110 O O . PRO C 1 154 ? -39.988 -8.037 49.361 1.00 106.86 140 PRO C O 1
ATOM 5114 N N . SER C 1 155 ? -38.204 -8.898 50.418 1.00 99.75 141 SER C N 1
ATOM 5115 C CA . SER C 1 155 ? -37.398 -7.701 50.332 1.00 99.18 141 SER C CA 1
ATOM 5116 C C . SER C 1 155 ? -37.207 -7.200 48.940 1.00 99.16 141 SER C C 1
ATOM 5117 O O . SER C 1 155 ? -37.191 -5.989 48.722 1.00 107.51 141 SER C O 1
ATOM 5120 N N . SER C 1 156 ? -37.014 -8.135 48.021 1.00 96.71 142 SER C N 1
ATOM 5121 C CA . SER C 1 156 ? -36.746 -7.786 46.653 1.00 94.79 142 SER C CA 1
ATOM 5122 C C . SER C 1 156 ? -37.974 -7.157 46.022 1.00 91.34 142 SER C C 1
ATOM 5123 O O . SER C 1 156 ? -37.877 -6.358 45.115 1.00 89.02 142 SER C O 1
ATOM 5126 N N . GLU C 1 157 ? -39.134 -7.536 46.488 1.00 92.25 143 GLU C N 1
ATOM 5127 C CA . GLU C 1 157 ? -40.337 -7.094 45.840 1.00 102.49 143 GLU C CA 1
ATOM 5128 C C . GLU C 1 157 ? -40.642 -5.704 46.314 1.00 96.51 143 GLU C C 1
ATOM 5129 O O . GLU C 1 157 ? -41.023 -4.839 45.530 1.00 88.39 143 GLU C O 1
ATOM 5135 N N . PHE C 1 158 ? -40.489 -5.536 47.624 1.00 92.14 144 PHE C N 1
ATOM 5136 C CA . PHE C 1 158 ? -40.593 -4.268 48.275 1.00 86.42 144 PHE C CA 1
ATOM 5137 C C . PHE C 1 158 ? -39.576 -3.303 47.716 1.00 84.63 144 PHE C C 1
ATOM 5138 O O . PHE C 1 158 ? -39.866 -2.137 47.495 1.00 84.52 144 PHE C O 1
ATOM 5146 N N . SER C 1 159 ? -38.372 -3.787 47.512 1.00 82.34 145 SER C N 1
ATOM 5147 C CA . SER C 1 159 ? -37.325 -2.980 46.963 1.00 86.43 145 SER C CA 1
ATOM 5148 C C . SER C 1 159 ? -37.658 -2.444 45.594 1.00 91.35 145 SER C C 1
ATOM 5149 O O . SER C 1 159 ? -37.365 -1.293 45.300 1.00 104.49 145 SER C O 1
ATOM 5152 N N . LYS C 1 160 ? -38.231 -3.290 44.756 1.00 88.75 146 LYS C N 1
ATOM 5153 C CA . LYS C 1 160 ? -38.577 -2.959 43.383 1.00 85.94 146 LYS C CA 1
ATOM 5154 C C . LYS C 1 160 ? -39.712 -1.974 43.344 1.00 84.35 146 LYS C C 1
ATOM 5155 O O . LYS C 1 160 ? -39.675 -1.039 42.597 1.00 89.87 146 LYS C O 1
ATOM 5161 N N . ILE C 1 161 ? -40.734 -2.193 44.141 1.00 83.77 147 ILE C N 1
ATOM 5162 C CA . ILE C 1 161 ? -41.814 -1.214 44.314 1.00 84.09 147 ILE C CA 1
ATOM 5163 C C . ILE C 1 161 ? -41.314 0.176 44.663 1.00 80.13 147 ILE C C 1
ATOM 5164 O O . ILE C 1 161 ? -41.707 1.133 44.039 1.00 82.10 147 ILE C O 1
ATOM 5169 N N . VAL C 1 162 ? -40.475 0.269 45.687 1.00 77.85 148 VAL C N 1
ATOM 5170 C CA . VAL C 1 162 ? -39.955 1.548 46.127 1.00 76.21 148 VAL C CA 1
ATOM 5171 C C . VAL C 1 162 ? -39.129 2.171 45.037 1.00 78.41 148 VAL C C 1
ATOM 5172 O O . VAL C 1 162 ? -39.342 3.312 44.709 1.00 75.43 148 VAL C O 1
ATOM 5176 N N . ARG C 1 163 ? -38.169 1.413 44.503 1.00 85.28 149 ARG C N 1
ATOM 5177 C CA . ARG C 1 163 ? -37.285 1.916 43.443 1.00 84.35 149 ARG C CA 1
ATOM 5178 C C . ARG C 1 163 ? -38.094 2.384 42.245 1.00 83.94 149 ARG C C 1
ATOM 5179 O O . ARG C 1 163 ? -37.800 3.419 41.701 1.00 86.44 149 ARG C O 1
ATOM 5187 N N . ASP C 1 164 ? -39.141 1.664 41.870 1.00 80.86 150 ASP C N 1
ATOM 5188 C CA . ASP C 1 164 ? -39.943 2.064 40.725 1.00 82.65 150 ASP C CA 1
ATOM 5189 C C . ASP C 1 164 ? -40.736 3.326 40.945 1.00 78.23 150 ASP C C 1
ATOM 5190 O O . ASP C 1 164 ? -40.661 4.258 40.156 1.00 78.60 150 ASP C O 1
ATOM 5195 N N . LEU C 1 165 ? -41.463 3.379 42.030 1.00 76.63 151 LEU C N 1
ATOM 5196 C CA . LEU C 1 165 ? -42.302 4.548 42.289 1.00 76.42 151 LEU C CA 1
ATOM 5197 C C . LEU C 1 165 ? -41.507 5.778 42.599 1.00 77.66 151 LEU C C 1
ATOM 5198 O O . LEU C 1 165 ? -41.998 6.849 42.346 1.00 77.39 151 LEU C O 1
ATOM 5203 N N . SER C 1 166 ? -40.300 5.641 43.129 1.00 81.96 152 SER C N 1
ATOM 5204 C CA . SER C 1 166 ? -39.461 6.784 43.444 1.00 82.72 152 SER C CA 1
ATOM 5205 C C . SER C 1 166 ? -39.219 7.631 42.278 1.00 83.23 152 SER C C 1
ATOM 5206 O O . SER C 1 166 ? -38.994 8.803 42.418 1.00 87.25 152 SER C O 1
ATOM 5209 N N . GLN C 1 167 ? -39.189 7.018 41.110 1.00 86.03 153 GLN C N 1
ATOM 5210 C CA . GLN C 1 167 ? -38.988 7.722 39.866 1.00 89.55 153 GLN C CA 1
ATOM 5211 C C . GLN C 1 167 ? -40.110 8.628 39.453 1.00 87.96 153 GLN C C 1
ATOM 5212 O O . GLN C 1 167 ? -39.892 9.442 38.598 1.00 95.81 153 GLN C O 1
ATOM 5218 N N . LEU C 1 168 ? -41.284 8.470 40.022 1.00 84.91 154 LEU C N 1
ATOM 5219 C CA . LEU C 1 168 ? -42.397 9.354 39.740 1.00 88.99 154 LEU C CA 1
ATOM 5220 C C . LEU C 1 168 ? -42.553 10.450 40.763 1.00 86.64 154 LEU C C 1
ATOM 5221 O O . LEU C 1 168 ? -43.021 11.477 40.410 1.00 89.37 154 LEU C O 1
ATOM 5226 N N . SER C 1 169 ? -42.232 10.228 42.026 1.00 88.87 155 SER C N 1
ATOM 5227 C CA . SER C 1 169 ? -42.332 11.300 43.031 1.00 94.82 155 SER C CA 1
ATOM 5228 C C . SER C 1 169 ? -41.412 11.104 44.220 1.00 92.92 155 SER C C 1
ATOM 5229 O O . SER C 1 169 ? -40.801 10.053 44.375 1.00 90.42 155 SER C O 1
ATOM 5232 N N . ASP C 1 170 ? -41.327 12.145 45.041 1.00 95.18 156 ASP C N 1
ATOM 5233 C CA . ASP C 1 170 ? -40.605 12.105 46.316 1.00 94.59 156 ASP C CA 1
ATOM 5234 C C . ASP C 1 170 ? -41.442 11.535 47.464 1.00 86.94 156 ASP C C 1
ATOM 5235 O O . ASP C 1 170 ? -40.943 11.457 48.569 1.00 82.10 156 ASP C O 1
ATOM 5240 N N . SER C 1 171 ? -42.687 11.151 47.207 1.00 86.26 157 SER C N 1
ATOM 5241 C CA . SER C 1 171 ? -43.579 10.628 48.231 1.00 89.45 157 SER C CA 1
ATOM 5242 C C . SER C 1 171 ? -44.272 9.389 47.729 1.00 91.18 157 SER C C 1
ATOM 5243 O O . SER C 1 171 ? -44.721 9.314 46.581 1.00 95.83 157 SER C O 1
ATOM 5246 N N . ILE C 1 172 ? -44.375 8.402 48.597 1.00 91.07 158 ILE C N 1
ATOM 5247 C CA . ILE C 1 172 ? -44.980 7.140 48.258 1.00 89.63 158 ILE C CA 1
ATOM 5248 C C . ILE C 1 172 ? -45.999 6.873 49.353 1.00 86.73 158 ILE C C 1
ATOM 5249 O O . ILE C 1 172 ? -45.700 6.984 50.552 1.00 81.48 158 ILE C O 1
ATOM 5254 N N . ASN C 1 173 ? -47.195 6.522 48.923 1.00 87.04 159 ASN C N 1
ATOM 5255 C CA . ASN C 1 173 ? -48.302 6.393 49.807 1.00 92.97 159 ASN C CA 1
ATOM 5256 C C . ASN C 1 173 ? -48.613 4.916 49.936 1.00 93.05 159 ASN C C 1
ATOM 5257 O O . ASN C 1 173 ? -48.777 4.257 48.936 1.00 94.34 159 ASN C O 1
ATOM 5262 N N . ILE C 1 174 ? -48.695 4.417 51.153 1.00 97.82 160 ILE C N 1
ATOM 5263 C CA . ILE C 1 174 ? -49.018 3.019 51.417 1.00 103.00 160 ILE C CA 1
ATOM 5264 C C . ILE C 1 174 ? -50.407 2.946 52.019 1.00 105.66 160 ILE C C 1
ATOM 5265 O O . ILE C 1 174 ? -50.653 3.570 53.038 1.00 108.52 160 ILE C O 1
ATOM 5270 N N . MET C 1 175 ? -51.265 2.132 51.424 1.00 101.70 161 MET C N 1
ATOM 5271 C CA . MET C 1 175 ? -52.692 2.165 51.710 1.00 102.42 161 MET C CA 1
ATOM 5272 C C . MET C 1 175 ? -53.107 0.756 51.882 1.00 102.21 161 MET C C 1
ATOM 5273 O O . MET C 1 175 ? -52.991 -0.047 50.938 1.00 100.13 161 MET C O 1
ATOM 5278 N N . ILE C 1 176 ? -53.570 0.423 53.088 1.00 104.48 162 ILE C N 1
ATOM 5279 C CA . ILE C 1 176 ? -54.000 -0.941 53.381 1.00 104.91 162 ILE C CA 1
ATOM 5280 C C . ILE C 1 176 ? -55.489 -1.065 53.652 1.00 108.36 162 ILE C C 1
ATOM 5281 O O . ILE C 1 176 ? -56.061 -0.323 54.450 1.00 111.85 162 ILE C O 1
ATOM 5286 N N . THR C 1 177 ? -56.105 -1.996 52.929 1.00 109.55 163 THR C N 1
ATOM 5287 C CA . THR C 1 177 ? -57.494 -2.334 53.126 1.00 113.73 163 THR C CA 1
ATOM 5288 C C . THR C 1 177 ? -57.529 -3.836 53.257 1.00 113.16 163 THR C C 1
ATOM 5289 O O . THR C 1 177 ? -56.503 -4.489 53.257 1.00 107.53 163 THR C O 1
ATOM 5293 N N . LYS C 1 178 ? -58.713 -4.388 53.403 1.00 122.54 164 LYS C N 1
ATOM 5294 C CA . LYS C 1 178 ? -58.848 -5.802 53.705 1.00 127.95 164 LYS C CA 1
ATOM 5295 C C . LYS C 1 178 ? -58.438 -6.600 52.479 1.00 124.61 164 LYS C C 1
ATOM 5296 O O . LYS C 1 178 ? -58.929 -6.355 51.385 1.00 116.97 164 LYS C O 1
ATOM 5302 N N . GLU C 1 179 ? -57.477 -7.503 52.647 1.00 128.06 165 GLU C N 1
ATOM 5303 C CA . GLU C 1 179 ? -56.975 -8.314 51.516 1.00 129.05 165 GLU C CA 1
ATOM 5304 C C . GLU C 1 179 ? -56.398 -7.501 50.309 1.00 116.14 165 GLU C C 1
ATOM 5305 O O . GLU C 1 179 ? -56.420 -7.966 49.174 1.00 104.66 165 GLU C O 1
ATOM 5311 N N . THR C 1 180 ? -55.836 -6.320 50.592 1.00 110.77 166 THR C N 1
ATOM 5312 C CA . THR C 1 180 ? -55.251 -5.422 49.569 1.00 105.40 166 THR C CA 1
ATOM 5313 C C . THR C 1 180 ? -54.209 -4.484 50.169 1.00 99.90 166 THR C C 1
ATOM 5314 O O . THR C 1 180 ? -54.477 -3.741 51.109 1.00 108.87 166 THR C O 1
ATOM 5318 N N . ILE C 1 181 ? -53.035 -4.489 49.570 1.00 93.89 167 ILE C N 1
ATOM 5319 C CA . ILE C 1 181 ? -51.982 -3.536 49.874 1.00 95.25 167 ILE C CA 1
ATOM 5320 C C . ILE C 1 181 ? -51.731 -2.733 48.603 1.00 92.84 167 ILE C C 1
ATOM 5321 O O . ILE C 1 181 ? -51.577 -3.314 47.532 1.00 89.51 167 ILE C O 1
ATOM 5326 N N . LYS C 1 182 ? -51.708 -1.409 48.718 1.00 93.15 168 LYS C N 1
ATOM 5327 C CA . LYS C 1 182 ? -51.626 -0.538 47.544 1.00 92.51 168 LYS C CA 1
ATOM 5328 C C . LYS C 1 182 ? -50.550 0.494 47.782 1.00 89.33 168 LYS C C 1
ATOM 5329 O O . LYS C 1 182 ? -50.610 1.212 48.781 1.00 92.61 168 LYS C O 1
ATOM 5335 N N . PHE C 1 183 ? -49.539 0.531 46.908 1.00 86.78 169 PHE C N 1
ATOM 5336 C CA . PHE C 1 183 ? -48.463 1.525 46.977 1.00 85.58 169 PHE C CA 1
ATOM 5337 C C . PHE C 1 183 ? -48.681 2.507 45.848 1.00 84.69 169 PHE C C 1
ATOM 5338 O O . PHE C 1 183 ? -48.862 2.082 44.719 1.00 85.47 169 PHE C O 1
ATOM 5346 N N . VAL C 1 184 ? -48.671 3.806 46.134 1.00 84.39 170 VAL C N 1
ATOM 5347 C CA . VAL C 1 184 ? -48.984 4.814 45.110 1.00 86.43 170 VAL C CA 1
ATOM 5348 C C . VAL C 1 184 ? -48.016 5.991 45.149 1.00 86.03 170 VAL C C 1
ATOM 5349 O O . VAL C 1 184 ? -47.665 6.475 46.229 1.00 88.93 170 VAL C O 1
ATOM 5353 N N . ALA C 1 185 ? -47.607 6.456 43.976 1.00 85.08 171 ALA C N 1
ATOM 5354 C CA . ALA C 1 185 ? -46.811 7.665 43.861 1.00 88.97 171 ALA C CA 1
ATOM 5355 C C . ALA C 1 185 ? -47.382 8.488 42.738 1.00 89.28 171 ALA C C 1
ATOM 5356 O O . ALA C 1 185 ? -47.871 7.970 41.725 1.00 87.49 171 ALA C O 1
ATOM 5358 N N . ASP C 1 186 ? -47.289 9.792 42.915 1.00 93.21 172 ASP C N 1
ATOM 5359 C CA . ASP C 1 186 ? -47.969 10.681 42.008 1.00 95.61 172 ASP C CA 1
ATOM 5360 C C . ASP C 1 186 ? -47.102 11.903 41.801 1.00 95.05 172 ASP C C 1
ATOM 5361 O O . ASP C 1 186 ? -46.695 12.565 42.781 1.00 109.21 172 ASP C O 1
ATOM 5366 N N . GLY C 1 187 ? -46.801 12.202 40.547 1.00 89.37 173 GLY C N 1
ATOM 5367 C CA . GLY C 1 187 ? -45.860 13.261 40.279 1.00 89.79 173 GLY C CA 1
ATOM 5368 C C . GLY C 1 187 ? -46.070 13.913 38.952 1.00 91.26 173 GLY C C 1
ATOM 5369 O O . GLY C 1 187 ? -47.126 13.779 38.298 1.00 83.05 173 GLY C O 1
ATOM 5370 N N . ASP C 1 188 ? -45.017 14.609 38.544 1.00 96.36 174 ASP C N 1
ATOM 5371 C CA . ASP C 1 188 ? -45.103 15.485 37.397 1.00 99.87 174 ASP C CA 1
ATOM 5372 C C . ASP C 1 188 ? -45.214 14.708 36.130 1.00 92.55 174 ASP C C 1
ATOM 5373 O O . ASP C 1 188 ? -46.107 15.001 35.385 1.00 92.94 174 ASP C O 1
ATOM 5378 N N . ILE C 1 189 ? -44.424 13.670 35.896 1.00 92.60 175 ILE C N 1
ATOM 5379 C CA . ILE C 1 189 ? -44.597 12.942 34.621 1.00 96.26 175 ILE C CA 1
ATOM 5380 C C . ILE C 1 189 ? -45.900 12.130 34.511 1.00 91.63 175 ILE C C 1
ATOM 5381 O O . ILE C 1 189 ? -46.407 11.852 33.423 1.00 92.52 175 ILE C O 1
ATOM 5386 N N . GLY C 1 190 ? -46.412 11.728 35.653 1.00 88.69 176 GLY C N 1
ATOM 5387 C CA . GLY C 1 190 ? -47.599 10.888 35.732 1.00 89.25 176 GLY C CA 1
ATOM 5388 C C . GLY C 1 190 ? -47.684 10.263 37.121 1.00 88.50 176 GLY C C 1
ATOM 5389 O O . GLY C 1 190 ? -47.091 10.765 38.073 1.00 92.34 176 GLY C O 1
ATOM 5390 N N . SER C 1 191 ? -48.400 9.155 37.229 1.00 85.09 177 SER C N 1
ATOM 5391 C CA . SER C 1 191 ? -48.597 8.489 38.510 1.00 83.66 177 SER C CA 1
ATOM 5392 C C . SER C 1 191 ? -48.526 6.989 38.345 1.00 82.01 177 SER C C 1
ATOM 5393 O O . SER C 1 191 ? -48.614 6.442 37.229 1.00 87.59 177 SER C O 1
ATOM 5396 N N . GLY C 1 192 ? -48.397 6.307 39.458 1.00 78.48 178 GLY C N 1
ATOM 5397 C CA . GLY C 1 192 ? -48.306 4.881 39.398 1.00 79.96 178 GLY C CA 1
ATOM 5398 C C . GLY C 1 192 ? -48.737 4.229 40.649 1.00 78.28 178 GLY C C 1
ATOM 5399 O O . GLY C 1 192 ? -48.566 4.805 41.713 1.00 77.21 178 GLY C O 1
ATOM 5400 N N . SER C 1 193 ? -49.293 3.032 40.525 1.00 79.66 179 SER C N 1
ATOM 5401 C CA . SER C 1 193 ? -49.638 2.281 41.700 1.00 83.74 179 SER C CA 1
ATOM 5402 C C . SER C 1 193 ? -49.351 0.798 41.552 1.00 80.42 179 SER C C 1
ATOM 5403 O O . SER C 1 193 ? -49.654 0.205 40.527 1.00 84.69 179 SER C O 1
ATOM 5406 N N . VAL C 1 194 ? -48.850 0.205 42.618 1.00 74.69 180 VAL C N 1
ATOM 5407 C CA . VAL C 1 194 ? -48.707 -1.220 42.658 1.00 75.63 180 VAL C CA 1
ATOM 5408 C C . VAL C 1 194 ? -49.685 -1.784 43.693 1.00 78.46 180 VAL C C 1
ATOM 5409 O O . VAL C 1 194 ? -49.583 -1.463 44.855 1.00 77.34 180 VAL C O 1
ATOM 5413 N N . ILE C 1 195 ? -50.593 -2.646 43.256 1.00 82.36 181 ILE C N 1
ATOM 5414 C CA . ILE C 1 195 ? -51.519 -3.333 44.123 1.00 84.74 181 ILE C CA 1
ATOM 5415 C C . ILE C 1 195 ? -51.080 -4.778 44.256 1.00 83.49 181 ILE C C 1
ATOM 5416 O O . ILE C 1 195 ? -51.009 -5.461 43.272 1.00 81.37 181 ILE C O 1
ATOM 5421 N N . ILE C 1 196 ? -50.795 -5.239 45.466 1.00 88.87 182 ILE C N 1
ATOM 5422 C CA . ILE C 1 196 ? -50.472 -6.667 45.703 1.00 93.59 182 ILE C CA 1
ATOM 5423 C C . ILE C 1 196 ? -51.455 -7.188 46.696 1.00 93.30 182 ILE C C 1
ATOM 5424 O O . ILE C 1 196 ? -51.906 -6.466 47.549 1.00 87.90 182 ILE C O 1
ATOM 5429 N N . LYS C 1 197 ? -51.738 -8.468 46.586 1.00 99.44 183 LYS C N 1
ATOM 5430 C CA . LYS C 1 197 ? -52.759 -9.123 47.401 1.00 101.09 183 LYS C CA 1
ATOM 5431 C C . LYS C 1 197 ? -52.068 -10.234 48.141 1.00 97.95 183 LYS C C 1
ATOM 5432 O O . LYS C 1 197 ? -51.110 -10.791 47.603 1.00 94.23 183 LYS C O 1
ATOM 5438 N N . PRO C 1 198 ? -52.503 -10.528 49.388 1.00 100.88 184 PRO C N 1
ATOM 5439 C CA . PRO C 1 198 ? -51.929 -11.636 50.172 1.00 103.15 184 PRO C CA 1
ATOM 5440 C C . PRO C 1 198 ? -52.097 -12.942 49.449 1.00 102.42 184 PRO C C 1
ATOM 5441 O O . PRO C 1 198 ? -53.126 -13.145 48.817 1.00 96.84 184 PRO C O 1
ATOM 5445 N N . PHE C 1 199 ? -51.059 -13.769 49.468 1.00 106.84 185 PHE C N 1
ATOM 5446 C CA . PHE C 1 199 ? -51.124 -15.056 48.813 1.00 122.01 185 PHE C CA 1
ATOM 5447 C C . PHE C 1 199 ? -50.004 -15.921 49.329 1.00 128.37 185 PHE C C 1
ATOM 5448 O O . PHE C 1 199 ? -48.940 -15.407 49.672 1.00 117.97 185 PHE C O 1
ATOM 5456 N N . VAL C 1 200 ? -50.300 -17.220 49.458 1.00 140.41 186 VAL C N 1
ATOM 5457 C CA . VAL C 1 200 ? -49.336 -18.180 49.971 1.00 140.63 186 VAL C CA 1
ATOM 5458 C C . VAL C 1 200 ? -49.124 -19.186 48.868 1.00 143.59 186 VAL C C 1
ATOM 5459 O O . VAL C 1 200 ? -50.057 -19.858 48.468 1.00 147.57 186 VAL C O 1
ATOM 5463 N N . ASP C 1 201 ? -47.907 -19.234 48.343 1.00 151.02 187 ASP C N 1
ATOM 5464 C CA . ASP C 1 201 ? -47.526 -20.192 47.307 1.00 158.07 187 ASP C CA 1
ATOM 5465 C C . ASP C 1 201 ? -46.690 -21.265 47.982 1.00 160.07 187 ASP C C 1
ATOM 5466 O O . ASP C 1 201 ? -45.631 -20.979 48.534 1.00 161.19 187 ASP C O 1
ATOM 5471 N N . MET C 1 202 ? -47.171 -22.505 47.940 1.00 170.70 188 MET C N 1
ATOM 5472 C CA . MET C 1 202 ? -46.563 -23.599 48.691 1.00 171.97 188 MET C CA 1
ATOM 5473 C C . MET C 1 202 ? -45.234 -24.059 48.102 1.00 166.54 188 MET C C 1
ATOM 5474 O O . MET C 1 202 ? -44.331 -24.422 48.859 1.00 162.86 188 MET C O 1
ATOM 5479 N N . GLU C 1 203 ? -45.111 -24.033 46.766 1.00 164.95 189 GLU C N 1
ATOM 5480 C CA . GLU C 1 203 ? -43.823 -24.272 46.042 1.00 171.27 189 GLU C CA 1
ATOM 5481 C C . GLU C 1 203 ? -42.631 -23.548 46.717 1.00 182.33 189 GLU C C 1
ATOM 5482 O O . GLU C 1 203 ? -41.651 -24.206 47.080 1.00 196.61 189 GLU C O 1
ATOM 5488 N N . HIS C 1 204 ? -42.705 -22.223 46.842 1.00 183.59 190 HIS C N 1
ATOM 5489 C CA . HIS C 1 204 ? -41.737 -21.476 47.631 1.00 181.70 190 HIS C CA 1
ATOM 5490 C C . HIS C 1 204 ? -42.419 -20.424 48.476 1.00 166.59 190 HIS C C 1
ATOM 5491 O O . HIS C 1 204 ? -42.799 -19.397 47.956 1.00 144.64 190 HIS C O 1
ATOM 5498 N N . PRO C 1 205 ? -42.559 -20.695 49.793 1.00 171.86 191 PRO C N 1
ATOM 5499 C CA . PRO C 1 205 ? -43.304 -19.788 50.658 1.00 173.98 191 PRO C CA 1
ATOM 5500 C C . PRO C 1 205 ? -42.493 -18.563 51.075 1.00 169.20 191 PRO C C 1
ATOM 5501 O O . PRO C 1 205 ? -43.011 -17.706 51.814 1.00 163.00 191 PRO C O 1
ATOM 5505 N N . GLU C 1 206 ? -41.241 -18.471 50.636 1.00 171.01 192 GLU C N 1
ATOM 5506 C CA . GLU C 1 206 ? -40.497 -17.223 50.763 1.00 177.29 192 GLU C CA 1
ATOM 5507 C C . GLU C 1 206 ? -41.123 -16.097 49.899 1.00 167.50 192 GLU C C 1
ATOM 5508 O O . GLU C 1 206 ? -41.159 -14.931 50.349 1.00 177.65 192 GLU C O 1
ATOM 5514 N N . THR C 1 207 ? -41.705 -16.446 48.740 1.00 145.27 193 THR C N 1
ATOM 5515 C CA . THR C 1 207 ? -42.419 -15.444 47.931 1.00 124.18 193 THR C CA 1
ATOM 5516 C C . THR C 1 207 ? -43.805 -14.982 48.456 1.00 119.46 193 THR C C 1
ATOM 5517 O O . THR C 1 207 ? -44.449 -14.112 47.842 1.00 108.90 193 THR C O 1
ATOM 5521 N N . SER C 1 208 ? -44.255 -15.538 49.585 1.00 122.31 194 SER C N 1
ATOM 5522 C CA . SER C 1 208 ? -45.557 -15.212 50.132 1.00 119.70 194 SER C CA 1
ATOM 5523 C C . SER C 1 208 ? -45.678 -13.795 50.576 1.00 109.77 194 SER C C 1
ATOM 5524 O O . SER C 1 208 ? -44.708 -13.165 50.998 1.00 106.20 194 SER C O 1
ATOM 5527 N N . ILE C 1 209 ? -46.906 -13.314 50.493 1.00 104.17 195 ILE C N 1
ATOM 5528 C CA . ILE C 1 209 ? -47.277 -12.011 50.986 1.00 99.69 195 ILE C CA 1
ATOM 5529 C C . ILE C 1 209 ? -48.335 -12.234 52.028 1.00 99.84 195 ILE C C 1
ATOM 5530 O O . ILE C 1 209 ? -49.374 -12.807 51.728 1.00 102.64 195 ILE C O 1
ATOM 5535 N N . LYS C 1 210 ? -48.068 -11.794 53.247 1.00 109.14 196 LYS C N 1
ATOM 5536 C CA . LYS C 1 210 ? -48.966 -12.010 54.382 1.00 112.45 196 LYS C CA 1
ATOM 5537 C C . LYS C 1 210 ? -49.432 -10.669 54.917 1.00 106.73 196 LYS C C 1
ATOM 5538 O O . LYS C 1 210 ? -48.713 -9.708 54.839 1.00 111.56 196 LYS C O 1
ATOM 5544 N N . LEU C 1 211 ? -50.637 -10.626 55.468 1.00 106.56 197 LEU C N 1
ATOM 5545 C CA . LEU C 1 211 ? -51.275 -9.365 55.878 1.00 104.68 197 LEU C CA 1
ATOM 5546 C C . LEU C 1 211 ? -52.202 -9.590 57.082 1.00 108.32 197 LEU C C 1
ATOM 5547 O O . LEU C 1 211 ? -53.014 -10.475 57.083 1.00 110.29 197 LEU C O 1
ATOM 5552 N N . GLU C 1 212 ? -52.077 -8.777 58.113 1.00 113.96 198 GLU C N 1
ATOM 5553 C CA . GLU C 1 212 ? -52.954 -8.816 59.232 1.00 120.39 198 GLU C CA 1
ATOM 5554 C C . GLU C 1 212 ? -53.445 -7.370 59.351 1.00 122.56 198 GLU C C 1
ATOM 5555 O O . GLU C 1 212 ? -52.650 -6.481 59.618 1.00 132.11 198 GLU C O 1
ATOM 5561 N N . MET C 1 213 ? -54.734 -7.140 59.152 1.00 126.93 199 MET C N 1
ATOM 5562 C CA . MET C 1 213 ? -55.287 -5.802 59.241 1.00 130.43 199 MET C CA 1
ATOM 5563 C C . MET C 1 213 ? -56.335 -5.717 60.340 1.00 133.55 199 MET C C 1
ATOM 5564 O O . MET C 1 213 ? -57.325 -6.411 60.288 1.00 133.04 199 MET C O 1
ATOM 5569 N N . ASP C 1 214 ? -56.115 -4.866 61.336 1.00 137.31 200 ASP C N 1
ATOM 5570 C CA . ASP C 1 214 ? -57.168 -4.522 62.297 1.00 141.45 200 ASP C CA 1
ATOM 5571 C C . ASP C 1 214 ? -57.926 -3.325 61.757 1.00 142.39 200 ASP C C 1
ATOM 5572 O O . ASP C 1 214 ? -59.133 -3.340 61.703 1.00 152.53 200 ASP C O 1
ATOM 5577 N N . GLN C 1 215 ? -57.221 -2.275 61.376 1.00 142.87 201 GLN C N 1
ATOM 5578 C CA . GLN C 1 215 ? -57.846 -1.076 60.819 1.00 139.03 201 GLN C CA 1
ATOM 5579 C C . GLN C 1 215 ? -57.182 -0.770 59.478 1.00 128.72 201 GLN C C 1
ATOM 5580 O O . GLN C 1 215 ? -55.982 -1.040 59.294 1.00 120.19 201 GLN C O 1
ATOM 5586 N N . PRO C 1 216 ? -57.941 -0.182 58.546 1.00 124.36 202 PRO C N 1
ATOM 5587 C CA . PRO C 1 216 ? -57.292 0.385 57.376 1.00 121.24 202 PRO C CA 1
ATOM 5588 C C . PRO C 1 216 ? -56.302 1.477 57.752 1.00 118.05 202 PRO C C 1
ATOM 5589 O O . PRO C 1 216 ? -56.485 2.180 58.740 1.00 121.62 202 PRO C O 1
ATOM 5593 N N . VAL C 1 217 ? -55.251 1.595 56.960 1.00 114.33 203 VAL C N 1
ATOM 5594 C CA . VAL C 1 217 ? -54.250 2.633 57.155 1.00 115.23 203 VAL C CA 1
ATOM 5595 C C . VAL C 1 217 ? -53.922 3.264 55.826 1.00 111.31 203 VAL C C 1
ATOM 5596 O O . VAL C 1 217 ? -54.112 2.652 54.778 1.00 115.17 203 VAL C O 1
ATOM 5600 N N . ASP C 1 218 ? -53.431 4.496 55.899 1.00 107.65 204 ASP C N 1
ATOM 5601 C CA . ASP C 1 218 ? -53.174 5.313 54.743 1.00 109.99 204 ASP C CA 1
ATOM 5602 C C . ASP C 1 218 ? -52.091 6.298 55.182 1.00 114.19 204 ASP C C 1
ATOM 5603 O O . ASP C 1 218 ? -52.384 7.330 55.806 1.00 127.32 204 ASP C O 1
ATOM 5608 N N . LEU C 1 219 ? -50.840 5.974 54.866 1.00 113.04 205 LEU C N 1
ATOM 5609 C CA . LEU C 1 219 ? -49.687 6.782 55.254 1.00 109.40 205 LEU C CA 1
ATOM 5610 C C . LEU C 1 219 ? -48.879 7.152 54.038 1.00 100.45 205 LEU C C 1
ATOM 5611 O O . LEU C 1 219 ? -48.909 6.454 53.052 1.00 99.96 205 LEU C O 1
ATOM 5616 N N . THR C 1 220 ? -48.156 8.255 54.127 1.00 94.60 206 THR C N 1
ATOM 5617 C CA . THR C 1 220 ? -47.282 8.683 53.057 1.00 91.39 206 THR C CA 1
ATOM 5618 C C . THR C 1 220 ? -45.904 8.824 53.632 1.00 90.59 206 THR C C 1
ATOM 5619 O O . THR C 1 220 ? -45.768 9.262 54.764 1.00 95.49 206 THR C O 1
ATOM 5623 N N . PHE C 1 221 ? -44.894 8.453 52.853 1.00 86.88 207 PHE C N 1
ATOM 5624 C CA . PHE C 1 221 ? -43.511 8.485 53.299 1.00 86.72 207 PHE C CA 1
ATOM 5625 C C . PHE C 1 221 ? -42.611 9.117 52.255 1.00 85.35 207 PHE C C 1
ATOM 5626 O O . PHE C 1 221 ? -42.921 9.080 51.096 1.00 85.22 207 PHE C O 1
ATOM 5634 N N . GLY C 1 222 ? -41.516 9.720 52.679 1.00 86.75 208 GLY C N 1
ATOM 5635 C CA . GLY C 1 222 ? -40.511 10.223 51.766 1.00 87.23 208 GLY C CA 1
ATOM 5636 C C . GLY C 1 222 ? -39.758 9.116 51.051 1.00 90.70 208 GLY C C 1
ATOM 5637 O O . GLY C 1 222 ? -39.257 8.180 51.649 1.00 98.78 208 GLY C O 1
ATOM 5638 N N . ALA C 1 223 ? -39.667 9.213 49.739 1.00 89.29 209 ALA C N 1
ATOM 5639 C CA . ALA C 1 223 ? -39.007 8.215 48.976 1.00 82.73 209 ALA C CA 1
ATOM 5640 C C . ALA C 1 223 ? -37.513 8.143 49.316 1.00 88.35 209 ALA C C 1
ATOM 5641 O O . ALA C 1 223 ? -36.948 7.086 49.289 1.00 89.38 209 ALA C O 1
ATOM 5643 N N . LYS C 1 224 ? -36.877 9.278 49.608 1.00 96.53 210 LYS C N 1
ATOM 5644 C CA . LYS C 1 224 ? -35.480 9.328 50.073 1.00 100.00 210 LYS C CA 1
ATOM 5645 C C . LYS C 1 224 ? -35.209 8.334 51.187 1.00 94.04 210 LYS C C 1
ATOM 5646 O O . LYS C 1 224 ? -34.201 7.689 51.221 1.00 89.70 210 LYS C O 1
ATOM 5652 N N . TYR C 1 225 ? -36.127 8.253 52.120 1.00 94.94 211 TYR C N 1
ATOM 5653 C CA . TYR C 1 225 ? -35.932 7.411 53.290 1.00 95.94 211 TYR C CA 1
ATOM 5654 C C . TYR C 1 225 ? -36.275 5.963 52.986 1.00 89.65 211 TYR C C 1
ATOM 5655 O O . TYR C 1 225 ? -35.550 5.077 53.407 1.00 90.64 211 TYR C O 1
ATOM 5664 N N . LEU C 1 226 ? -37.340 5.718 52.239 1.00 81.74 212 LEU C N 1
ATOM 5665 C CA . LEU C 1 226 ? -37.612 4.370 51.811 1.00 82.09 212 LEU C CA 1
ATOM 5666 C C . LEU C 1 226 ? -36.441 3.779 50.983 1.00 86.90 212 LEU C C 1
ATOM 5667 O O . LEU C 1 226 ? -36.157 2.580 51.107 1.00 91.96 212 LEU C O 1
ATOM 5672 N N . LEU C 1 227 ? -35.745 4.608 50.187 1.00 89.48 213 LEU C N 1
ATOM 5673 C CA . LEU C 1 227 ? -34.629 4.120 49.347 1.00 88.95 213 LEU C CA 1
ATOM 5674 C C . LEU C 1 227 ? -33.381 3.714 50.116 1.00 92.81 213 LEU C C 1
ATOM 5675 O O . LEU C 1 227 ? -32.534 2.978 49.575 1.00 87.03 213 LEU C O 1
ATOM 5680 N N . ASP C 1 228 ? -33.277 4.215 51.350 1.00 98.34 214 ASP C N 1
ATOM 5681 C CA . ASP C 1 228 ? -32.265 3.783 52.310 1.00 100.07 214 ASP C CA 1
ATOM 5682 C C . ASP C 1 228 ? -32.723 2.576 53.151 1.00 95.51 214 ASP C C 1
ATOM 5683 O O . ASP C 1 228 ? -31.915 1.721 53.558 1.00 95.87 214 ASP C O 1
ATOM 5688 N N . ILE C 1 229 ? -34.005 2.517 53.444 1.00 88.53 215 ILE C N 1
ATOM 5689 C CA . ILE C 1 229 ? -34.533 1.409 54.225 1.00 91.24 215 ILE C CA 1
ATOM 5690 C C . ILE C 1 229 ? -34.430 0.102 53.435 1.00 94.49 215 ILE C C 1
ATOM 5691 O O . ILE C 1 229 ? -34.090 -0.950 53.974 1.00 96.25 215 ILE C O 1
ATOM 5696 N N . ILE C 1 230 ? -34.696 0.171 52.146 1.00 90.33 216 ILE C N 1
ATOM 5697 C CA . ILE C 1 230 ? -34.673 -1.023 51.380 1.00 88.19 216 ILE C CA 1
ATOM 5698 C C . ILE C 1 230 ? -33.276 -1.598 51.288 1.00 91.99 216 ILE C C 1
ATOM 5699 O O . ILE C 1 230 ? -33.122 -2.689 50.783 1.00 97.44 216 ILE C O 1
ATOM 5704 N N . LYS C 1 231 ? -32.257 -0.898 51.745 1.00 93.71 217 LYS C N 1
ATOM 5705 C CA . LYS C 1 231 ? -30.934 -1.537 51.826 1.00 96.87 217 LYS C CA 1
ATOM 5706 C C . LYS C 1 231 ? -30.763 -2.624 52.891 1.00 100.55 217 LYS C C 1
ATOM 5707 O O . LYS C 1 231 ? -29.774 -3.379 52.859 1.00 98.02 217 LYS C O 1
ATOM 5713 N N . GLY C 1 232 ? -31.759 -2.772 53.767 1.00 102.40 218 GLY C N 1
ATOM 5714 C CA . GLY C 1 232 ? -31.834 -3.932 54.654 1.00 102.80 218 GLY C CA 1
ATOM 5715 C C . GLY C 1 232 ? -31.963 -5.255 53.944 1.00 100.33 218 GLY C C 1
ATOM 5716 O O . GLY C 1 232 ? -31.829 -6.291 54.548 1.00 103.08 218 GLY C O 1
ATOM 5717 N N . SER C 1 233 ? -32.247 -5.215 52.661 1.00 101.85 219 SER C N 1
ATOM 5718 C CA . SER C 1 233 ? -32.356 -6.396 51.843 1.00 105.87 219 SER C CA 1
ATOM 5719 C C . SER C 1 233 ? -31.090 -7.243 51.801 1.00 107.18 219 SER C C 1
ATOM 5720 O O . SER C 1 233 ? -31.161 -8.427 51.468 1.00 110.95 219 SER C O 1
ATOM 5723 N N . SER C 1 234 ? -29.950 -6.650 52.135 1.00 105.97 220 SER C N 1
ATOM 5724 C CA . SER C 1 234 ? -28.716 -7.384 52.294 1.00 102.96 220 SER C CA 1
ATOM 5725 C C . SER C 1 234 ? -28.764 -8.365 53.447 1.00 101.80 220 SER C C 1
ATOM 5726 O O . SER C 1 234 ? -27.949 -9.262 53.480 1.00 105.67 220 SER C O 1
ATOM 5729 N N . LEU C 1 235 ? -29.681 -8.175 54.404 1.00 99.74 221 LEU C N 1
ATOM 5730 C CA . LEU C 1 235 ? -29.817 -9.037 55.576 1.00 101.03 221 LEU C CA 1
ATOM 5731 C C . LEU C 1 235 ? -30.836 -10.101 55.502 1.00 101.52 221 LEU C C 1
ATOM 5732 O O . LEU C 1 235 ? -30.644 -11.134 56.121 1.00 109.29 221 LEU C O 1
ATOM 5737 N N . SER C 1 236 ? -31.947 -9.834 54.821 1.00 98.51 222 SER C N 1
ATOM 5738 C CA . SER C 1 236 ? -33.074 -10.739 54.856 1.00 101.00 222 SER C CA 1
ATOM 5739 C C . SER C 1 236 ? -33.800 -10.824 53.536 1.00 101.00 222 SER C C 1
ATOM 5740 O O . SER C 1 236 ? -33.875 -9.850 52.802 1.00 97.13 222 SER C O 1
ATOM 5743 N N . ASP C 1 237 ? -34.331 -12.018 53.280 1.00 106.34 223 ASP C N 1
ATOM 5744 C CA . ASP C 1 237 ? -35.112 -12.368 52.095 1.00 107.48 223 ASP C CA 1
ATOM 5745 C C . ASP C 1 237 ? -36.427 -11.669 52.185 1.00 100.09 223 ASP C C 1
ATOM 5746 O O . ASP C 1 237 ? -37.019 -11.357 51.161 1.00 87.95 223 ASP C O 1
ATOM 5751 N N . ARG C 1 238 ? -36.893 -11.486 53.423 1.00 99.66 224 ARG C N 1
ATOM 5752 C CA . ARG C 1 238 ? -38.171 -10.857 53.709 1.00 99.31 224 ARG C CA 1
ATOM 5753 C C . ARG C 1 238 ? -38.071 -9.570 54.544 1.00 98.34 224 ARG C C 1
ATOM 5754 O O . ARG C 1 238 ? -37.089 -9.353 55.282 1.00 97.05 224 ARG C O 1
ATOM 5762 N N . VAL C 1 239 ? -39.103 -8.729 54.427 1.00 98.13 225 VAL C N 1
ATOM 5763 C CA . VAL C 1 239 ? -39.209 -7.505 55.233 1.00 99.28 225 VAL C CA 1
ATOM 5764 C C . VAL C 1 239 ? -40.548 -7.456 55.927 1.00 95.57 225 VAL C C 1
ATOM 5765 O O . VAL C 1 239 ? -41.543 -7.753 55.319 1.00 92.95 225 VAL C O 1
ATOM 5769 N N . GLY C 1 240 ? -40.566 -7.081 57.195 1.00 94.23 226 GLY C N 1
ATOM 5770 C CA . GLY C 1 240 ? -41.809 -6.889 57.922 1.00 95.24 226 GLY C CA 1
ATOM 5771 C C . GLY C 1 240 ? -42.108 -5.397 57.989 1.00 98.18 226 GLY C C 1
ATOM 5772 O O . GLY C 1 240 ? -41.251 -4.597 58.363 1.00 99.98 226 GLY C O 1
ATOM 5773 N N . ILE C 1 241 ? -43.333 -5.026 57.642 1.00 97.69 227 ILE C N 1
ATOM 5774 C CA . ILE C 1 241 ? -43.777 -3.641 57.694 1.00 93.68 227 ILE C CA 1
ATOM 5775 C C . ILE C 1 241 ? -44.970 -3.540 58.596 1.00 95.54 227 ILE C C 1
ATOM 5776 O O . ILE C 1 241 ? -45.972 -4.219 58.379 1.00 99.40 227 ILE C O 1
ATOM 5781 N N . ARG C 1 242 ? -44.848 -2.697 59.618 1.00 101.03 228 ARG C N 1
ATOM 5782 C CA . ARG C 1 242 ? -45.918 -2.492 60.585 1.00 101.81 228 ARG C CA 1
ATOM 5783 C C . ARG C 1 242 ? -46.292 -1.041 60.481 1.00 98.03 228 ARG C C 1
ATOM 5784 O O . ARG C 1 242 ? -45.462 -0.177 60.652 1.00 91.60 228 ARG C O 1
ATOM 5792 N N . LEU C 1 243 ? -47.550 -0.777 60.177 1.00 99.26 229 LEU C N 1
ATOM 5793 C CA . LEU C 1 243 ? -48.051 0.583 60.032 1.00 101.76 229 LEU C CA 1
ATOM 5794 C C . LEU C 1 243 ? -49.136 0.873 61.036 1.00 106.52 229 LEU C C 1
ATOM 5795 O O . LEU C 1 243 ? -49.923 0.000 61.376 1.00 105.59 229 LEU C O 1
ATOM 5800 N N . SER C 1 244 ? -49.193 2.109 61.496 1.00 111.78 230 SER C N 1
ATOM 5801 C CA . SER C 1 244 ? -50.438 2.595 62.079 1.00 122.12 230 SER C CA 1
ATOM 5802 C C . SER C 1 244 ? -50.566 4.077 61.764 1.00 129.60 230 SER C C 1
ATOM 5803 O O . SER C 1 244 ? -49.582 4.748 61.449 1.00 137.95 230 SER C O 1
ATOM 5806 N N . SER C 1 245 ? -51.788 4.572 61.875 1.00 138.23 231 SER C N 1
ATOM 5807 C CA . SER C 1 245 ? -52.130 5.938 61.440 1.00 144.54 231 SER C CA 1
ATOM 5808 C C . SER C 1 245 ? -51.765 7.023 62.442 1.00 142.08 231 SER C C 1
ATOM 5809 O O . SER C 1 245 ? -51.804 8.208 62.119 1.00 134.13 231 SER C O 1
ATOM 5812 N N . GLU C 1 246 ? -51.376 6.607 63.636 1.00 146.82 232 GLU C N 1
ATOM 5813 C CA . GLU C 1 246 ? -51.004 7.521 64.692 1.00 157.90 232 GLU C CA 1
ATOM 5814 C C . GLU C 1 246 ? -49.510 7.754 64.659 1.00 157.76 232 GLU C C 1
ATOM 5815 O O . GLU C 1 246 ? -49.036 8.762 65.181 1.00 163.80 232 GLU C O 1
ATOM 5821 N N . ALA C 1 247 ? -48.763 6.854 64.015 1.00 152.88 233 ALA C N 1
ATOM 5822 C CA . ALA C 1 247 ? -47.434 6.511 64.488 1.00 154.19 233 ALA C CA 1
ATOM 5823 C C . ALA C 1 247 ? -46.405 6.206 63.394 1.00 143.86 233 ALA C C 1
ATOM 5824 O O . ALA C 1 247 ? -46.762 5.843 62.243 1.00 138.41 233 ALA C O 1
ATOM 5826 N N . PRO C 1 248 ? -45.118 6.300 63.774 1.00 133.00 234 PRO C N 1
ATOM 5827 C CA . PRO C 1 248 ? -44.134 5.951 62.811 1.00 128.81 234 PRO C CA 1
ATOM 5828 C C . PRO C 1 248 ? -44.251 4.485 62.421 1.00 124.98 234 PRO C C 1
ATOM 5829 O O . PRO C 1 248 ? -44.693 3.620 63.215 1.00 127.17 234 PRO C O 1
ATOM 5833 N N . ALA C 1 249 ? -43.876 4.245 61.170 1.00 115.11 235 ALA C N 1
ATOM 5834 C CA . ALA C 1 249 ? -43.904 2.933 60.613 1.00 108.42 235 ALA C CA 1
ATOM 5835 C C . ALA C 1 249 ? -42.632 2.215 61.038 1.00 106.92 235 ALA C C 1
ATOM 5836 O O . ALA C 1 249 ? -41.589 2.850 61.252 1.00 107.16 235 ALA C O 1
ATOM 5838 N N . LEU C 1 250 ? -42.738 0.891 61.165 1.00 102.00 236 LEU C N 1
ATOM 5839 C CA . LEU C 1 250 ? -41.618 -0.010 61.461 1.00 99.26 236 LEU C CA 1
ATOM 5840 C C . LEU C 1 250 ? -41.335 -0.859 60.241 1.00 95.45 236 LEU C C 1
ATOM 5841 O O . LEU C 1 250 ? -42.214 -1.566 59.782 1.00 96.08 236 LEU C O 1
ATOM 5846 N N . PHE C 1 251 ? -40.127 -0.788 59.710 1.00 94.06 237 PHE C N 1
ATOM 5847 C CA . PHE C 1 251 ? -39.688 -1.721 58.669 1.00 95.17 237 PHE C CA 1
ATOM 5848 C C . PHE C 1 251 ? -38.617 -2.551 59.321 1.00 98.90 237 PHE C C 1
ATOM 5849 O O . PHE C 1 251 ? -37.677 -2.001 59.875 1.00 103.97 237 PHE C O 1
ATOM 5857 N N . GLN C 1 252 ? -38.773 -3.865 59.279 1.00 102.92 238 GLN C N 1
ATOM 5858 C CA . GLN C 1 252 ? -37.897 -4.755 60.020 1.00 105.30 238 GLN C CA 1
ATOM 5859 C C . GLN C 1 252 ? -37.377 -5.875 59.149 1.00 99.36 238 GLN C C 1
ATOM 5860 O O . GLN C 1 252 ? -38.140 -6.511 58.437 1.00 98.60 238 GLN C O 1
ATOM 5866 N N . PHE C 1 253 ? -36.078 -6.122 59.256 1.00 96.64 239 PHE C N 1
ATOM 5867 C CA . PHE C 1 253 ? -35.388 -7.180 58.511 1.00 100.47 239 PHE C CA 1
ATOM 5868 C C . PHE C 1 253 ? -34.793 -8.108 59.548 1.00 103.90 239 PHE C C 1
ATOM 5869 O O . PHE C 1 253 ? -34.023 -7.664 60.384 1.00 106.81 239 PHE C O 1
ATOM 5877 N N . ASP C 1 254 ? -35.148 -9.381 59.509 1.00 105.01 240 ASP C N 1
ATOM 5878 C CA . ASP C 1 254 ? -34.747 -10.291 60.569 1.00 111.17 240 ASP C CA 1
ATOM 5879 C C . ASP C 1 254 ? -33.408 -10.903 60.260 1.00 117.74 240 ASP C C 1
ATOM 5880 O O . ASP C 1 254 ? -33.130 -11.168 59.115 1.00 118.77 240 ASP C O 1
ATOM 5885 N N . LEU C 1 255 ? -32.586 -11.084 61.298 1.00 125.52 241 LEU C N 1
ATOM 5886 C CA . LEU C 1 255 ? -31.314 -11.809 61.229 1.00 126.46 241 LEU C CA 1
ATOM 5887 C C . LEU C 1 255 ? -31.536 -13.176 61.874 1.00 127.80 241 LEU C C 1
ATOM 5888 O O . LEU C 1 255 ? -32.555 -13.392 62.548 1.00 119.91 241 LEU C O 1
ATOM 5893 N N . LYS C 1 256 ? -30.565 -14.078 61.697 1.00 130.95 242 LYS C N 1
ATOM 5894 C CA . LYS C 1 256 ? -30.443 -15.241 62.565 1.00 135.55 242 LYS C CA 1
ATOM 5895 C C . LYS C 1 256 ? -30.188 -14.718 63.980 1.00 136.26 242 LYS C C 1
ATOM 5896 O O . LYS C 1 256 ? -29.098 -14.209 64.296 1.00 140.39 242 LYS C O 1
ATOM 5902 N N . SER C 1 257 ? -31.221 -14.807 64.807 1.00 139.52 243 SER C N 1
ATOM 5903 C CA . SER C 1 257 ? -31.203 -14.288 66.163 1.00 150.08 243 SER C CA 1
ATOM 5904 C C . SER C 1 257 ? -30.863 -12.800 66.255 1.00 145.28 243 SER C C 1
ATOM 5905 O O . SER C 1 257 ? -29.944 -12.388 66.960 1.00 142.17 243 SER C O 1
ATOM 5908 N N . GLY C 1 258 ? -31.651 -12.001 65.558 1.00 143.01 244 GLY C N 1
ATOM 5909 C CA . GLY C 1 258 ? -31.608 -10.554 65.716 1.00 139.80 244 GLY C CA 1
ATOM 5910 C C . GLY C 1 258 ? -32.475 -9.817 64.709 1.00 135.75 244 GLY C C 1
ATOM 5911 O O . GLY C 1 258 ? -33.226 -10.426 63.943 1.00 136.99 244 GLY C O 1
ATOM 5912 N N . PHE C 1 259 ? -32.361 -8.498 64.702 1.00 128.16 245 PHE C N 1
ATOM 5913 C CA . PHE C 1 259 ? -33.047 -7.717 63.714 1.00 121.26 245 PHE C CA 1
ATOM 5914 C C . PHE C 1 259 ? -32.458 -6.354 63.484 1.00 109.94 245 PHE C C 1
ATOM 5915 O O . PHE C 1 259 ? -31.745 -5.806 64.302 1.00 105.82 245 PHE C O 1
ATOM 5923 N N . LEU C 1 260 ? -32.798 -5.808 62.339 1.00 104.00 246 LEU C N 1
ATOM 5924 C CA . LEU C 1 260 ? -32.464 -4.457 62.000 1.00 101.27 246 LEU C CA 1
ATOM 5925 C C . LEU C 1 260 ? -33.790 -3.805 61.737 1.00 94.54 246 LEU C C 1
ATOM 5926 O O . LEU C 1 260 ? -34.547 -4.275 60.910 1.00 85.52 246 LEU C O 1
ATOM 5931 N N . GLN C 1 261 ? -34.091 -2.747 62.475 1.00 93.44 247 GLN C N 1
ATOM 5932 C CA . GLN C 1 261 ? -35.367 -2.061 62.357 1.00 92.49 247 GLN C CA 1
ATOM 5933 C C . GLN C 1 261 ? -35.205 -0.624 61.936 1.00 92.40 247 GLN C C 1
ATOM 5934 O O . GLN C 1 261 ? -34.265 0.055 62.327 1.00 92.62 247 GLN C O 1
ATOM 5940 N N . PHE C 1 262 ? -36.168 -0.149 61.175 1.00 90.55 248 PHE C N 1
ATOM 5941 C CA . PHE C 1 262 ? -36.202 1.229 60.763 1.00 90.30 248 PHE C CA 1
ATOM 5942 C C . PHE C 1 262 ? -37.541 1.812 61.149 1.00 89.60 248 PHE C C 1
ATOM 5943 O O . PHE C 1 262 ? -38.591 1.309 60.732 1.00 86.88 248 PHE C O 1
ATOM 5951 N N . PHE C 1 263 ? -37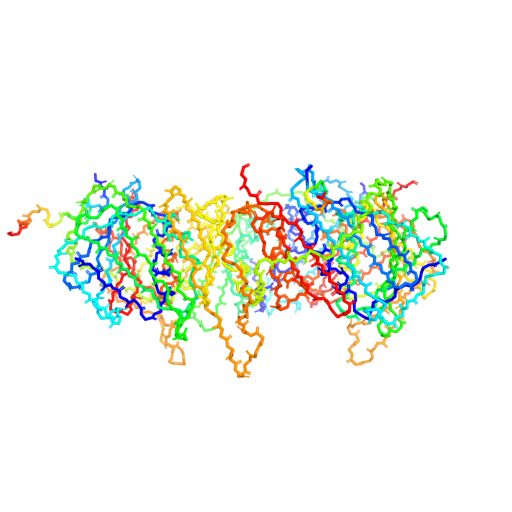.507 2.847 61.979 1.00 91.20 249 PHE C N 1
ATOM 5952 C CA . PHE C 1 263 ? -38.724 3.500 62.404 1.00 94.20 249 PHE C CA 1
ATOM 5953 C C . PHE C 1 263 ? -38.769 4.791 61.616 1.00 91.50 249 PHE C C 1
ATOM 5954 O O . PHE C 1 263 ? -37.884 5.660 61.744 1.00 87.80 249 PHE C O 1
ATOM 5962 N N . LEU C 1 264 ? -39.790 4.916 60.782 1.00 90.07 250 LEU C N 1
ATOM 5963 C CA . LEU C 1 264 ? -39.871 6.056 59.894 1.00 91.23 250 LEU C CA 1
ATOM 5964 C C . LEU C 1 264 ? -41.147 6.837 60.134 1.00 94.69 250 LEU C C 1
ATOM 5965 O O . LEU C 1 264 ? -42.273 6.283 60.119 1.00 94.34 250 LEU C O 1
ATOM 5970 N N . ALA C 1 265 ? -40.942 8.141 60.306 1.00 101.32 251 ALA C N 1
ATOM 5971 C CA . ALA C 1 265 ? -42.019 9.107 60.476 1.00 106.65 251 ALA C CA 1
ATOM 5972 C C . ALA C 1 265 ? -42.764 9.341 59.163 1.00 106.81 251 ALA C C 1
ATOM 5973 O O . ALA C 1 265 ? -42.143 9.561 58.122 1.00 103.07 251 ALA C O 1
ATOM 5975 N N . PRO C 1 266 ? -44.099 9.355 59.223 1.00 109.86 252 PRO C N 1
ATOM 5976 C CA . PRO C 1 266 ? -44.827 9.690 58.025 1.00 110.00 252 PRO C CA 1
ATOM 5977 C C . PRO C 1 266 ? -44.816 11.182 57.746 1.00 112.07 252 PRO C C 1
ATOM 5978 O O . PRO C 1 266 ? -44.471 11.975 58.614 1.00 111.49 252 PRO C O 1
ATOM 5982 N N . LYS C 1 267 ? -45.254 11.509 56.540 1.00 115.08 253 LYS C N 1
ATOM 5983 C CA . LYS C 1 267 ? -45.220 12.837 56.015 1.00 117.25 253 LYS C CA 1
ATOM 5984 C C . LYS C 1 267 ? -46.544 13.502 56.346 1.00 122.68 253 LYS C C 1
ATOM 5985 O O . LYS C 1 267 ? -47.611 12.946 56.075 1.00 120.31 253 LYS C O 1
ATOM 5991 N N . PHE C 1 268 ? -46.464 14.690 56.944 1.00 131.60 254 PHE C N 1
ATOM 5992 C CA . PHE C 1 268 ? -47.553 15.685 56.948 1.00 135.87 254 PHE C CA 1
ATOM 5993 C C . PHE C 1 268 ? -46.941 17.052 57.259 1.00 134.72 254 PHE C C 1
ATOM 5994 O O . PHE C 1 268 ? -46.635 17.366 58.412 1.00 131.48 254 PHE C O 1
ATOM 6002 N N . ASN D 2 1 ? -32.231 21.382 2.776 1.00 129.21 815 ASN D N 1
ATOM 6003 C CA . ASN D 2 1 ? -32.421 19.903 2.808 1.00 135.67 815 ASN D CA 1
ATOM 6004 C C . ASN D 2 1 ? -32.241 19.336 4.217 1.00 127.15 815 ASN D C 1
ATOM 6005 O O . ASN D 2 1 ? -31.166 19.481 4.797 1.00 135.74 815 ASN D O 1
ATOM 6010 N N . GLY D 2 2 ? -33.292 18.717 4.764 1.00 103.81 816 GLY D N 1
ATOM 6011 C CA . GLY D 2 2 ? -33.145 17.768 5.868 1.00 98.34 816 GLY D CA 1
ATOM 6012 C C . GLY D 2 2 ? -33.110 16.314 5.405 1.00 92.42 816 GLY D C 1
ATOM 6013 O O . GLY D 2 2 ? -33.172 16.035 4.215 1.00 94.47 816 GLY D O 1
ATOM 6014 N N . ILE D 2 3 ? -33.013 15.382 6.351 1.00 86.28 817 ILE D N 1
ATOM 6015 C CA . ILE D 2 3 ? -33.205 13.942 6.060 1.00 78.04 817 ILE D CA 1
ATOM 6016 C C . ILE D 2 3 ? -34.581 13.648 5.452 1.00 72.86 817 ILE D C 1
ATOM 6017 O O . ILE D 2 3 ? -34.704 12.813 4.522 1.00 69.13 817 ILE D O 1
ATOM 6022 N N . ALA D 2 4 ? -35.610 14.323 5.955 1.00 68.33 818 ALA D N 1
ATOM 6023 C CA . ALA D 2 4 ? -36.948 14.144 5.380 1.00 76.46 818 ALA D CA 1
ATOM 6024 C C . ALA D 2 4 ? -36.968 14.591 3.931 1.00 84.13 818 ALA D C 1
ATOM 6025 O O . ALA D 2 4 ? -37.507 13.905 3.065 1.00 91.80 818 ALA D O 1
ATOM 6027 N N . ALA D 2 5 ? -36.374 15.752 3.680 1.00 87.95 819 ALA D N 1
ATOM 6028 C CA . ALA D 2 5 ? -36.199 16.243 2.329 1.00 84.47 819 ALA D CA 1
ATOM 6029 C C . ALA D 2 5 ? -35.570 15.180 1.434 1.00 84.43 819 ALA D C 1
ATOM 6030 O O . ALA D 2 5 ? -36.109 14.883 0.356 1.00 86.34 819 ALA D O 1
ATOM 6032 N N . MET D 2 6 ? -34.467 14.582 1.900 1.00 79.36 820 MET D N 1
ATOM 6033 C CA . MET D 2 6 ? -33.748 13.572 1.106 1.00 72.57 820 MET D CA 1
ATOM 6034 C C . MET D 2 6 ? -34.635 12.363 0.908 1.00 72.98 820 MET D C 1
ATOM 6035 O O . MET D 2 6 ? -34.667 11.845 -0.190 1.00 82.20 820 MET D O 1
ATOM 6040 N N . LEU D 2 7 ? -35.369 11.929 1.939 1.00 71.15 821 LEU D N 1
ATOM 6041 C CA . LEU D 2 7 ? -36.247 10.763 1.784 1.00 74.73 821 LEU D CA 1
ATOM 6042 C C . LEU D 2 7 ? -37.331 11.030 0.745 1.00 77.43 821 LEU D C 1
ATOM 6043 O O . LEU D 2 7 ? -37.570 10.221 -0.167 1.00 85.49 821 LEU D O 1
ATOM 6048 N N . GLN D 2 8 ? -37.940 12.204 0.848 1.00 89.35 822 GLN D N 1
ATOM 6049 C CA . GLN D 2 8 ? -39.012 12.603 -0.053 1.00 95.66 822 GLN D CA 1
ATOM 6050 C C . GLN D 2 8 ? -38.540 13.147 -1.403 1.00 92.16 822 GLN D C 1
ATOM 6051 O O . GLN D 2 8 ? -39.333 13.823 -2.015 1.00 87.53 822 GLN D O 1
ATOM 6057 N N . ARG D 2 9 ? -37.310 12.925 -1.887 1.00 92.04 823 ARG D N 1
ATOM 6058 C CA . ARG D 2 9 ? -36.863 13.716 -3.058 1.00 108.91 823 ARG D CA 1
ATOM 6059 C C . ARG D 2 9 ? -37.370 13.228 -4.434 1.00 124.93 823 ARG D C 1
ATOM 6060 O O . ARG D 2 9 ? -37.210 13.936 -5.439 1.00 149.27 823 ARG D O 1
ATOM 6068 N N . HIS D 2 10 ? -37.985 12.044 -4.462 1.00 132.29 824 HIS D N 1
ATOM 6069 C CA . HIS D 2 10 ? -38.670 11.509 -5.659 1.00 135.85 824 HIS D CA 1
ATOM 6070 C C . HIS D 2 10 ? -40.227 11.558 -5.505 1.00 135.69 824 HIS D C 1
ATOM 6071 O O . HIS D 2 10 ? -40.928 11.994 -6.426 1.00 139.68 824 HIS D O 1
ATOM 6078 N N . SER D 2 11 ? -40.741 11.170 -4.331 1.00 144.11 825 SER D N 1
ATOM 6079 C CA . SER D 2 11 ? -42.192 11.174 -4.024 1.00 140.48 825 SER D CA 1
ATOM 6080 C C . SER D 2 11 ? -42.802 12.590 -3.773 1.00 135.09 825 SER D C 1
ATOM 6081 O O . SER D 2 11 ? -44.001 12.741 -3.557 1.00 140.95 825 SER D O 1
ATOM 6084 N N . ARG D 2 12 ? -41.946 13.605 -3.760 1.00 128.90 826 ARG D N 1
ATOM 6085 C CA . ARG D 2 12 ? -42.331 15.020 -3.795 1.00 115.38 826 ARG D CA 1
ATOM 6086 C C . ARG D 2 12 ? -42.999 15.460 -5.124 1.00 108.18 826 ARG D C 1
ATOM 6087 O O . ARG D 2 12 ? -43.843 16.377 -5.142 1.00 105.23 826 ARG D O 1
ATOM 6095 N N . LYS D 2 13 ? -42.580 14.829 -6.226 1.00 98.56 827 LYS D N 1
ATOM 6096 C CA . LYS D 2 13 ? -43.122 15.085 -7.567 1.00 93.06 827 LYS D CA 1
ATOM 6097 C C . LYS D 2 13 ? -44.332 14.199 -7.910 1.00 89.00 827 LYS D C 1
ATOM 6098 O O . LYS D 2 13 ? -45.072 14.484 -8.839 1.00 88.63 827 LYS D O 1
ATOM 6104 N N . ARG D 2 14 ? -44.488 13.101 -7.179 1.00 95.58 828 ARG D N 1
ATOM 6105 C CA . ARG D 2 14 ? -45.709 12.298 -7.160 1.00 97.09 828 ARG D CA 1
ATOM 6106 C C . ARG D 2 14 ? -46.823 12.989 -6.327 1.00 92.93 828 ARG D C 1
ATOM 6107 O O . ARG D 2 14 ? -46.597 13.470 -5.204 1.00 95.76 828 ARG D O 1
ATOM 6115 N N . PHE D 2 15 ? -48.039 12.985 -6.838 1.00 82.07 829 PHE D N 1
ATOM 6116 C CA . PHE D 2 15 ? -49.162 13.427 -6.034 1.00 85.66 829 PHE D CA 1
ATOM 6117 C C . PHE D 2 15 ? -49.570 12.339 -5.038 1.00 94.44 829 PHE D C 1
ATOM 6118 O O . PHE D 2 15 ? -49.822 11.194 -5.438 1.00 100.00 829 PHE D O 1
ATOM 6126 N N . GLN D 2 16 ? -49.671 12.710 -3.759 1.00 107.13 830 GLN D N 1
ATOM 6127 C CA . GLN D 2 16 ? -50.170 11.800 -2.668 1.00 115.58 830 GLN D CA 1
ATOM 6128 C C . GLN D 2 16 ? -51.743 11.640 -2.673 1.00 117.89 830 GLN D C 1
ATOM 6129 O O . GLN D 2 16 ? -52.463 12.498 -2.157 1.00 124.05 830 GLN D O 1
ATOM 6135 N N . LEU D 2 17 ? -52.258 10.527 -3.216 1.00 110.79 831 LEU D N 1
ATOM 6136 C CA . LEU D 2 17 ? -53.562 10.518 -3.995 1.00 111.70 831 LEU D CA 1
ATOM 6137 C C . LEU D 2 17 ? -54.951 10.898 -3.384 1.00 105.03 831 LEU D C 1
ATOM 6138 O O . LEU D 2 17 ? -55.146 11.155 -2.197 1.00 100.98 831 LEU D O 1
ATOM 6143 N N . GLY E 2 2 ? 16.807 10.850 40.645 1.00 125.89 816 GLY E N 1
ATOM 6144 C CA . GLY E 2 2 ? 16.139 10.216 41.820 1.00 132.21 816 GLY E CA 1
ATOM 6145 C C . GLY E 2 2 ? 16.171 8.702 41.711 1.00 144.54 816 GLY E C 1
ATOM 6146 O O . GLY E 2 2 ? 17.139 8.057 42.134 1.00 154.47 816 GLY E O 1
ATOM 6147 N N . ILE E 2 3 ? 15.110 8.133 41.142 1.00 138.45 817 ILE E N 1
ATOM 6148 C CA . ILE E 2 3 ? 15.029 6.676 40.923 1.00 137.29 817 ILE E CA 1
ATOM 6149 C C . ILE E 2 3 ? 16.108 6.145 39.953 1.00 137.20 817 ILE E C 1
ATOM 6150 O O . ILE E 2 3 ? 16.729 5.085 40.204 1.00 121.86 817 ILE E O 1
ATOM 6155 N N . ALA E 2 4 ? 16.328 6.890 38.865 1.00 140.06 818 ALA E N 1
ATOM 6156 C CA . ALA E 2 4 ? 17.388 6.584 37.910 1.00 142.33 818 ALA E CA 1
ATOM 6157 C C . ALA E 2 4 ? 18.696 6.461 38.693 1.00 152.27 818 ALA E C 1
ATOM 6158 O O . ALA E 2 4 ? 19.316 5.385 38.729 1.00 140.90 818 ALA E O 1
ATOM 6160 N N . ALA E 2 5 ? 19.028 7.553 39.394 1.00 156.74 819 ALA E N 1
ATOM 6161 C CA . ALA E 2 5 ? 20.201 7.642 40.281 1.00 150.95 819 ALA E CA 1
ATOM 6162 C C . ALA E 2 5 ? 20.336 6.481 41.283 1.00 140.87 819 ALA E C 1
ATOM 6163 O O . ALA E 2 5 ? 21.350 5.763 41.289 1.00 131.39 819 ALA E O 1
ATOM 6165 N N . MET E 2 6 ? 19.308 6.307 42.113 1.00 129.95 820 MET E N 1
ATOM 6166 C CA . MET E 2 6 ? 19.311 5.278 43.164 1.00 138.02 820 MET E CA 1
ATOM 6167 C C . MET E 2 6 ? 19.573 3.873 42.611 1.00 139.40 820 MET E C 1
ATOM 6168 O O . MET E 2 6 ? 20.312 3.086 43.229 1.00 125.15 820 MET E O 1
ATOM 6173 N N . LEU E 2 7 ? 18.960 3.573 41.462 1.00 151.54 821 LEU E N 1
ATOM 6174 C CA . LEU E 2 7 ? 19.219 2.329 40.728 1.00 150.82 821 LEU E CA 1
ATOM 6175 C C . LEU E 2 7 ? 20.646 2.208 40.223 1.00 149.08 821 LEU E C 1
ATOM 6176 O O . LEU E 2 7 ? 21.229 1.126 40.299 1.00 135.21 821 LEU E O 1
ATOM 6181 N N . GLN E 2 8 ? 21.180 3.305 39.681 1.00 150.53 822 GLN E N 1
ATOM 6182 C CA . GLN E 2 8 ? 22.528 3.325 39.072 1.00 156.97 822 GLN E CA 1
ATOM 6183 C C . GLN E 2 8 ? 23.632 2.835 40.024 1.00 154.57 822 GLN E C 1
ATOM 6184 O O . GLN E 2 8 ? 24.601 2.183 39.606 1.00 139.23 822 GLN E O 1
ATOM 6190 N N . ARG E 2 9 ? 23.466 3.176 41.299 1.00 158.58 823 ARG E N 1
ATOM 6191 C CA . ARG E 2 9 ? 24.294 2.672 42.397 1.00 154.33 823 ARG E CA 1
ATOM 6192 C C . ARG E 2 9 ? 24.034 1.163 42.596 1.00 144.75 823 ARG E C 1
ATOM 6193 O O . ARG E 2 9 ? 24.676 0.304 41.985 1.00 132.89 823 ARG E O 1
ATOM 6201 N N . GLY F 2 2 ? -39.022 15.344 67.591 1.00 137.62 816 GLY F N 1
ATOM 6202 C CA . GLY F 2 2 ? -38.852 14.696 66.257 1.00 134.66 816 GLY F CA 1
ATOM 6203 C C . GLY F 2 2 ? -39.225 13.222 66.289 1.00 135.85 816 GLY F C 1
ATOM 6204 O O . GLY F 2 2 ? -40.247 12.850 66.866 1.00 141.37 816 GLY F O 1
ATOM 6205 N N . ILE F 2 3 ? -38.401 12.385 65.662 1.00 129.04 817 ILE F N 1
ATOM 6206 C CA . ILE F 2 3 ? -38.654 10.932 65.600 1.00 128.08 817 ILE F CA 1
ATOM 6207 C C . ILE F 2 3 ? -38.544 10.245 66.974 1.00 133.10 817 ILE F C 1
ATOM 6208 O O . ILE F 2 3 ? -39.360 9.364 67.301 1.00 127.99 817 ILE F O 1
ATOM 6213 N N . ALA F 2 4 ? -37.560 10.639 67.778 1.00 141.24 818 ALA F N 1
ATOM 6214 C CA . ALA F 2 4 ? -37.474 10.128 69.155 1.00 152.27 818 ALA F CA 1
ATOM 6215 C C . ALA F 2 4 ? -38.764 10.457 69.943 1.00 146.44 818 ALA F C 1
ATOM 6216 O O . ALA F 2 4 ? -39.348 9.586 70.626 1.00 130.38 818 ALA F O 1
ATOM 6218 N N . ALA F 2 5 ? -39.211 11.709 69.806 1.00 143.85 819 ALA F N 1
ATOM 6219 C CA . ALA F 2 5 ? -40.469 12.175 70.403 1.00 143.50 819 ALA F CA 1
ATOM 6220 C C . ALA F 2 5 ? -41.648 11.272 70.020 1.00 137.91 819 ALA F C 1
ATOM 6221 O O . ALA F 2 5 ? -42.310 10.717 70.897 1.00 134.29 819 ALA F O 1
ATOM 6223 N N . MET F 2 6 ? -41.865 11.105 68.715 1.00 132.39 820 MET F N 1
ATOM 6224 C CA . MET F 2 6 ? -42.997 10.329 68.178 1.00 128.25 820 MET F CA 1
ATOM 6225 C C . MET F 2 6 ? -43.006 8.897 68.723 1.00 137.25 820 MET F C 1
ATOM 6226 O O . MET F 2 6 ? -44.055 8.382 69.120 1.00 146.83 820 MET F O 1
ATOM 6231 N N . LEU F 2 7 ? -41.835 8.268 68.769 1.00 144.87 821 LEU F N 1
ATOM 6232 C CA . LEU F 2 7 ? -41.716 6.923 69.338 1.00 143.96 821 LEU F CA 1
ATOM 6233 C C . LEU F 2 7 ? -42.053 6.892 70.822 1.00 143.45 821 LEU F C 1
ATOM 6234 O O . LEU F 2 7 ? -42.767 5.999 71.264 1.00 139.48 821 LEU F O 1
ATOM 6239 N N . GLN F 2 8 ? -41.552 7.868 71.577 1.00 155.28 822 GLN F N 1
ATOM 6240 C CA . GLN F 2 8 ? -41.832 7.952 73.022 1.00 163.07 822 GLN F CA 1
ATOM 6241 C C . GLN F 2 8 ? -43.291 8.221 73.399 1.00 178.13 822 GLN F C 1
ATOM 6242 O O . GLN F 2 8 ? -43.731 7.765 74.455 1.00 183.64 822 GLN F O 1
ATOM 6248 N N . ARG F 2 9 ? -44.018 8.949 72.542 1.00 174.85 823 ARG F N 1
ATOM 6249 C CA . ARG F 2 9 ? -45.435 9.344 72.740 1.00 163.31 823 ARG F CA 1
ATOM 6250 C C . ARG F 2 9 ? -46.053 9.000 74.108 1.00 177.67 823 ARG F C 1
ATOM 6251 O O . ARG F 2 9 ? -46.081 9.820 75.022 1.00 182.65 823 ARG F O 1
#

B-factor: mean 111.39, std 32.71, range [51.87, 250.73]

Nearest PDB structures (foldseek):
  6e49-assembly1_D  TM=1.062E+00  e=9.451E-02  Saccharomyces cerevisiae S288C
  6w9w-assembly1_A  TM=9.876E-01  e=2.235E-45  Saccharomyces cerevisiae
  5v7m-assembly1_A  TM=9.873E-01  e=7.414E-45  Saccharomyces cerevisiae S288C
  6cx2-assembly1_A  TM=9.839E-01  e=1.506E-44  Saccharomyces cerevisiae S288C
  6cx4-assembly1_A  TM=9.817E-01  e=1.978E-44  Saccharomyces cerevisiae S288C